Protein AF-0000000077415710 (afdb_homodimer)

Sequence (1128 aa):
MEKLVCLIFVIHFSRVLSWEGPEVTVPFGKIKGTWEYSLEGRRYSAFQGIPYAKPPISNLRFEESVPMGPWDGTWPAIISHQCAQIDVTSIIFTGNITGKEDCLYLNIFVPGEKINRTRKYDVFVDIHGGAFMIGSASLINNPPYIMDTMDEMIFVAINYRVGLFGFLSTEDDSIPGNNGMKDQVLALKWVKENIEYFGGNPDSITISGYSAGGASVHLHTLSPMSRGLFHKAHIGSGSAFSPWVIKEKPLEFAQKLADVTGCPTEPSQLLKQCLKTRPANVLLSVYRRFYGYGQMPFSPFAVVVEKNGTNPFLSKLPYELVKEGHMADIPLIFSIVKDEGLYPSGYYCKEPEKIENVWTDVAHYLLDYNYTLPLEERINVARKIKDMYMGPGAKINEATFFNFTKIFSDRDFIVATEEAAKLHAAATKSPVYFYYFNYQSPNISSSAVFCEKGDIGGIAHASDAINCFGFSLTKYLSKSDKDMKEKCHQMYSAFAKTGLPVFDANVPWKPTSGDELVYLNITGPDNVKMEKTKSLGNVDFWRKLGLAENEKDVFPNANMKHYVMEKLVCLIFVIHFSRVLSWEGPEVTVPFGKIKGTWEYSLEGRRYSAFQGIPYAKPPISNLRFEESVPMGPWDGTWPAIISHQCAQIDVTSIIFTGNITGKEDCLYLNIFVPGEKINRTRKYDVFVDIHGGAFMIGSASLINNPPYIMDTMDEMIFVAINYRVGLFGFLSTEDDSIPGNNGMKDQVLALKWVKENIEYFGGNPDSITISGYSAGGASVHLHTLSPMSRGLFHKAHIGSGSAFSPWVIKEKPLEFAQKLADVTGCPTEPSQLLKQCLKTRPANVLLSVYRRFYGYGQMPFSPFAVVVEKNGTNPFLSKLPYELVKEGHMADIPLIFSIVKDEGLYPSGYYCKEPEKIENVWTDVAHYLLDYNYTLPLEERINVARKIKDMYMGPGAKINEATFFNFTKIFSDRDFIVATEEAAKLHAAATKSPVYFYYFNYQSPNISSSAVFCEKGDIGGIAHASDAINCFGFSLTKYLSKSDKDMKEKCHQMYSAFAKTGLPVFDANVPWKPTSGDELVYLNITGPDNVKMEKTKSLGNVDFWRKLGLAENEKDVFPNANMKHYV

Radius of gyration: 32.46 Å; Cα contacts (8 Å, |Δi|>4): 2608; chains: 2; bounding box: 119×90×67 Å

Secondary structure (DSSP, 8-state):
----------------------EEEETTEEEE-EEEE-TT--EEEEEEEEESB----GGGTTS---B----SSEEE-B----BSEE--SSSS----EESBS---EEEEEESSSS--TTS-EEEEEEE--STTTS--TTTT--HHHHHHH-TTEEEEEE----HHHHH---SSSSS-S-HHHHHHHHHHHHHHHHGGGGTEEEEEEEEEEETHHHHHHHHHHH-GGGTTS-SEEEEES--TTSTTTBPS-HHHHHHHHHHHTT---SSHHHHHHHHHHS-HHHHHHTGGGG-SSTT-SS-SS-B----S-SS-S-SS-HHHHHHTT-S--S-EEEEEETTTTHHHHGGGSS-HHHHHHHHHHHHHHHTT-TTTS-HHHHHHHHHHHHHHHH-TT---SSTTHHHHHHHHHIIIIIHHHHHHHHHHHHH-SS-EEEEEE----SS--SGGGT-TT----S--TTHHHHHHH--TT-----HHHHHHHHHHHHHHHHHHHHS---S-TTS--PPPBTTBEEEEEEEETTEEEEEEES-SS-HHHHHTT----TTS-S--SS-TTS--/----------------------EEEETTEEEE-EEEE-TT--EEEEEEEEESB----GGGTTS---B----SSEEE-B----BSEE---SSS----EESBS---EEEEEESSSS--TTS-EEEEEEE--STTTS--TTTT--HHHHHHH-TTEEEEEE----HHHHH---SSSSS-S-HHHHHHHHHHHHHHHHGGGGTEEEEEEEEEEETHHHHHHHHHHH-GGGTTS-SEEEEES--TTSTTTBPS-HHHHHHHHHHHTT---SSHHHHHHHHHHS-HHHHHHTGGGG-SSTT-SS-SS-B----S-SS-S-SS-HHHHHHTT-S--S-EEEEEETTTTHHHHGGGSS-HHHHHHHHHHHHHHHTT-TTTS-HHHHHHHHHHHHHHHH-TT---SSTTHHHHHHHHHIIIIIHHHHHHHHHHHHH-SS-EEEEEE----SS--SGGGT-TT----S--TTHHHHHHH--TT-----HHHHHHHHHHHHHHHHHHHHS---S-TTS--PPPBTTBEEEEEEEETTEEEEEEES-SS-HHHHHTT----TTS----S--TTS--

InterPro domains:
  IPR002018 Carboxylesterase, type B [PF00135] (22-542)
  IPR019819 Carboxylesterase type B, conserved site [PS00941] (101-111)
  IPR019826 Carboxylesterase type B, active site [PS00122] (198-213)
  IPR029058 Alpha/Beta hydrolase fold [G3DSA:3.40.50.1820] (2-550)
  IPR029058 Alpha/Beta hydrolase fold [SSF53474] (21-520)
  IPR050309 Type-B Carboxylesterase/Lipase [PTHR11559] (15-549)

Organism: Phaedon cochleariae (NCBI:txid80249)

Nearest PDB structures (foldseek):
  7mp4-assembly8_H  TM=9.550E-01  e=2.621E-64  Epiphyas postvittana
  8axc-assembly3_C  TM=8.899E-01  e=1.539E-43  Mus musculus
  5fv4-assembly6_F  TM=8.667E-01  e=5.541E-44  Sus scrofa
  8axc-assembly1_A  TM=8.637E-01  e=2.297E-42  Mus musculus
  6h0v-assembly1_A  TM=8.106E-01  e=3.945E-42  Homo sapiens

pLDDT: mean 89.64, std 15.39, range [27.25, 98.94]

Solvent-accessible surface area (backbone atoms only — not comparable to full-atom values): 57755 Å² total; per-residue (Å²): 136,81,80,76,77,75,77,75,76,74,76,73,71,76,71,79,77,60,79,80,49,41,72,40,68,51,98,44,37,37,38,33,24,32,69,45,55,17,79,84,60,49,55,22,25,36,33,20,38,42,67,46,28,46,60,42,46,60,92,37,40,72,42,72,69,44,72,47,71,68,57,68,52,34,44,60,12,75,48,79,58,33,29,44,28,60,40,59,83,42,95,51,72,71,75,42,73,42,56,32,63,70,20,45,25,30,30,41,39,32,42,45,66,65,78,45,54,83,70,43,22,34,29,38,36,39,35,50,29,44,44,43,29,38,58,23,42,57,58,67,43,30,64,35,59,37,48,57,67,37,63,66,34,29,43,32,24,37,30,43,46,28,18,64,63,7,17,44,18,56,61,29,75,67,26,35,43,32,31,20,57,47,29,45,42,46,43,40,50,43,42,46,75,47,33,37,61,63,9,24,27,59,87,28,26,26,39,30,19,36,32,36,7,1,16,47,42,43,43,42,41,49,17,74,76,36,63,83,52,53,54,32,40,33,26,22,44,22,25,51,61,16,58,75,40,57,45,75,65,44,41,61,52,42,30,48,53,22,40,75,51,28,22,42,58,63,57,56,60,54,21,50,57,34,55,47,70,51,55,69,67,59,62,57,66,53,51,70,73,65,38,87,56,70,87,52,86,56,42,84,22,28,39,49,66,24,78,32,63,95,76,50,62,31,74,55,54,59,52,55,31,52,75,70,59,43,49,65,72,42,29,35,35,39,36,43,39,70,32,27,2,34,57,61,47,20,68,35,64,81,53,35,47,62,45,50,77,41,38,59,79,41,40,41,65,77,68,53,36,52,87,30,38,55,58,88,48,46,46,58,51,35,49,52,53,47,28,71,56,56,34,80,87,56,68,49,29,83,90,36,38,64,39,60,20,45,54,36,16,28,63,56,28,41,32,28,39,53,51,49,48,41,53,46,29,71,69,37,86,35,53,24,33,34,36,38,42,52,49,74,56,94,67,60,61,46,25,35,75,44,14,89,78,32,69,79,59,71,34,11,55,56,37,63,48,41,52,45,25,23,40,91,80,64,82,64,74,47,73,64,48,50,45,32,23,51,30,43,42,41,17,53,50,35,23,52,73,70,58,52,54,42,64,44,93,88,54,80,73,60,50,30,54,75,84,35,47,26,28,39,41,31,54,39,70,89,41,68,47,82,45,72,39,77,60,93,27,68,50,70,61,61,69,67,68,64,61,35,53,74,83,46,78,47,79,55,86,58,74,72,71,56,54,108,137,82,82,77,76,76,76,75,76,74,74,73,70,76,70,82,76,63,78,82,48,44,72,40,69,51,98,45,37,38,37,34,24,33,68,45,55,16,79,83,60,50,54,22,23,34,32,19,38,43,66,48,28,46,61,43,48,59,91,36,39,70,41,72,69,42,73,48,72,67,58,69,52,34,42,60,13,72,47,77,59,32,30,44,29,61,41,60,81,44,93,51,73,73,74,42,74,40,56,31,62,69,20,44,26,31,30,41,38,33,44,43,64,68,78,42,53,83,69,43,23,36,28,39,37,41,35,51,30,44,45,44,28,37,59,24,42,56,59,67,44,30,62,34,59,36,48,56,67,37,64,66,35,29,42,32,24,37,30,45,47,28,20,67,64,6,16,43,17,56,59,27,75,68,26,35,44,31,32,20,56,48,29,45,43,47,44,38,49,44,43,46,74,46,33,38,62,63,9,25,27,57,86,28,26,23,38,28,20,37,33,38,7,1,17,46,43,42,43,42,41,48,16,75,78,36,65,82,52,55,53,33,39,33,26,21,46,22,26,50,61,16,59,74,39,55,45,73,65,43,40,60,52,42,30,46,53,22,40,74,52,28,22,44,58,62,58,56,59,54,22,51,57,35,56,47,69,50,53,69,67,60,62,57,67,54,51,68,75,65,39,86,58,69,89,53,82,60,44,86,23,29,40,49,65,23,79,31,64,96,74,49,63,33,72,54,57,59,53,56,33,53,75,71,58,43,51,65,73,42,29,35,36,38,37,42,40,71,32,28,3,32,56,60,47,19,68,34,63,82,53,35,48,64,46,50,78,39,38,60,78,43,40,40,63,76,69,52,36,51,85,29,36,56,58,87,47,46,46,60,52,35,49,51,53,48,29,71,55,58,33,80,87,57,68,49,28,84,89,36,39,67,39,58,18,45,54,37,15,19,63,56,29,40,31,26,39,54,51,50,47,42,53,46,28,70,70,37,85,36,52,24,33,34,37,40,42,52,50,74,56,93,67,59,61,44,24,35,74,42,14,89,80,32,68,79,61,71,34,11,56,58,37,62,47,41,52,46,26,23,39,89,81,65,81,64,75,46,73,64,47,50,46,32,23,51,31,43,41,42,17,52,52,35,24,50,73,69,58,53,54,43,64,43,92,89,53,82,73,61,51,31,53,75,85,34,46,26,28,40,40,31,54,40,71,89,41,68,48,80,47,73,41,77,63,92,35,56,50,71,62,63,68,68,69,64,60,36,52,77,81,46,78,47,82,57,86,60,74,73,72,57,53,108

Foldseek 3Di:
DDPPPPPPPPPPPPPPDDDDAAWFADPQGIEGEHWDAAPVGQTWHKFAFAAQFDQCAQPNFLHATHGDHHDPDYHYRYHHFWAWAQPCLDVDRPLDIDTYSRHWGKMKIALDRYFDLQLAAFEEEEEEADLQGGDGLPFLFDPSLQSVQLNRYMYMGTDFHGFCRQAQDLLEDLRLGRSRLSSVLSVLVSCLRTVSRRNHHSQQYEYEYFHLRLQSQQLLQQFPSNPPSHFEYEREQDHLQFLSAEAPPSNVVLLVLCVVLVFHSDDSNSSSNVVSPDDPSSSNSCQCVQADPRSDDHGNGHGYQGCYDDGDRHPDRSLVSLVVLRGHQHQYEYEYEDLALLVALQLCLVPQQVCQVCQLPCVCRRLVQLQFDFPVQSSVLSQVLCCVQQNPPGTGDNVCSSSVSLSRRQRRGFLRRQVSQQSSQVRHPHFYAYAYEAEDFPQDAPSQSRHVVGHPDGQYGCSLSCLQRNRPPCDDHDPQSSLSNNLSSQQVSCCSVPVAGPSDPVAGTDGQDDQKHWHWYDHTSPDIHIDIDNGPHPNVVVVPSNGQGSPRPRDDVPPSPGSD/DDPPPPPPPPPPPPPPDDDDAAWFAWPQGIEGEHWDAAPVGQTWHKFAFAAQFDQCAQVNFLHATHGDHHDPDYHYRYHHFWAWAFPCLDLDRPLDIDTYSRHWGKMKIALDRYFDLQLAAFEEEEEEADLQGGDGLPFLFDPSLQSVQLNRYMYMGTDFHGFCRQAQDLLEDLRLGRSRLSSVLSVLVSCLRTVSRRNHHSQQYEYEYFHLRLQSQQLLQQFPSNPPSHFEYEREQDHLQFLSAEAPPSNVVLLVLCVVLVFHSDDSNSSSNVVSPDDPSSSNSCQCVQADPRSDDHGNGHGYQGCYDDGDRHPDRSLVSLVVLRGHQHQYEYEYEDLALLVALQSCLVPQQVCQVCQLPCVCRRLVLLQFDFPVQSSVLSQVLCCVQQNPPGTGDNVCSSSVSLSRRLRRGFLRRQVVQQSSQVRHPHFYAYAYEAEDFPQDAPSQSNHVVGHPDGQYGCNLSCLQRNRPPCDDHDPQSSLSNNLSSQQVSCCSVPVAGPSDPVAGTDGQDDQKHWHWYDHTSPDIHIDIDNGDNPNVVVVPSNGQGSPNVGDDPPPSVGSD

Structure (mmCIF, N/CA/C/O backbone):
data_AF-0000000077415710-model_v1
#
loop_
_entity.id
_entity.type
_entity.pdbx_description
1 polymer 'Carboxylic ester hydrolase'
#
loop_
_atom_site.group_PDB
_atom_site.id
_atom_site.type_symbol
_atom_site.label_atom_id
_atom_site.label_alt_id
_atom_site.label_comp_id
_atom_site.label_asym_id
_atom_site.label_entity_id
_atom_site.label_seq_id
_atom_site.pdbx_PDB_ins_code
_atom_site.Cartn_x
_atom_site.Cartn_y
_atom_site.Cartn_z
_atom_site.occupancy
_atom_site.B_iso_or_equiv
_atom_site.auth_seq_id
_atom_site.auth_comp_id
_atom_site.auth_asym_id
_atom_site.auth_atom_id
_atom_site.pdbx_PDB_model_num
ATOM 1 N N . MET A 1 1 ? 56.125 44.875 -14.234 1 32.09 1 MET A N 1
ATOM 2 C CA . MET A 1 1 ? 55.312 44 -15.102 1 32.09 1 MET A CA 1
ATOM 3 C C . MET A 1 1 ? 54.688 42.875 -14.297 1 32.09 1 MET A C 1
ATOM 5 O O . MET A 1 1 ? 55.375 41.938 -13.914 1 32.09 1 MET A O 1
ATOM 9 N N . GLU A 1 2 ? 53.688 43.125 -13.438 1 27.25 2 GLU A N 1
ATOM 10 C CA . GLU A 1 2 ? 52.969 42.375 -12.406 1 27.25 2 GLU A CA 1
ATOM 11 C C . GLU A 1 2 ? 52.094 41.281 -13.023 1 27.25 2 GLU A C 1
ATOM 13 O O . GLU A 1 2 ? 51.312 41.531 -13.914 1 27.25 2 GLU A O 1
ATOM 18 N N . LYS A 1 3 ? 52.75 40.031 -13.023 1 34.38 3 LYS A N 1
ATOM 19 C CA . LYS A 1 3 ? 52.156 38.781 -13.484 1 34.38 3 LYS A CA 1
ATOM 20 C C . LYS A 1 3 ? 50.781 38.594 -12.867 1 34.38 3 LYS A C 1
ATOM 22 O O . LYS A 1 3 ? 50.625 38.5 -11.641 1 34.38 3 LYS A O 1
ATOM 27 N N . LEU A 1 4 ? 49.75 39.031 -13.555 1 31.84 4 LEU A N 1
ATOM 28 C CA . LEU A 1 4 ? 48.344 38.781 -13.219 1 31.84 4 LEU A CA 1
ATOM 29 C C . LEU A 1 4 ? 48.062 37.281 -13.156 1 31.84 4 LEU A C 1
ATOM 31 O O . LEU A 1 4 ? 48.156 36.594 -14.164 1 31.84 4 LEU A O 1
ATOM 35 N N . VAL A 1 5 ? 48.344 36.625 -12.039 1 35 5 VAL A N 1
ATOM 36 C CA . VAL A 1 5 ? 47.938 35.25 -11.805 1 35 5 VAL A CA 1
ATOM 37 C C . VAL A 1 5 ? 46.406 35.125 -11.891 1 35 5 VAL A C 1
ATOM 39 O O . VAL A 1 5 ? 45.688 35.719 -11.086 1 35 5 VAL A O 1
ATOM 42 N N . CYS A 1 6 ? 45.906 34.938 -13.07 1 32.5 6 CYS A N 1
ATOM 43 C CA . CYS A 1 6 ? 44.5 34.594 -13.258 1 32.5 6 CYS A CA 1
ATOM 44 C C . CYS A 1 6 ? 44.156 33.312 -12.516 1 32.5 6 CYS A C 1
ATOM 46 O O . CYS A 1 6 ? 44.594 32.219 -12.891 1 32.5 6 CYS A O 1
ATOM 48 N N . LEU A 1 7 ? 43.812 33.438 -11.266 1 32.75 7 LEU A N 1
ATOM 49 C CA . LEU A 1 7 ? 43.219 32.344 -10.523 1 32.75 7 LEU A CA 1
ATOM 50 C C . LEU A 1 7 ? 41.969 31.844 -11.219 1 32.75 7 LEU A C 1
ATOM 52 O O . LEU A 1 7 ? 40.969 32.531 -11.266 1 32.75 7 LEU A O 1
ATOM 56 N N . ILE A 1 8 ? 42.125 30.984 -12.18 1 33.94 8 ILE A N 1
ATOM 57 C CA . ILE A 1 8 ? 41 30.25 -12.734 1 33.94 8 ILE A CA 1
ATOM 58 C C . ILE A 1 8 ? 40.312 29.438 -11.633 1 33.94 8 ILE A C 1
ATOM 60 O O . ILE A 1 8 ? 40.906 28.531 -11.062 1 33.94 8 ILE A O 1
ATOM 64 N N . PHE A 1 9 ? 39.344 30.016 -10.984 1 33.25 9 PHE A N 1
ATOM 65 C CA . PHE A 1 9 ? 38.406 29.281 -10.133 1 33.25 9 PHE A CA 1
ATOM 66 C C . PHE A 1 9 ? 37.719 28.188 -10.922 1 33.25 9 PHE A C 1
ATOM 68 O O . PHE A 1 9 ? 36.906 28.469 -11.812 1 33.25 9 PHE A O 1
ATOM 75 N N . VAL A 1 10 ? 38.312 27.047 -10.992 1 34.62 10 VAL A N 1
ATOM 76 C CA . VAL A 1 10 ? 37.594 25.875 -11.438 1 34.62 10 VAL A CA 1
ATOM 77 C C . VAL A 1 10 ? 36.375 25.625 -10.508 1 34.62 10 VAL A C 1
ATOM 79 O O . VAL A 1 10 ? 36.562 25.328 -9.328 1 34.62 10 VAL A O 1
ATOM 82 N N . ILE A 1 11 ? 35.312 26.25 -10.758 1 34.09 11 ILE A N 1
ATOM 83 C CA . ILE A 1 11 ? 34.031 25.859 -10.172 1 34.09 11 ILE A CA 1
ATOM 84 C C . ILE A 1 11 ? 33.812 24.359 -10.336 1 34.09 11 ILE A C 1
ATOM 86 O O . ILE A 1 11 ? 33.656 23.875 -11.461 1 34.09 11 ILE A O 1
ATOM 90 N N . HIS A 1 12 ? 34.406 23.578 -9.461 1 32.19 12 HIS A N 1
ATOM 91 C CA . HIS A 1 12 ? 33.969 22.188 -9.352 1 32.19 12 HIS A CA 1
ATOM 92 C C . HIS A 1 12 ? 32.469 22.078 -9.219 1 32.19 12 HIS A C 1
ATOM 94 O O . HIS A 1 12 ? 31.891 22.469 -8.195 1 32.19 12 HIS A O 1
ATOM 100 N N . PHE A 1 13 ? 31.797 22.172 -10.289 1 34.62 13 PHE A N 1
ATOM 101 C CA . PHE A 1 13 ? 30.453 21.625 -10.289 1 34.62 13 PHE A CA 1
ATOM 102 C C . PHE A 1 13 ? 30.438 20.234 -9.641 1 34.62 13 PHE A C 1
ATOM 104 O O . PHE A 1 13 ? 31.109 19.312 -10.102 1 34.62 13 PHE A O 1
ATOM 111 N N . SER A 1 14 ? 30.375 20.156 -8.375 1 34.62 14 SER A N 1
ATOM 112 C CA . SER A 1 14 ? 30.016 18.891 -7.746 1 34.62 14 SER A CA 1
ATOM 113 C C . SER A 1 14 ? 29 18.125 -8.586 1 34.62 14 SER A C 1
ATOM 115 O O . SER A 1 14 ? 27.859 18.578 -8.742 1 34.62 14 SER A O 1
ATOM 117 N N . ARG A 1 15 ? 29.422 17.469 -9.594 1 39.16 15 ARG A N 1
ATOM 118 C CA . ARG A 1 15 ? 28.641 16.453 -10.281 1 39.16 15 ARG A CA 1
ATOM 119 C C . ARG A 1 15 ? 27.734 15.711 -9.312 1 39.16 15 ARG A C 1
ATOM 121 O O . ARG A 1 15 ? 28.188 15.188 -8.297 1 39.16 15 ARG A O 1
ATOM 128 N N . VAL A 1 16 ? 26.484 16.062 -9.195 1 44.25 16 VAL A N 1
ATOM 129 C CA . VAL A 1 16 ? 25.344 15.336 -8.656 1 44.25 16 VAL A CA 1
ATOM 130 C C . VAL A 1 16 ? 25.531 13.836 -8.844 1 44.25 16 VAL A C 1
ATOM 132 O O . VAL A 1 16 ? 25.609 13.352 -9.977 1 44.25 16 VAL A O 1
ATOM 135 N N . LEU A 1 17 ? 26.156 13 -8.016 1 49.03 17 LEU A N 1
ATOM 136 C CA . LEU A 1 17 ? 26.609 11.617 -8.062 1 49.03 17 LEU A CA 1
ATOM 137 C C . LEU A 1 17 ? 25.453 10.664 -8.312 1 49.03 17 LEU A C 1
ATOM 139 O O . LEU A 1 17 ? 24.547 10.555 -7.48 1 49.03 17 LEU A O 1
ATOM 143 N N . SER A 1 18 ? 25.031 10.469 -9.625 1 64.12 18 SER A N 1
ATOM 144 C CA . SER A 1 18 ? 24.406 9.234 -10.102 1 64.12 18 SER A CA 1
ATOM 145 C C . SER A 1 18 ? 24.953 8.023 -9.352 1 64.12 18 SER A C 1
ATOM 147 O O . SER A 1 18 ? 26.109 8.008 -8.938 1 64.12 18 SER A O 1
ATOM 149 N N . TRP A 1 19 ? 24.109 7.258 -8.719 1 71.25 19 TRP A N 1
ATOM 150 C CA . TRP A 1 19 ? 24.578 6.062 -8.023 1 71.25 19 TRP A CA 1
ATOM 151 C C . TRP A 1 19 ? 25.375 5.168 -8.969 1 71.25 19 TRP A C 1
ATOM 153 O O . TRP A 1 19 ? 25.203 5.227 -10.188 1 71.25 19 TRP A O 1
ATOM 163 N N . GLU A 1 20 ? 26.328 4.555 -8.406 1 87.06 20 GLU A N 1
ATOM 164 C CA . GLU A 1 20 ? 27.125 3.607 -9.188 1 87.06 20 GLU A CA 1
ATOM 165 C C . GLU A 1 20 ? 26.438 2.25 -9.273 1 87.06 20 GLU A C 1
ATOM 167 O O . GLU A 1 20 ? 25.797 1.808 -8.312 1 87.06 20 GLU A O 1
ATOM 172 N N . GLY A 1 21 ? 26.328 1.706 -10.445 1 93.5 21 GLY A N 1
ATOM 173 C CA . GLY A 1 21 ? 25.734 0.398 -10.688 1 93.5 21 GLY A CA 1
ATOM 174 C C . GLY A 1 21 ? 25.875 -0.066 -12.125 1 93.5 21 GLY A C 1
ATOM 175 O O . GLY A 1 21 ? 26.422 0.653 -12.969 1 93.5 21 GLY A O 1
ATOM 176 N N . PRO A 1 22 ? 25.516 -1.327 -12.422 1 96.38 22 PRO A N 1
ATOM 177 C CA . PRO A 1 22 ? 25.547 -1.827 -13.797 1 96.38 22 PRO A CA 1
ATOM 178 C C . PRO A 1 22 ? 24.547 -1.105 -14.703 1 96.38 22 PRO A C 1
ATOM 180 O O . PRO A 1 22 ? 23.453 -0.753 -14.266 1 96.38 22 PRO A O 1
ATOM 183 N N . GLU A 1 23 ? 24.984 -0.868 -15.938 1 95.81 23 GLU A N 1
ATOM 184 C CA . GLU A 1 23 ? 24.141 -0.182 -16.906 1 95.81 23 GLU A CA 1
ATOM 185 C C . GLU A 1 23 ? 24.016 -0.993 -18.203 1 95.81 23 GLU A C 1
ATOM 187 O O . GLU A 1 23 ? 24.984 -1.597 -18.656 1 95.81 23 GLU A O 1
ATOM 192 N N . VAL A 1 24 ? 22.828 -1.067 -18.719 1 96.62 24 VAL A N 1
ATOM 193 C CA . VAL A 1 24 ? 22.516 -1.757 -19.969 1 96.62 24 VAL A CA 1
ATOM 194 C C . VAL A 1 24 ? 21.688 -0.848 -20.859 1 96.62 24 VAL A C 1
ATOM 196 O O . VAL A 1 24 ? 20.844 -0.094 -20.391 1 96.62 24 VAL A O 1
ATOM 199 N N . THR A 1 25 ? 21.953 -0.867 -22.156 1 96.19 25 THR A N 1
ATOM 200 C CA . THR A 1 25 ? 21.141 -0.132 -23.125 1 96.19 25 THR A CA 1
ATOM 201 C C . THR A 1 25 ? 20.3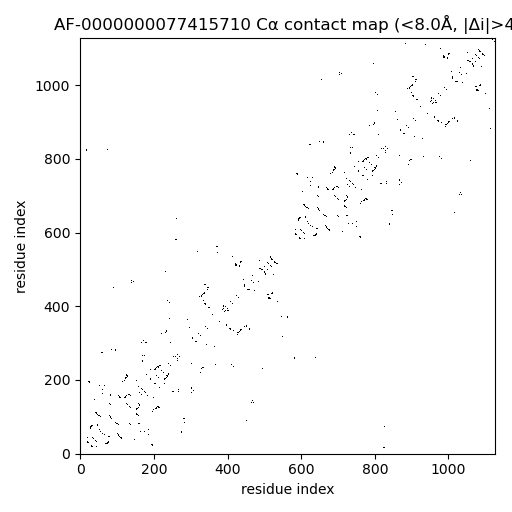12 -1.088 -23.969 1 96.19 25 THR A C 1
ATOM 203 O O . THR A 1 25 ? 20.844 -1.922 -24.688 1 96.19 25 THR A O 1
ATOM 206 N N . VAL A 1 26 ? 19.047 -1 -23.766 1 96 26 VAL A N 1
ATOM 207 C CA . VAL A 1 26 ? 18.094 -1.713 -24.625 1 96 26 VAL A CA 1
ATOM 208 C C . VAL A 1 26 ? 17.5 -0.751 -25.641 1 96 26 VAL A C 1
ATOM 210 O O . VAL A 1 26 ? 17.734 0.459 -25.578 1 96 26 VAL A O 1
ATOM 213 N N . PRO A 1 27 ? 16.703 -1.255 -26.625 1 93.5 27 PRO A N 1
ATOM 214 C CA . PRO A 1 27 ? 16.172 -0.374 -27.672 1 93.5 27 PRO A CA 1
ATOM 215 C C . PRO A 1 27 ? 15.312 0.758 -27.109 1 93.5 27 PRO A C 1
ATOM 217 O O . PRO A 1 27 ? 15.242 1.836 -27.703 1 93.5 27 PRO A O 1
ATOM 220 N N . PHE A 1 28 ? 14.758 0.621 -25.984 1 92.31 28 PHE A N 1
ATOM 221 C CA . PHE A 1 28 ? 13.836 1.595 -25.406 1 92.31 28 PHE A CA 1
ATOM 222 C C . PHE A 1 28 ? 14.586 2.637 -24.594 1 92.31 28 PHE A C 1
ATOM 224 O O . PHE A 1 28 ? 14.039 3.688 -24.25 1 92.31 28 PHE A O 1
ATOM 231 N N . GLY A 1 29 ? 15.766 2.32 -24.188 1 94.94 29 GLY A N 1
ATOM 232 C CA . GLY A 1 29 ? 16.516 3.266 -23.375 1 94.94 29 GLY A CA 1
ATOM 233 C C . GLY A 1 29 ? 17.547 2.598 -22.484 1 94.94 29 GLY A C 1
ATOM 234 O O . GLY A 1 29 ? 17.766 1.387 -22.578 1 94.94 29 GLY A O 1
ATOM 235 N N . LYS A 1 30 ? 18.203 3.502 -21.688 1 97.06 30 LYS A N 1
ATOM 236 C CA . LYS A 1 30 ? 19.219 3.02 -20.75 1 97.06 30 LYS A CA 1
ATOM 237 C C . LYS A 1 30 ? 18.562 2.561 -19.438 1 97.06 30 LYS A C 1
ATOM 239 O O . LYS A 1 30 ? 17.594 3.16 -18.984 1 97.06 30 LYS A O 1
ATOM 244 N N . ILE A 1 31 ? 19.109 1.479 -18.906 1 97.69 31 ILE A N 1
ATOM 245 C CA . ILE A 1 31 ? 18.672 0.927 -17.625 1 97.69 31 ILE A CA 1
ATOM 246 C C . ILE A 1 31 ? 19.859 0.824 -16.672 1 97.69 31 ILE A C 1
ATOM 248 O O . ILE A 1 31 ? 20.922 0.329 -17.047 1 97.69 31 ILE A O 1
ATOM 252 N N . LYS A 1 32 ? 19.734 1.382 -15.516 1 97.31 32 LYS A N 1
ATOM 253 C CA . LYS A 1 32 ? 20.781 1.276 -14.5 1 97.31 32 LYS A CA 1
ATOM 254 C C . LYS A 1 32 ? 20.266 0.545 -13.258 1 97.31 32 LYS A C 1
ATOM 256 O O . LYS A 1 32 ? 19.219 0.892 -12.711 1 97.31 32 LYS A O 1
ATOM 261 N N . GLY A 1 33 ? 21.047 -0.529 -12.914 1 97.12 33 GLY A N 1
ATOM 262 C CA . GLY A 1 33 ? 20.719 -1.321 -11.742 1 97.12 33 GLY A CA 1
ATOM 263 C C . GLY A 1 33 ? 21.656 -1.092 -10.57 1 97.12 33 GLY A C 1
ATOM 264 O O . GLY A 1 33 ? 22.188 0.009 -10.398 1 97.12 33 GLY A O 1
ATOM 265 N N . THR A 1 34 ? 21.719 -2.045 -9.68 1 96.25 34 THR A N 1
ATOM 266 C CA . THR A 1 34 ? 22.594 -2.004 -8.508 1 96.25 34 THR A CA 1
ATOM 267 C C . THR A 1 34 ? 23.469 -3.25 -8.445 1 96.25 34 THR A C 1
ATOM 269 O O . THR A 1 34 ? 23.078 -4.316 -8.922 1 96.25 34 THR A O 1
ATOM 272 N N . TRP A 1 35 ? 24.641 -3.088 -7.914 1 96.75 35 TRP A N 1
ATOM 273 C CA . TRP A 1 35 ? 25.453 -4.25 -7.539 1 96.75 35 TRP A CA 1
ATOM 274 C C . TRP A 1 35 ? 25.062 -4.742 -6.148 1 96.75 35 TRP A C 1
ATOM 276 O O . TRP A 1 35 ? 24.953 -3.951 -5.211 1 96.75 35 TRP A O 1
ATOM 286 N N . GLU A 1 36 ? 24.797 -6.016 -6.082 1 94.69 36 GLU A N 1
ATOM 287 C CA . GLU A 1 36 ? 24.406 -6.637 -4.82 1 94.69 36 GLU A CA 1
ATOM 288 C C . GLU A 1 36 ? 25.281 -7.859 -4.523 1 94.69 36 GLU A C 1
ATOM 290 O O . GLU A 1 36 ? 26.109 -8.258 -5.348 1 94.69 36 GLU A O 1
ATOM 295 N N . TYR A 1 37 ? 25.125 -8.375 -3.359 1 94.31 37 TYR A N 1
ATOM 296 C CA . TYR A 1 37 ? 25.953 -9.508 -2.953 1 94.31 37 TYR A CA 1
ATOM 297 C C . TYR A 1 37 ? 25.094 -10.711 -2.594 1 94.31 37 TYR A C 1
ATOM 299 O O . TYR A 1 37 ? 24.031 -10.562 -1.982 1 94.31 37 TYR A O 1
ATOM 307 N N . SER A 1 38 ? 25.562 -11.867 -2.959 1 91.75 38 SER A N 1
ATOM 308 C CA . SER A 1 38 ? 24.922 -13.109 -2.545 1 91.75 38 SER A CA 1
ATOM 309 C C . SER A 1 38 ? 25.156 -13.391 -1.067 1 91.75 38 SER A C 1
ATOM 311 O O . SER A 1 38 ? 25.906 -12.672 -0.405 1 91.75 38 SER A O 1
ATOM 313 N N . LEU A 1 39 ? 24.5 -14.445 -0.574 1 86.62 39 LEU A N 1
ATOM 314 C CA . LEU A 1 39 ? 24.656 -14.805 0.831 1 86.62 39 LEU A CA 1
ATOM 315 C C . LEU A 1 39 ? 26.125 -15.102 1.156 1 86.62 39 LEU A C 1
ATOM 317 O O . LEU A 1 39 ? 26.578 -14.836 2.268 1 86.62 39 LEU A O 1
ATOM 321 N N . GLU A 1 40 ? 26.812 -15.633 0.181 1 88.44 40 GLU A N 1
ATOM 322 C CA . GLU A 1 40 ? 28.219 -16 0.395 1 88.44 40 GLU A CA 1
ATOM 323 C C . GLU A 1 40 ? 29.156 -14.922 -0.116 1 88.44 40 GLU A C 1
ATOM 325 O O . GLU A 1 40 ? 30.359 -15.156 -0.242 1 88.44 40 GLU A O 1
ATOM 330 N N . GLY A 1 41 ? 28.594 -13.828 -0.591 1 91.19 41 GLY A N 1
ATOM 331 C CA . GLY A 1 41 ? 29.406 -12.641 -0.817 1 91.19 41 GLY A CA 1
ATOM 332 C C . GLY A 1 41 ? 29.766 -12.43 -2.277 1 91.19 41 GLY A C 1
ATOM 333 O O . GLY A 1 41 ? 30.547 -11.539 -2.609 1 91.19 41 GLY A O 1
ATOM 334 N N . ARG A 1 42 ? 29.25 -13.18 -3.141 1 92.19 42 ARG A N 1
ATOM 335 C CA . ARG A 1 42 ? 29.484 -12.945 -4.562 1 92.19 42 ARG A CA 1
ATOM 336 C C . ARG A 1 42 ? 28.703 -11.734 -5.055 1 92.19 42 ARG A C 1
ATOM 338 O O . ARG A 1 42 ? 27.5 -11.609 -4.789 1 92.19 42 ARG A O 1
ATOM 345 N N . ARG A 1 43 ? 29.422 -10.891 -5.773 1 95 43 ARG A N 1
ATOM 346 C CA . ARG A 1 43 ? 28.75 -9.719 -6.316 1 95 43 ARG A CA 1
ATOM 347 C C . ARG A 1 43 ? 28 -10.062 -7.602 1 95 43 ARG A C 1
ATOM 349 O O . ARG A 1 43 ? 28.516 -10.797 -8.445 1 95 43 ARG A O 1
ATOM 356 N N . TYR A 1 44 ? 26.828 -9.672 -7.75 1 95.62 44 TYR A N 1
ATOM 357 C CA . TYR A 1 44 ? 26.016 -9.859 -8.953 1 95.62 44 TYR A CA 1
ATOM 358 C C . TYR A 1 44 ? 25.297 -8.57 -9.336 1 95.62 44 TYR A C 1
ATOM 360 O O . TYR A 1 44 ? 25.312 -7.598 -8.578 1 95.62 44 TYR A O 1
ATOM 368 N N . SER A 1 45 ? 24.797 -8.477 -10.562 1 97.31 45 SER A N 1
ATOM 369 C CA . SER A 1 45 ? 24.078 -7.316 -11.062 1 97.31 45 SER A CA 1
ATOM 370 C C . SER A 1 45 ? 22.578 -7.504 -10.93 1 97.31 45 SER A C 1
ATOM 372 O O . SER A 1 45 ? 22.016 -8.484 -11.43 1 97.31 45 SER A O 1
ATOM 374 N N . ALA A 1 46 ? 21.984 -6.605 -10.242 1 97 46 ALA A N 1
ATOM 375 C CA . ALA A 1 46 ? 20.531 -6.645 -10.047 1 97 46 ALA A CA 1
ATOM 376 C C . ALA A 1 46 ? 19.859 -5.484 -10.773 1 97 46 ALA A C 1
ATOM 378 O O . ALA A 1 46 ? 20.234 -4.324 -10.594 1 97 46 ALA A O 1
ATOM 379 N N . PHE A 1 47 ? 18.922 -5.777 -11.664 1 97.88 47 PHE A N 1
ATOM 380 C CA . PHE A 1 47 ? 18.016 -4.82 -12.289 1 97.88 47 PHE A CA 1
ATOM 381 C C . PHE A 1 47 ? 16.578 -5.07 -11.844 1 97.88 47 PHE A C 1
ATOM 383 O O . PHE A 1 47 ? 15.938 -6.008 -12.312 1 97.88 47 PHE A O 1
ATOM 390 N N . GLN A 1 48 ? 16.078 -4.227 -10.922 1 97.19 48 GLN A N 1
ATOM 391 C CA . GLN A 1 48 ? 14.766 -4.445 -10.344 1 97.19 48 GLN A CA 1
ATOM 392 C C . GLN A 1 48 ? 13.789 -3.344 -10.766 1 97.19 48 GLN A C 1
ATOM 394 O O . GLN A 1 48 ? 14.086 -2.156 -10.609 1 97.19 48 GLN A O 1
ATOM 399 N N . GLY A 1 49 ? 12.656 -3.807 -11.312 1 97.38 49 GLY A N 1
ATOM 400 C CA . GLY A 1 49 ? 11.617 -2.859 -11.68 1 97.38 49 GLY A CA 1
ATOM 401 C C . GLY A 1 49 ? 11.75 -2.342 -13.102 1 97.38 49 GLY A C 1
ATOM 402 O O . GLY A 1 49 ? 11.594 -1.145 -13.344 1 97.38 49 GLY A O 1
ATOM 403 N N . ILE A 1 50 ? 12.047 -3.182 -14.047 1 98.19 50 ILE A N 1
ATOM 404 C CA . ILE A 1 50 ? 12.094 -2.83 -15.461 1 98.19 50 ILE A CA 1
ATOM 405 C C . ILE A 1 50 ? 10.688 -2.902 -16.047 1 98.19 50 ILE A C 1
ATOM 407 O O . ILE A 1 50 ? 10.016 -3.934 -15.953 1 98.19 50 ILE A O 1
ATOM 411 N N . PRO A 1 51 ? 10.203 -1.844 -16.656 1 98 51 PRO A N 1
ATOM 412 C CA . PRO A 1 51 ? 8.859 -1.896 -17.219 1 98 51 PRO A CA 1
ATOM 413 C C . PRO A 1 51 ? 8.789 -2.693 -18.531 1 98 51 PRO A C 1
ATOM 415 O O . PRO A 1 51 ? 9.562 -2.426 -19.453 1 98 51 PRO A O 1
ATOM 418 N N . TYR A 1 52 ? 7.895 -3.613 -18.609 1 98.25 52 TYR A N 1
ATOM 419 C CA . TYR A 1 52 ? 7.676 -4.316 -19.859 1 98.25 52 TYR A CA 1
ATOM 420 C C . TYR A 1 52 ? 6.383 -3.865 -20.531 1 98.25 52 TYR A C 1
ATOM 422 O O . TYR A 1 52 ? 6.129 -4.184 -21.688 1 98.25 52 TYR A O 1
ATOM 430 N N . ALA A 1 53 ? 5.594 -3.09 -19.828 1 98.5 53 ALA A N 1
ATOM 431 C CA . ALA A 1 53 ? 4.316 -2.592 -20.328 1 98.5 53 ALA A CA 1
ATOM 432 C C . ALA A 1 53 ? 4.031 -1.188 -19.797 1 98.5 53 ALA A C 1
ATOM 434 O O . ALA A 1 53 ? 4.625 -0.756 -18.797 1 98.5 53 ALA A O 1
ATOM 435 N N . LYS A 1 54 ? 3.146 -0.476 -20.516 1 97.62 54 LYS A N 1
ATOM 436 C CA . LYS A 1 54 ? 2.578 0.75 -19.969 1 97.62 54 LYS A CA 1
ATOM 437 C C . LYS A 1 54 ? 1.792 0.462 -18.688 1 97.62 54 LYS A C 1
ATOM 439 O O . LYS A 1 54 ? 1.206 -0.612 -18.547 1 97.62 54 LYS A O 1
ATOM 444 N N . PRO A 1 55 ? 1.789 1.477 -17.734 1 97.31 55 PRO A N 1
ATOM 445 C CA . PRO A 1 55 ? 0.981 1.254 -16.531 1 97.31 55 PRO A CA 1
ATOM 446 C C . PRO A 1 55 ? -0.487 0.981 -16.859 1 97.31 55 PRO A C 1
ATOM 448 O O . PRO A 1 55 ? -1.102 1.719 -17.641 1 97.31 55 PRO A O 1
ATOM 451 N N . PRO A 1 56 ? -1.006 -0.088 -16.281 1 98 56 PRO A N 1
ATOM 452 C CA . PRO A 1 56 ? -2.408 -0.422 -16.547 1 98 56 PRO A CA 1
ATOM 453 C C . PRO A 1 56 ? -3.371 0.351 -15.641 1 98 56 PRO A C 1
ATOM 455 O O . PRO A 1 56 ? -4.148 -0.254 -14.898 1 98 56 PRO A O 1
ATOM 458 N N . ILE A 1 57 ? -3.402 1.648 -15.719 1 96.25 57 ILE A N 1
ATOM 459 C CA . ILE A 1 57 ? -4.215 2.535 -14.891 1 96.25 57 ILE A CA 1
ATOM 460 C C . ILE A 1 57 ? -5.164 3.338 -15.773 1 96.25 57 ILE A C 1
ATOM 462 O O . ILE A 1 57 ? -5 3.383 -17 1 96.25 57 ILE A O 1
ATOM 466 N N . SER A 1 58 ? -6.199 3.963 -15.258 1 94.12 58 SER A N 1
ATOM 467 C CA . SER A 1 58 ? -7.168 4.797 -15.961 1 94.12 58 SER A CA 1
ATOM 468 C C . SER A 1 58 ? -7.754 4.066 -17.172 1 94.12 58 SER A C 1
ATOM 470 O O . SER A 1 58 ? -8.281 2.963 -17.031 1 94.12 58 SER A O 1
ATOM 472 N N . ASN A 1 59 ? -7.512 4.559 -18.359 1 95.5 59 ASN A N 1
ATOM 473 C CA . ASN A 1 59 ? -8.125 3.998 -19.547 1 95.5 59 ASN A CA 1
ATOM 474 C C . ASN A 1 59 ? -7.559 2.623 -19.891 1 95.5 59 ASN A C 1
ATOM 476 O O . ASN A 1 59 ? -8.164 1.86 -20.641 1 95.5 59 ASN A O 1
ATOM 480 N N . LEU A 1 60 ? -6.426 2.262 -19.281 1 97.62 60 LEU A N 1
ATOM 481 C CA . LEU A 1 60 ? -5.797 0.981 -19.578 1 97.62 60 LEU A CA 1
ATOM 482 C C . LEU A 1 60 ? -6.148 -0.064 -18.531 1 97.62 60 LEU A C 1
ATOM 484 O O . LEU A 1 60 ? -5.754 -1.228 -18.656 1 97.62 60 LEU A O 1
ATOM 488 N N . ARG A 1 61 ? -6.906 0.395 -17.438 1 97 61 ARG A N 1
ATOM 489 C CA . ARG A 1 61 ? -7.414 -0.582 -16.484 1 97 61 ARG A CA 1
ATOM 490 C C . ARG A 1 61 ? -8.375 -1.557 -17.156 1 97 61 ARG A C 1
ATOM 492 O O . ARG A 1 61 ? -9.25 -1.146 -17.922 1 97 61 ARG A O 1
ATOM 499 N N . PHE A 1 62 ? -8.219 -2.834 -16.953 1 98.12 62 PHE A N 1
ATOM 500 C CA . PHE A 1 62 ? -9.047 -3.928 -17.438 1 98.12 62 PHE A CA 1
ATOM 501 C C . PHE A 1 62 ? -8.867 -4.113 -18.938 1 98.12 62 PHE A C 1
ATOM 503 O O . PHE A 1 62 ? -9.711 -4.723 -19.594 1 98.12 62 PHE A O 1
ATOM 510 N N . GLU A 1 63 ? -7.801 -3.525 -19.484 1 97.62 63 GLU A N 1
ATOM 511 C CA . GLU A 1 63 ? -7.434 -3.738 -20.875 1 97.62 63 GLU A CA 1
ATOM 512 C C . GLU A 1 63 ? -6.223 -4.66 -21 1 97.62 63 GLU A C 1
ATOM 514 O O . GLU A 1 63 ? -5.461 -4.824 -20.047 1 97.62 63 GLU A O 1
ATOM 519 N N . GLU A 1 64 ? -6.113 -5.273 -22.125 1 97.19 64 GLU A N 1
ATOM 520 C CA . GLU A 1 64 ? -4.883 -6 -22.422 1 97.19 64 GLU A CA 1
ATOM 521 C C . GLU A 1 64 ? -3.662 -5.094 -22.281 1 97.19 64 GLU A C 1
ATOM 523 O O . GLU A 1 64 ? -3.709 -3.92 -22.656 1 97.19 64 GLU A O 1
ATOM 528 N N . SER A 1 65 ? -2.625 -5.668 -21.703 1 98.06 65 SER A N 1
ATOM 529 C CA . SER A 1 65 ? -1.414 -4.879 -21.5 1 98.06 65 SER A CA 1
ATOM 530 C C . SER A 1 65 ? -0.851 -4.375 -22.812 1 98.06 65 SER A C 1
ATOM 532 O O . SER A 1 65 ? -0.961 -5.047 -23.844 1 98.06 65 SER A O 1
ATOM 534 N N . VAL A 1 66 ? -0.265 -3.193 -22.781 1 97.94 66 VAL A N 1
ATOM 535 C CA . VAL A 1 66 ? 0.347 -2.521 -23.922 1 97.94 66 VAL A CA 1
ATOM 536 C C . VAL A 1 66 ? 1.855 -2.414 -23.703 1 97.94 66 VAL A C 1
ATOM 538 O O . VAL A 1 66 ? 2.309 -1.977 -22.656 1 97.94 66 VAL A O 1
ATOM 541 N N . PRO A 1 67 ? 2.66 -2.818 -24.672 1 97.75 67 PRO A N 1
ATOM 542 C CA . PRO A 1 67 ? 4.113 -2.736 -24.5 1 97.75 67 PRO A CA 1
ATOM 543 C C . PRO A 1 67 ? 4.586 -1.332 -24.141 1 97.75 67 PRO A C 1
ATOM 545 O O . PRO A 1 67 ? 4.035 -0.343 -24.625 1 97.75 67 PRO A O 1
ATOM 548 N N . MET A 1 68 ? 5.598 -1.304 -23.359 1 95.19 68 MET A N 1
ATOM 549 C CA . MET A 1 68 ? 6.207 -0.036 -22.969 1 95.19 68 MET A CA 1
ATOM 550 C C . MET A 1 68 ? 6.934 0.601 -24.156 1 95.19 68 MET A C 1
ATOM 552 O O . MET A 1 68 ? 7.523 -0.1 -24.984 1 95.19 68 MET A O 1
ATOM 556 N N . GLY A 1 69 ? 6.914 1.91 -24.297 1 93 69 GLY A N 1
ATOM 557 C CA . GLY A 1 69 ? 7.695 2.646 -25.281 1 93 69 GLY A CA 1
ATOM 558 C C . GLY A 1 69 ? 8.984 3.209 -24.719 1 93 69 GLY A C 1
ATOM 559 O O . GLY A 1 69 ? 9.367 2.893 -23.594 1 93 69 GLY A O 1
ATOM 560 N N . PRO A 1 70 ? 9.703 3.947 -25.531 1 95.38 70 PRO A N 1
ATOM 561 C CA . PRO A 1 70 ? 10.953 4.559 -25.078 1 95.38 70 PRO A CA 1
ATOM 562 C C . PRO A 1 70 ? 10.75 5.504 -23.891 1 95.38 70 PRO A C 1
ATOM 564 O O . PRO A 1 70 ? 9.648 6.031 -23.703 1 95.38 70 PRO A O 1
ATOM 567 N N . TRP A 1 71 ? 11.742 5.645 -23.094 1 94.19 71 TRP A N 1
ATOM 568 C CA . TRP A 1 71 ? 11.664 6.566 -21.969 1 94.19 71 TRP A CA 1
ATOM 569 C C . TRP A 1 71 ? 12.828 7.555 -22 1 94.19 71 TRP A C 1
ATOM 571 O O . TRP A 1 71 ? 13.867 7.281 -22.594 1 94.19 71 TRP A O 1
ATOM 581 N N . ASP A 1 72 ? 12.664 8.672 -21.328 1 93.25 72 ASP A N 1
ATOM 582 C CA . ASP A 1 72 ? 13.695 9.703 -21.219 1 93.25 72 ASP A CA 1
ATOM 583 C C . ASP A 1 72 ? 14.68 9.383 -20.094 1 93.25 72 ASP A C 1
ATOM 585 O O . ASP A 1 72 ? 14.273 8.914 -19.031 1 93.25 72 ASP A O 1
ATOM 589 N N . GLY A 1 73 ? 15.945 9.633 -20.328 1 94.38 73 GLY A N 1
ATOM 590 C CA . GLY A 1 73 ? 16.969 9.422 -19.328 1 94.38 73 GLY A CA 1
ATOM 591 C C . GLY A 1 73 ? 17.297 7.961 -19.094 1 94.38 73 GLY A C 1
ATOM 592 O O . GLY A 1 73 ? 17.266 7.16 -20.031 1 94.38 73 GLY A O 1
ATOM 593 N N . THR A 1 74 ? 17.828 7.727 -17.938 1 97.06 74 THR A N 1
ATOM 594 C CA . THR A 1 74 ? 18.203 6.371 -17.562 1 97.06 74 THR A CA 1
ATOM 595 C C . THR A 1 74 ? 17.188 5.793 -16.578 1 97.06 74 THR A C 1
ATOM 597 O O . THR A 1 74 ? 16.938 6.375 -15.516 1 97.06 74 THR A O 1
ATOM 600 N N . TRP A 1 75 ? 16.547 4.699 -16.922 1 97.25 75 TRP A N 1
ATOM 601 C CA . TRP A 1 75 ? 15.57 4.066 -16.047 1 97.25 75 TRP A CA 1
ATOM 602 C C . TRP A 1 75 ? 16.234 3.504 -14.805 1 97.25 75 TRP A C 1
ATOM 604 O O . TRP A 1 75 ? 17.156 2.686 -14.898 1 97.25 75 TRP A O 1
ATOM 614 N N . PRO A 1 76 ? 15.812 3.967 -13.648 1 96.69 76 PRO A N 1
ATOM 615 C CA . PRO A 1 76 ? 16.375 3.412 -12.414 1 96.69 76 PRO A CA 1
ATOM 616 C C . PRO A 1 76 ? 15.75 2.076 -12.023 1 96.69 76 PRO A C 1
ATOM 618 O O . PRO A 1 76 ? 14.656 2.047 -11.453 1 96.69 76 PRO A O 1
ATOM 621 N N . ALA A 1 77 ? 16.406 1.031 -12.312 1 97.06 77 ALA A N 1
ATOM 622 C CA . ALA A 1 77 ? 15.953 -0.312 -11.961 1 97.06 77 ALA A CA 1
ATOM 623 C C . ALA A 1 77 ? 16.469 -0.725 -10.586 1 97.06 77 ALA A C 1
ATOM 625 O O . ALA A 1 77 ? 17.266 -1.661 -10.469 1 97.06 77 ALA A O 1
ATOM 626 N N . ILE A 1 78 ? 15.891 -0.139 -9.547 1 93.94 78 ILE A N 1
ATOM 627 C CA . ILE A 1 78 ? 16.547 -0.211 -8.25 1 93.94 78 ILE A CA 1
ATOM 628 C C . ILE A 1 78 ? 15.609 -0.826 -7.219 1 93.94 78 ILE A C 1
ATOM 630 O O . ILE A 1 78 ? 16.031 -1.168 -6.109 1 93.94 78 ILE A O 1
ATOM 634 N N . ILE A 1 79 ? 14.305 -0.975 -7.586 1 92 79 ILE A N 1
ATOM 635 C CA . ILE A 1 79 ? 13.398 -1.585 -6.621 1 92 79 ILE A CA 1
ATOM 636 C C . ILE A 1 79 ? 12.422 -2.508 -7.344 1 92 79 ILE A C 1
ATOM 638 O O . ILE A 1 79 ? 12.117 -2.301 -8.523 1 92 79 ILE A O 1
ATOM 642 N N . SER A 1 80 ? 11.945 -3.49 -6.562 1 92.31 80 SER A N 1
ATOM 643 C CA . SER A 1 80 ? 10.891 -4.367 -7.062 1 92.31 80 SER A CA 1
ATOM 644 C C . SER A 1 80 ? 9.508 -3.785 -6.789 1 92.31 80 SER A C 1
ATOM 646 O O . SER A 1 80 ? 9.375 -2.842 -6.008 1 92.31 80 SER A O 1
ATOM 648 N N . HIS A 1 81 ? 8.516 -4.301 -7.531 1 93.75 81 HIS A N 1
ATOM 649 C CA . HIS A 1 81 ? 7.152 -3.791 -7.434 1 93.75 81 HIS A CA 1
ATOM 650 C C . HIS A 1 81 ? 6.176 -4.906 -7.074 1 93.75 81 HIS A C 1
ATOM 652 O O . HIS A 1 81 ? 6.535 -6.082 -7.09 1 93.75 81 HIS A O 1
ATOM 658 N N . GLN A 1 82 ? 5.023 -4.516 -6.656 1 93.62 82 GLN A N 1
ATOM 659 C CA . GLN A 1 82 ? 3.9 -5.398 -6.359 1 93.62 82 GLN A CA 1
ATOM 660 C C . GLN A 1 82 ? 2.594 -4.824 -6.898 1 93.62 82 GLN A C 1
ATOM 662 O O . GLN A 1 82 ? 2.344 -3.623 -6.785 1 93.62 82 GLN A O 1
ATOM 667 N N . CYS A 1 83 ? 1.873 -5.68 -7.527 1 96.56 83 CYS A N 1
ATOM 668 C CA . CYS A 1 83 ? 0.584 -5.227 -8.039 1 96.56 83 CYS A CA 1
ATOM 669 C C . CYS A 1 83 ? -0.418 -5.035 -6.906 1 96.56 83 CYS A C 1
ATOM 671 O O . CYS A 1 83 ? -0.328 -5.703 -5.875 1 96.56 83 CYS A O 1
ATOM 673 N N . ALA A 1 84 ? -1.365 -4.148 -7.152 1 95.06 84 ALA A N 1
ATOM 674 C CA . ALA A 1 84 ? -2.414 -3.895 -6.172 1 95.06 84 ALA A CA 1
ATOM 675 C C . ALA A 1 84 ? -3.16 -5.18 -5.816 1 95.06 84 ALA A C 1
ATOM 677 O O . ALA A 1 84 ? -3.648 -5.883 -6.703 1 95.06 84 ALA A O 1
ATOM 678 N N . GLN A 1 85 ? -3.221 -5.418 -4.5 1 92.56 85 GLN A N 1
ATOM 679 C CA . GLN A 1 85 ? -3.816 -6.668 -4.031 1 92.56 85 GLN A CA 1
ATOM 680 C C . GLN A 1 85 ? -4.215 -6.57 -2.562 1 92.56 85 GLN A C 1
ATOM 682 O O . GLN A 1 85 ? -3.873 -5.598 -1.885 1 92.56 85 GLN A O 1
ATOM 687 N N . ILE A 1 86 ? -4.992 -7.508 -2.113 1 86 86 ILE A N 1
ATOM 688 C CA . ILE A 1 86 ? -5.332 -7.598 -0.698 1 86 86 ILE A CA 1
ATOM 689 C C . ILE A 1 86 ? -4.211 -8.312 0.057 1 86 86 ILE A C 1
ATOM 691 O O . ILE A 1 86 ? -3.633 -9.281 -0.446 1 86 86 ILE A O 1
ATOM 695 N N . ASP A 1 87 ? -3.785 -7.762 1.174 1 74.12 87 ASP A N 1
ATOM 696 C CA . ASP A 1 87 ? -2.766 -8.422 1.985 1 74.12 87 ASP A CA 1
ATOM 697 C C . ASP A 1 87 ? -3.342 -9.633 2.719 1 74.12 87 ASP A C 1
ATOM 699 O O . ASP A 1 87 ? -4.215 -9.484 3.576 1 74.12 87 ASP A O 1
ATOM 703 N N . VAL A 1 88 ? -3.043 -10.828 2.275 1 58.47 88 VAL A N 1
ATOM 704 C CA . VAL A 1 88 ? -3.588 -12.031 2.896 1 58.47 88 VAL A CA 1
ATOM 705 C C . VAL A 1 88 ? -2.553 -12.641 3.84 1 58.47 88 VAL A C 1
ATOM 707 O O . VAL A 1 88 ? -2.637 -13.82 4.188 1 58.47 88 VAL A O 1
ATOM 710 N N . THR A 1 89 ? -1.336 -11.844 4.043 1 51.34 89 THR A N 1
ATOM 711 C CA . THR A 1 89 ? -0.302 -12.469 4.859 1 51.34 89 THR A CA 1
ATOM 712 C C . THR A 1 89 ? -0.91 -13.125 6.094 1 51.34 89 THR A C 1
ATOM 714 O O . THR A 1 89 ? -0.335 -14.062 6.652 1 51.34 89 THR A O 1
ATOM 717 N N . SER A 1 90 ? -1.812 -12.32 6.73 1 45.25 90 SER A N 1
ATOM 718 C CA . SER A 1 90 ? -2.318 -13.086 7.863 1 45.25 90 SER A CA 1
ATOM 719 C C . SER A 1 90 ? -3.592 -13.836 7.496 1 45.25 90 SER A C 1
ATOM 721 O O . SER A 1 90 ? -4.332 -13.414 6.605 1 45.25 90 SER A O 1
ATOM 723 N N . ILE A 1 91 ? -3.559 -15.234 7.781 1 43.34 91 ILE A N 1
ATOM 724 C CA . ILE A 1 91 ? -4.77 -16.047 7.797 1 43.34 91 ILE A CA 1
ATOM 725 C C . ILE A 1 91 ? -5.988 -15.156 8 1 43.34 91 ILE A C 1
ATOM 727 O O . ILE A 1 91 ? -7.086 -15.469 7.527 1 43.34 91 ILE A O 1
ATOM 731 N N . ILE A 1 92 ? -5.574 -14.055 8.68 1 42.69 92 ILE A N 1
ATOM 732 C CA . ILE A 1 92 ? -6.652 -13.133 9.008 1 42.69 92 ILE A CA 1
ATOM 733 C C . ILE A 1 92 ? -6.66 -11.977 8.008 1 42.69 92 ILE A C 1
ATOM 735 O O . ILE A 1 92 ? -5.676 -11.242 7.887 1 42.69 92 ILE A O 1
ATOM 739 N N . PHE A 1 93 ? -7.551 -12.117 7.113 1 47.88 93 PHE A N 1
ATOM 740 C CA . PHE A 1 93 ? -7.805 -10.969 6.25 1 47.88 93 PHE A CA 1
ATOM 741 C C . PHE A 1 93 ? -7.699 -9.664 7.039 1 47.88 93 PHE A C 1
ATOM 743 O O . PHE A 1 93 ? -8.523 -9.391 7.91 1 47.88 93 PHE A O 1
ATOM 750 N N . THR A 1 94 ? -6.453 -9.047 7.047 1 52.59 94 THR A N 1
ATOM 751 C CA . THR A 1 94 ? -6.352 -7.762 7.734 1 52.59 94 THR A CA 1
ATOM 752 C C . THR A 1 94 ? -7.098 -6.676 6.965 1 52.59 94 THR A C 1
ATOM 754 O O . THR A 1 94 ? -7.41 -5.621 7.52 1 52.59 94 THR A O 1
ATOM 757 N N . GLY A 1 95 ? -7.543 -7.102 5.672 1 60.47 95 GLY A N 1
ATOM 758 C CA . GLY A 1 95 ? -8.25 -6.117 4.871 1 60.47 95 GLY A CA 1
ATOM 759 C C . GLY A 1 95 ? -7.355 -5.012 4.348 1 60.47 95 GLY A C 1
ATOM 760 O O . GLY A 1 95 ? -7.809 -4.129 3.619 1 60.47 95 GLY A O 1
ATOM 761 N N . ASN A 1 96 ? -5.988 -5.211 4.598 1 76.38 96 ASN A N 1
ATOM 762 C CA . ASN A 1 96 ? -5.078 -4.172 4.125 1 76.38 96 ASN A CA 1
ATOM 763 C C . ASN A 1 96 ? -4.785 -4.32 2.637 1 76.38 96 ASN A C 1
ATOM 765 O O . ASN A 1 96 ? -4.773 -5.434 2.107 1 76.38 96 ASN A O 1
ATOM 769 N N . ILE A 1 97 ? -4.75 -3.309 1.999 1 85.38 97 ILE A N 1
ATOM 770 C CA . ILE A 1 97 ? -4.465 -3.25 0.569 1 85.38 97 ILE A CA 1
ATOM 771 C C . ILE A 1 97 ? -3.016 -2.818 0.351 1 85.38 97 ILE A C 1
ATOM 773 O O . ILE A 1 97 ? -2.555 -1.843 0.948 1 85.38 97 ILE A O 1
ATOM 777 N N . THR A 1 98 ? -2.314 -3.629 -0.406 1 87.75 98 THR A N 1
ATOM 778 C CA . THR A 1 98 ? -0.913 -3.338 -0.688 1 87.75 98 THR A CA 1
ATOM 779 C C . THR A 1 98 ? -0.667 -3.271 -2.193 1 87.75 98 THR A C 1
ATOM 781 O O . THR A 1 98 ? -1.534 -3.646 -2.986 1 87.75 98 THR A O 1
ATOM 784 N N . GLY A 1 99 ? 0.478 -2.748 -2.57 1 92.56 99 GLY A N 1
ATOM 785 C CA . GLY A 1 99 ? 0.867 -2.672 -3.969 1 92.56 99 GLY A CA 1
ATOM 786 C C . GLY A 1 99 ? 0.216 -1.518 -4.707 1 92.56 99 GLY A C 1
ATOM 787 O O . GLY A 1 99 ? -0.438 -0.671 -4.094 1 92.56 99 GLY A O 1
ATOM 788 N N . LYS A 1 100 ? 0.505 -1.512 -6.059 1 95.19 100 LYS A N 1
ATOM 789 C CA . LYS A 1 100 ? 0.01 -0.448 -6.926 1 95.19 100 LYS A CA 1
ATOM 790 C C . LYS A 1 100 ? -0.532 -1.013 -8.234 1 95.19 100 LYS A C 1
ATOM 792 O O . LYS A 1 100 ? -0.161 -2.117 -8.641 1 95.19 100 LYS A O 1
ATOM 797 N N . GLU A 1 101 ? -1.431 -0.231 -8.836 1 96.75 101 GLU A N 1
ATOM 798 C CA . GLU A 1 101 ? -1.892 -0.657 -10.148 1 96.75 101 GLU A CA 1
ATOM 799 C C . GLU A 1 101 ? -0.785 -0.521 -11.195 1 96.75 101 GLU A C 1
ATOM 801 O O . GLU A 1 101 ? -0.693 -1.332 -12.117 1 96.75 101 GLU A O 1
ATOM 806 N N . ASP A 1 102 ? 0.052 0.519 -11.055 1 97 102 ASP A N 1
ATOM 807 C CA . ASP A 1 102 ? 1.257 0.61 -11.875 1 97 102 ASP A CA 1
ATOM 808 C C . ASP A 1 102 ? 2.301 -0.412 -11.43 1 97 102 ASP A C 1
ATOM 810 O O . ASP A 1 102 ? 3.213 -0.085 -10.664 1 97 102 ASP A O 1
ATOM 814 N N . CYS A 1 103 ? 2.203 -1.622 -12 1 97.31 103 CYS A N 1
ATOM 815 C CA . CYS A 1 103 ? 2.963 -2.699 -11.375 1 97.31 103 CYS A CA 1
ATOM 816 C C . CYS A 1 103 ? 3.529 -3.648 -12.422 1 97.31 103 CYS A C 1
ATOM 818 O O . CYS A 1 103 ? 4.043 -4.715 -12.086 1 97.31 103 CYS A O 1
ATOM 820 N N . LEU A 1 104 ? 3.453 -3.371 -13.727 1 98.56 104 LEU A N 1
ATOM 821 C CA . LEU A 1 104 ? 3.883 -4.305 -14.758 1 98.56 104 LEU A CA 1
ATOM 822 C C . LEU A 1 104 ? 5.371 -4.156 -15.047 1 98.56 104 LEU A C 1
ATOM 824 O O . LEU A 1 104 ? 5.762 -3.611 -16.078 1 98.56 104 LEU A O 1
ATOM 828 N N . TYR A 1 105 ? 6.113 -4.719 -14.148 1 98.38 105 TYR A N 1
ATOM 829 C CA . TYR A 1 105 ? 7.57 -4.66 -14.141 1 98.38 105 TYR A CA 1
ATOM 830 C C . TYR A 1 105 ? 8.172 -6.051 -13.945 1 98.38 105 TYR A C 1
ATOM 832 O O . TYR A 1 105 ? 7.488 -6.965 -13.477 1 98.38 105 TYR A O 1
ATOM 840 N N . LEU A 1 106 ? 9.375 -6.211 -14.375 1 98.25 106 LEU A N 1
ATOM 841 C CA . LEU A 1 106 ? 10.109 -7.445 -14.109 1 98.25 106 LEU A CA 1
ATOM 842 C C . LEU A 1 106 ? 11.477 -7.145 -13.516 1 98.25 106 LEU A C 1
ATOM 844 O O . LEU A 1 106 ? 11.93 -5.996 -13.539 1 98.25 106 LEU A O 1
ATOM 848 N N . ASN A 1 107 ? 12.07 -8.109 -12.867 1 98 107 ASN A N 1
ATOM 849 C CA . ASN A 1 107 ? 13.414 -8.07 -12.297 1 98 107 ASN A CA 1
ATOM 850 C C . ASN A 1 107 ? 14.367 -9.008 -13.023 1 98 107 ASN A C 1
ATOM 852 O O . ASN A 1 107 ? 13.977 -10.117 -13.406 1 98 107 ASN A O 1
ATOM 856 N N . ILE A 1 108 ? 15.57 -8.555 -13.211 1 98.19 108 ILE A N 1
ATOM 857 C CA . ILE A 1 108 ? 16.609 -9.383 -13.82 1 98.19 108 ILE A CA 1
ATOM 858 C C . ILE A 1 108 ? 17.828 -9.438 -12.906 1 98.19 108 ILE A C 1
ATOM 860 O O . ILE A 1 108 ? 18.359 -8.398 -12.516 1 98.19 108 ILE A O 1
ATOM 864 N N . PHE A 1 109 ? 18.281 -10.578 -12.57 1 97.12 109 PHE A N 1
ATOM 865 C CA . PHE A 1 109 ? 19.484 -10.812 -11.797 1 97.12 109 PHE A CA 1
ATOM 866 C C . PHE A 1 109 ? 20.531 -11.547 -12.633 1 97.12 109 PHE A C 1
ATOM 868 O O . PHE A 1 109 ? 20.281 -12.672 -13.086 1 97.12 109 PHE A O 1
ATOM 875 N N . VAL A 1 110 ? 21.641 -10.922 -12.828 1 97.44 110 VAL A N 1
ATOM 876 C CA . VAL A 1 110 ? 22.719 -11.43 -13.672 1 97.44 110 VAL A CA 1
ATOM 877 C C . VAL A 1 110 ? 23.906 -11.859 -12.812 1 97.44 110 VAL A C 1
ATOM 879 O O . VAL A 1 110 ? 24.391 -11.086 -11.984 1 97.44 110 VAL A O 1
ATOM 882 N N . PRO A 1 111 ? 24.438 -13.094 -12.883 1 93.12 111 PRO A N 1
ATOM 883 C CA . PRO A 1 111 ? 25.531 -13.586 -12.039 1 93.12 111 PRO A CA 1
ATOM 884 C C . PRO A 1 111 ? 26.781 -12.711 -12.109 1 93.12 111 PRO A C 1
ATOM 886 O O . PRO A 1 111 ? 27.5 -12.562 -11.117 1 93.12 111 PRO A O 1
ATOM 889 N N . GLY A 1 112 ? 27.062 -11.992 -13.102 1 87.56 112 GLY A N 1
ATOM 890 C CA . GLY A 1 112 ? 28.297 -11.234 -13.227 1 87.56 112 GLY A CA 1
ATOM 891 C C . GLY A 1 112 ? 28.125 -9.758 -12.922 1 87.56 112 GLY A C 1
ATOM 892 O O . GLY A 1 112 ? 27.031 -9.211 -13.062 1 87.56 112 GLY A O 1
ATOM 893 N N . GLU A 1 113 ? 29.266 -9.195 -12.383 1 88 113 GLU A N 1
ATOM 894 C CA . GLU A 1 113 ? 29.328 -7.762 -12.141 1 88 113 GLU A CA 1
ATOM 895 C C . GLU A 1 113 ? 29.297 -6.973 -13.445 1 88 113 GLU A C 1
ATOM 897 O O . GLU A 1 113 ? 28.641 -5.934 -13.539 1 88 113 GLU A O 1
ATOM 902 N N . LYS A 1 114 ? 29.969 -7.516 -14.375 1 90.56 114 LYS A N 1
ATOM 903 C CA . LYS A 1 114 ? 30 -6.879 -15.688 1 90.56 114 LYS A CA 1
ATOM 904 C C . LYS A 1 114 ? 29.047 -7.574 -16.656 1 90.56 114 LYS A C 1
ATOM 906 O O . LYS A 1 114 ? 29.078 -8.805 -16.781 1 90.56 114 LYS A O 1
ATOM 911 N N . ILE A 1 115 ? 28.281 -6.801 -17.281 1 94.19 115 ILE A N 1
ATOM 912 C CA . ILE A 1 115 ? 27.344 -7.34 -18.25 1 94.19 115 ILE A CA 1
ATOM 913 C C . ILE A 1 115 ? 28.047 -7.586 -19.578 1 94.19 115 ILE A C 1
ATOM 915 O O . ILE A 1 115 ? 28.672 -6.676 -20.141 1 94.19 115 ILE A O 1
ATOM 919 N N . ASN A 1 116 ? 27.984 -8.805 -20.016 1 91.31 116 ASN A N 1
ATOM 920 C CA . ASN A 1 116 ? 28.594 -9.234 -21.266 1 91.31 116 ASN A CA 1
ATOM 921 C C . ASN A 1 116 ? 27.562 -9.906 -22.172 1 91.31 116 ASN A C 1
ATOM 923 O O . ASN A 1 116 ? 27.156 -11.039 -21.922 1 91.31 116 ASN A O 1
ATOM 927 N N . ARG A 1 117 ? 27.297 -9.359 -23.281 1 89.44 117 ARG A N 1
ATOM 928 C CA . ARG A 1 117 ? 26.266 -9.844 -24.188 1 89.44 117 ARG A CA 1
ATOM 929 C C . ARG A 1 117 ? 26.656 -11.164 -24.828 1 89.44 117 ARG A C 1
ATOM 931 O O . ARG A 1 117 ? 25.812 -11.922 -25.281 1 89.44 117 ARG A O 1
ATOM 938 N N . THR A 1 118 ? 27.891 -11.445 -24.875 1 91.06 118 THR A N 1
ATOM 939 C CA . THR A 1 118 ? 28.375 -12.625 -25.578 1 91.06 118 THR A CA 1
ATOM 940 C C . THR A 1 118 ? 28.344 -13.852 -24.672 1 91.06 118 THR A C 1
ATOM 942 O O . THR A 1 118 ? 28.484 -14.984 -25.141 1 91.06 118 THR A O 1
ATOM 945 N N . ARG A 1 119 ? 28.062 -13.711 -23.406 1 90.88 119 ARG A N 1
ATOM 946 C CA . ARG A 1 119 ? 28.062 -14.812 -22.453 1 90.88 119 ARG A CA 1
ATOM 947 C C . ARG A 1 119 ? 26.953 -15.812 -22.766 1 90.88 119 ARG A C 1
ATOM 949 O O . ARG A 1 119 ? 27.141 -17.016 -22.641 1 90.88 119 ARG A O 1
ATOM 956 N N . LYS A 1 120 ? 25.766 -15.352 -23.109 1 95.38 120 LYS A N 1
ATOM 957 C CA . LYS A 1 120 ? 24.594 -16.141 -23.484 1 95.38 120 LYS A CA 1
ATOM 958 C C . LYS A 1 120 ? 24.188 -17.078 -22.359 1 95.38 120 LYS A C 1
ATOM 960 O O . LYS A 1 120 ? 24.016 -18.281 -22.562 1 95.38 120 LYS A O 1
ATOM 965 N N . TYR A 1 121 ? 23.938 -16.578 -21.188 1 97.25 121 TYR A N 1
ATOM 966 C CA . TYR A 1 121 ? 23.422 -17.344 -20.062 1 97.25 121 TYR A CA 1
ATOM 967 C C . TYR A 1 121 ? 22.078 -17.969 -20.406 1 97.25 121 TYR A C 1
ATOM 969 O O . TYR A 1 121 ? 21.25 -17.359 -21.078 1 97.25 121 TYR A O 1
ATOM 977 N N . ASP A 1 122 ? 21.875 -19.25 -19.969 1 97.81 122 ASP A N 1
ATOM 978 C CA . ASP A 1 122 ? 20.5 -19.719 -19.938 1 97.81 122 ASP A CA 1
ATOM 979 C C . ASP A 1 122 ? 19.609 -18.797 -19.094 1 97.81 122 ASP A C 1
ATOM 981 O O . ASP A 1 122 ? 20.109 -18.109 -18.203 1 97.81 122 ASP A O 1
ATOM 985 N N . VAL A 1 123 ? 18.328 -18.719 -19.453 1 98.5 123 VAL A N 1
ATOM 986 C CA . VAL A 1 123 ? 17.438 -17.781 -18.797 1 98.5 123 VAL A CA 1
ATOM 987 C C . VAL A 1 123 ? 16.344 -18.547 -18.047 1 98.5 123 VAL A C 1
ATOM 989 O O . VAL A 1 123 ? 15.703 -19.438 -18.625 1 98.5 123 VAL A O 1
ATOM 992 N N . PHE A 1 124 ? 16.172 -18.266 -16.797 1 97.88 124 PHE A N 1
ATOM 993 C CA . PHE A 1 124 ? 15.148 -18.844 -15.938 1 97.88 124 PHE A CA 1
ATOM 994 C C . PHE A 1 124 ? 14.133 -17.797 -15.523 1 97.88 124 PHE A C 1
ATOM 996 O O . PHE A 1 124 ? 14.461 -16.859 -14.797 1 97.88 124 PHE A O 1
ATOM 1003 N N . VAL A 1 125 ? 12.906 -17.938 -15.969 1 98.56 125 VAL A N 1
ATOM 1004 C CA . VAL A 1 125 ? 11.859 -16.953 -15.68 1 98.56 125 VAL A CA 1
ATOM 1005 C C . VAL A 1 125 ? 10.898 -17.516 -14.633 1 98.56 125 VAL A C 1
ATOM 1007 O O . VAL A 1 125 ? 10.25 -18.547 -14.867 1 98.56 125 VAL A O 1
ATOM 1010 N N . ASP A 1 126 ? 10.789 -16.797 -13.562 1 97.31 126 ASP A N 1
ATOM 1011 C CA . ASP A 1 126 ? 9.906 -17.172 -12.469 1 97.31 126 ASP A CA 1
ATOM 1012 C C . ASP A 1 126 ? 8.562 -16.453 -12.57 1 97.31 126 ASP A C 1
ATOM 1014 O O . ASP A 1 126 ? 8.516 -15.227 -12.656 1 97.31 126 ASP A O 1
ATOM 1018 N N . ILE A 1 127 ? 7.516 -17.219 -12.594 1 98.31 127 ILE A N 1
ATOM 1019 C CA . ILE A 1 127 ? 6.148 -16.719 -12.508 1 98.31 127 ILE A CA 1
ATOM 1020 C C . ILE A 1 127 ? 5.566 -17.031 -11.125 1 98.31 127 ILE A C 1
ATOM 1022 O O . ILE A 1 127 ? 5.375 -18.203 -10.773 1 98.31 127 ILE A O 1
ATOM 1026 N N . HIS A 1 128 ? 5.266 -15.984 -10.391 1 95.81 128 HIS A N 1
ATOM 1027 C CA . HIS A 1 128 ? 4.945 -16.172 -8.977 1 95.81 128 HIS A CA 1
ATOM 1028 C C . HIS A 1 128 ? 3.562 -16.781 -8.805 1 95.81 128 HIS A C 1
ATOM 1030 O O . HIS A 1 128 ? 2.703 -16.641 -9.68 1 95.81 128 HIS A O 1
ATOM 1036 N N . GLY A 1 129 ? 3.402 -17.438 -7.691 1 94.75 129 GLY A N 1
ATOM 1037 C CA . GLY A 1 129 ? 2.107 -17.953 -7.281 1 94.75 129 GLY A CA 1
ATOM 1038 C C . GLY A 1 129 ? 1.274 -16.953 -6.516 1 94.75 129 GLY A C 1
ATOM 1039 O O . GLY A 1 129 ? 1.453 -15.742 -6.672 1 94.75 129 GLY A O 1
ATOM 1040 N N . GLY A 1 130 ? 0.294 -17.5 -5.82 1 91.56 130 GLY A N 1
ATOM 1041 C CA . GLY A 1 130 ? -0.58 -16.656 -5.031 1 91.56 130 GLY A CA 1
ATOM 1042 C C . GLY A 1 130 ? -2.043 -16.781 -5.41 1 91.56 130 GLY A C 1
ATOM 1043 O O . GLY A 1 130 ? -2.801 -15.812 -5.316 1 91.56 130 GLY A O 1
ATOM 1044 N N . ALA A 1 131 ? -2.383 -17.906 -5.895 1 92.44 131 ALA A N 1
ATOM 1045 C CA . ALA A 1 131 ? -3.766 -18.25 -6.211 1 92.44 131 ALA A CA 1
ATOM 1046 C C . ALA A 1 131 ? -4.387 -17.219 -7.145 1 92.44 131 ALA A C 1
ATOM 1048 O O . ALA A 1 131 ? -5.586 -16.922 -7.059 1 92.44 131 ALA A O 1
ATOM 1049 N N . PHE A 1 132 ? -3.572 -16.531 -7.902 1 94.69 132 PHE A N 1
ATOM 1050 C CA . PHE A 1 132 ? -3.957 -15.516 -8.875 1 94.69 132 PHE A CA 1
ATOM 1051 C C . PHE A 1 132 ? -4.496 -14.273 -8.172 1 94.69 132 PHE A C 1
ATOM 1053 O O . PHE A 1 132 ? -5.152 -13.438 -8.797 1 94.69 132 PHE A O 1
ATOM 1060 N N . MET A 1 133 ? -4.309 -14.133 -6.887 1 92.25 133 MET A N 1
ATOM 1061 C CA . MET A 1 133 ? -4.902 -13 -6.184 1 92.25 133 MET A CA 1
ATOM 1062 C C . MET A 1 133 ? -3.84 -12.219 -5.418 1 92.25 133 MET A C 1
ATOM 1064 O O . MET A 1 133 ? -4.062 -11.062 -5.039 1 92.25 133 MET A O 1
ATOM 1068 N N . ILE A 1 134 ? -2.75 -12.891 -5.129 1 90.69 134 ILE A N 1
ATOM 1069 C CA . ILE A 1 134 ? -1.668 -12.211 -4.426 1 90.69 134 ILE A CA 1
ATOM 1070 C C . ILE A 1 134 ? -0.325 -12.625 -5.027 1 90.69 134 ILE A C 1
ATOM 1072 O O . ILE A 1 134 ? -0.26 -13.539 -5.855 1 90.69 134 ILE A O 1
ATOM 1076 N N . GLY A 1 135 ? 0.69 -11.891 -4.602 1 92.06 135 GLY A N 1
ATOM 1077 C CA . GLY A 1 135 ? 2.041 -12.234 -5.012 1 92.06 135 GLY A CA 1
ATOM 1078 C C . GLY A 1 135 ? 2.768 -11.094 -5.703 1 92.06 135 GLY A C 1
ATOM 1079 O O . GLY A 1 135 ? 2.201 -10.016 -5.891 1 92.06 135 GLY A O 1
ATOM 1080 N N . SER A 1 136 ? 3.998 -11.391 -5.977 1 93.69 136 SER A N 1
ATOM 1081 C CA . SER A 1 136 ? 4.859 -10.438 -6.668 1 93.69 136 SER A CA 1
ATOM 1082 C C . SER A 1 136 ? 6.129 -11.109 -7.184 1 93.69 136 SER A C 1
ATOM 1084 O O . SER A 1 136 ? 6.398 -12.266 -6.855 1 93.69 136 SER A O 1
ATOM 1086 N N . ALA A 1 137 ? 6.84 -10.352 -7.922 1 93.44 137 ALA A N 1
ATOM 1087 C CA . ALA A 1 137 ? 8.109 -10.836 -8.461 1 93.44 137 ALA A CA 1
ATOM 1088 C C . ALA A 1 137 ? 9.117 -11.094 -7.34 1 93.44 137 ALA A C 1
ATOM 1090 O O . ALA A 1 137 ? 10.164 -11.703 -7.57 1 93.44 137 ALA A O 1
ATOM 1091 N N . SER A 1 138 ? 8.734 -10.734 -6.082 1 85.75 138 SER A N 1
ATOM 1092 C CA . SER A 1 138 ? 9.648 -10.922 -4.965 1 85.75 138 SER A CA 1
ATOM 1093 C C . SER A 1 138 ? 9.086 -11.906 -3.945 1 85.75 138 SER A C 1
ATOM 1095 O O . SER A 1 138 ? 9.617 -12.031 -2.842 1 85.75 138 SER A O 1
ATOM 1097 N N . LEU A 1 139 ? 8.023 -12.531 -4.168 1 72.31 139 LEU A N 1
ATOM 1098 C CA . LEU A 1 139 ? 7.324 -13.352 -3.182 1 72.31 139 LEU A CA 1
ATOM 1099 C C . LEU A 1 139 ? 8.211 -14.5 -2.705 1 72.31 139 LEU A C 1
ATOM 1101 O O . LEU A 1 139 ? 8.602 -14.539 -1.537 1 72.31 139 LEU A O 1
ATOM 1105 N N . ILE A 1 140 ? 8.547 -15.477 -3.539 1 69.88 140 ILE A N 1
ATOM 1106 C CA . ILE A 1 140 ? 9.344 -16.641 -3.152 1 69.88 140 ILE A CA 1
ATOM 1107 C C . ILE A 1 140 ? 10.641 -16.672 -3.963 1 69.88 140 ILE A C 1
ATOM 1109 O O . ILE A 1 140 ? 10.891 -17.625 -4.707 1 69.88 140 ILE A O 1
ATOM 1113 N N . ASN A 1 141 ? 11.328 -15.617 -3.789 1 75.25 141 ASN A N 1
ATOM 1114 C CA . ASN A 1 141 ? 12.648 -15.531 -4.406 1 75.25 141 ASN A CA 1
ATOM 1115 C C . ASN A 1 141 ? 13.555 -14.547 -3.67 1 75.25 141 ASN A C 1
ATOM 1117 O O . ASN A 1 141 ? 13.188 -13.391 -3.475 1 75.25 141 ASN A O 1
ATOM 1121 N N . ASN A 1 142 ? 14.508 -15.055 -3.133 1 84.62 142 ASN A N 1
ATOM 1122 C CA . ASN A 1 142 ? 15.57 -14.312 -2.475 1 84.62 142 ASN A CA 1
ATOM 1123 C C . ASN A 1 142 ? 16.828 -14.234 -3.346 1 84.62 142 ASN A C 1
ATOM 1125 O O . ASN A 1 142 ? 17.609 -15.18 -3.391 1 84.62 142 ASN A O 1
ATOM 1129 N N . PRO A 1 143 ? 16.953 -13.094 -3.969 1 89.81 143 PRO A N 1
ATOM 1130 C CA . PRO A 1 143 ? 18.016 -13.008 -4.965 1 89.81 143 PRO A CA 1
ATOM 1131 C C . PRO A 1 143 ? 19.391 -13.336 -4.387 1 89.81 143 PRO A C 1
ATOM 1133 O O . PRO A 1 143 ? 20.156 -14.086 -4.996 1 89.81 143 PRO A O 1
ATOM 1136 N N . PRO A 1 144 ? 19.75 -12.828 -3.195 1 89.88 144 PRO A N 1
ATOM 1137 C CA . PRO A 1 144 ? 21.047 -13.234 -2.635 1 89.88 144 PRO A CA 1
ATOM 1138 C C . PRO A 1 144 ? 21.172 -14.75 -2.469 1 89.88 144 PRO A C 1
ATOM 1140 O O . PRO A 1 144 ? 22.25 -15.312 -2.654 1 89.88 144 PRO A O 1
ATOM 1143 N N . TYR A 1 145 ? 20.047 -15.391 -2.139 1 90.25 145 TYR A N 1
ATOM 1144 C CA . TYR A 1 145 ? 19.969 -16.844 -1.978 1 90.25 145 TYR A CA 1
ATOM 1145 C C . TYR A 1 145 ? 20.172 -17.547 -3.311 1 90.25 145 TYR A C 1
ATOM 1147 O O . TYR A 1 145 ? 20.969 -18.5 -3.404 1 90.25 145 TYR A O 1
ATOM 1155 N N . ILE A 1 146 ? 19.594 -17.125 -4.332 1 92.19 146 ILE A N 1
ATOM 1156 C CA . ILE A 1 146 ? 19.594 -17.719 -5.66 1 92.19 146 ILE A CA 1
ATOM 1157 C C . ILE A 1 146 ? 20.938 -17.516 -6.324 1 92.19 146 ILE A C 1
ATOM 1159 O O . ILE A 1 146 ? 21.516 -18.438 -6.898 1 92.19 146 ILE A O 1
ATOM 1163 N N . MET A 1 147 ? 21.516 -16.312 -6.176 1 91.88 147 MET A N 1
ATOM 1164 C CA . MET A 1 147 ? 22.734 -15.914 -6.891 1 91.88 147 MET A CA 1
ATOM 1165 C C . MET A 1 147 ? 23.969 -16.547 -6.266 1 91.88 147 MET A C 1
ATOM 1167 O O . MET A 1 147 ? 25.062 -16.453 -6.82 1 91.88 147 MET A O 1
ATOM 1171 N N . ASP A 1 148 ? 23.75 -17.172 -5.188 1 88.88 148 ASP A N 1
ATOM 1172 C CA . ASP A 1 148 ? 24.859 -17.875 -4.551 1 88.88 148 ASP A CA 1
ATOM 1173 C C . ASP A 1 148 ? 25.359 -19.016 -5.426 1 88.88 148 ASP A C 1
ATOM 1175 O O . ASP A 1 148 ? 26.578 -19.203 -5.594 1 88.88 148 ASP A O 1
ATOM 1179 N N . THR A 1 149 ? 24.375 -19.75 -5.926 1 88.31 149 THR A N 1
ATOM 1180 C CA . THR A 1 149 ? 24.797 -20.984 -6.586 1 88.31 149 THR A CA 1
ATOM 1181 C C . THR A 1 149 ? 24.281 -21.031 -8.016 1 88.31 149 THR A C 1
ATOM 1183 O O . THR A 1 149 ? 24.688 -21.891 -8.805 1 88.31 149 THR A O 1
ATOM 1186 N N . MET A 1 150 ? 23.422 -20.219 -8.375 1 88.56 150 MET A N 1
ATOM 1187 C CA . MET A 1 150 ? 23 -20.109 -9.766 1 88.56 150 MET A CA 1
ATOM 1188 C C . MET A 1 150 ? 23.906 -19.156 -10.547 1 88.56 150 MET A C 1
ATOM 1190 O O . MET A 1 150 ? 23.469 -18.078 -10.945 1 88.56 150 MET A O 1
ATOM 1194 N N . ASP A 1 151 ? 25.031 -19.578 -10.922 1 85.88 151 ASP A N 1
ATOM 1195 C CA . ASP A 1 151 ? 26.062 -18.688 -11.438 1 85.88 151 ASP A CA 1
ATOM 1196 C C . ASP A 1 151 ? 26.172 -18.797 -12.953 1 85.88 151 ASP A C 1
ATOM 1198 O O . ASP A 1 151 ? 26.984 -18.094 -13.57 1 85.88 151 ASP A O 1
ATOM 1202 N N . GLU A 1 152 ? 25.344 -19.578 -13.57 1 89.06 152 GLU A N 1
ATOM 1203 C CA . GLU A 1 152 ? 25.406 -19.703 -15.023 1 89.06 152 GLU A CA 1
ATOM 1204 C C . GLU A 1 152 ? 24.047 -19.438 -15.656 1 89.06 152 GLU A C 1
ATOM 1206 O O . GLU A 1 152 ? 23.781 -19.859 -16.781 1 89.06 152 GLU A O 1
ATOM 1211 N N . MET A 1 153 ? 23.234 -18.828 -14.914 1 95.19 153 MET A N 1
ATOM 1212 C CA . MET A 1 153 ? 21.891 -18.547 -15.406 1 95.19 153 MET A CA 1
ATOM 1213 C C . MET A 1 153 ? 21.438 -17.156 -14.977 1 95.19 153 MET A C 1
ATOM 1215 O O . MET A 1 153 ? 21.75 -16.703 -13.867 1 95.19 153 MET A O 1
ATOM 1219 N N . ILE A 1 154 ? 20.75 -16.5 -15.883 1 97.25 154 ILE A N 1
ATOM 1220 C CA . ILE A 1 154 ? 20.047 -15.281 -15.523 1 97.25 154 ILE A CA 1
ATOM 1221 C C . ILE A 1 154 ? 18.688 -15.617 -14.938 1 97.25 154 ILE A C 1
ATOM 1223 O O . ILE A 1 154 ? 17.953 -16.453 -15.484 1 97.25 154 ILE A O 1
ATOM 1227 N N . PHE A 1 155 ? 18.391 -15.039 -13.789 1 97.06 155 PHE A N 1
ATOM 1228 C CA . PHE A 1 155 ? 17.094 -15.211 -13.148 1 97.06 155 PHE A CA 1
ATOM 1229 C C . PHE A 1 155 ? 16.203 -14.008 -13.406 1 97.06 155 PHE A C 1
ATOM 1231 O O . PHE A 1 155 ? 16.594 -12.867 -13.148 1 97.06 155 PHE A O 1
ATOM 1238 N N . VAL A 1 156 ? 15.055 -14.234 -13.961 1 98.31 156 VAL A N 1
ATOM 1239 C CA . VAL A 1 156 ? 14.062 -13.195 -14.227 1 98.31 156 VAL A CA 1
ATOM 1240 C C . VAL A 1 156 ? 12.797 -13.469 -13.422 1 98.31 156 VAL A C 1
ATOM 1242 O O . VAL A 1 156 ? 12.312 -14.602 -13.375 1 98.31 156 VAL A O 1
ATOM 1245 N N . ALA A 1 157 ? 12.281 -12.508 -12.695 1 97.88 157 ALA A N 1
ATOM 1246 C CA . ALA A 1 157 ? 11 -12.586 -12 1 97.88 157 ALA A CA 1
ATOM 1247 C C . ALA A 1 157 ? 10.023 -11.547 -12.539 1 97.88 157 ALA A C 1
ATOM 1249 O O . ALA A 1 157 ? 10.375 -10.375 -12.711 1 97.88 157 ALA A O 1
ATOM 1250 N N . ILE A 1 158 ? 8.773 -11.898 -12.797 1 98.31 158 ILE A N 1
ATOM 1251 C CA . ILE A 1 158 ? 7.859 -10.969 -13.453 1 98.31 158 ILE A CA 1
ATOM 1252 C C . ILE A 1 158 ? 6.668 -10.695 -12.539 1 98.31 158 ILE A C 1
ATOM 1254 O O . ILE A 1 158 ? 6.234 -11.57 -11.789 1 98.31 158 ILE A O 1
ATOM 1258 N N . ASN A 1 159 ? 6.164 -9.492 -12.617 1 97.81 159 ASN A N 1
ATOM 1259 C CA . ASN A 1 159 ? 4.867 -9.141 -12.047 1 97.81 159 ASN A CA 1
ATOM 1260 C C . ASN A 1 159 ? 3.754 -9.234 -13.086 1 97.81 159 ASN A C 1
ATOM 1262 O O . ASN A 1 159 ? 4.008 -9.133 -14.289 1 97.81 159 ASN A O 1
ATOM 1266 N N . TYR A 1 160 ? 2.637 -9.477 -12.656 1 98.69 160 TYR A N 1
ATOM 1267 C CA . TYR A 1 160 ? 1.426 -9.43 -13.461 1 98.69 160 TYR A CA 1
ATOM 1268 C C . TYR A 1 160 ? 0.216 -9.055 -12.617 1 98.69 160 TYR A C 1
ATOM 1270 O O . TYR A 1 160 ? 0.236 -9.211 -11.391 1 98.69 160 TYR A O 1
ATOM 1278 N N . ARG A 1 161 ? -0.79 -8.461 -13.234 1 98.19 161 ARG A N 1
ATOM 1279 C CA . ARG A 1 161 ? -1.995 -8.086 -12.5 1 98.19 161 ARG A CA 1
ATOM 1280 C C . ARG A 1 161 ? -2.684 -9.32 -11.922 1 98.19 161 ARG A C 1
ATOM 1282 O O . ARG A 1 161 ? -2.807 -10.344 -12.602 1 98.19 161 ARG A O 1
ATOM 1289 N N . VAL A 1 162 ? -3.182 -9.219 -10.648 1 96.56 162 VAL A N 1
ATOM 1290 C CA . VAL A 1 162 ? -3.793 -10.352 -9.953 1 96.56 162 VAL A CA 1
ATOM 1291 C C . VAL A 1 162 ? -5.223 -10 -9.555 1 96.56 162 VAL A C 1
ATOM 1293 O O . VAL A 1 162 ? -5.668 -8.859 -9.742 1 96.56 162 VAL A O 1
ATOM 1296 N N . GLY A 1 163 ? -5.953 -10.961 -9.102 1 95.25 163 GLY A N 1
ATOM 1297 C CA . GLY A 1 163 ? -7.309 -10.758 -8.617 1 95.25 163 GLY A CA 1
ATOM 1298 C C . GLY A 1 163 ? -8.234 -10.172 -9.656 1 95.25 163 GLY A C 1
ATOM 1299 O O . GLY A 1 163 ? -8.195 -10.562 -10.828 1 95.25 163 GLY A O 1
ATOM 1300 N N . LEU A 1 164 ? -9.031 -9.234 -9.219 1 96.56 164 LEU A N 1
ATOM 1301 C CA . LEU A 1 164 ? -10.055 -8.672 -10.094 1 96.56 164 LEU A CA 1
ATOM 1302 C C . LEU A 1 164 ? -9.414 -7.859 -11.219 1 96.56 164 LEU A C 1
ATOM 1304 O O . LEU A 1 164 ? -10.008 -7.711 -12.289 1 96.56 164 LEU A O 1
ATOM 1308 N N . PHE A 1 165 ? -8.18 -7.391 -10.977 1 97.94 165 PHE A N 1
ATOM 1309 C CA . PHE A 1 165 ? -7.535 -6.582 -12.008 1 97.94 165 PHE A CA 1
ATOM 1310 C C . PHE A 1 165 ? -6.988 -7.461 -13.125 1 97.94 165 PHE A C 1
ATOM 1312 O O . PHE A 1 165 ? -6.918 -7.035 -14.281 1 97.94 165 PHE A O 1
ATOM 1319 N N . GLY A 1 166 ? -6.629 -8.648 -12.812 1 98.31 166 GLY A N 1
ATOM 1320 C CA . GLY A 1 166 ? -6.031 -9.539 -13.789 1 98.31 166 GLY A CA 1
ATOM 1321 C C . GLY A 1 166 ? -7.031 -10.484 -14.43 1 98.31 166 GLY A C 1
ATOM 1322 O O . GLY A 1 166 ? -6.801 -10.992 -15.531 1 98.31 166 GLY A O 1
ATOM 1323 N N . PHE A 1 167 ? -8.219 -10.695 -13.75 1 98.19 167 PHE A N 1
ATOM 1324 C CA . PHE A 1 167 ? -8.961 -11.867 -14.188 1 98.19 167 PHE A CA 1
ATOM 1325 C C . PHE A 1 167 ? -10.453 -11.578 -14.211 1 98.19 167 PHE A C 1
ATOM 1327 O O . PHE A 1 167 ? -11.273 -12.508 -14.273 1 98.19 167 PHE A O 1
ATOM 1334 N N . LEU A 1 168 ? -10.82 -10.344 -14.195 1 98.12 168 LEU A N 1
ATOM 1335 C CA . LEU A 1 168 ? -12.211 -9.977 -14.438 1 98.12 168 LEU A CA 1
ATOM 1336 C C . LEU A 1 168 ? -12.625 -10.312 -15.867 1 98.12 168 LEU A C 1
ATOM 1338 O O . LEU A 1 168 ? -11.852 -10.094 -16.797 1 98.12 168 LEU A O 1
ATOM 1342 N N . SER A 1 169 ? -13.891 -10.828 -16.031 1 97.5 169 SER A N 1
ATOM 1343 C CA . SER A 1 169 ? -14.391 -11.117 -17.375 1 97.5 169 SER A CA 1
ATOM 1344 C C . SER A 1 169 ? -15.891 -10.875 -17.484 1 97.5 169 SER A C 1
ATOM 1346 O O . SER A 1 169 ? -16.656 -11.281 -16.594 1 97.5 169 SER A O 1
ATOM 1348 N N . THR A 1 170 ? -16.281 -10.195 -18.531 1 97.31 170 THR A N 1
ATOM 1349 C CA . THR A 1 170 ? -17.703 -10.023 -18.844 1 97.31 170 THR A CA 1
ATOM 1350 C C . THR A 1 170 ? -18.141 -11.031 -19.891 1 97.31 170 THR A C 1
ATOM 1352 O O . THR A 1 170 ? -19.25 -10.93 -20.438 1 97.31 170 THR A O 1
ATOM 1355 N N . GLU A 1 171 ? -17.266 -11.945 -20.328 1 95.56 171 GLU A N 1
ATOM 1356 C CA . GLU A 1 171 ? -17.516 -13.047 -21.25 1 95.56 171 GLU A CA 1
ATOM 1357 C C . GLU A 1 171 ? -17.922 -12.523 -22.625 1 95.56 171 GLU A C 1
ATOM 1359 O O . GLU A 1 171 ? -18.625 -13.211 -23.375 1 95.56 171 GLU A O 1
ATOM 1364 N N . ASP A 1 172 ? -17.625 -11.297 -22.891 1 95.25 172 ASP A N 1
ATOM 1365 C CA . ASP A 1 172 ? -17.781 -10.68 -24.219 1 95.25 172 ASP A CA 1
ATOM 1366 C C . ASP A 1 172 ? -16.578 -9.805 -24.562 1 95.25 172 ASP A C 1
ATOM 1368 O O . ASP A 1 172 ? -15.5 -9.961 -23.969 1 95.25 172 ASP A O 1
ATOM 1372 N N . ASP A 1 173 ? -16.688 -8.961 -25.5 1 94.44 173 ASP A N 1
ATOM 1373 C CA . ASP A 1 173 ? -15.531 -8.234 -26.031 1 94.44 173 ASP A CA 1
ATOM 1374 C C . ASP A 1 173 ? -15.141 -7.078 -25.109 1 94.44 173 ASP A C 1
ATOM 1376 O O . ASP A 1 173 ? -14.055 -6.512 -25.234 1 94.44 173 ASP A O 1
ATOM 1380 N N . SER A 1 174 ? -16.031 -6.691 -24.219 1 95.69 174 SER A N 1
ATOM 1381 C CA . SER A 1 174 ? -15.711 -5.582 -23.328 1 95.69 174 SER A CA 1
ATOM 1382 C C . SER A 1 174 ? -14.562 -5.934 -22.391 1 95.69 174 SER A C 1
ATOM 1384 O O . SER A 1 174 ? -13.586 -5.188 -22.297 1 95.69 174 SER A O 1
ATOM 1386 N N . ILE A 1 175 ? -14.664 -7.047 -21.688 1 96.69 175 ILE A N 1
ATOM 1387 C CA . ILE A 1 175 ? -13.594 -7.637 -20.891 1 96.69 175 ILE A CA 1
ATOM 1388 C C . ILE A 1 175 ? -13.547 -9.141 -21.141 1 96.69 175 ILE A C 1
ATOM 1390 O O . ILE A 1 175 ? -14.102 -9.93 -20.359 1 96.69 175 ILE A O 1
ATOM 1394 N N . PRO A 1 176 ? -12.859 -9.555 -22.109 1 96.12 176 PRO A N 1
ATOM 1395 C CA . PRO A 1 176 ? -12.852 -10.977 -22.453 1 96.12 176 PRO A CA 1
ATOM 1396 C C . PRO A 1 176 ? -12.297 -11.852 -21.328 1 96.12 176 PRO A C 1
ATOM 1398 O O . PRO A 1 176 ? -12.758 -12.977 -21.141 1 96.12 176 PRO A O 1
ATOM 1401 N N . GLY A 1 177 ? -11.25 -11.297 -20.641 1 96 177 GLY A N 1
ATOM 1402 C CA . GLY A 1 177 ? -10.656 -12.039 -19.531 1 96 177 GLY A CA 1
ATOM 1403 C C . GLY A 1 177 ? -9.156 -12.219 -19.672 1 96 177 GLY A C 1
ATOM 1404 O O . GLY A 1 177 ? -8.57 -11.805 -20.672 1 96 177 GLY A O 1
ATOM 1405 N N . ASN A 1 178 ? -8.555 -12.664 -18.609 1 98.19 178 ASN A N 1
ATOM 1406 C CA . ASN A 1 178 ? -7.199 -13.195 -18.531 1 98.19 178 ASN A CA 1
ATOM 1407 C C . ASN A 1 178 ? -6.156 -12.109 -18.766 1 98.19 178 ASN A C 1
ATOM 1409 O O . ASN A 1 178 ? -5.121 -12.359 -19.391 1 98.19 178 ASN A O 1
ATOM 1413 N N . ASN A 1 179 ? -6.457 -10.898 -18.359 1 98.38 179 ASN A N 1
ATOM 1414 C CA . ASN A 1 179 ? -5.449 -9.844 -18.484 1 98.38 179 ASN A CA 1
ATOM 1415 C C . ASN A 1 179 ? -4.176 -10.203 -17.734 1 98.38 179 ASN A C 1
ATOM 1417 O O . ASN A 1 179 ? -3.074 -9.859 -18.156 1 98.38 179 ASN A O 1
ATOM 1421 N N . GLY A 1 180 ? -4.297 -10.906 -16.562 1 98.69 180 GLY A N 1
ATOM 1422 C CA . GLY A 1 180 ? -3.125 -11.375 -15.836 1 98.69 180 GLY A CA 1
ATOM 1423 C C . GLY A 1 180 ? -2.254 -12.312 -16.656 1 98.69 180 GLY A C 1
ATOM 1424 O O . GLY A 1 180 ? -1.025 -12.203 -16.625 1 98.69 180 GLY A O 1
ATOM 1425 N N . MET A 1 181 ? -2.875 -13.203 -17.391 1 98.88 181 MET A N 1
ATOM 1426 C CA . MET A 1 181 ? -2.121 -14.109 -18.25 1 98.88 181 MET A CA 1
ATOM 1427 C C . MET A 1 181 ? -1.499 -13.359 -19.422 1 98.88 181 MET A C 1
ATOM 1429 O O . MET A 1 181 ? -0.364 -13.633 -19.812 1 98.88 181 MET A O 1
ATOM 1433 N N . LYS A 1 182 ? -2.238 -12.453 -20 1 98.62 182 LYS A N 1
ATOM 1434 C CA . LYS A 1 182 ? -1.748 -11.672 -21.125 1 98.62 182 LYS A CA 1
ATOM 1435 C C . LYS A 1 182 ? -0.603 -10.75 -20.703 1 98.62 182 LYS A C 1
ATOM 1437 O O . LYS A 1 182 ? 0.305 -10.484 -21.484 1 98.62 182 LYS A O 1
ATOM 1442 N N . ASP A 1 183 ? -0.688 -10.281 -19.406 1 98.88 183 ASP A N 1
ATOM 1443 C CA . ASP A 1 183 ? 0.481 -9.602 -18.859 1 98.88 183 ASP A CA 1
ATOM 1444 C C . ASP A 1 183 ? 1.711 -10.508 -18.906 1 98.88 183 ASP A C 1
ATOM 1446 O O . ASP A 1 183 ? 2.791 -10.078 -19.312 1 98.88 183 ASP A O 1
ATOM 1450 N N . GLN A 1 184 ? 1.583 -11.742 -18.5 1 98.94 184 GLN A N 1
ATOM 1451 C CA . GLN A 1 184 ? 2.686 -12.695 -18.5 1 98.94 184 GLN A CA 1
ATOM 1452 C C . GLN A 1 184 ? 3.211 -12.93 -19.922 1 98.94 184 GLN A C 1
ATOM 1454 O O . GLN A 1 184 ? 4.422 -13.008 -20.125 1 98.94 184 GLN A O 1
ATOM 1459 N N . VAL A 1 185 ? 2.303 -13.023 -20.906 1 98.88 185 VAL A N 1
ATOM 1460 C CA . VAL A 1 185 ? 2.701 -13.18 -22.297 1 98.88 185 VAL A CA 1
ATOM 1461 C C . VAL A 1 185 ? 3.584 -12.008 -22.719 1 98.88 185 VAL A C 1
ATOM 1463 O O . VAL A 1 185 ? 4.648 -12.203 -23.312 1 98.88 185 VAL A O 1
ATOM 1466 N N . LEU A 1 186 ? 3.115 -10.844 -22.391 1 98.88 186 LEU A N 1
ATOM 1467 C CA . LEU A 1 186 ? 3.869 -9.664 -22.797 1 98.88 186 LEU A CA 1
ATOM 1468 C C . LEU A 1 186 ? 5.234 -9.625 -22.109 1 98.88 186 LEU A C 1
ATOM 1470 O O . LEU A 1 186 ? 6.227 -9.227 -22.719 1 98.88 186 LEU A O 1
ATOM 1474 N N . ALA A 1 187 ? 5.27 -10.016 -20.875 1 98.88 187 ALA A N 1
ATOM 1475 C CA . ALA A 1 187 ? 6.543 -10.094 -20.156 1 98.88 187 ALA A CA 1
ATOM 1476 C C . ALA A 1 187 ? 7.484 -11.086 -20.828 1 98.88 187 ALA A C 1
ATOM 1478 O O . ALA A 1 187 ? 8.672 -10.812 -21 1 98.88 187 ALA A O 1
ATOM 1479 N N . LEU A 1 188 ? 6.98 -12.25 -21.188 1 98.94 188 LEU A N 1
ATOM 1480 C CA . LEU A 1 188 ? 7.793 -13.266 -21.844 1 98.94 188 LEU A CA 1
ATOM 1481 C C . LEU A 1 188 ? 8.289 -12.773 -23.203 1 98.94 188 LEU A C 1
ATOM 1483 O O . LEU A 1 188 ? 9.422 -13.047 -23.594 1 98.94 188 LEU A O 1
ATOM 1487 N N . LYS A 1 189 ? 7.438 -12.055 -23.922 1 98.81 189 LYS A N 1
ATOM 1488 C CA . LYS A 1 189 ? 7.867 -11.445 -25.172 1 98.81 189 LYS A CA 1
ATOM 1489 C C . LYS A 1 189 ? 9 -10.453 -24.953 1 98.81 189 LYS A C 1
ATOM 1491 O O . LYS A 1 189 ? 9.984 -10.445 -25.688 1 98.81 189 LYS A O 1
ATOM 1496 N N . TRP A 1 190 ? 8.805 -9.672 -23.922 1 98.62 190 TRP A N 1
ATOM 1497 C CA . TRP A 1 190 ? 9.844 -8.711 -23.578 1 98.62 190 TRP A CA 1
ATOM 1498 C C . TRP A 1 190 ? 11.172 -9.422 -23.297 1 98.62 190 TRP A C 1
ATOM 1500 O O . TRP A 1 190 ? 12.227 -8.984 -23.766 1 98.62 190 TRP A O 1
ATOM 1510 N N . VAL A 1 191 ? 11.148 -10.484 -22.531 1 98.81 191 VAL A N 1
ATOM 1511 C CA . VAL A 1 191 ? 12.352 -11.242 -22.203 1 98.81 191 VAL A CA 1
ATOM 1512 C C . VAL A 1 191 ? 12.984 -11.797 -23.469 1 98.81 191 VAL A C 1
ATOM 1514 O O . VAL A 1 191 ? 14.188 -11.633 -23.703 1 98.81 191 VAL A O 1
ATOM 1517 N N . LYS A 1 192 ? 12.219 -12.391 -24.312 1 98.5 192 LYS A N 1
ATOM 1518 C CA . LYS A 1 192 ? 12.711 -12.969 -25.562 1 98.5 192 LYS A CA 1
ATOM 1519 C C . LYS A 1 192 ? 13.406 -11.922 -26.422 1 98.5 192 LYS A C 1
ATOM 1521 O O . LYS A 1 192 ? 14.469 -12.188 -27 1 98.5 192 LYS A O 1
ATOM 1526 N N . GLU A 1 193 ? 12.906 -10.75 -26.391 1 9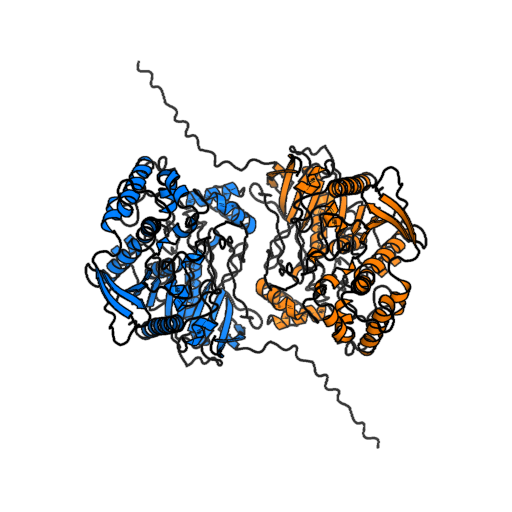8.06 193 GLU A N 1
ATOM 1527 C CA . GLU A 1 193 ? 13.375 -9.695 -27.297 1 98.06 193 GLU A CA 1
ATOM 1528 C C . GLU A 1 193 ? 14.555 -8.945 -26.688 1 98.06 193 GLU A C 1
ATOM 1530 O O . GLU A 1 193 ? 15.352 -8.344 -27.422 1 98.06 193 GLU A O 1
ATOM 1535 N N . ASN A 1 194 ? 14.711 -8.984 -25.375 1 98.25 194 ASN A N 1
ATOM 1536 C CA . ASN A 1 194 ? 15.625 -8.008 -24.781 1 98.25 194 ASN A CA 1
ATOM 1537 C C . ASN A 1 194 ? 16.688 -8.688 -23.906 1 98.25 194 ASN A C 1
ATOM 1539 O O . ASN A 1 194 ? 17.688 -8.07 -23.562 1 98.25 194 ASN A O 1
ATOM 1543 N N . ILE A 1 195 ? 16.562 -9.93 -23.578 1 98.5 195 ILE A N 1
ATOM 1544 C CA . ILE A 1 195 ? 17.406 -10.547 -22.547 1 98.5 195 ILE A CA 1
ATOM 1545 C C . ILE A 1 195 ? 18.844 -10.617 -23.031 1 98.5 195 ILE A C 1
ATOM 1547 O O . ILE A 1 195 ? 19.766 -10.711 -22.219 1 98.5 195 ILE A O 1
ATOM 1551 N N . GLU A 1 196 ? 19.062 -10.578 -24.344 1 98.06 196 GLU A N 1
ATOM 1552 C CA . GLU A 1 196 ? 20.406 -10.633 -24.906 1 98.06 196 GLU A CA 1
ATOM 1553 C C . GLU A 1 196 ? 21.25 -9.438 -24.453 1 98.06 196 GLU A C 1
ATOM 1555 O O . GLU A 1 196 ? 22.453 -9.555 -24.297 1 98.06 196 GLU A O 1
ATOM 1560 N N . TYR A 1 197 ? 20.641 -8.328 -24.234 1 97.94 197 TYR A N 1
ATOM 1561 C CA . TYR A 1 197 ? 21.359 -7.125 -23.812 1 97.94 197 TYR A CA 1
ATOM 1562 C C . TYR A 1 197 ? 21.875 -7.27 -22.391 1 97.94 197 TYR A C 1
ATOM 1564 O O . TYR A 1 197 ? 22.766 -6.52 -21.969 1 97.94 197 TYR A O 1
ATOM 1572 N N . PHE A 1 198 ? 21.391 -8.195 -21.641 1 98.06 198 PHE A N 1
ATOM 1573 C CA . PHE A 1 198 ? 21.828 -8.484 -20.281 1 98.06 198 PHE A CA 1
ATOM 1574 C C . PHE A 1 198 ? 22.781 -9.68 -20.25 1 98.06 198 PHE A C 1
ATOM 1576 O O . PHE A 1 198 ? 23.219 -10.102 -19.188 1 98.06 198 PHE A O 1
ATOM 1583 N N . GLY A 1 199 ? 23.016 -10.25 -21.453 1 97.62 199 GLY A N 1
ATOM 1584 C CA . GLY A 1 199 ? 23.906 -11.391 -21.562 1 97.62 199 GLY A CA 1
ATOM 1585 C C . GLY A 1 199 ? 23.172 -12.719 -21.578 1 97.62 199 GLY A C 1
ATOM 1586 O O . GLY A 1 199 ? 23.797 -13.781 -21.5 1 97.62 199 GLY A O 1
ATOM 1587 N N . GLY A 1 200 ? 21.859 -12.672 -21.672 1 98.19 200 GLY A N 1
ATOM 1588 C CA . GLY A 1 200 ? 21.062 -13.891 -21.703 1 98.19 200 GLY A CA 1
ATOM 1589 C C . GLY A 1 200 ? 20.891 -14.445 -23.109 1 98.19 200 GLY A C 1
ATOM 1590 O O . GLY A 1 200 ? 21.031 -13.719 -24.094 1 98.19 200 GLY A O 1
ATOM 1591 N N . ASN A 1 201 ? 20.578 -15.734 -23.188 1 98.12 201 ASN A N 1
ATOM 1592 C CA . ASN A 1 201 ? 20.297 -16.422 -24.438 1 98.12 201 ASN A CA 1
ATOM 1593 C C . ASN A 1 201 ? 18.797 -16.453 -24.75 1 98.12 201 ASN A C 1
ATOM 1595 O O . ASN A 1 201 ? 18.047 -17.188 -24.078 1 98.12 201 ASN A O 1
ATOM 1599 N N . PRO A 1 202 ? 18.297 -15.742 -25.719 1 98.06 202 PRO A N 1
ATOM 1600 C CA . PRO A 1 202 ? 16.859 -15.727 -26.016 1 98.06 202 PRO A CA 1
ATOM 1601 C C . PRO A 1 202 ? 16.344 -17.062 -26.547 1 98.06 202 PRO A C 1
ATOM 1603 O O . PRO A 1 202 ? 15.133 -17.266 -26.672 1 98.06 202 PRO A O 1
ATOM 1606 N N . ASP A 1 203 ? 17.25 -18 -26.844 1 97.81 203 ASP A N 1
ATOM 1607 C CA . ASP A 1 203 ? 16.859 -19.297 -27.375 1 97.81 203 ASP A CA 1
ATOM 1608 C C . ASP A 1 203 ? 16.984 -20.391 -26.312 1 97.81 203 ASP A C 1
ATOM 1610 O O . ASP A 1 203 ? 16.953 -21.578 -26.625 1 97.81 203 ASP A O 1
ATOM 1614 N N . SER A 1 204 ? 17.172 -19.984 -25.109 1 98.19 204 SER A N 1
ATOM 1615 C CA . SER A 1 204 ? 17.203 -20.891 -23.969 1 98.19 204 SER A CA 1
ATOM 1616 C C . SER A 1 204 ? 16.469 -20.297 -22.766 1 98.19 204 SER A C 1
ATOM 1618 O O . SER A 1 204 ? 17.109 -19.938 -21.781 1 98.19 204 SER A O 1
ATOM 1620 N N . ILE A 1 205 ? 15.211 -20.266 -22.859 1 98.88 205 ILE A N 1
ATOM 1621 C CA . ILE A 1 205 ? 14.359 -19.703 -21.812 1 98.88 205 ILE A CA 1
ATOM 1622 C C . ILE A 1 205 ? 13.547 -20.828 -21.156 1 98.88 205 ILE A C 1
ATOM 1624 O O . ILE A 1 205 ? 12.805 -21.547 -21.844 1 98.88 205 ILE A O 1
ATOM 1628 N N . THR A 1 206 ? 13.711 -21.016 -19.891 1 98.75 206 THR A N 1
ATOM 1629 C CA . THR A 1 206 ? 12.906 -21.922 -19.078 1 98.75 206 THR A CA 1
ATOM 1630 C C . THR A 1 206 ? 11.953 -21.125 -18.188 1 98.75 206 THR A C 1
ATOM 1632 O O . THR A 1 206 ? 12.383 -20.219 -17.469 1 98.75 206 THR A O 1
ATOM 1635 N N . ILE A 1 207 ? 10.656 -21.406 -18.25 1 98.81 207 ILE A N 1
ATOM 1636 C CA . ILE A 1 207 ? 9.719 -20.766 -17.344 1 98.81 207 ILE A CA 1
ATOM 1637 C C . ILE A 1 207 ? 9.367 -21.703 -16.188 1 98.81 207 ILE A C 1
ATOM 1639 O O . ILE A 1 207 ? 9.289 -22.922 -16.391 1 98.81 207 ILE A O 1
ATOM 1643 N N . SER A 1 208 ? 9.227 -21.141 -15.031 1 98.12 208 SER A N 1
ATOM 1644 C CA . SER A 1 208 ? 8.938 -21.906 -13.828 1 98.12 208 SER A CA 1
ATOM 1645 C C . SER A 1 208 ? 7.965 -21.156 -12.914 1 98.12 208 SER A C 1
ATOM 1647 O O . SER A 1 208 ? 7.934 -19.938 -12.906 1 98.12 208 SER A O 1
ATOM 1649 N N . GLY A 1 209 ? 7.203 -21.906 -12.18 1 97.56 209 GLY A N 1
ATOM 1650 C CA . GLY A 1 209 ? 6.316 -21.344 -11.172 1 97.56 209 GLY A CA 1
ATOM 1651 C C . GLY A 1 209 ? 5.754 -22.391 -10.234 1 97.56 209 GLY A C 1
ATOM 1652 O O . GLY A 1 209 ? 5.848 -23.594 -10.5 1 97.56 209 GLY A O 1
ATOM 1653 N N . TYR A 1 210 ? 5.215 -21.938 -9.148 1 96.25 210 TYR A N 1
ATOM 1654 C CA . TYR A 1 210 ? 4.59 -22.797 -8.148 1 96.25 210 TYR A CA 1
ATOM 1655 C C . TYR A 1 210 ? 3.164 -22.344 -7.852 1 96.25 210 TYR A C 1
ATOM 1657 O O . TYR A 1 210 ? 2.85 -21.156 -7.953 1 96.25 210 TYR A O 1
ATOM 1665 N N . SER A 1 211 ? 2.332 -23.312 -7.492 1 95.25 211 SER A N 1
ATOM 1666 C CA . SER A 1 211 ? 0.943 -23 -7.172 1 95.25 211 SER A CA 1
ATOM 1667 C C . SER A 1 211 ? 0.237 -22.344 -8.352 1 95.25 211 SER A C 1
ATOM 1669 O O . SER A 1 211 ? 0.257 -22.875 -9.469 1 95.25 211 SER A O 1
ATOM 1671 N N . ALA A 1 212 ? -0.279 -21.125 -8.172 1 96.62 212 ALA A N 1
ATOM 1672 C CA . ALA A 1 212 ? -0.855 -20.406 -9.305 1 96.62 212 ALA A CA 1
ATOM 1673 C C . ALA A 1 212 ? 0.206 -20.094 -10.359 1 96.62 212 ALA A C 1
ATOM 1675 O O . ALA A 1 212 ? -0.091 -20.047 -11.555 1 96.62 212 ALA A O 1
ATOM 1676 N N . GLY A 1 213 ? 1.432 -19.969 -9.93 1 97.81 213 GLY A N 1
ATOM 1677 C CA . GLY A 1 213 ? 2.523 -19.828 -10.883 1 97.81 213 GLY A CA 1
ATOM 1678 C C . GLY A 1 213 ? 2.756 -21.062 -11.727 1 97.81 213 GLY A C 1
ATOM 1679 O O . GLY A 1 213 ? 3.02 -20.969 -12.922 1 97.81 213 GLY A O 1
ATOM 1680 N N . GLY A 1 214 ? 2.695 -22.219 -11.047 1 98.56 214 GLY A N 1
ATOM 1681 C CA . GLY A 1 214 ? 2.756 -23.453 -11.805 1 98.56 214 GLY A CA 1
ATOM 1682 C C . GLY A 1 214 ? 1.609 -23.625 -12.781 1 98.56 214 GLY A C 1
ATOM 1683 O O . GLY A 1 214 ? 1.815 -24.031 -13.93 1 98.56 214 GLY A O 1
ATOM 1684 N N . ALA A 1 215 ? 0.457 -23.297 -12.344 1 98.56 215 ALA A N 1
ATOM 1685 C CA . ALA A 1 215 ? -0.702 -23.312 -13.234 1 98.56 215 ALA A CA 1
ATOM 1686 C C . ALA A 1 215 ? -0.505 -22.359 -14.414 1 98.56 215 ALA A C 1
ATOM 1688 O O . ALA A 1 215 ? -0.852 -22.703 -15.547 1 98.56 215 ALA A O 1
ATOM 1689 N N . SER A 1 216 ? 0.034 -21.234 -14.133 1 98.81 216 SER A N 1
ATOM 1690 C CA . SER A 1 216 ? 0.328 -20.281 -15.203 1 98.81 216 SER A CA 1
ATOM 1691 C C . SER A 1 216 ? 1.285 -20.875 -16.234 1 98.81 216 SER A C 1
ATOM 1693 O O . SER A 1 216 ? 1.039 -20.797 -17.438 1 98.81 216 SER A O 1
ATOM 1695 N N . VAL A 1 217 ? 2.324 -21.438 -15.766 1 98.88 217 VAL A N 1
ATOM 1696 C CA . VAL A 1 217 ? 3.314 -22.047 -16.656 1 98.88 217 VAL A CA 1
ATOM 1697 C C . VAL A 1 217 ? 2.648 -23.094 -17.531 1 98.88 217 VAL A C 1
ATOM 1699 O O . VAL A 1 217 ? 2.854 -23.125 -18.75 1 98.88 217 VAL A O 1
ATOM 1702 N N . HIS A 1 218 ? 1.843 -23.938 -16.891 1 98.88 218 HIS A N 1
ATOM 1703 C CA . HIS A 1 218 ? 1.131 -24.969 -17.641 1 98.88 218 HIS A CA 1
ATOM 1704 C C . HIS A 1 218 ? 0.213 -24.344 -18.688 1 98.88 218 HIS A C 1
ATOM 1706 O O . HIS A 1 218 ? 0.193 -24.766 -19.844 1 98.88 218 HIS A O 1
ATOM 1712 N N . LEU A 1 219 ? -0.497 -23.328 -18.312 1 98.81 219 LEU A N 1
ATOM 1713 C CA . LEU A 1 219 ? -1.398 -22.625 -19.234 1 98.81 219 LEU A CA 1
ATOM 1714 C C . LEU A 1 219 ? -0.628 -22.031 -20.406 1 98.81 219 LEU A C 1
ATOM 1716 O O . LEU A 1 219 ? -1.114 -22.031 -21.531 1 98.81 219 LEU A O 1
ATOM 1720 N N . HIS A 1 220 ? 0.53 -21.547 -20.156 1 98.88 220 HIS A N 1
ATOM 1721 C CA . HIS A 1 220 ? 1.359 -21.016 -21.219 1 98.88 220 HIS A CA 1
ATOM 1722 C C . HIS A 1 220 ? 1.739 -22.094 -22.234 1 98.88 220 HIS A C 1
ATOM 1724 O O . HIS A 1 220 ? 1.868 -21.812 -23.422 1 98.88 220 HIS A O 1
ATOM 1730 N N . THR A 1 221 ? 1.916 -23.328 -21.812 1 98.56 221 THR A N 1
ATOM 1731 C CA . THR A 1 221 ? 2.227 -24.422 -22.734 1 98.56 221 THR A CA 1
ATOM 1732 C C . THR A 1 221 ? 1.029 -24.719 -23.641 1 98.56 221 THR A C 1
ATOM 1734 O O . THR A 1 221 ? 1.172 -25.375 -24.672 1 98.56 221 THR A O 1
ATOM 1737 N N . LEU A 1 222 ? -0.122 -24.25 -23.25 1 97.94 222 LEU A N 1
ATOM 1738 C CA . LEU A 1 222 ? -1.352 -24.609 -23.953 1 97.94 222 LEU A CA 1
ATOM 1739 C C . LEU A 1 222 ? -1.813 -23.453 -24.844 1 97.94 222 LEU A C 1
ATOM 1741 O O . LEU A 1 222 ? -2.588 -23.656 -25.781 1 97.94 222 LEU A O 1
ATOM 1745 N N . SER A 1 223 ? -1.407 -22.25 -24.547 1 98 223 SER A N 1
ATOM 1746 C CA . SER A 1 223 ? -1.916 -21.062 -25.25 1 98 223 SER A CA 1
ATOM 1747 C C . SER A 1 223 ? -1.137 -20.797 -26.531 1 98 223 SER A C 1
ATOM 1749 O O . SER A 1 223 ? 0.095 -20.734 -26.516 1 98 223 SER A O 1
ATOM 1751 N N . PRO A 1 224 ? -1.827 -20.516 -27.594 1 96 224 PRO A N 1
ATOM 1752 C CA . PRO A 1 224 ? -1.123 -20.125 -28.812 1 96 224 PRO A CA 1
ATOM 1753 C C . PRO A 1 224 ? -0.391 -18.797 -28.672 1 96 224 PRO A C 1
ATOM 1755 O O . PRO A 1 224 ? 0.603 -18.547 -29.359 1 96 224 PRO A O 1
ATOM 1758 N N . MET A 1 225 ? -0.842 -17.938 -27.75 1 96.94 225 MET A N 1
ATOM 1759 C CA . MET A 1 225 ? -0.23 -16.625 -27.562 1 96.94 225 MET A CA 1
ATOM 1760 C C . MET A 1 225 ? 1.197 -16.766 -27.047 1 96.94 225 MET A C 1
ATOM 1762 O O . MET A 1 225 ? 2.008 -15.852 -27.188 1 96.94 225 MET A O 1
ATOM 1766 N N . SER A 1 226 ? 1.496 -17.922 -26.438 1 97.94 226 SER A N 1
ATOM 1767 C CA . SER A 1 226 ? 2.777 -18.094 -25.766 1 97.94 226 SER A CA 1
ATOM 1768 C C . SER A 1 226 ? 3.73 -18.953 -26.578 1 97.94 226 SER A C 1
ATOM 1770 O O . SER A 1 226 ? 4.879 -19.172 -26.188 1 97.94 226 SER A O 1
ATOM 1772 N N . ARG A 1 227 ? 3.256 -19.422 -27.734 1 96.62 227 ARG A N 1
ATOM 1773 C CA . ARG A 1 227 ? 4.055 -20.344 -28.531 1 96.62 227 ARG A CA 1
ATOM 1774 C C . ARG A 1 227 ? 5.363 -19.703 -28.969 1 96.62 227 ARG A C 1
ATOM 1776 O O . ARG A 1 227 ? 5.367 -18.578 -29.484 1 96.62 227 ARG A O 1
ATOM 1783 N N . GLY A 1 228 ? 6.445 -20.391 -28.656 1 97.31 228 GLY A N 1
ATOM 1784 C CA . GLY A 1 228 ? 7.75 -19.953 -29.125 1 97.31 228 GLY A CA 1
ATOM 1785 C C . GLY A 1 228 ? 8.445 -19 -28.188 1 97.31 228 GLY A C 1
ATOM 1786 O O . GLY A 1 228 ? 9.586 -18.609 -28.422 1 97.31 228 GLY A O 1
ATOM 1787 N N . LEU A 1 229 ? 7.812 -18.703 -27.062 1 98.62 229 LEU A N 1
ATOM 1788 C CA . LEU A 1 229 ? 8.383 -17.703 -26.172 1 98.62 229 LEU A CA 1
ATOM 1789 C C . LEU A 1 229 ? 9.312 -18.344 -25.156 1 98.62 229 LEU A C 1
ATOM 1791 O O . LEU A 1 229 ? 10.07 -17.656 -24.469 1 98.62 229 LEU A O 1
ATOM 1795 N N . PHE A 1 230 ? 9.32 -19.641 -25.016 1 98.75 230 PHE A N 1
ATOM 1796 C CA . PHE A 1 230 ? 10.156 -20.391 -24.094 1 98.75 230 PHE A CA 1
ATOM 1797 C C . PHE A 1 230 ? 10.469 -21.766 -24.641 1 98.75 230 PHE A C 1
ATOM 1799 O O . PHE A 1 230 ? 9.891 -22.188 -25.641 1 98.75 230 PHE A O 1
ATOM 1806 N N . HIS A 1 231 ? 11.367 -22.516 -23.922 1 98.62 231 HIS A N 1
ATOM 1807 C CA . HIS A 1 231 ? 11.922 -23.734 -24.5 1 98.62 231 HIS A CA 1
ATOM 1808 C C . HIS A 1 231 ? 11.766 -24.922 -23.547 1 98.62 231 HIS A C 1
ATOM 1810 O O . HIS A 1 231 ? 11.852 -26.078 -23.969 1 98.62 231 HIS A O 1
ATOM 1816 N N . LYS A 1 232 ? 11.641 -24.656 -22.328 1 98.81 232 LYS A N 1
ATOM 1817 C CA . LYS A 1 232 ? 11.406 -25.625 -21.266 1 98.81 232 LYS A CA 1
ATOM 1818 C C . LYS A 1 232 ? 10.5 -25.047 -20.188 1 98.81 232 LYS A C 1
ATOM 1820 O O . LYS A 1 232 ? 10.336 -23.828 -20.094 1 98.81 232 LYS A O 1
ATOM 1825 N N . ALA A 1 233 ? 9.891 -25.953 -19.344 1 98.81 233 ALA A N 1
ATOM 1826 C CA . ALA A 1 233 ? 8.977 -25.422 -18.328 1 98.81 233 ALA A CA 1
ATOM 1827 C C . ALA A 1 233 ? 8.953 -26.312 -17.094 1 98.81 233 ALA A C 1
ATOM 1829 O O . ALA A 1 233 ? 9.047 -27.531 -17.188 1 98.81 233 ALA A O 1
ATOM 1830 N N . HIS A 1 234 ? 8.914 -25.719 -15.984 1 98.69 234 HIS A N 1
ATOM 1831 C CA . HIS A 1 234 ? 8.719 -26.359 -14.695 1 98.69 234 HIS A CA 1
ATOM 1832 C C . HIS A 1 234 ? 7.371 -25.969 -14.086 1 98.69 234 HIS A C 1
ATOM 1834 O O . HIS A 1 234 ? 7.105 -24.797 -13.859 1 98.69 234 HIS A O 1
ATOM 1840 N N . ILE A 1 235 ? 6.539 -26.938 -13.836 1 98.69 235 ILE A N 1
ATOM 1841 C CA . ILE A 1 235 ? 5.188 -26.781 -13.312 1 98.69 235 ILE A CA 1
ATOM 1842 C C . ILE A 1 235 ? 5.109 -27.375 -11.906 1 98.69 235 ILE A C 1
ATOM 1844 O O . ILE A 1 235 ? 4.965 -28.578 -11.742 1 98.69 235 ILE A O 1
ATOM 1848 N N . GLY A 1 236 ? 5.086 -26.422 -10.891 1 98.12 236 GLY A N 1
ATOM 1849 C CA . GLY A 1 236 ? 5.199 -26.922 -9.531 1 98.12 236 GLY A CA 1
ATOM 1850 C C . GLY A 1 236 ? 3.957 -26.656 -8.695 1 98.12 236 GLY A C 1
ATOM 1851 O O . GLY A 1 236 ? 3.441 -25.531 -8.68 1 98.12 236 GLY A O 1
ATOM 1852 N N . SER A 1 237 ? 3.484 -27.609 -8 1 97 237 SER A N 1
ATOM 1853 C CA . SER A 1 237 ? 2.443 -27.516 -6.984 1 97 237 SER A CA 1
ATOM 1854 C C . SER A 1 237 ? 1.211 -26.797 -7.527 1 97 237 SER A C 1
ATOM 1856 O O . SER A 1 237 ? 0.633 -25.938 -6.852 1 97 237 SER A O 1
ATOM 1858 N N . GLY A 1 238 ? 0.899 -26.969 -8.672 1 96.94 238 GLY A N 1
ATOM 1859 C CA . GLY A 1 238 ? -0.257 -26.406 -9.352 1 96.94 238 GLY A CA 1
ATOM 1860 C C . GLY A 1 238 ? -0.201 -26.547 -10.859 1 96.94 238 GLY A C 1
ATOM 1861 O O . GLY A 1 238 ? 0.85 -26.344 -11.469 1 96.94 238 GLY A O 1
ATOM 1862 N N . SER A 1 239 ? -1.284 -27.016 -11.453 1 97.69 239 SER A N 1
ATOM 1863 C CA . SER A 1 239 ? -1.368 -27.188 -12.898 1 97.69 239 SER A CA 1
ATOM 1864 C C . SER A 1 239 ? -2.674 -26.625 -13.445 1 97.69 239 SER A C 1
ATOM 1866 O O . SER A 1 239 ? -3.59 -26.297 -12.68 1 97.69 239 SER A O 1
ATOM 1868 N N . ALA A 1 240 ? -2.732 -26.531 -14.703 1 97.88 240 ALA A N 1
ATOM 1869 C CA . ALA A 1 240 ? -3.908 -25.984 -15.375 1 97.88 240 ALA A CA 1
ATOM 1870 C C . ALA A 1 240 ? -5.145 -26.828 -15.094 1 97.88 240 ALA A C 1
ATOM 1872 O O . ALA A 1 240 ? -6.273 -26.391 -15.32 1 97.88 240 ALA A O 1
ATOM 1873 N N . PHE A 1 241 ? -4.914 -28.094 -14.578 1 96.06 241 PHE A N 1
ATOM 1874 C CA . PHE A 1 241 ? -6.02 -29.016 -14.344 1 96.06 241 PHE A CA 1
ATOM 1875 C C . PHE A 1 241 ? -6.57 -28.844 -12.938 1 96.06 241 PHE A C 1
ATOM 1877 O O . PHE A 1 241 ? -7.633 -29.375 -12.609 1 96.06 241 PHE A O 1
ATOM 1884 N N . SER A 1 242 ? -5.871 -28.094 -12.109 1 95.94 242 SER A N 1
ATOM 1885 C CA . SER A 1 242 ? -6.359 -27.906 -10.75 1 95.94 242 SER A CA 1
ATOM 1886 C C . SER A 1 242 ? -7.738 -27.25 -10.742 1 95.94 242 SER A C 1
ATOM 1888 O O . SER A 1 242 ? -8.008 -26.359 -11.531 1 95.94 242 SER A O 1
ATOM 1890 N N . PRO A 1 243 ? -8.617 -27.672 -9.844 1 92.94 243 PRO A N 1
ATOM 1891 C CA . PRO A 1 243 ? -10.008 -27.219 -9.883 1 92.94 243 PRO A CA 1
ATOM 1892 C C . PRO A 1 243 ? -10.156 -25.719 -9.648 1 92.94 243 PRO A C 1
ATOM 1894 O O . PRO A 1 243 ? -11.156 -25.125 -10.055 1 92.94 243 PRO A O 1
ATOM 1897 N N . TRP A 1 244 ? -9.203 -25.094 -9.031 1 93.38 244 TRP A N 1
ATOM 1898 C CA . TRP A 1 244 ? -9.297 -23.703 -8.641 1 93.38 244 TRP A CA 1
ATOM 1899 C C . TRP A 1 244 ? -8.758 -22.781 -9.734 1 93.38 244 TRP A C 1
ATOM 1901 O O . TRP A 1 244 ? -8.758 -21.562 -9.586 1 93.38 244 TRP A O 1
ATOM 1911 N N . VAL A 1 245 ? -8.32 -23.312 -10.875 1 96.62 245 VAL A N 1
ATOM 1912 C CA . VAL A 1 245 ? -7.605 -22.531 -11.883 1 96.62 245 VAL A CA 1
ATOM 1913 C C . VAL A 1 245 ? -8.602 -21.875 -12.828 1 96.62 245 VAL A C 1
ATOM 1915 O O . VAL A 1 245 ? -8.5 -20.688 -13.117 1 96.62 245 VAL A O 1
ATOM 1918 N N . ILE A 1 246 ? -9.602 -22.641 -13.266 1 95.5 246 ILE A N 1
ATOM 1919 C CA . ILE A 1 246 ? -10.586 -22.078 -14.195 1 95.5 246 ILE A CA 1
ATOM 1920 C C . ILE A 1 246 ? -11.805 -21.594 -13.414 1 95.5 246 ILE A C 1
ATOM 1922 O O . ILE A 1 246 ? -12.414 -22.359 -12.656 1 95.5 246 ILE A O 1
ATOM 1926 N N . LYS A 1 247 ? -12.125 -20.375 -13.68 1 93.69 247 LYS A N 1
ATOM 1927 C CA . LYS A 1 247 ? -13.234 -19.75 -12.953 1 93.69 247 LYS A CA 1
ATOM 1928 C C . LYS A 1 247 ? -14.562 -20.062 -13.625 1 93.69 247 LYS A C 1
ATOM 1930 O O . LYS A 1 247 ? -14.695 -19.953 -14.844 1 93.69 247 LYS A O 1
ATOM 1935 N N . GLU A 1 248 ? -15.492 -20.422 -12.812 1 90.75 248 GLU A N 1
ATOM 1936 C CA . GLU A 1 248 ? -16.875 -20.594 -13.266 1 90.75 248 GLU A CA 1
ATOM 1937 C C . GLU A 1 248 ? -17.672 -19.297 -13.117 1 90.75 248 GLU A C 1
ATOM 1939 O O . GLU A 1 248 ? -17.406 -18.516 -12.203 1 90.75 248 GLU A O 1
ATOM 1944 N N . LYS A 1 249 ? -18.609 -19.031 -14 1 92.69 249 LYS A N 1
ATOM 1945 C CA . LYS A 1 249 ? -19.578 -17.953 -13.969 1 92.69 249 LYS A CA 1
ATOM 1946 C C . LYS A 1 249 ? -18.891 -16.594 -13.852 1 92.69 249 LYS A C 1
ATOM 1948 O O . LYS A 1 249 ? -19.25 -15.781 -13 1 92.69 249 LYS A O 1
ATOM 1953 N N . PRO A 1 250 ? -17.891 -16.344 -14.672 1 95.69 250 PRO A N 1
ATOM 1954 C CA . PRO A 1 250 ? -17.156 -15.078 -14.539 1 95.69 250 PRO A CA 1
ATOM 1955 C C . PRO A 1 250 ? -18.047 -13.852 -14.766 1 95.69 250 PRO A C 1
ATOM 1957 O O . PRO A 1 250 ? -17.828 -12.805 -14.148 1 95.69 250 PRO A O 1
ATOM 1960 N N . LEU A 1 251 ? -19.078 -13.953 -15.578 1 96.75 251 LEU A N 1
ATOM 1961 C CA . LEU A 1 251 ? -19.969 -12.828 -15.844 1 96.75 251 LEU A CA 1
ATOM 1962 C C . LEU A 1 251 ? -20.734 -12.438 -14.578 1 96.75 251 LEU A C 1
ATOM 1964 O O . LEU A 1 251 ? -20.859 -11.25 -14.273 1 96.75 251 LEU A O 1
ATOM 1968 N N . GLU A 1 252 ? -21.25 -13.422 -13.875 1 95.94 252 GLU A N 1
ATOM 1969 C CA . GLU A 1 252 ? -21.984 -13.141 -12.641 1 95.94 252 GLU A CA 1
ATOM 1970 C C . GLU A 1 252 ? -21.109 -12.398 -11.641 1 95.94 252 GLU A C 1
ATOM 1972 O O . GLU A 1 252 ? -21.578 -11.492 -10.945 1 95.94 252 GLU A O 1
ATOM 1977 N N . PHE A 1 253 ? -19.891 -12.773 -11.562 1 96.12 253 PHE A N 1
ATOM 1978 C CA . PHE A 1 253 ? -18.969 -12.133 -10.625 1 96.12 253 PHE A CA 1
ATOM 1979 C C . PHE A 1 253 ? -18.672 -10.703 -11.062 1 96.12 253 PHE A C 1
ATOM 1981 O O . PHE A 1 253 ? -18.547 -9.805 -10.227 1 96.12 253 PHE A O 1
ATOM 1988 N N . ALA A 1 254 ? -18.531 -10.469 -12.344 1 98 254 ALA A N 1
ATOM 1989 C CA . ALA A 1 254 ? -18.312 -9.117 -12.867 1 98 254 ALA A CA 1
ATOM 1990 C C . ALA A 1 254 ? -19.516 -8.219 -12.547 1 98 254 ALA A C 1
ATOM 1992 O O . ALA A 1 254 ? -19.328 -7.074 -12.117 1 98 254 ALA A O 1
ATOM 1993 N N . GLN A 1 255 ? -20.672 -8.766 -12.75 1 97.94 255 GLN A N 1
ATOM 1994 C CA . GLN A 1 255 ? -21.891 -8.016 -12.469 1 97.94 255 GLN A CA 1
ATOM 1995 C C . GLN A 1 255 ? -22.031 -7.727 -10.977 1 97.94 255 GLN A C 1
ATOM 1997 O O . GLN A 1 255 ? -22.438 -6.633 -10.586 1 97.94 255 GLN A O 1
ATOM 2002 N N . LYS A 1 256 ? -21.688 -8.719 -10.18 1 96.31 256 LYS A N 1
ATOM 2003 C CA . LYS A 1 256 ? -21.703 -8.508 -8.734 1 96.31 256 LYS A CA 1
ATOM 2004 C C . LYS A 1 256 ? -20.734 -7.406 -8.32 1 96.31 256 LYS A C 1
ATOM 2006 O O . LYS A 1 256 ? -21.078 -6.559 -7.492 1 96.31 256 LYS A O 1
ATOM 2011 N N . LEU A 1 257 ? -19.531 -7.422 -8.867 1 96.81 257 LEU A N 1
ATOM 2012 C CA . LEU A 1 257 ? -18.562 -6.379 -8.57 1 96.81 257 LEU A CA 1
ATOM 2013 C C . LEU A 1 257 ? -19.109 -5 -8.922 1 96.81 257 LEU A C 1
ATOM 2015 O O . LEU A 1 257 ? -18.969 -4.055 -8.148 1 96.81 257 LEU A O 1
ATOM 2019 N N . ALA A 1 258 ? -19.672 -4.902 -10.109 1 97.75 258 ALA A N 1
ATOM 2020 C CA . ALA A 1 258 ? -20.281 -3.65 -10.539 1 97.75 258 ALA A CA 1
ATOM 2021 C C . ALA A 1 258 ? -21.359 -3.201 -9.555 1 97.75 258 ALA A C 1
ATOM 2023 O O . ALA A 1 258 ? -21.375 -2.049 -9.117 1 97.75 258 ALA A O 1
ATOM 2024 N N . ASP A 1 259 ? -22.125 -4.145 -9.188 1 96.12 259 ASP A N 1
ATOM 2025 C CA . ASP A 1 259 ? -23.25 -3.842 -8.305 1 96.12 259 ASP A CA 1
ATOM 2026 C C . ASP A 1 259 ? -22.766 -3.318 -6.953 1 96.12 259 ASP A C 1
ATOM 2028 O O . ASP A 1 259 ? -23.203 -2.264 -6.496 1 96.12 259 ASP A O 1
ATOM 2032 N N . VAL A 1 260 ? -21.844 -3.988 -6.359 1 94.44 260 VAL A N 1
ATOM 2033 C CA . VAL A 1 260 ? -21.438 -3.672 -4.996 1 94.44 260 VAL A CA 1
ATOM 2034 C C . VAL A 1 260 ? -20.562 -2.42 -4.996 1 94.44 260 VAL A C 1
ATOM 2036 O O . VAL A 1 260 ? -20.234 -1.881 -3.936 1 94.44 260 VAL A O 1
ATOM 2039 N N . THR A 1 261 ? -20.203 -1.941 -6.141 1 96.12 261 THR A N 1
ATOM 2040 C CA . THR A 1 261 ? -19.422 -0.709 -6.227 1 96.12 261 THR A CA 1
ATOM 2041 C C . THR A 1 261 ? -20.25 0.411 -6.848 1 96.12 261 THR A C 1
ATOM 2043 O O . THR A 1 261 ? -19.703 1.429 -7.277 1 96.12 261 THR A O 1
ATOM 2046 N N . GLY A 1 262 ? -21.484 0.182 -7.027 1 95.19 262 GLY A N 1
ATOM 2047 C CA . GLY A 1 262 ? -22.422 1.207 -7.453 1 95.19 262 GLY A CA 1
ATOM 2048 C C . GLY A 1 262 ? -22.422 1.42 -8.953 1 95.19 262 GLY A C 1
ATOM 2049 O O . GLY A 1 262 ? -22.875 2.459 -9.438 1 95.19 262 GLY A O 1
ATOM 2050 N N . CYS A 1 263 ? -21.906 0.527 -9.75 1 97.06 263 CYS A N 1
ATOM 2051 C CA . CYS A 1 263 ? -21.859 0.623 -11.203 1 97.06 263 CYS A CA 1
ATOM 2052 C C . CYS A 1 263 ? -23.047 -0.104 -11.844 1 97.06 263 CYS A C 1
ATOM 2054 O O . CYS A 1 263 ? -23.609 -1.025 -11.25 1 97.06 263 CYS A O 1
ATOM 2056 N N . PRO A 1 264 ? -23.406 0.329 -13.07 1 96.62 264 PRO A N 1
ATOM 2057 C CA . PRO A 1 264 ? -24.375 -0.48 -13.812 1 96.62 264 PRO A CA 1
ATOM 2058 C C . PRO A 1 264 ? -23.859 -1.892 -14.102 1 96.62 264 PRO A C 1
ATOM 2060 O O . PRO A 1 264 ? -22.672 -2.08 -14.375 1 96.62 264 PRO A O 1
ATOM 2063 N N . THR A 1 265 ? -24.766 -2.854 -14.023 1 97.25 265 THR A N 1
ATOM 2064 C CA . THR A 1 265 ? -24.375 -4.242 -14.219 1 97.25 265 THR A CA 1
ATOM 2065 C C . THR A 1 265 ? -24.469 -4.625 -15.695 1 97.25 265 THR A C 1
ATOM 2067 O O . THR A 1 265 ? -23.953 -5.664 -16.109 1 97.25 265 THR A O 1
ATOM 2070 N N . GLU A 1 266 ? -25.156 -3.881 -16.469 1 96.06 266 GLU A N 1
ATOM 2071 C CA . GLU A 1 266 ? -25.328 -4.031 -17.922 1 96.06 266 GLU A CA 1
ATOM 2072 C C . GLU A 1 266 ? -25.578 -2.68 -18.594 1 96.06 266 GLU A C 1
ATOM 2074 O O . GLU A 1 266 ? -26.078 -1.753 -17.953 1 96.06 266 GLU A O 1
ATOM 2079 N N . PRO A 1 267 ? -25.25 -2.543 -19.906 1 97.38 267 PRO A N 1
ATOM 2080 C CA . PRO A 1 267 ? -24.453 -3.494 -20.688 1 97.38 267 PRO A CA 1
ATOM 2081 C C . PRO A 1 267 ? -23 -3.539 -20.234 1 97.38 267 PRO A C 1
ATOM 2083 O O . PRO A 1 267 ? -22.562 -2.674 -19.469 1 97.38 267 PRO A O 1
ATOM 2086 N N . SER A 1 268 ? -22.203 -4.488 -20.703 1 97.12 268 SER A N 1
ATOM 2087 C CA . SER A 1 268 ? -20.828 -4.742 -20.297 1 97.12 268 SER A CA 1
ATOM 2088 C C . SER A 1 268 ? -19.953 -3.512 -20.5 1 97.12 268 SER A C 1
ATOM 2090 O O . SER A 1 268 ? -19.047 -3.238 -19.703 1 97.12 268 SER A O 1
ATOM 2092 N N . GLN A 1 269 ? -20.219 -2.842 -21.531 1 97.31 269 GLN A N 1
ATOM 2093 C CA . GLN A 1 269 ? -19.422 -1.664 -21.844 1 97.31 269 GLN A CA 1
ATOM 2094 C C . GLN A 1 269 ? -19.562 -0.598 -20.766 1 97.31 269 GLN A C 1
ATOM 2096 O O . GLN A 1 269 ? -18.578 0.006 -20.344 1 97.31 269 GLN A O 1
ATOM 2101 N N . LEU A 1 270 ? -20.797 -0.333 -20.312 1 97.38 270 LEU A N 1
ATOM 2102 C CA . LEU A 1 270 ? -21.047 0.644 -19.266 1 97.38 270 LEU A CA 1
ATOM 2103 C C . LEU A 1 270 ? -20.484 0.157 -17.922 1 97.38 270 LEU A C 1
ATOM 2105 O O . LEU A 1 270 ? -19.969 0.951 -17.141 1 97.38 270 LEU A O 1
ATOM 2109 N N . LEU A 1 271 ? -20.656 -1.158 -17.719 1 98 271 LEU A N 1
ATOM 2110 C CA . LEU A 1 2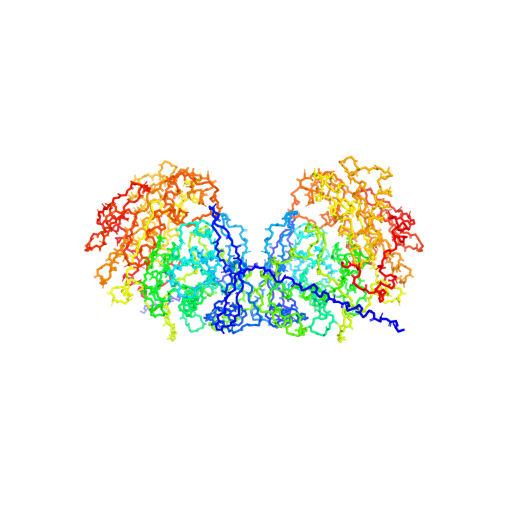71 ? -20.062 -1.792 -16.547 1 98 271 LEU A CA 1
ATOM 2111 C C . LEU A 1 271 ? -18.562 -1.522 -16.484 1 98 271 LEU A C 1
ATOM 2113 O O . LEU A 1 271 ? -18.047 -1.044 -15.469 1 98 271 LEU A O 1
ATOM 2117 N N . LYS A 1 272 ? -17.844 -1.729 -17.516 1 98.25 272 LYS A N 1
ATOM 2118 C CA . LYS A 1 272 ? -16.406 -1.552 -17.609 1 98.25 272 LYS A CA 1
ATOM 2119 C C . LYS A 1 272 ? -16.016 -0.092 -17.391 1 98.25 272 LYS A C 1
ATOM 2121 O O . LYS A 1 272 ? -15.102 0.206 -16.625 1 98.25 272 LYS A O 1
ATOM 2126 N N . GLN A 1 273 ? -16.703 0.774 -18.062 1 97.56 273 GLN A N 1
ATOM 2127 C CA . GLN A 1 273 ? -16.375 2.197 -17.984 1 97.56 273 GLN A CA 1
ATOM 2128 C C . GLN A 1 273 ? -16.547 2.723 -16.562 1 97.56 273 GLN A C 1
ATOM 2130 O O . GLN A 1 273 ? -15.719 3.49 -16.062 1 97.56 273 GLN A O 1
ATOM 2135 N N . CYS A 1 274 ? -17.625 2.303 -15.969 1 97.25 274 CYS A N 1
ATOM 2136 C CA . CYS A 1 274 ? -17.875 2.719 -14.594 1 97.25 274 CYS A CA 1
ATOM 2137 C C . CYS A 1 274 ? -16.812 2.176 -13.648 1 97.25 274 CYS A C 1
ATOM 2139 O O . CYS A 1 274 ? -16.281 2.914 -12.828 1 97.25 274 CYS A O 1
ATOM 2141 N N . LEU A 1 275 ? -16.422 0.913 -13.75 1 98.06 275 LEU A N 1
ATOM 2142 C CA . LEU A 1 275 ? -15.43 0.293 -12.891 1 98.06 275 LEU A CA 1
ATOM 2143 C C . LEU A 1 275 ? -14.07 0.966 -13.062 1 98.06 275 LEU A C 1
ATOM 2145 O O . LEU A 1 275 ? -13.289 1.049 -12.109 1 98.06 275 LEU A O 1
ATOM 2149 N N . LYS A 1 276 ? -13.758 1.466 -14.25 1 97.44 276 LYS A N 1
ATOM 2150 C CA . LYS A 1 276 ? -12.5 2.158 -14.508 1 97.44 276 LYS A CA 1
ATOM 2151 C C . LYS A 1 276 ? -12.398 3.438 -13.688 1 97.44 276 LYS A C 1
ATOM 2153 O O . LYS A 1 276 ? -11.297 3.955 -13.469 1 97.44 276 LYS A O 1
ATOM 2158 N N . THR A 1 277 ? -13.562 3.939 -13.227 1 95.19 277 THR A N 1
ATOM 2159 C CA . THR A 1 277 ? -13.547 5.215 -12.523 1 95.19 277 THR A CA 1
ATOM 2160 C C . THR A 1 277 ? -13.484 5 -11.016 1 95.19 277 THR A C 1
ATOM 2162 O O . THR A 1 277 ? -13.266 5.945 -10.258 1 95.19 277 THR A O 1
ATOM 2165 N N . ARG A 1 278 ? -13.711 3.754 -10.555 1 96.81 278 ARG A N 1
ATOM 2166 C CA . ARG A 1 278 ? -13.664 3.484 -9.125 1 96.81 278 ARG A CA 1
ATOM 2167 C C . ARG A 1 278 ? -12.227 3.352 -8.641 1 96.81 278 ARG A C 1
ATOM 2169 O O . ARG A 1 278 ? -11.391 2.74 -9.312 1 96.81 278 ARG A O 1
ATOM 2176 N N . PRO A 1 279 ? -11.914 3.93 -7.453 1 95.88 279 PRO A N 1
ATOM 2177 C CA . PRO A 1 279 ? -10.562 3.748 -6.926 1 95.88 279 PRO A CA 1
ATOM 2178 C C . PRO A 1 279 ? -10.219 2.279 -6.672 1 95.88 279 PRO A C 1
ATOM 2180 O O . PRO A 1 279 ? -11.078 1.508 -6.238 1 95.88 279 PRO A O 1
ATOM 2183 N N . ALA A 1 280 ? -8.953 1.963 -6.879 1 95.56 280 ALA A N 1
ATOM 2184 C CA . ALA A 1 280 ? -8.492 0.592 -6.68 1 95.56 280 ALA A CA 1
ATOM 2185 C C . ALA A 1 280 ? -8.82 0.099 -5.277 1 95.56 280 ALA A C 1
ATOM 2187 O O . ALA A 1 280 ? -9.211 -1.057 -5.094 1 95.56 280 ALA A O 1
ATOM 2188 N N . ASN A 1 281 ? -8.68 0.988 -4.305 1 93.19 281 ASN A N 1
ATOM 2189 C CA . ASN A 1 281 ? -8.93 0.594 -2.924 1 93.19 281 ASN A CA 1
ATOM 2190 C C . ASN A 1 281 ? -10.383 0.191 -2.713 1 93.19 281 ASN A C 1
ATOM 2192 O O . ASN A 1 281 ? -10.68 -0.693 -1.906 1 93.19 281 ASN A O 1
ATOM 2196 N N . VAL A 1 282 ? -11.266 0.854 -3.35 1 94.5 282 VAL A N 1
ATOM 2197 C CA . VAL A 1 282 ? -12.68 0.509 -3.232 1 94.5 282 VAL A CA 1
ATOM 2198 C C . VAL A 1 282 ? -12.93 -0.857 -3.865 1 94.5 282 VAL A C 1
ATOM 2200 O O . VAL A 1 282 ? -13.594 -1.713 -3.27 1 94.5 282 VAL A O 1
ATOM 2203 N N . LEU A 1 283 ? -12.367 -1.028 -5.012 1 96.06 283 LEU A N 1
ATOM 2204 C CA . LEU A 1 283 ? -12.539 -2.303 -5.699 1 96.06 283 LEU A CA 1
ATOM 2205 C C . LEU A 1 283 ? -12 -3.455 -4.852 1 96.06 283 LEU A C 1
ATOM 2207 O O . LEU A 1 283 ? -12.641 -4.504 -4.75 1 96.06 283 LEU A O 1
ATOM 2211 N N . LEU A 1 284 ? -10.914 -3.266 -4.234 1 93.62 284 LEU A N 1
ATOM 2212 C CA . LEU A 1 284 ? -10.273 -4.316 -3.447 1 93.62 284 LEU A CA 1
ATOM 2213 C C . LEU A 1 284 ? -10.969 -4.48 -2.098 1 93.62 284 LEU A C 1
ATOM 2215 O O . LEU A 1 284 ? -10.961 -5.57 -1.521 1 93.62 284 LEU A O 1
ATOM 2219 N N . SER A 1 285 ? -11.594 -3.459 -1.587 1 89.88 285 SER A N 1
ATOM 2220 C CA . SER A 1 285 ? -12.227 -3.512 -0.273 1 89.88 285 SER A CA 1
ATOM 2221 C C . SER A 1 285 ? -13.453 -4.422 -0.286 1 89.88 285 SER A C 1
ATOM 2223 O O . SER A 1 285 ? -13.867 -4.934 0.757 1 89.88 285 SER A O 1
ATOM 2225 N N . VAL A 1 286 ? -14.047 -4.617 -1.473 1 89.69 286 VAL A N 1
ATOM 2226 C CA . VAL A 1 286 ? -15.273 -5.406 -1.534 1 89.69 286 VAL A CA 1
ATOM 2227 C C . VAL A 1 286 ? -14.938 -6.863 -1.852 1 89.69 286 VAL A C 1
ATOM 2229 O O . VAL A 1 286 ? -15.836 -7.699 -1.972 1 89.69 286 VAL A O 1
ATOM 2232 N N . TYR A 1 287 ? -13.68 -7.172 -1.982 1 85.81 287 TYR A N 1
ATOM 2233 C CA . TYR A 1 287 ? -13.219 -8.5 -2.369 1 85.81 287 TYR A CA 1
ATOM 2234 C C . TYR A 1 287 ? -13.766 -9.562 -1.425 1 85.81 287 TYR A C 1
ATOM 2236 O O . TYR A 1 287 ? -14.109 -10.664 -1.855 1 85.81 287 TYR A O 1
ATOM 2244 N N . ARG A 1 288 ? -13.953 -9.289 -0.163 1 80.94 288 ARG A N 1
ATOM 2245 C CA . ARG A 1 288 ? -14.406 -10.234 0.851 1 80.94 288 ARG A CA 1
ATOM 2246 C C . ARG A 1 288 ? -15.828 -10.703 0.566 1 80.94 288 ARG A C 1
ATOM 2248 O O . ARG A 1 288 ? -16.234 -11.773 1.013 1 80.94 288 ARG A O 1
ATOM 2255 N N . ARG A 1 289 ? -16.5 -9.961 -0.193 1 84.81 289 ARG A N 1
ATOM 2256 C CA . ARG A 1 289 ? -17.906 -10.266 -0.479 1 84.81 289 ARG A CA 1
ATOM 2257 C C . ARG A 1 289 ? -18.031 -11.422 -1.468 1 84.81 289 ARG A C 1
ATOM 2259 O O . ARG A 1 289 ? -19.109 -11.953 -1.683 1 84.81 289 ARG A O 1
ATOM 2266 N N . PHE A 1 290 ? -16.938 -11.836 -1.957 1 87.44 290 PHE A N 1
ATOM 2267 C CA . PHE A 1 290 ? -16.969 -12.859 -2.998 1 87.44 290 PHE A CA 1
ATOM 2268 C C . PHE A 1 290 ? -16.625 -14.227 -2.426 1 87.44 290 PHE A C 1
ATOM 2270 O O . PHE A 1 290 ? -16.719 -15.234 -3.125 1 87.44 290 PHE A O 1
ATOM 2277 N N . TYR A 1 291 ? -16.328 -14.219 -1.174 1 80.19 291 TYR A N 1
ATOM 2278 C CA . TYR A 1 291 ? -16 -15.5 -0.547 1 80.19 291 TYR A CA 1
ATOM 2279 C C . TYR A 1 291 ? -17.219 -16.078 0.165 1 80.19 291 TYR A C 1
ATOM 2281 O O . TYR A 1 291 ? -18.094 -15.352 0.623 1 80.19 291 TYR A O 1
ATOM 2289 N N . GLY A 1 292 ? -17.375 -17.391 0.125 1 70.94 292 GLY A N 1
ATOM 2290 C CA . GLY A 1 292 ? -18.453 -18.062 0.817 1 70.94 292 GLY A CA 1
ATOM 2291 C C . GLY A 1 292 ? -18.125 -18.391 2.26 1 70.94 292 GLY A C 1
ATOM 2292 O O . GLY A 1 292 ? -18.938 -18.141 3.16 1 70.94 292 GLY A O 1
ATOM 2293 N N . TYR A 1 293 ? -17.203 -19.031 2.459 1 68.5 293 TYR A N 1
ATOM 2294 C CA . TYR A 1 293 ? -16.781 -19.391 3.807 1 68.5 293 TYR A CA 1
ATOM 2295 C C . TYR A 1 293 ? -15.375 -18.891 4.086 1 68.5 293 TYR A C 1
ATOM 2297 O O . TYR A 1 293 ? -14.43 -19.266 3.387 1 68.5 293 TYR A O 1
ATOM 2305 N N . GLY A 1 294 ? -15.398 -18.109 5.066 1 61.16 294 GLY A N 1
ATOM 2306 C CA . GLY A 1 294 ? -14.102 -17.531 5.379 1 61.16 294 GLY A CA 1
ATOM 2307 C C . GLY A 1 294 ? -13.477 -16.797 4.211 1 61.16 294 GLY A C 1
ATOM 2308 O O . GLY A 1 294 ? -14.188 -16.156 3.418 1 61.16 294 GLY A O 1
ATOM 2309 N N . GLN A 1 295 ? -12.477 -16.453 4.246 1 58.44 295 GLN A N 1
ATOM 2310 C CA . GLN A 1 295 ? -11.742 -15.828 3.154 1 58.44 295 GLN A CA 1
ATOM 2311 C C . GLN A 1 295 ? -10.961 -16.859 2.354 1 58.44 295 GLN A C 1
ATOM 2313 O O . GLN A 1 295 ? -9.766 -16.672 2.094 1 58.44 295 GLN A O 1
ATOM 2318 N N . MET A 1 296 ? -11.742 -17.984 2.279 1 60.09 296 MET A N 1
ATOM 2319 C CA . MET A 1 296 ? -10.906 -19.156 2.008 1 60.09 296 MET A CA 1
ATOM 2320 C C . MET A 1 296 ? -10.852 -19.453 0.513 1 60.09 296 MET A C 1
ATOM 2322 O O . MET A 1 296 ? -11.734 -19.016 -0.24 1 60.09 296 MET A O 1
ATOM 2326 N N . PRO A 1 297 ? -9.766 -20.312 -0.011 1 61.47 297 PRO A N 1
ATOM 2327 C CA . PRO A 1 297 ? -8.336 -20.391 -0.317 1 61.47 297 PRO A CA 1
ATOM 2328 C C . PRO A 1 297 ? -8.008 -19.938 -1.739 1 61.47 297 PRO A C 1
ATOM 2330 O O . PRO A 1 297 ? -6.855 -19.641 -2.049 1 61.47 297 PRO A O 1
ATOM 2333 N N . PHE A 1 298 ? -9.062 -19.781 -2.494 1 79.81 298 PHE A N 1
ATOM 2334 C CA . PHE A 1 298 ? -8.703 -19.5 -3.877 1 79.81 298 PHE A CA 1
ATOM 2335 C C . PHE A 1 298 ? -9.461 -18.281 -4.387 1 79.81 298 PHE A C 1
ATOM 2337 O O . PHE A 1 298 ? -10.516 -17.922 -3.861 1 79.81 298 PHE A O 1
ATOM 2344 N N . SER A 1 299 ? -8.938 -17.672 -5.32 1 83.75 299 SER A N 1
ATOM 2345 C CA . SER A 1 299 ? -9.359 -16.359 -5.824 1 83.75 299 SER A CA 1
ATOM 2346 C C . SER A 1 299 ? -10.758 -16.422 -6.422 1 83.75 299 SER A C 1
ATOM 2348 O O . SER A 1 299 ? -11.07 -17.344 -7.184 1 83.75 299 SER A O 1
ATOM 2350 N N . PRO A 1 300 ? -11.609 -15.516 -6.094 1 89.94 300 PRO A N 1
ATOM 2351 C CA . PRO A 1 300 ? -12.891 -15.398 -6.785 1 89.94 300 PRO A CA 1
ATOM 2352 C C . PRO A 1 300 ? -12.734 -15 -8.25 1 89.94 300 PRO A C 1
ATOM 2354 O O . PRO A 1 300 ? -13.664 -15.172 -9.047 1 89.94 300 PRO A O 1
ATOM 2357 N N . PHE A 1 301 ? -11.633 -14.477 -8.562 1 94.75 301 PHE A N 1
ATOM 2358 C CA . PHE A 1 301 ? -11.297 -14.117 -9.93 1 94.75 301 PHE A CA 1
ATOM 2359 C C . PHE A 1 301 ? -10.086 -14.891 -10.422 1 94.75 301 PHE A C 1
ATOM 2361 O O . PHE A 1 301 ? -8.992 -14.758 -9.867 1 94.75 301 PHE A O 1
ATOM 2368 N N . ALA A 1 302 ? -10.281 -15.641 -11.422 1 96.25 302 ALA A N 1
ATOM 2369 C CA . ALA A 1 302 ? -9.234 -16.5 -11.938 1 96.25 302 ALA A CA 1
ATOM 2370 C C . ALA A 1 302 ? -9.352 -16.672 -13.453 1 96.25 302 ALA A C 1
ATOM 2372 O O . ALA A 1 302 ? -10.062 -15.906 -14.109 1 96.25 302 ALA A O 1
ATOM 2373 N N . VAL A 1 303 ? -8.562 -17.578 -14.008 1 97.94 303 VAL A N 1
ATOM 2374 C CA . VAL A 1 303 ? -8.477 -17.781 -15.453 1 97.94 303 VAL A CA 1
ATOM 2375 C C . VAL A 1 303 ? -9.828 -18.219 -16 1 97.94 303 VAL A C 1
ATOM 2377 O O . VAL A 1 303 ? -10.555 -18.969 -15.352 1 97.94 303 VAL A O 1
ATOM 2380 N N . VAL A 1 304 ? -10.164 -17.75 -17.203 1 96.88 304 VAL A N 1
ATOM 2381 C CA . VAL A 1 304 ? -11.438 -18.109 -17.828 1 96.88 304 VAL A CA 1
ATOM 2382 C C . VAL A 1 304 ? -11.195 -18.625 -19.25 1 96.88 304 VAL A C 1
ATOM 2384 O O . VAL A 1 304 ? -10.156 -18.344 -19.844 1 96.88 304 VAL A O 1
ATOM 2387 N N . VAL A 1 305 ? -12.086 -19.484 -19.688 1 95.44 305 VAL A N 1
ATOM 2388 C CA . VAL A 1 305 ? -12.156 -19.766 -21.109 1 95.44 305 VAL A CA 1
ATOM 2389 C C . VAL A 1 305 ? -12.82 -18.609 -21.844 1 95.44 305 VAL A C 1
ATOM 2391 O O . VAL A 1 305 ? -13.977 -18.281 -21.578 1 95.44 305 VAL A O 1
ATOM 2394 N N . GLU A 1 306 ? -12.086 -17.969 -22.688 1 95.81 306 GLU A N 1
ATOM 2395 C CA . GLU A 1 306 ? -12.609 -16.812 -23.391 1 95.81 306 GLU A CA 1
ATOM 2396 C C . GLU A 1 306 ? -13.531 -17.219 -24.531 1 95.81 306 GLU A C 1
ATOM 2398 O O . GLU A 1 306 ? -13.125 -17.953 -25.438 1 95.81 306 GLU A O 1
ATOM 2403 N N . LYS A 1 307 ? -14.727 -16.75 -24.5 1 87.19 307 LYS A N 1
ATOM 2404 C CA . LYS A 1 307 ? -15.75 -17.109 -25.469 1 87.19 307 LYS A CA 1
ATOM 2405 C C . LYS A 1 307 ? -15.719 -16.172 -26.672 1 87.19 307 LYS A C 1
ATOM 2407 O O . LYS A 1 307 ? -16.125 -16.562 -27.781 1 87.19 307 LYS A O 1
ATOM 2412 N N . ASN A 1 308 ? -15.297 -14.992 -26.391 1 80.06 308 ASN A N 1
ATOM 2413 C CA . ASN A 1 308 ? -15.25 -13.953 -27.406 1 80.06 308 ASN A CA 1
ATOM 2414 C C . ASN A 1 308 ? -13.867 -13.305 -27.484 1 80.06 308 ASN A C 1
ATOM 2416 O O . ASN A 1 308 ? -13 -13.594 -26.656 1 80.06 308 ASN A O 1
ATOM 2420 N N . GLY A 1 309 ? -13.648 -12.664 -28.516 1 73.56 309 GLY A N 1
ATOM 2421 C CA . GLY A 1 309 ? -12.398 -11.945 -28.688 1 73.56 309 GLY A CA 1
ATOM 2422 C C . GLY A 1 309 ? -11.586 -12.438 -29.875 1 73.56 309 GLY A C 1
ATOM 2423 O O . GLY A 1 309 ? -11.758 -13.57 -30.312 1 73.56 309 GLY A O 1
ATOM 2424 N N . THR A 1 310 ? -10.812 -11.555 -30.375 1 77.69 310 THR A N 1
ATOM 2425 C CA . THR A 1 310 ? -10.055 -11.828 -31.594 1 77.69 310 THR A CA 1
ATOM 2426 C C . THR A 1 310 ? -8.789 -12.617 -31.266 1 77.69 310 THR A C 1
ATOM 2428 O O . THR A 1 310 ? -8.289 -13.359 -32.125 1 77.69 310 THR A O 1
ATOM 2431 N N . ASN A 1 311 ? -8.352 -12.531 -30.047 1 85.81 311 ASN A N 1
ATOM 2432 C CA . ASN A 1 311 ? -7.102 -13.188 -29.672 1 85.81 311 ASN A CA 1
ATOM 2433 C C . ASN A 1 311 ? -7.152 -13.734 -28.25 1 85.81 311 ASN A C 1
ATOM 2435 O O . ASN A 1 311 ? -6.445 -13.242 -27.375 1 85.81 311 ASN A O 1
ATOM 2439 N N . PRO A 1 312 ? -7.918 -14.859 -28.109 1 94.44 312 PRO A N 1
ATOM 2440 C CA . PRO A 1 312 ? -8.062 -15.383 -26.75 1 94.44 312 PRO A CA 1
ATOM 2441 C C . PRO A 1 312 ? -6.789 -16.062 -26.234 1 94.44 312 PRO A C 1
ATOM 2443 O O . PRO A 1 312 ? -6.082 -16.719 -27.016 1 94.44 312 PRO A O 1
ATOM 2446 N N . PHE A 1 313 ? -6.461 -15.859 -25.016 1 97.44 313 PHE A N 1
ATOM 2447 C CA . PHE A 1 313 ? -5.375 -16.594 -24.375 1 97.44 313 PHE A CA 1
ATOM 2448 C C . PHE A 1 313 ? -5.715 -18.078 -24.266 1 97.44 313 PHE A C 1
ATOM 2450 O O . PHE A 1 313 ? -4.871 -18.938 -24.531 1 97.44 313 PHE A O 1
ATOM 2457 N N . LEU A 1 314 ? -6.895 -18.312 -23.844 1 96.06 314 LEU A N 1
ATOM 2458 C CA . LEU A 1 314 ? -7.426 -19.656 -23.688 1 96.06 314 LEU A CA 1
ATOM 2459 C C . LEU A 1 314 ? -8.797 -19.781 -24.344 1 96.06 314 LEU A C 1
ATOM 2461 O O . LEU A 1 314 ? -9.773 -19.188 -23.859 1 96.06 314 LEU A O 1
ATOM 2465 N N . SER A 1 315 ? -8.945 -20.641 -25.359 1 93.06 315 SER A N 1
ATOM 2466 C CA . SER A 1 315 ? -10.188 -20.719 -26.125 1 93.06 315 SER A CA 1
ATOM 2467 C C . SER A 1 315 ? -11.016 -21.938 -25.719 1 93.06 315 SER A C 1
ATOM 2469 O O . SER A 1 315 ? -12.203 -22.031 -26.047 1 93.06 315 SER A O 1
ATOM 2471 N N . LYS A 1 316 ? -10.367 -22.891 -25.078 1 93.06 316 LYS A N 1
ATOM 2472 C CA . LYS A 1 316 ? -11.008 -24.109 -24.578 1 93.06 316 LYS A CA 1
ATOM 2473 C C . LYS A 1 316 ? -10.484 -24.469 -23.188 1 93.06 316 LYS A C 1
ATOM 2475 O O . LYS A 1 316 ? -9.492 -23.906 -22.719 1 93.06 316 LYS A O 1
ATOM 2480 N N . LEU A 1 317 ? -11.172 -25.406 -22.625 1 94.56 317 LEU A N 1
ATOM 2481 C CA . LEU A 1 317 ? -10.688 -25.922 -21.344 1 94.56 317 LEU A CA 1
ATOM 2482 C C . LEU A 1 317 ? -9.328 -26.594 -21.516 1 94.56 317 LEU A C 1
ATOM 2484 O O . LEU A 1 317 ? -9.07 -27.25 -22.531 1 94.56 317 LEU A O 1
ATOM 2488 N N . PRO A 1 318 ? -8.453 -26.531 -20.516 1 96.38 318 PRO A N 1
ATOM 2489 C CA . PRO A 1 318 ? -7.105 -27.094 -20.609 1 96.38 318 PRO A CA 1
ATOM 2490 C C . PRO A 1 318 ? -7.117 -28.594 -20.953 1 96.38 318 PRO A C 1
ATOM 2492 O O . PRO A 1 318 ? -6.332 -29.031 -21.797 1 96.38 318 PRO A O 1
ATOM 2495 N N . TYR A 1 319 ? -7.984 -29.266 -20.312 1 93.06 319 TYR A N 1
ATOM 2496 C CA . TYR A 1 319 ? -8.062 -30.703 -20.562 1 93.06 319 TYR A CA 1
ATOM 2497 C C . TYR A 1 319 ? -8.359 -31 -22.031 1 93.06 319 TYR A C 1
ATOM 2499 O O . TYR A 1 319 ? -7.75 -31.875 -22.625 1 93.06 319 TYR A O 1
ATOM 2507 N N . GLU A 1 320 ? -9.234 -30.219 -22.609 1 92.75 320 GLU A N 1
ATOM 2508 C CA . GLU A 1 320 ? -9.586 -30.375 -24.016 1 92.75 320 GLU A CA 1
ATOM 2509 C C . GLU A 1 320 ? -8.406 -30.047 -24.922 1 92.75 320 GLU A C 1
ATOM 2511 O O . GLU A 1 320 ? -8.172 -30.734 -25.922 1 92.75 320 GLU A O 1
ATOM 2516 N N . LEU A 1 321 ? -7.738 -29.047 -24.562 1 94.5 321 LEU A N 1
ATOM 2517 C CA . LEU A 1 321 ? -6.586 -28.641 -25.359 1 94.5 321 LEU A CA 1
ATOM 2518 C C . LEU A 1 321 ? -5.52 -29.734 -25.375 1 94.5 321 LEU A C 1
ATOM 2520 O O . LEU A 1 321 ? -4.957 -30.047 -26.422 1 94.5 321 LEU A O 1
ATOM 2524 N N . VAL A 1 322 ? -5.262 -30.328 -24.266 1 93.44 322 VAL A N 1
ATOM 2525 C CA . VAL A 1 322 ? -4.242 -31.375 -24.172 1 93.44 322 VAL A CA 1
ATOM 2526 C C . VAL A 1 322 ? -4.703 -32.625 -24.922 1 93.44 322 VAL A C 1
ATOM 2528 O O . VAL A 1 322 ? -3.936 -33.219 -25.688 1 93.44 322 VAL A O 1
ATOM 2531 N N . LYS A 1 323 ? -5.93 -32.969 -24.766 1 89.31 323 LYS A N 1
ATOM 2532 C CA . LYS A 1 323 ? -6.477 -34.156 -25.438 1 89.31 323 LYS A CA 1
ATOM 2533 C C . LYS A 1 323 ? -6.414 -34 -26.953 1 89.31 323 LYS A C 1
ATOM 2535 O O . LYS A 1 323 ? -6.211 -34.969 -27.672 1 89.31 323 LYS A O 1
ATOM 2540 N N . GLU A 1 324 ? -6.594 -32.781 -27.344 1 92.19 324 GLU A N 1
ATOM 2541 C CA . GLU A 1 324 ? -6.602 -32.5 -28.781 1 92.19 324 GLU A CA 1
ATOM 2542 C C . GLU A 1 324 ? -5.191 -32.281 -29.297 1 92.19 324 GLU A C 1
ATOM 2544 O O . GLU A 1 324 ? -5 -32.031 -30.5 1 92.19 324 GLU A O 1
ATOM 2549 N N . GLY A 1 325 ? -4.25 -32.281 -28.438 1 91.94 325 GLY A N 1
ATOM 2550 C CA . GLY A 1 325 ? -2.855 -32.188 -28.844 1 91.94 325 GLY A CA 1
ATOM 2551 C C . GLY A 1 325 ? -2.387 -30.75 -29.031 1 91.94 325 GLY A C 1
ATOM 2552 O O . GLY A 1 325 ? -1.42 -30.5 -29.75 1 91.94 325 GLY A O 1
ATOM 2553 N N . HIS A 1 326 ? -3.139 -29.844 -28.484 1 92.81 326 HIS A N 1
ATOM 2554 C CA . HIS A 1 326 ? -2.783 -28.438 -28.609 1 92.81 326 HIS A CA 1
ATOM 2555 C C . HIS A 1 326 ? -1.896 -27.984 -27.453 1 92.81 326 HIS A C 1
ATOM 2557 O O . HIS A 1 326 ? -2.326 -27.203 -26.609 1 92.81 326 HIS A O 1
ATOM 2563 N N . MET A 1 327 ? -0.717 -28.469 -27.391 1 94.25 327 MET A N 1
ATOM 2564 C CA . MET A 1 327 ? 0.246 -28.062 -26.375 1 94.25 327 MET A CA 1
ATOM 2565 C C . MET A 1 327 ? 1.647 -27.953 -26.953 1 94.25 327 MET A C 1
ATOM 2567 O O . MET A 1 327 ? 1.937 -28.547 -28 1 94.25 327 MET A O 1
ATOM 2571 N N . ALA A 1 328 ? 2.426 -27.172 -26.359 1 96.19 328 ALA A N 1
ATOM 2572 C CA . ALA A 1 328 ? 3.824 -27.078 -26.766 1 96.19 328 ALA A CA 1
ATOM 2573 C C . ALA A 1 328 ? 4.551 -28.406 -26.562 1 96.19 328 ALA A C 1
ATOM 2575 O O . ALA A 1 328 ? 4.32 -29.094 -25.578 1 96.19 328 ALA A O 1
ATOM 2576 N N . ASP A 1 329 ? 5.352 -28.812 -27.516 1 97.38 329 ASP A N 1
ATOM 2577 C CA . ASP A 1 329 ? 6.184 -30 -27.406 1 97.38 329 ASP A CA 1
ATOM 2578 C C . ASP A 1 329 ? 7.586 -29.641 -26.922 1 97.38 329 ASP A C 1
ATOM 2580 O O . ASP A 1 329 ? 8.523 -29.562 -27.719 1 97.38 329 ASP A O 1
ATOM 2584 N N . ILE A 1 330 ? 7.703 -29.484 -25.625 1 98.19 330 ILE A N 1
ATOM 2585 C CA . ILE A 1 330 ? 8.953 -29.094 -24.984 1 98.19 330 ILE A CA 1
ATOM 2586 C C . ILE A 1 330 ? 9.172 -29.953 -23.734 1 98.19 330 ILE A C 1
ATOM 2588 O O . ILE A 1 330 ? 8.219 -30.531 -23.188 1 98.19 330 ILE A O 1
ATOM 2592 N N . PRO A 1 331 ? 10.43 -30.047 -23.25 1 98.56 331 PRO A N 1
ATOM 2593 C CA . PRO A 1 331 ? 10.656 -30.75 -22 1 98.56 331 PRO A CA 1
ATOM 2594 C C . PRO A 1 331 ? 9.953 -30.094 -20.812 1 98.56 331 PRO A C 1
ATOM 2596 O O . PRO A 1 331 ? 9.945 -28.875 -20.703 1 98.56 331 PRO A O 1
ATOM 2599 N N . LEU A 1 332 ? 9.359 -30.969 -19.984 1 98.62 332 LEU A N 1
ATOM 2600 C CA . LEU A 1 332 ? 8.617 -30.484 -18.828 1 98.62 332 LEU A CA 1
ATOM 2601 C C . LEU A 1 332 ? 9.102 -31.156 -17.547 1 98.62 332 LEU A C 1
ATOM 2603 O O . LEU A 1 332 ? 9.5 -32.312 -17.562 1 98.62 332 LEU A O 1
ATOM 2607 N N . ILE A 1 333 ? 9.086 -30.391 -16.469 1 98.75 333 ILE A N 1
ATOM 2608 C CA . ILE A 1 333 ? 9.133 -30.938 -15.117 1 98.75 333 ILE A CA 1
ATOM 2609 C C . ILE A 1 333 ? 7.836 -30.609 -14.383 1 98.75 333 ILE A C 1
ATOM 2611 O O . ILE A 1 333 ? 7.434 -29.438 -14.32 1 98.75 333 ILE A O 1
ATOM 2615 N N . PHE A 1 334 ? 7.152 -31.625 -13.891 1 98.44 334 PHE A N 1
ATOM 2616 C CA . PHE A 1 334 ? 6.082 -31.438 -12.922 1 98.44 334 PHE A CA 1
ATOM 2617 C C . PHE A 1 334 ? 6.566 -31.766 -11.516 1 98.44 334 PHE A C 1
ATOM 2619 O O . PHE A 1 334 ? 7.402 -32.656 -11.328 1 98.44 334 PHE A O 1
ATOM 2626 N N . SER A 1 335 ? 6.031 -31.047 -10.531 1 98.38 335 SER A N 1
ATOM 2627 C CA . SER A 1 335 ? 6.445 -31.375 -9.172 1 98.38 335 SER A CA 1
ATOM 2628 C C . SER A 1 335 ? 5.297 -31.188 -8.188 1 98.38 335 SER A C 1
ATOM 2630 O O . SER A 1 335 ? 4.398 -30.375 -8.414 1 98.38 335 SER A O 1
ATOM 2632 N N . ILE A 1 336 ? 5.297 -31.984 -7.102 1 97.94 336 ILE A N 1
ATOM 2633 C CA . ILE A 1 336 ? 4.406 -31.859 -5.953 1 97.94 336 ILE A CA 1
ATOM 2634 C C . ILE A 1 336 ? 5.203 -32.031 -4.664 1 97.94 336 ILE A C 1
ATOM 2636 O O . ILE A 1 336 ? 6.34 -32.531 -4.688 1 97.94 336 ILE A O 1
ATOM 2640 N N . VAL A 1 337 ? 4.605 -31.578 -3.633 1 97.5 337 VAL A N 1
ATOM 2641 C CA . VAL A 1 337 ? 5.172 -31.781 -2.303 1 97.5 337 VAL A CA 1
ATOM 2642 C C . VAL A 1 337 ? 4.242 -32.656 -1.465 1 97.5 337 VAL A C 1
ATOM 2644 O O . VAL A 1 337 ? 3.037 -32.719 -1.721 1 97.5 337 VAL A O 1
ATOM 2647 N N . LYS A 1 338 ? 4.727 -33.281 -0.56 1 96.44 338 LYS A N 1
ATOM 2648 C CA . LYS A 1 338 ? 4.035 -34.344 0.164 1 96.44 338 LYS A CA 1
ATOM 2649 C C . LYS A 1 338 ? 2.748 -33.844 0.803 1 96.44 338 LYS A C 1
ATOM 2651 O O . LYS A 1 338 ? 1.684 -34.438 0.641 1 96.44 338 LYS A O 1
ATOM 2656 N N . ASP A 1 339 ? 2.812 -32.781 1.567 1 97.19 339 ASP A N 1
ATOM 2657 C CA . ASP A 1 339 ? 1.677 -32.281 2.326 1 97.19 339 ASP A CA 1
ATOM 2658 C C . ASP A 1 339 ? 1.158 -30.969 1.721 1 97.19 339 ASP A C 1
ATOM 2660 O O . ASP A 1 339 ? 0.973 -29.984 2.432 1 97.19 339 ASP A O 1
ATOM 2664 N N . GLU A 1 340 ? 0.909 -31 0.394 1 96.69 340 GLU A N 1
ATOM 2665 C CA . GLU A 1 340 ? 0.377 -29.859 -0.344 1 96.69 340 GLU A CA 1
ATOM 2666 C C . GLU A 1 340 ? -0.821 -29.25 0.375 1 96.69 340 GLU A C 1
ATOM 2668 O O . GLU A 1 340 ? -0.978 -28.031 0.402 1 96.69 340 GLU A O 1
ATOM 2673 N N . GLY A 1 341 ? -1.534 -30.125 1.001 1 95.88 341 GLY A N 1
ATOM 2674 C CA . GLY A 1 341 ? -2.834 -29.75 1.543 1 95.88 341 GLY A CA 1
ATOM 2675 C C . GLY A 1 341 ? -2.74 -28.938 2.812 1 95.88 341 GLY A C 1
ATOM 2676 O O . GLY A 1 341 ? -3.754 -28.438 3.316 1 95.88 341 GLY A O 1
ATOM 2677 N N . LEU A 1 342 ? -1.54 -28.75 3.281 1 93.69 342 LEU A N 1
ATOM 2678 C CA . LEU A 1 342 ? -1.407 -27.812 4.395 1 93.69 342 LEU A CA 1
ATOM 2679 C C . LEU A 1 342 ? -1.831 -26.406 3.979 1 93.69 342 LEU A C 1
ATOM 2681 O O . LEU A 1 342 ? -2.152 -25.578 4.832 1 93.69 342 LEU A O 1
ATOM 2685 N N . TYR A 1 343 ? -1.774 -26.281 2.729 1 88.81 343 TYR A N 1
ATOM 2686 C CA . TYR A 1 343 ? -2.592 -25.219 2.146 1 88.81 343 TYR A CA 1
ATOM 2687 C C . TYR A 1 343 ? -3.861 -25.797 1.526 1 88.81 343 TYR A C 1
ATOM 2689 O O . TYR A 1 343 ? -3.811 -26.453 0.489 1 88.81 343 TYR A O 1
ATOM 2697 N N . PRO A 1 344 ? -4.953 -25.703 2.203 1 88.12 344 PRO A N 1
ATOM 2698 C CA . PRO A 1 344 ? -5.273 -24.672 3.184 1 88.12 344 PRO A CA 1
ATOM 2699 C C . PRO A 1 344 ? -5.531 -25.234 4.578 1 88.12 344 PRO A C 1
ATOM 2701 O O . PRO A 1 344 ? -5.949 -24.5 5.48 1 88.12 344 PRO A O 1
ATOM 2704 N N . SER A 1 345 ? -5.383 -26.5 4.758 1 91.06 345 SER A N 1
ATOM 2705 C CA . SER A 1 345 ? -5.793 -27.094 6.027 1 91.06 345 SER A CA 1
ATOM 2706 C C . SER A 1 345 ? -5.066 -26.453 7.199 1 91.06 345 SER A C 1
ATOM 2708 O O . SER A 1 345 ? -5.598 -26.406 8.312 1 91.06 345 SER A O 1
ATOM 2710 N N . GLY A 1 346 ? -3.865 -25.953 6.898 1 89.69 346 GLY A N 1
ATOM 2711 C CA . GLY A 1 346 ? -3.084 -25.312 7.941 1 89.69 346 GLY A CA 1
ATOM 2712 C C . GLY A 1 346 ? -3.822 -24.172 8.625 1 89.69 346 GLY A C 1
ATOM 2713 O O . GLY A 1 346 ? -3.586 -23.891 9.805 1 89.69 346 GLY A O 1
ATOM 2714 N N . TYR A 1 347 ? -4.695 -23.547 7.992 1 85.69 347 TYR A N 1
ATOM 2715 C CA . TYR A 1 347 ? -5.441 -22.422 8.555 1 85.69 347 TYR A CA 1
ATOM 2716 C C . TYR A 1 347 ? -6.34 -22.891 9.703 1 85.69 347 TYR A C 1
ATOM 2718 O O . TYR A 1 347 ? -6.809 -22.078 10.5 1 85.69 347 TYR A O 1
ATOM 2726 N N . TYR A 1 348 ? -6.523 -24.156 9.758 1 88.31 348 TYR A N 1
ATOM 2727 C CA . TYR A 1 348 ? -7.422 -24.703 10.766 1 88.31 348 TYR A CA 1
ATOM 2728 C C . TYR A 1 348 ? -6.652 -25.531 11.789 1 88.31 348 TYR A C 1
ATOM 2730 O O . TYR A 1 348 ? -7.246 -26.312 12.539 1 88.31 348 TYR A O 1
ATOM 2738 N N . CYS A 1 349 ? -5.402 -25.375 11.828 1 90.12 349 CYS A N 1
ATOM 2739 C CA . CYS A 1 349 ? -4.555 -26.234 12.656 1 90.12 349 CYS A CA 1
ATOM 2740 C C . CYS A 1 349 ? -4.844 -26.016 14.133 1 90.12 349 CYS A C 1
ATOM 2742 O O . CYS A 1 349 ? -4.668 -26.922 14.945 1 90.12 349 CYS A O 1
ATOM 2744 N N . LYS A 1 350 ? -5.234 -24.812 14.523 1 90.12 350 LYS A N 1
ATOM 2745 C CA . LYS A 1 350 ? -5.461 -24.469 15.922 1 90.12 350 LYS A CA 1
ATOM 2746 C C . LYS A 1 350 ? -6.719 -25.156 16.453 1 90.12 350 LYS A C 1
ATOM 2748 O O . LYS A 1 350 ? -6.746 -25.609 17.609 1 90.12 350 LYS A O 1
ATOM 2753 N N . GLU A 1 351 ? -7.773 -25.156 15.625 1 90.75 351 GLU A N 1
ATOM 2754 C CA . GLU A 1 351 ? -9.055 -25.719 16.047 1 90.75 351 GLU A CA 1
ATOM 2755 C C . GLU A 1 351 ? -9.703 -26.516 14.922 1 90.75 351 GLU A C 1
ATOM 2757 O O . GLU A 1 351 ? -10.797 -26.188 14.469 1 90.75 351 GLU A O 1
ATOM 2762 N N . PRO A 1 352 ? -9.07 -27.641 14.633 1 92.94 352 PRO A N 1
ATOM 2763 C CA . PRO A 1 352 ? -9.617 -28.438 13.523 1 92.94 352 PRO A CA 1
ATOM 2764 C C . PRO A 1 352 ? -11.023 -28.953 13.797 1 92.94 352 PRO A C 1
ATOM 2766 O O . PRO A 1 352 ? -11.789 -29.203 12.859 1 92.94 352 PRO A O 1
ATOM 2769 N N . GLU A 1 353 ? -11.43 -29.016 15.062 1 93.81 353 GLU A N 1
ATOM 2770 C CA . GLU A 1 353 ? -12.75 -29.5 15.445 1 93.81 353 GLU A CA 1
ATOM 2771 C C . GLU A 1 353 ? -13.852 -28.562 14.945 1 93.81 353 GLU A C 1
ATOM 2773 O O . GLU A 1 353 ? -14.984 -28.984 14.727 1 93.81 353 GLU A O 1
ATOM 2778 N N . LYS A 1 354 ? -13.5 -27.375 14.75 1 91.06 354 LYS A N 1
ATOM 2779 C CA . LYS A 1 354 ? -14.477 -26.406 14.242 1 91.06 354 LYS A CA 1
ATOM 2780 C C . LYS A 1 354 ? -14.922 -26.781 12.828 1 91.06 354 LYS A C 1
ATOM 2782 O O . LYS A 1 354 ? -16.078 -26.547 12.453 1 91.06 354 LYS A O 1
ATOM 2787 N N . ILE A 1 355 ? -14.016 -27.328 12.109 1 92 355 ILE A N 1
ATOM 2788 C CA . ILE A 1 355 ? -14.352 -27.75 10.75 1 92 355 ILE A CA 1
ATOM 2789 C C . ILE A 1 355 ? -15.188 -29.016 10.797 1 92 355 ILE A C 1
ATOM 2791 O O . ILE A 1 355 ? -16.078 -29.219 9.969 1 92 355 ILE A O 1
ATOM 2795 N N . GLU A 1 356 ? -14.828 -29.844 11.75 1 93.62 356 GLU A N 1
ATOM 2796 C CA . GLU A 1 356 ? -15.594 -31.078 11.914 1 93.62 356 GLU A CA 1
ATOM 2797 C C . GLU A 1 356 ? -17.094 -30.797 12.023 1 93.62 356 GLU A C 1
ATOM 2799 O O . GLU A 1 356 ? -17.906 -31.453 11.375 1 93.62 356 GLU A O 1
ATOM 2804 N N . ASN A 1 357 ? -17.391 -29.75 12.75 1 91.69 357 ASN A N 1
ATOM 2805 C CA . ASN A 1 357 ? -18.781 -29.438 13.07 1 91.69 357 ASN A CA 1
ATOM 2806 C C . ASN A 1 357 ? -19.516 -28.859 11.867 1 91.69 357 ASN A C 1
ATOM 2808 O O . ASN A 1 357 ? -20.75 -28.906 11.805 1 91.69 357 ASN A O 1
ATOM 2812 N N . VAL A 1 358 ? -18.734 -28.375 10.883 1 92.94 358 VAL A N 1
ATOM 2813 C CA . VAL A 1 358 ? -19.406 -27.703 9.773 1 92.94 358 VAL A CA 1
ATOM 2814 C C . VAL A 1 358 ? -18.938 -28.297 8.445 1 92.94 358 VAL A C 1
ATOM 2816 O O . VAL A 1 358 ? -19.109 -27.688 7.391 1 92.94 358 VAL A O 1
ATOM 2819 N N . TRP A 1 359 ? -18.328 -29.391 8.422 1 94.38 359 TRP A N 1
ATOM 2820 C CA . TRP A 1 359 ? -17.672 -29.969 7.25 1 94.38 359 TRP A CA 1
ATOM 2821 C C . TRP A 1 359 ? -18.641 -30.062 6.082 1 94.38 359 TRP A C 1
ATOM 2823 O O . TRP A 1 359 ? -18.359 -29.578 4.984 1 94.38 359 TRP A O 1
ATOM 2833 N N . THR A 1 360 ? -19.812 -30.625 6.273 1 94.5 360 THR A N 1
ATOM 2834 C CA . THR A 1 360 ? -20.766 -30.859 5.188 1 94.5 360 THR A CA 1
ATOM 2835 C C . THR A 1 360 ? -21.281 -29.531 4.621 1 94.5 360 THR A C 1
ATOM 2837 O O . THR A 1 360 ? -21.719 -29.484 3.469 1 94.5 360 THR A O 1
ATOM 2840 N N . ASP A 1 361 ? -21.125 -28.469 5.449 1 91.44 361 ASP A N 1
ATOM 2841 C CA . ASP A 1 361 ? -21.609 -27.156 5.023 1 91.44 361 ASP A CA 1
ATOM 2842 C C . ASP A 1 361 ? -20.531 -26.391 4.262 1 91.44 361 ASP A C 1
ATOM 2844 O O . ASP A 1 361 ? -20.844 -25.484 3.484 1 91.44 361 ASP A O 1
ATOM 2848 N N . VAL A 1 362 ? -19.266 -26.781 4.461 1 90.94 362 VAL A N 1
ATOM 2849 C CA . VAL A 1 362 ? -18.234 -25.875 3.961 1 90.94 362 VAL A CA 1
ATOM 2850 C C . VAL A 1 362 ? -17.344 -26.609 2.969 1 90.94 362 VAL A C 1
ATOM 2852 O O . VAL A 1 362 ? -16.547 -25.984 2.258 1 90.94 362 VAL A O 1
ATOM 2855 N N . ALA A 1 363 ? -17.438 -27.938 2.824 1 93.19 363 ALA A N 1
ATOM 2856 C CA . ALA A 1 363 ? -16.516 -28.734 2.01 1 93.19 363 ALA A CA 1
ATOM 2857 C C . ALA A 1 363 ? -16.547 -28.281 0.553 1 93.19 363 ALA A C 1
ATOM 2859 O O . ALA A 1 363 ? -15.508 -28.266 -0.117 1 93.19 363 ALA A O 1
ATOM 2860 N N . HIS A 1 364 ? -17.719 -27.922 0.039 1 90.75 364 HIS A N 1
ATOM 2861 C CA . HIS A 1 364 ? -17.828 -27.547 -1.364 1 90.75 364 HIS A CA 1
ATOM 2862 C C . HIS A 1 364 ? -17.094 -26.234 -1.639 1 90.75 364 HIS A C 1
ATOM 2864 O O . HIS A 1 364 ? -16.625 -26 -2.754 1 90.75 364 HIS A O 1
ATOM 2870 N N . TYR A 1 365 ? -16.969 -25.375 -0.613 1 88.06 365 TYR A N 1
ATOM 2871 C CA . TYR A 1 365 ? -16.156 -24.156 -0.75 1 88.06 365 TYR A CA 1
ATOM 2872 C C . TYR A 1 365 ? -14.672 -24.484 -0.667 1 88.06 365 TYR A C 1
ATOM 2874 O O . TYR A 1 365 ? -13.883 -24.031 -1.494 1 88.06 365 TYR A O 1
ATOM 2882 N N . LEU A 1 366 ? -14.328 -25.328 0.275 1 88.94 366 LEU A N 1
ATOM 2883 C CA . LEU A 1 366 ? -12.93 -25.625 0.577 1 88.94 366 LEU A CA 1
ATOM 2884 C C . LEU A 1 366 ? -12.289 -26.438 -0.54 1 88.94 366 LEU A C 1
ATOM 2886 O O . LEU A 1 366 ? -11.094 -26.312 -0.805 1 88.94 366 LEU A O 1
ATOM 2890 N N . LEU A 1 367 ? -13.109 -27.25 -1.151 1 92.94 367 LEU A N 1
ATOM 2891 C CA . LEU A 1 367 ? -12.594 -28.172 -2.162 1 92.94 367 LEU A CA 1
ATOM 2892 C C . LEU A 1 367 ? -13.008 -27.719 -3.561 1 92.94 367 LEU A C 1
ATOM 2894 O O . LEU A 1 367 ? -12.844 -28.469 -4.527 1 92.94 367 LEU A O 1
ATOM 2898 N N . ASP A 1 368 ? -13.617 -26.578 -3.662 1 90.19 368 ASP A N 1
ATOM 2899 C CA . ASP A 1 368 ? -13.891 -25.844 -4.891 1 90.19 368 ASP A CA 1
ATOM 2900 C C . ASP A 1 368 ? -14.789 -26.641 -5.828 1 90.19 368 ASP A C 1
ATOM 2902 O O . ASP A 1 368 ? -14.492 -26.797 -7.016 1 90.19 368 ASP A O 1
ATOM 2906 N N . TYR A 1 369 ? -15.852 -27.203 -5.324 1 90.56 369 TYR A N 1
ATOM 2907 C CA . TYR A 1 369 ? -16.812 -27.859 -6.211 1 90.56 369 TYR A CA 1
ATOM 2908 C C . TYR A 1 369 ? -18.188 -27.25 -6.07 1 90.56 369 TYR A C 1
ATOM 2910 O O . TYR A 1 369 ? -19.203 -27.906 -6.316 1 90.56 369 TYR A O 1
ATOM 2918 N N . ASN A 1 370 ? -18.234 -25.984 -5.605 1 86.81 370 ASN A N 1
ATOM 2919 C CA . ASN A 1 370 ? -19.5 -25.281 -5.379 1 86.81 370 ASN A CA 1
ATOM 2920 C C . ASN A 1 370 ? -20.25 -25.047 -6.68 1 86.81 370 ASN A C 1
ATOM 2922 O O . ASN A 1 370 ? -21.484 -24.953 -6.68 1 86.81 370 ASN A O 1
ATOM 2926 N N . TYR A 1 371 ? -19.578 -25.062 -7.77 1 88.25 371 TYR A N 1
ATOM 2927 C CA . TYR A 1 371 ? -20.25 -24.766 -9.031 1 88.25 371 TYR A CA 1
ATOM 2928 C C . TYR A 1 371 ? -20.188 -25.969 -9.969 1 88.25 371 TYR A C 1
ATOM 2930 O O . TYR A 1 371 ? -20.656 -25.906 -11.109 1 88.25 371 TYR A O 1
ATOM 2938 N N . THR A 1 372 ? -19.641 -27.078 -9.5 1 90.94 372 THR A N 1
ATOM 2939 C CA . THR A 1 372 ? -19.406 -28.203 -10.398 1 90.94 372 THR A CA 1
ATOM 2940 C C . THR A 1 372 ? -20.156 -29.438 -9.914 1 90.94 372 THR A C 1
ATOM 2942 O O . THR A 1 372 ? -20 -30.531 -10.469 1 90.94 372 THR A O 1
ATOM 2945 N N . LEU A 1 373 ? -20.844 -29.266 -8.891 1 92.12 373 LEU A N 1
ATOM 2946 C CA . LEU A 1 373 ? -21.688 -30.312 -8.336 1 92.12 373 LEU A CA 1
ATOM 2947 C C . LEU A 1 373 ? -23.047 -29.75 -7.949 1 92.12 373 LEU A C 1
ATOM 2949 O O . LEU A 1 373 ? -23.141 -28.688 -7.332 1 92.12 373 LEU A O 1
ATOM 2953 N N . PRO A 1 374 ? -24.141 -30.531 -8.25 1 91.38 374 PRO A N 1
ATOM 2954 C CA . PRO A 1 374 ? -25.453 -30.062 -7.828 1 91.38 374 PRO A CA 1
ATOM 2955 C C . PRO A 1 374 ? -25.578 -29.938 -6.312 1 91.38 374 PRO A C 1
ATOM 2957 O O . PRO A 1 374 ? -25 -30.734 -5.566 1 91.38 374 PRO A O 1
ATOM 2960 N N . LEU A 1 375 ? -26.422 -29 -5.918 1 91.44 375 LEU A N 1
ATOM 2961 C CA . LEU A 1 375 ? -26.609 -28.672 -4.508 1 91.44 375 LEU A CA 1
ATOM 2962 C C . LEU A 1 375 ? -27.016 -29.906 -3.713 1 91.44 375 LEU A C 1
ATOM 2964 O O . LEU A 1 375 ? -26.516 -30.141 -2.611 1 91.44 375 LEU A O 1
ATOM 2968 N N . GLU A 1 376 ? -27.828 -30.688 -4.254 1 93.38 376 GLU A N 1
ATOM 2969 C CA . GLU A 1 376 ? -28.422 -31.828 -3.545 1 93.38 376 GLU A CA 1
ATOM 2970 C C . GLU A 1 376 ? -27.391 -32.938 -3.301 1 93.38 376 GLU A C 1
ATOM 2972 O O . GLU A 1 376 ? -27.594 -33.781 -2.43 1 93.38 376 GLU A O 1
ATOM 2977 N N . GLU A 1 377 ? -26.312 -32.844 -4.02 1 95.12 377 GLU A N 1
ATOM 2978 C CA . GLU A 1 377 ? -25.312 -33.906 -3.922 1 95.12 377 GLU A CA 1
ATOM 2979 C C . GLU A 1 377 ? -24.156 -33.531 -3.01 1 95.12 377 GLU A C 1
ATOM 2981 O O . GLU A 1 377 ? -23.359 -34.375 -2.607 1 95.12 377 GLU A O 1
ATOM 2986 N N . ARG A 1 378 ? -24.047 -32.312 -2.617 1 94.88 378 ARG A N 1
ATOM 2987 C CA . ARG A 1 378 ? -22.859 -31.75 -1.979 1 94.88 378 ARG A CA 1
ATOM 2988 C C . ARG A 1 378 ? -22.625 -32.375 -0.608 1 94.88 378 ARG A C 1
ATOM 2990 O O . ARG A 1 378 ? -21.5 -32.719 -0.262 1 94.88 378 ARG A O 1
ATOM 2997 N N . ILE A 1 379 ? -23.688 -32.562 0.135 1 95.94 379 ILE A N 1
ATOM 2998 C CA . ILE A 1 379 ? -23.562 -33.125 1.477 1 95.94 379 ILE A CA 1
ATOM 2999 C C . ILE A 1 379 ? -23.062 -34.562 1.391 1 95.94 379 ILE A C 1
ATOM 3001 O O . ILE A 1 379 ? -22.141 -34.938 2.104 1 95.94 379 ILE A O 1
ATOM 3005 N N . ASN A 1 380 ? -23.672 -35.281 0.508 1 96.44 380 ASN A N 1
ATOM 3006 C CA . ASN A 1 380 ? -23.297 -36.688 0.341 1 96.44 380 ASN A CA 1
ATOM 3007 C C . ASN A 1 380 ? -21.844 -36.812 -0.108 1 96.44 380 ASN A C 1
ATOM 3009 O O . ASN A 1 380 ? -21.109 -37.656 0.401 1 96.44 380 ASN A O 1
ATOM 3013 N N . VAL A 1 381 ? -21.469 -36.031 -1.018 1 97.06 381 VAL A N 1
ATOM 3014 C CA . VAL A 1 381 ? -20.109 -36.094 -1.534 1 97.06 381 VAL A CA 1
ATOM 3015 C C . VAL A 1 381 ? -19.125 -35.688 -0.438 1 97.06 381 VAL A C 1
ATOM 3017 O O . VAL A 1 381 ? -18.062 -36.281 -0.296 1 97.06 381 VAL A O 1
ATOM 3020 N N . ALA A 1 382 ? -19.5 -34.719 0.359 1 97.19 382 ALA A N 1
ATOM 3021 C CA . ALA A 1 382 ? -18.656 -34.281 1.483 1 97.19 382 ALA A CA 1
ATOM 3022 C C . ALA A 1 382 ? -18.422 -35.438 2.449 1 97.19 382 ALA A C 1
ATOM 3024 O O . ALA A 1 382 ? -17.297 -35.656 2.92 1 97.19 382 ALA A O 1
ATOM 3025 N N . ARG A 1 383 ? -19.438 -36.188 2.713 1 97.06 383 ARG A N 1
ATOM 3026 C CA . ARG A 1 383 ? -19.344 -37.312 3.615 1 97.06 383 ARG A CA 1
ATOM 3027 C C . ARG A 1 383 ? -18.469 -38.406 3.016 1 97.06 383 ARG A C 1
ATOM 3029 O O . ARG A 1 383 ? -17.641 -39 3.711 1 97.06 383 ARG A O 1
ATOM 3036 N N . LYS A 1 384 ? -18.641 -38.656 1.752 1 97.38 384 LYS A N 1
ATOM 3037 C CA . LYS A 1 384 ? -17.844 -39.688 1.067 1 97.38 384 LYS A CA 1
ATOM 3038 C C . LYS A 1 384 ? -16.359 -39.344 1.111 1 97.38 384 LYS A C 1
ATOM 3040 O O . LYS A 1 384 ? -15.531 -40.25 1.335 1 97.38 384 LYS A O 1
ATOM 3045 N N . ILE A 1 385 ? -16.062 -38.094 0.886 1 98.12 385 ILE A N 1
ATOM 3046 C CA . ILE A 1 385 ? -14.672 -37.656 0.89 1 98.12 385 ILE A CA 1
ATOM 3047 C C . ILE A 1 385 ? -14.07 -37.875 2.279 1 98.12 385 ILE A C 1
ATOM 3049 O O . ILE A 1 385 ? -12.992 -38.438 2.414 1 98.12 385 ILE A O 1
ATOM 3053 N N . LYS A 1 386 ? -14.789 -37.375 3.244 1 97.94 386 LYS A N 1
ATOM 3054 C CA . LYS A 1 386 ? -14.297 -37.531 4.609 1 97.94 386 LYS A CA 1
ATOM 3055 C C . LYS A 1 386 ? -14.109 -39 4.969 1 97.94 386 LYS A C 1
ATOM 3057 O O . LYS A 1 386 ? -13.078 -39.375 5.539 1 97.94 386 LYS A O 1
ATOM 3062 N N . ASP A 1 387 ? -15.031 -39.812 4.637 1 97.25 387 ASP A N 1
ATOM 3063 C CA . ASP A 1 387 ? -14.961 -41.25 4.945 1 97.25 387 ASP A CA 1
ATOM 3064 C C . ASP A 1 387 ? -13.766 -41.906 4.262 1 97.25 387 ASP A C 1
ATOM 3066 O O . ASP A 1 387 ? -13.086 -42.719 4.863 1 97.25 387 ASP A O 1
ATOM 3070 N N . MET A 1 388 ? -13.578 -41.531 3.096 1 97.19 388 MET A N 1
ATOM 3071 C CA . MET A 1 388 ? -12.492 -42.094 2.312 1 97.19 388 MET A CA 1
ATOM 3072 C C . MET A 1 388 ? -11.141 -41.812 2.938 1 97.19 388 MET A C 1
ATOM 3074 O O . MET A 1 388 ? -10.266 -42.656 2.998 1 97.19 388 MET A O 1
ATOM 3078 N N . TYR A 1 389 ? -10.938 -40.656 3.447 1 97.69 389 TYR A N 1
ATOM 3079 C CA . TYR A 1 389 ? -9.609 -40.219 3.863 1 97.69 389 TYR A CA 1
ATOM 3080 C C . TYR A 1 389 ? -9.414 -40.406 5.363 1 97.69 389 TYR A C 1
ATOM 3082 O O . TYR A 1 389 ? -8.297 -40.625 5.828 1 97.69 389 TYR A O 1
ATOM 3090 N N . MET A 1 390 ? -10.484 -40.344 6.043 1 96.12 390 MET A N 1
ATOM 3091 C CA . MET A 1 390 ? -10.367 -40.406 7.5 1 96.12 390 MET A CA 1
ATOM 3092 C C . MET A 1 390 ? -10.859 -41.719 8.047 1 96.12 390 MET A C 1
ATOM 3094 O O . MET A 1 390 ? -10.477 -42.125 9.148 1 96.12 390 MET A O 1
ATOM 3098 N N . GLY A 1 391 ? -11.609 -42.375 7.324 1 95.44 391 GLY A N 1
ATOM 3099 C CA . GLY A 1 391 ? -12.305 -43.562 7.801 1 95.44 391 GLY A CA 1
ATOM 3100 C C . GLY A 1 391 ? -13.727 -43.281 8.242 1 95.44 391 GLY A C 1
ATOM 3101 O O . GLY A 1 391 ? -14.031 -42.188 8.719 1 95.44 391 GLY A O 1
ATOM 3102 N N . PRO A 1 392 ? -14.555 -44.281 8.062 1 94.19 392 PRO A N 1
ATOM 3103 C CA . PRO A 1 392 ? -15.953 -44.094 8.445 1 94.19 392 PRO A CA 1
ATOM 3104 C C . PRO A 1 392 ? -16.109 -43.688 9.914 1 94.19 392 PRO A C 1
ATOM 3106 O O . PRO A 1 392 ? -15.586 -44.375 10.797 1 94.19 392 PRO A O 1
ATOM 3109 N N . GLY A 1 393 ? -16.719 -42.656 10.141 1 91.56 393 GLY A N 1
ATOM 3110 C CA . GLY A 1 393 ? -17.047 -42.219 11.484 1 91.56 393 GLY A CA 1
ATOM 3111 C C . GLY A 1 393 ? -15.914 -41.438 12.141 1 91.56 393 GLY A C 1
ATOM 3112 O O . GLY A 1 393 ? -16.078 -40.906 13.242 1 91.56 393 GLY A O 1
ATOM 3113 N N . ALA A 1 394 ? -14.836 -41.312 11.5 1 94.69 394 ALA A N 1
ATOM 3114 C CA . ALA A 1 394 ? -13.703 -40.594 12.078 1 94.69 394 ALA A CA 1
ATOM 3115 C C . ALA A 1 394 ? -13.969 -39.094 12.141 1 94.69 394 ALA A C 1
ATOM 3117 O O . ALA A 1 394 ? -14.695 -38.562 11.305 1 94.69 394 ALA A O 1
ATOM 3118 N N . LYS A 1 395 ? -13.367 -38.469 13.141 1 96 395 LYS A N 1
ATOM 3119 C CA . LYS A 1 395 ? -13.57 -37.031 13.328 1 96 395 LYS A CA 1
ATOM 3120 C C . LYS A 1 395 ? -12.312 -36.25 12.961 1 96 395 LYS A C 1
ATOM 3122 O O . LYS A 1 395 ? -11.195 -36.75 13.109 1 96 395 LYS A O 1
ATOM 3127 N N . ILE A 1 396 ? -12.516 -35.094 12.453 1 96.62 396 ILE A N 1
ATOM 3128 C CA . ILE A 1 396 ? -11.414 -34.156 12.227 1 96.62 396 ILE A CA 1
ATOM 3129 C C . ILE A 1 396 ? -10.953 -33.562 13.555 1 96.62 396 ILE A C 1
ATOM 3131 O O . ILE A 1 396 ? -11.719 -32.875 14.227 1 96.62 396 ILE A O 1
ATOM 3135 N N . ASN A 1 397 ? -9.781 -33.781 13.93 1 95.62 397 ASN A N 1
ATOM 3136 C CA . ASN A 1 397 ? -9.156 -33.25 15.133 1 95.62 397 ASN A CA 1
ATOM 3137 C C . ASN A 1 397 ? -7.633 -33.219 15.008 1 95.62 397 ASN A C 1
ATOM 3139 O O . ASN A 1 397 ? -7.094 -33.375 13.914 1 95.62 397 ASN A O 1
ATOM 3143 N N . GLU A 1 398 ? -6.973 -32.969 16.062 1 94.25 398 GLU A N 1
ATOM 3144 C CA . GLU A 1 398 ? -5.52 -32.844 16.031 1 94.25 398 GLU A CA 1
ATOM 3145 C C . GLU A 1 398 ? -4.855 -34.156 15.617 1 94.25 398 GLU A C 1
ATOM 3147 O O . GLU A 1 398 ? -3.895 -34.156 14.844 1 94.25 398 GLU A O 1
ATOM 3152 N N . ALA A 1 399 ? -5.383 -35.25 16.078 1 94.69 399 ALA A N 1
ATOM 3153 C CA . ALA A 1 399 ? -4.789 -36.562 15.828 1 94.69 399 ALA A CA 1
ATOM 3154 C C . ALA A 1 399 ? -4.953 -36.969 14.375 1 94.69 399 ALA A C 1
ATOM 3156 O O . ALA A 1 399 ? -4.113 -37.688 13.828 1 94.69 399 ALA A O 1
ATOM 3157 N N . THR A 1 400 ? -6 -36.531 13.742 1 96.69 400 THR A N 1
ATOM 3158 C CA . THR A 1 400 ? -6.301 -36.938 12.367 1 96.69 400 THR A CA 1
ATOM 3159 C C . THR A 1 400 ? -6.035 -35.781 11.398 1 96.69 400 THR A C 1
ATOM 3161 O O . THR A 1 400 ? -6.504 -35.812 10.258 1 96.69 400 THR A O 1
ATOM 3164 N N . PHE A 1 401 ? -5.355 -34.812 11.859 1 96.62 401 PHE A N 1
ATOM 3165 C CA . PHE A 1 401 ? -5.203 -33.562 11.109 1 96.62 401 PHE A CA 1
ATOM 3166 C C . PHE A 1 401 ? -4.531 -33.812 9.766 1 96.62 401 PHE A C 1
ATOM 3168 O O . PHE A 1 401 ? -4.914 -33.25 8.75 1 96.62 401 PHE A O 1
ATOM 3175 N N . PHE A 1 402 ? -3.605 -34.688 9.703 1 96.62 402 PHE A N 1
ATOM 3176 C CA . PHE A 1 402 ? -2.877 -34.906 8.461 1 96.62 402 PHE A CA 1
ATOM 3177 C C . PHE A 1 402 ? -3.695 -35.75 7.5 1 96.62 402 PHE A C 1
ATOM 3179 O O . PHE A 1 402 ? -3.492 -35.688 6.285 1 96.62 402 PHE A O 1
ATOM 3186 N N . ASN A 1 403 ? -4.629 -36.594 8.008 1 97.06 403 ASN A N 1
ATOM 3187 C CA . ASN A 1 403 ? -5.605 -37.219 7.125 1 97.06 403 ASN A CA 1
ATOM 3188 C C . ASN A 1 403 ? -6.504 -36.188 6.461 1 97.06 403 ASN A C 1
ATOM 3190 O O . ASN A 1 403 ? -6.785 -36.281 5.262 1 97.06 403 ASN A O 1
ATOM 3194 N N . PHE A 1 404 ? -6.906 -35.25 7.293 1 96.88 404 PHE A N 1
ATOM 3195 C CA . PHE A 1 404 ? -7.676 -34.094 6.809 1 96.88 404 PHE A CA 1
ATOM 3196 C C . PHE A 1 404 ? -6.883 -33.312 5.766 1 96.88 404 PHE A C 1
ATOM 3198 O O . PHE A 1 404 ? -7.418 -32.938 4.719 1 96.88 404 PHE A O 1
ATOM 3205 N N . THR A 1 405 ? -5.57 -33.125 6.012 1 97.06 405 THR A N 1
ATOM 3206 C CA . THR A 1 405 ? -4.672 -32.438 5.109 1 97.06 405 THR A CA 1
ATOM 3207 C C . THR A 1 405 ? -4.57 -33.156 3.77 1 97.06 405 THR A C 1
ATOM 3209 O O . THR A 1 405 ? -4.52 -32.531 2.715 1 97.06 405 THR A O 1
ATOM 3212 N N . LYS A 1 406 ? -4.621 -34.406 3.773 1 97.75 406 LYS A N 1
ATOM 3213 C CA . LYS A 1 406 ? -4.457 -35.188 2.566 1 97.75 406 LYS A CA 1
ATOM 3214 C C . LYS A 1 406 ? -5.629 -35 1.606 1 97.75 406 LYS A C 1
ATOM 3216 O O . LYS A 1 406 ? -5.461 -35.094 0.39 1 97.75 406 LYS A O 1
ATOM 3221 N N . ILE A 1 407 ? -6.816 -34.719 2.148 1 97.5 407 ILE A N 1
ATOM 3222 C CA . ILE A 1 407 ? -7.961 -34.406 1.301 1 97.5 407 ILE A CA 1
ATOM 3223 C C . ILE A 1 407 ? -7.605 -33.281 0.34 1 97.5 407 ILE A C 1
ATOM 3225 O O . ILE A 1 407 ? -7.773 -33.406 -0.875 1 97.5 407 ILE A O 1
ATOM 3229 N N . PHE A 1 408 ? -7.051 -32.312 0.89 1 96.19 408 PHE A N 1
ATOM 3230 C CA . PHE A 1 408 ? -6.719 -31.109 0.11 1 96.19 408 PHE A CA 1
ATOM 3231 C C . PHE A 1 408 ? -5.508 -31.375 -0.777 1 96.19 408 PHE A C 1
ATOM 3233 O O . PHE A 1 408 ? -5.43 -30.859 -1.895 1 96.19 408 PHE A O 1
ATOM 3240 N N . SER A 1 409 ? -4.555 -32.125 -0.294 1 97.56 409 SER A N 1
ATOM 3241 C CA . SER A 1 409 ? -3.385 -32.469 -1.104 1 97.56 409 SER A CA 1
ATOM 3242 C C . SER A 1 409 ? -3.791 -33.094 -2.428 1 97.56 409 SER A C 1
ATOM 3244 O O . SER A 1 409 ? -3.342 -32.656 -3.492 1 97.56 409 SER A O 1
ATOM 3246 N N . ASP A 1 410 ? -4.648 -34.062 -2.297 1 97.56 410 ASP A N 1
ATOM 3247 C CA . ASP A 1 410 ? -5.07 -34.812 -3.488 1 97.56 410 ASP A CA 1
ATOM 3248 C C . ASP A 1 410 ? -5.98 -33.938 -4.363 1 97.56 410 ASP A C 1
ATOM 3250 O O . ASP A 1 410 ? -5.75 -33.812 -5.566 1 97.56 410 ASP A O 1
ATOM 3254 N N . ARG A 1 411 ? -6.926 -33.344 -3.773 1 96.06 411 ARG A N 1
ATOM 3255 C CA . ARG A 1 411 ? -7.977 -32.625 -4.504 1 96.06 411 ARG A CA 1
ATOM 3256 C C . ARG A 1 411 ? -7.422 -31.406 -5.223 1 96.06 411 ARG A C 1
ATOM 3258 O O . ARG A 1 411 ? -7.699 -31.203 -6.406 1 96.06 411 ARG A O 1
ATOM 3265 N N . ASP A 1 412 ? -6.648 -30.672 -4.504 1 94.62 412 ASP A N 1
ATOM 3266 C CA . ASP A 1 412 ? -6.316 -29.328 -5.004 1 94.62 412 ASP A CA 1
ATOM 3267 C C . ASP A 1 412 ? -5.027 -29.359 -5.82 1 94.62 412 ASP A C 1
ATOM 3269 O O . ASP A 1 412 ? -4.77 -28.453 -6.613 1 94.62 412 ASP A O 1
ATOM 3273 N N . PHE A 1 413 ? -4.184 -30.5 -5.711 1 97.06 413 PHE A N 1
ATOM 3274 C CA . PHE A 1 413 ? -2.857 -30.375 -6.309 1 97.06 413 PHE A CA 1
ATOM 3275 C C . PHE A 1 413 ? -2.43 -31.688 -6.953 1 97.06 413 PHE A C 1
ATOM 3277 O O . PHE A 1 413 ? -2.172 -31.734 -8.156 1 97.06 413 PHE A O 1
ATOM 3284 N N . ILE A 1 414 ? -2.467 -32.75 -6.238 1 97.56 414 ILE A N 1
ATOM 3285 C CA . ILE A 1 414 ? -1.743 -33.969 -6.645 1 97.56 414 ILE A CA 1
ATOM 3286 C C . ILE A 1 414 ? -2.455 -34.625 -7.824 1 97.56 414 ILE A C 1
ATOM 3288 O O . ILE A 1 414 ? -1.826 -34.938 -8.836 1 97.56 414 ILE A O 1
ATOM 3292 N N . VAL A 1 415 ? -3.752 -34.781 -7.727 1 95.81 415 VAL A N 1
ATOM 3293 C CA . VAL A 1 415 ? -4.504 -35.5 -8.766 1 95.81 415 VAL A CA 1
ATOM 3294 C C . VAL A 1 415 ? -4.355 -34.75 -10.094 1 95.81 415 VAL A C 1
ATOM 3296 O O . VAL A 1 415 ? -4.031 -35.375 -11.117 1 95.81 415 VAL A O 1
ATOM 3299 N N . ALA A 1 416 ? -4.551 -33.469 -10.055 1 95.69 416 ALA A N 1
ATOM 3300 C CA . ALA A 1 416 ? -4.488 -32.656 -11.258 1 95.69 416 ALA A CA 1
ATOM 3301 C C . ALA A 1 416 ? -3.092 -32.688 -11.875 1 95.69 416 ALA A C 1
ATOM 3303 O O . ALA A 1 416 ? -2.943 -32.812 -13.086 1 95.69 416 ALA A O 1
ATOM 3304 N N . THR A 1 417 ? -2.088 -32.594 -11.078 1 96.56 417 THR A N 1
ATOM 3305 C CA . THR A 1 417 ? -0.712 -32.531 -11.562 1 96.56 417 THR A CA 1
ATOM 3306 C C . THR A 1 417 ? -0.276 -33.875 -12.148 1 96.56 417 THR A C 1
ATOM 3308 O O . THR A 1 417 ? 0.371 -33.906 -13.195 1 96.56 417 THR A O 1
ATOM 3311 N N . GLU A 1 418 ? -0.623 -34.906 -11.469 1 95.5 418 GLU A N 1
ATOM 3312 C CA . GLU A 1 418 ? -0.274 -36.25 -11.977 1 95.5 418 GLU A CA 1
ATOM 3313 C C . GLU A 1 418 ? -0.959 -36.531 -13.312 1 95.5 418 GLU A C 1
ATOM 3315 O O . GLU A 1 418 ? -0.335 -37.031 -14.242 1 95.5 418 GLU A O 1
ATOM 3320 N N . GLU A 1 419 ? -2.217 -36.156 -13.383 1 93.25 419 GLU A N 1
ATOM 3321 C CA . GLU A 1 419 ? -2.951 -36.344 -14.625 1 93.25 419 GLU A CA 1
ATOM 3322 C C . GLU A 1 419 ? -2.348 -35.531 -15.766 1 93.25 419 GLU A C 1
ATOM 3324 O O . GLU A 1 419 ? -2.203 -36.031 -16.891 1 93.25 419 GLU A O 1
ATOM 3329 N N . ALA A 1 420 ? -2.014 -34.344 -15.469 1 95.44 420 ALA A N 1
ATOM 3330 C CA . ALA A 1 420 ? -1.402 -33.469 -16.469 1 95.44 420 ALA A CA 1
ATOM 3331 C C . ALA A 1 420 ? -0.089 -34.062 -16.984 1 95.44 420 ALA A C 1
ATOM 3333 O O . ALA A 1 420 ? 0.152 -34.125 -18.188 1 95.44 420 ALA A O 1
ATOM 3334 N N . ALA A 1 421 ? 0.727 -34.5 -16.094 1 96.56 421 ALA A N 1
ATOM 3335 C CA . ALA A 1 421 ? 2.021 -35.094 -16.453 1 96.56 421 ALA A CA 1
ATOM 3336 C C . ALA A 1 421 ? 1.851 -36.312 -17.359 1 96.56 421 ALA A C 1
ATOM 3338 O O . ALA A 1 421 ? 2.514 -36.406 -18.391 1 96.56 421 ALA A O 1
ATOM 3339 N N . LYS A 1 422 ? 0.94 -37.156 -17 1 94.81 422 LYS A N 1
ATOM 3340 C CA . LYS A 1 422 ? 0.719 -38.375 -17.766 1 94.81 422 LYS A CA 1
ATOM 3341 C C . LYS A 1 422 ? 0.168 -38.094 -19.156 1 94.81 422 LYS A C 1
ATOM 3343 O O . LYS A 1 422 ? 0.607 -38.656 -20.156 1 94.81 422 LYS A O 1
ATOM 3348 N N . LEU A 1 423 ? -0.771 -37.188 -19.172 1 93.38 423 LEU A N 1
ATOM 3349 C CA . LEU A 1 423 ? -1.374 -36.844 -20.469 1 93.38 423 LEU A CA 1
ATOM 3350 C C . LEU A 1 423 ? -0.355 -36.156 -21.375 1 93.38 423 LEU A C 1
ATOM 3352 O O . LEU A 1 423 ? -0.314 -36.438 -22.578 1 93.38 423 LEU A O 1
ATOM 3356 N N . HIS A 1 424 ? 0.478 -35.312 -20.828 1 95.25 424 HIS A N 1
ATOM 3357 C CA . HIS A 1 424 ? 1.531 -34.688 -21.625 1 95.25 424 HIS A CA 1
ATOM 3358 C C . HIS A 1 424 ? 2.516 -35.75 -22.141 1 95.25 424 HIS A C 1
ATOM 3360 O O . HIS A 1 424 ? 2.906 -35.719 -23.312 1 95.25 424 HIS A O 1
ATOM 3366 N N . ALA A 1 425 ? 2.93 -36.594 -21.25 1 95.31 425 ALA A N 1
ATOM 3367 C CA . ALA A 1 425 ? 3.893 -37.625 -21.609 1 95.31 425 ALA A CA 1
ATOM 3368 C C . ALA A 1 425 ? 3.361 -38.5 -22.75 1 95.31 425 ALA A C 1
ATOM 3370 O O . ALA A 1 425 ? 4.129 -38.938 -23.609 1 95.31 425 ALA A O 1
ATOM 3371 N N . ALA A 1 426 ? 2.105 -38.688 -22.781 1 92.94 426 ALA A N 1
ATOM 3372 C CA . ALA A 1 426 ? 1.479 -39.531 -23.797 1 92.94 426 ALA A CA 1
ATOM 3373 C C . ALA A 1 426 ? 1.317 -38.75 -25.109 1 92.94 426 ALA A C 1
ATOM 3375 O O . ALA A 1 426 ? 1.309 -39.344 -26.188 1 92.94 426 ALA A O 1
ATOM 3376 N N . ALA A 1 427 ? 1.255 -37.5 -25.016 1 91.25 427 ALA A N 1
ATOM 3377 C CA . ALA A 1 427 ? 0.828 -36.719 -26.172 1 91.25 427 ALA A CA 1
ATOM 3378 C C . ALA A 1 427 ? 2.021 -36.062 -26.875 1 91.25 427 ALA A C 1
ATOM 3380 O O . ALA A 1 427 ? 1.937 -35.719 -28.047 1 91.25 427 ALA A O 1
ATOM 3381 N N . THR A 1 428 ? 3.105 -35.938 -26.219 1 92.81 428 THR A N 1
ATOM 3382 C CA . THR A 1 428 ? 4.227 -35.188 -26.781 1 92.81 428 THR A CA 1
ATOM 3383 C C . THR A 1 428 ? 5.438 -36.094 -26.969 1 92.81 428 THR A C 1
ATOM 3385 O O . THR A 1 428 ? 5.469 -37.219 -26.453 1 92.81 428 THR A O 1
ATOM 3388 N N . LYS A 1 429 ? 6.402 -35.594 -27.797 1 95.19 429 LYS A N 1
ATOM 3389 C CA . LYS A 1 429 ? 7.656 -36.312 -28.016 1 95.19 429 LYS A CA 1
ATOM 3390 C C . LYS A 1 429 ? 8.688 -35.938 -26.953 1 95.19 429 LYS A C 1
ATOM 3392 O O . LYS A 1 429 ? 9.531 -36.75 -26.594 1 95.19 429 LYS A O 1
ATOM 3397 N N . SER A 1 430 ? 8.617 -34.781 -26.5 1 96.81 430 SER A N 1
ATOM 3398 C CA . SER A 1 430 ? 9.555 -34.312 -25.5 1 96.81 430 SER A CA 1
ATOM 3399 C C . SER A 1 430 ? 9.328 -35 -24.156 1 96.81 430 SER A C 1
ATOM 3401 O O . SER A 1 430 ? 8.203 -35.406 -23.844 1 96.81 430 SER A O 1
ATOM 3403 N N . PRO A 1 431 ? 10.375 -35.156 -23.359 1 97.56 431 PRO A N 1
ATOM 3404 C CA . PRO A 1 431 ? 10.25 -35.875 -22.078 1 97.56 431 PRO A CA 1
ATOM 3405 C C . PRO A 1 431 ? 9.484 -35.062 -21.031 1 97.56 431 PRO A C 1
ATOM 3407 O O . PRO A 1 431 ? 9.586 -33.844 -21 1 97.56 431 PRO A O 1
ATOM 3410 N N . VAL A 1 432 ? 8.766 -35.812 -20.203 1 98.06 432 VAL A N 1
ATOM 3411 C CA . VAL A 1 432 ? 8.078 -35.25 -19.047 1 98.06 432 VAL A CA 1
ATOM 3412 C C . VAL A 1 432 ? 8.656 -35.844 -17.766 1 98.06 432 VAL A C 1
ATOM 3414 O O . VAL A 1 432 ? 8.531 -37.062 -17.531 1 98.06 432 VAL A O 1
ATOM 3417 N N . TYR A 1 433 ? 9.297 -35 -17.016 1 98.5 433 TYR A N 1
ATOM 3418 C CA . TYR A 1 433 ? 9.867 -35.438 -15.734 1 98.5 433 TYR A CA 1
ATOM 3419 C C . TYR A 1 433 ? 8.945 -35.062 -14.586 1 98.5 433 TYR A C 1
ATOM 3421 O O . TYR A 1 433 ? 8.141 -34.125 -14.695 1 98.5 433 TYR A O 1
ATOM 3429 N N . PHE A 1 434 ? 9.055 -35.844 -13.492 1 98.38 434 PHE A N 1
ATOM 3430 C CA . PHE A 1 434 ? 8.234 -35.625 -12.32 1 98.38 434 PHE A CA 1
ATOM 3431 C C . PHE A 1 434 ? 9.039 -35.812 -11.039 1 98.38 434 PHE A C 1
ATOM 3433 O O . PHE A 1 434 ? 9.82 -36.781 -10.938 1 98.38 434 PHE A O 1
ATOM 3440 N N . TYR A 1 435 ? 8.922 -34.875 -10.102 1 98.06 435 TYR A N 1
ATOM 3441 C CA . TYR A 1 435 ? 9.508 -35.188 -8.805 1 98.06 435 TYR A CA 1
ATOM 3442 C C . TYR A 1 435 ? 8.508 -34.938 -7.68 1 98.06 435 TYR A C 1
ATOM 3444 O O . TYR A 1 435 ? 7.582 -34.156 -7.824 1 98.06 435 TYR A O 1
ATOM 3452 N N . TYR A 1 436 ? 8.641 -35.719 -6.652 1 98 436 TYR A N 1
ATOM 3453 C CA . TYR A 1 436 ? 7.926 -35.656 -5.383 1 98 436 TYR A CA 1
ATOM 3454 C C . TYR A 1 436 ? 8.844 -35.219 -4.258 1 98 436 TYR A C 1
ATOM 3456 O O . TYR A 1 436 ? 9.742 -35.938 -3.842 1 98 436 TYR A O 1
ATOM 3464 N N . PHE A 1 437 ? 8.656 -33.938 -3.836 1 98.06 437 PHE A N 1
ATOM 3465 C CA . PHE A 1 437 ? 9.5 -33.375 -2.807 1 98.06 437 PHE A CA 1
ATOM 3466 C C . PHE A 1 437 ? 9.047 -33.781 -1.417 1 98.06 437 PHE A C 1
ATOM 3468 O O . PHE A 1 437 ? 7.953 -33.406 -0.978 1 98.06 437 PHE A O 1
ATOM 3475 N N . ASN A 1 438 ? 9.836 -34.531 -0.719 1 97.06 438 ASN A N 1
ATOM 3476 C CA . ASN A 1 438 ? 9.539 -35.156 0.572 1 97.06 438 ASN A CA 1
ATOM 3477 C C . ASN A 1 438 ? 10.641 -34.875 1.589 1 97.06 438 ASN A C 1
ATOM 3479 O O . ASN A 1 438 ? 11.016 -35.75 2.359 1 97.06 438 ASN A O 1
ATOM 3483 N N . TYR A 1 439 ? 11.188 -33.688 1.474 1 95.75 439 TYR A N 1
ATOM 3484 C CA . TYR A 1 439 ? 12.266 -33.281 2.371 1 95.75 439 TYR A CA 1
ATOM 3485 C C . TYR A 1 439 ? 11.75 -32.375 3.477 1 95.75 439 TYR A C 1
ATOM 3487 O O . TYR A 1 439 ? 11.219 -31.297 3.199 1 95.75 439 TYR A O 1
ATOM 3495 N N . GLN A 1 440 ? 11.922 -32.844 4.707 1 92.19 440 GLN A N 1
ATOM 3496 C CA . GLN A 1 440 ? 11.625 -32 5.875 1 92.19 440 GLN A CA 1
ATOM 3497 C C . GLN A 1 440 ? 12.875 -31.266 6.348 1 92.19 440 GLN A C 1
ATOM 3499 O O . GLN A 1 440 ? 13.75 -31.859 6.984 1 92.19 440 GLN A O 1
ATOM 3504 N N . SER A 1 441 ? 12.906 -29.984 6.098 1 89.69 441 SER A N 1
ATOM 3505 C CA . SER A 1 441 ? 14.031 -29.172 6.543 1 89.69 441 SER A CA 1
ATOM 3506 C C . SER A 1 441 ? 14.086 -29.078 8.062 1 89.69 441 SER A C 1
ATOM 3508 O O . SER A 1 441 ? 13.047 -28.922 8.719 1 89.69 441 SER A O 1
ATOM 3510 N N . PRO A 1 442 ? 15.242 -29.156 8.625 1 85.31 442 PRO A N 1
ATOM 3511 C CA . PRO A 1 442 ? 15.367 -28.984 10.078 1 85.31 442 PRO A CA 1
ATOM 3512 C C . PRO A 1 442 ? 15.102 -27.547 10.531 1 85.31 442 PRO A C 1
ATOM 3514 O O . PRO A 1 442 ? 14.703 -27.328 11.68 1 85.31 442 PRO A O 1
ATOM 3517 N N . ASN A 1 443 ? 15.312 -26.578 9.633 1 84.38 443 ASN A N 1
ATOM 3518 C CA . ASN A 1 443 ? 15.297 -25.188 10.078 1 84.38 443 ASN A CA 1
ATOM 3519 C C . ASN A 1 443 ? 14.234 -24.375 9.344 1 84.38 443 ASN A C 1
ATOM 3521 O O . ASN A 1 443 ? 13.891 -23.266 9.766 1 84.38 443 ASN A O 1
ATOM 3525 N N . ILE A 1 444 ? 13.789 -24.859 8.258 1 81.62 444 ILE A N 1
ATOM 3526 C CA . ILE A 1 444 ? 12.773 -24.141 7.484 1 81.62 444 ILE A CA 1
ATOM 3527 C C . ILE A 1 444 ? 11.414 -24.812 7.68 1 81.62 444 ILE A C 1
ATOM 3529 O O . ILE A 1 444 ? 11.195 -25.938 7.215 1 81.62 444 ILE A O 1
ATOM 3533 N N . SER A 1 445 ? 10.594 -24.172 8.43 1 81.5 445 SER A N 1
ATOM 3534 C CA . SER A 1 445 ? 9.258 -24.703 8.625 1 81.5 445 SER A CA 1
ATOM 3535 C C . SER A 1 445 ? 8.273 -24.125 7.613 1 81.5 445 SER A C 1
ATOM 3537 O O . SER A 1 445 ? 7.895 -22.953 7.711 1 81.5 445 SER A O 1
ATOM 3539 N N . SER A 1 446 ? 7.809 -24.938 6.75 1 83.19 446 SER A N 1
ATOM 3540 C CA . SER A 1 446 ? 6.863 -24.453 5.742 1 83.19 446 SER A CA 1
ATOM 3541 C C . SER A 1 446 ? 5.441 -24.422 6.289 1 83.19 446 SER A C 1
ATOM 3543 O O . SER A 1 446 ? 4.613 -23.641 5.836 1 83.19 446 SER A O 1
ATOM 3545 N N . SER A 1 447 ? 5.18 -25.312 7.285 1 85.19 447 SER A N 1
ATOM 3546 C CA . SER A 1 447 ? 3.834 -25.328 7.852 1 85.19 447 SER A CA 1
ATOM 3547 C C . SER A 1 447 ? 3.551 -24.047 8.641 1 85.19 447 SER A C 1
ATOM 3549 O O . SER A 1 447 ? 2.402 -23.609 8.734 1 85.19 447 SER A O 1
ATOM 3551 N N . ALA A 1 448 ? 4.59 -23.453 9.164 1 84.69 448 ALA A N 1
ATOM 3552 C CA . ALA A 1 448 ? 4.445 -22.25 9.977 1 84.69 448 ALA A CA 1
ATOM 3553 C C . ALA A 1 448 ? 3.939 -21.078 9.141 1 84.69 448 ALA A C 1
ATOM 3555 O O . ALA A 1 448 ? 3.434 -20.094 9.68 1 84.69 448 ALA A O 1
ATOM 3556 N N . VAL A 1 449 ? 4.055 -21.234 7.855 1 79.62 449 VAL A N 1
ATOM 3557 C CA . VAL A 1 449 ? 3.566 -20.203 6.945 1 79.62 449 VAL A CA 1
ATOM 3558 C C . VAL A 1 449 ? 2.039 -20.172 6.969 1 79.62 449 VAL A C 1
ATOM 3560 O O . VAL A 1 449 ? 1.43 -19.109 6.793 1 79.62 449 VAL A O 1
ATOM 3563 N N . PHE A 1 450 ? 1.419 -21.281 7.242 1 84.12 450 PHE A N 1
ATOM 3564 C CA . PHE A 1 450 ? -0.024 -21.406 7.07 1 84.12 450 PHE A CA 1
ATOM 3565 C C . PHE A 1 450 ? -0.713 -21.609 8.414 1 84.12 450 PHE A C 1
ATOM 3567 O O . PHE A 1 450 ? -1.926 -21.422 8.531 1 84.12 450 PHE A O 1
ATOM 3574 N N . CYS A 1 451 ? 0.06 -22.062 9.398 1 87.44 451 CYS A N 1
ATOM 3575 C CA . CYS A 1 451 ? -0.548 -22.438 10.672 1 87.44 451 CYS A CA 1
ATOM 3576 C C . CYS A 1 451 ? -0.218 -21.406 11.75 1 87.44 451 CYS A C 1
ATOM 3578 O O . CYS A 1 451 ? 0.954 -21.141 12.023 1 87.44 451 CYS A O 1
ATOM 3580 N N . GLU A 1 452 ? -1.185 -20.984 12.406 1 82.81 452 GLU A N 1
ATOM 3581 C CA . GLU A 1 452 ? -1.02 -19.984 13.461 1 82.81 452 GLU A CA 1
ATOM 3582 C C . GLU A 1 452 ? -0.288 -20.578 14.664 1 82.81 452 GLU A C 1
ATOM 3584 O O . GLU A 1 452 ? 0.273 -19.844 15.484 1 82.81 452 GLU A O 1
ATOM 3589 N N . LYS A 1 453 ? -0.261 -21.906 14.805 1 86.75 453 LYS A N 1
ATOM 3590 C CA . LYS A 1 453 ? 0.437 -22.578 15.891 1 86.75 453 LYS A CA 1
ATOM 3591 C C . LYS A 1 453 ? 1.941 -22.609 15.641 1 86.75 453 LYS A C 1
ATOM 3593 O O . LYS A 1 453 ? 2.711 -23.031 16.516 1 86.75 453 LYS A O 1
ATOM 3598 N N . GLY A 1 454 ? 2.248 -22.141 14.484 1 86.94 454 GLY A N 1
ATOM 3599 C CA . GLY A 1 454 ? 3.643 -22.281 14.102 1 86.94 454 GLY A CA 1
ATOM 3600 C C . GLY A 1 454 ? 3.934 -23.594 13.383 1 86.94 454 GLY A C 1
ATOM 3601 O O . GLY A 1 454 ? 3.17 -24 12.508 1 86.94 454 GLY A O 1
ATOM 3602 N N . ASP A 1 455 ? 5.066 -24.219 13.703 1 87.62 455 ASP A N 1
ATOM 3603 C CA . ASP A 1 455 ? 5.484 -25.453 13.039 1 87.62 455 ASP A CA 1
ATOM 3604 C C . ASP A 1 455 ? 4.738 -26.656 13.602 1 87.62 455 ASP A C 1
ATOM 3606 O O . ASP A 1 455 ? 4.883 -26.984 14.781 1 87.62 455 ASP A O 1
ATOM 3610 N N . ILE A 1 456 ? 4.035 -27.328 12.789 1 91.19 456 ILE A N 1
ATOM 3611 C CA . ILE A 1 456 ? 3.309 -28.516 13.227 1 91.19 456 ILE A CA 1
ATOM 3612 C C . ILE A 1 456 ? 3.824 -29.75 12.477 1 91.19 456 ILE A C 1
ATOM 3614 O O . ILE A 1 456 ? 3.158 -30.781 12.438 1 91.19 456 ILE A O 1
ATOM 3618 N N . GLY A 1 457 ? 4.934 -29.531 11.789 1 90.94 457 GLY A N 1
ATOM 3619 C CA . GLY A 1 457 ? 5.473 -30.594 10.953 1 90.94 457 GLY A CA 1
ATOM 3620 C C . GLY A 1 457 ? 4.84 -30.641 9.578 1 90.94 457 GLY A C 1
ATOM 3621 O O . GLY A 1 457 ? 4.031 -29.781 9.227 1 90.94 457 GLY A O 1
ATOM 3622 N N . GLY A 1 458 ? 5.34 -31.609 8.789 1 93.62 458 GLY A N 1
ATOM 3623 C CA . GLY A 1 458 ? 4.824 -31.766 7.434 1 93.62 458 GLY A CA 1
ATOM 3624 C C . GLY A 1 458 ? 5.582 -30.938 6.414 1 93.62 458 GLY A C 1
ATOM 3625 O O . GLY A 1 458 ? 6.301 -30 6.773 1 93.62 458 GLY A O 1
ATOM 3626 N N . ILE A 1 459 ? 5.496 -31.312 5.25 1 95.56 459 ILE A N 1
ATOM 3627 C CA . ILE A 1 459 ? 6.105 -30.641 4.109 1 95.56 459 ILE A CA 1
ATOM 3628 C C . ILE A 1 459 ? 5.031 -29.906 3.316 1 95.56 459 ILE A C 1
ATOM 3630 O O . ILE A 1 459 ? 4.391 -30.484 2.438 1 95.56 459 ILE A O 1
ATOM 3634 N N . ALA A 1 460 ? 4.91 -28.656 3.553 1 93.69 460 ALA A N 1
ATOM 3635 C CA . ALA A 1 460 ? 3.736 -27.875 3.143 1 93.69 460 ALA A CA 1
ATOM 3636 C C . ALA A 1 460 ? 3.859 -27.422 1.692 1 93.69 460 ALA A C 1
ATOM 3638 O O . ALA A 1 460 ? 4.895 -27.625 1.056 1 93.69 460 ALA A O 1
ATOM 3639 N N . HIS A 1 461 ? 2.785 -26.844 1.265 1 92 461 HIS A N 1
ATOM 3640 C CA . HIS A 1 461 ? 2.635 -26.312 -0.085 1 92 461 HIS A CA 1
ATOM 3641 C C . HIS A 1 461 ? 3.801 -25.391 -0.45 1 92 461 HIS A C 1
ATOM 3643 O O . HIS A 1 461 ? 4.152 -24.5 0.315 1 92 461 HIS A O 1
ATOM 3649 N N . ALA A 1 462 ? 4.48 -25.688 -1.587 1 86.94 462 ALA A N 1
ATOM 3650 C CA . ALA A 1 462 ? 5.566 -24.906 -2.186 1 86.94 462 ALA A CA 1
ATOM 3651 C C . ALA A 1 462 ? 6.828 -24.984 -1.334 1 86.94 462 ALA A C 1
ATOM 3653 O O . ALA A 1 462 ? 7.688 -24.109 -1.406 1 86.94 462 ALA A O 1
ATOM 3654 N N . SER A 1 463 ? 6.961 -26.016 -0.446 1 92.25 463 SER A N 1
ATOM 3655 C CA . SER A 1 463 ? 8.172 -26.219 0.347 1 92.25 463 SER A CA 1
ATOM 3656 C C . SER A 1 463 ? 9.398 -26.344 -0.543 1 92.25 463 SER A C 1
ATOM 3658 O O . SER A 1 463 ? 10.492 -25.906 -0.162 1 92.25 463 SER A O 1
ATOM 3660 N N . ASP A 1 464 ? 9.266 -27 -1.645 1 94.12 464 ASP A N 1
ATOM 3661 C CA . ASP A 1 464 ? 10.383 -27.109 -2.578 1 94.12 464 ASP A CA 1
ATOM 3662 C C . ASP A 1 464 ? 10.812 -25.719 -3.074 1 94.12 464 ASP A C 1
ATOM 3664 O O . ASP A 1 464 ? 12.008 -25.422 -3.115 1 94.12 464 ASP A O 1
ATOM 3668 N N . ALA A 1 465 ? 9.875 -24.891 -3.375 1 92.94 465 ALA A N 1
ATOM 3669 C CA . ALA A 1 465 ? 10.211 -23.531 -3.795 1 92.94 465 ALA A CA 1
ATOM 3670 C C . ALA A 1 465 ? 10.984 -22.781 -2.705 1 92.94 465 ALA A C 1
ATOM 3672 O O . ALA A 1 465 ? 11.969 -22.094 -2.988 1 92.94 465 ALA A O 1
ATOM 3673 N N . ILE A 1 466 ? 10.531 -22.922 -1.481 1 90.69 466 ILE A N 1
ATOM 3674 C CA . ILE A 1 466 ? 11.148 -22.234 -0.349 1 90.69 466 ILE A CA 1
ATOM 3675 C C . ILE A 1 466 ? 12.586 -22.719 -0.183 1 90.69 466 ILE A C 1
ATOM 3677 O O . ILE A 1 466 ? 13.492 -21.922 0.054 1 90.69 466 ILE A O 1
ATOM 3681 N N . ASN A 1 467 ? 12.773 -23.938 -0.352 1 91.5 467 ASN A N 1
ATOM 3682 C CA . ASN A 1 467 ? 14.102 -24.516 -0.194 1 91.5 467 ASN A CA 1
ATOM 3683 C C . ASN A 1 467 ? 15 -24.172 -1.378 1 91.5 467 ASN A C 1
ATOM 3685 O O . ASN A 1 467 ? 16.203 -23.984 -1.214 1 91.5 467 ASN A O 1
ATOM 3689 N N . CYS A 1 468 ? 14.445 -24.125 -2.555 1 92.5 468 CYS A N 1
ATOM 3690 C CA . CYS A 1 468 ? 15.234 -23.938 -3.766 1 92.5 468 CYS A CA 1
ATOM 3691 C C . CYS A 1 468 ? 15.516 -22.469 -4.012 1 92.5 468 CYS A C 1
ATOM 3693 O O . CYS A 1 468 ? 16.594 -22.109 -4.477 1 92.5 468 CYS A O 1
ATOM 3695 N N . PHE A 1 469 ? 14.555 -21.609 -3.662 1 92 469 PHE A N 1
ATOM 3696 C CA . PHE A 1 469 ? 14.695 -20.219 -4.098 1 92 469 PHE A CA 1
ATOM 3697 C C . PHE A 1 469 ? 14.719 -19.266 -2.9 1 92 469 PHE A C 1
ATOM 3699 O O . PHE A 1 469 ? 14.984 -18.078 -3.051 1 92 469 PHE A O 1
ATOM 3706 N N . GLY A 1 470 ? 14.477 -19.688 -1.796 1 85.75 470 GLY A N 1
ATOM 3707 C CA . GLY A 1 470 ? 14.578 -18.891 -0.585 1 85.75 470 GLY A CA 1
ATOM 3708 C C . GLY A 1 470 ? 13.328 -18.078 -0.3 1 85.75 470 GLY A C 1
ATOM 3709 O O . GLY A 1 470 ? 12.586 -17.719 -1.22 1 85.75 470 GLY A O 1
ATOM 3710 N N . PHE A 1 471 ? 13.148 -17.891 1.07 1 75.88 471 PHE A N 1
ATOM 3711 C CA . PHE A 1 471 ? 12.047 -17.078 1.576 1 75.88 471 PHE A CA 1
ATOM 3712 C C . PHE A 1 471 ? 12.547 -16.094 2.619 1 75.88 471 PHE A C 1
ATOM 3714 O O . PHE A 1 471 ? 13.562 -16.328 3.277 1 75.88 471 PHE A O 1
ATOM 3721 N N . SER A 1 472 ? 11.984 -14.93 2.621 1 60.59 472 SER A N 1
ATOM 3722 C CA . SER A 1 472 ? 12.453 -13.836 3.473 1 60.59 472 SER A CA 1
ATOM 3723 C C . SER A 1 472 ? 12.633 -14.297 4.914 1 60.59 472 SER A C 1
ATOM 3725 O O . SER A 1 472 ? 13.492 -13.781 5.633 1 60.59 472 SER A O 1
ATOM 3727 N N . LEU A 1 473 ? 12 -15.242 5.262 1 58.78 473 LEU A N 1
ATOM 3728 C CA . LEU A 1 473 ? 12.055 -15.672 6.656 1 58.78 473 LEU A CA 1
ATOM 3729 C C . LEU A 1 473 ? 13.211 -16.641 6.879 1 58.78 473 LEU A C 1
ATOM 3731 O O . LEU A 1 473 ? 13.461 -17.062 8.008 1 58.78 473 LEU A O 1
ATOM 3735 N N . THR A 1 474 ? 13.875 -16.875 5.785 1 62.88 474 THR A N 1
ATOM 3736 C CA . THR A 1 474 ? 14.945 -17.844 5.93 1 62.88 474 THR A CA 1
ATOM 3737 C C . THR A 1 474 ? 16.172 -17.203 6.57 1 62.88 474 THR A C 1
ATOM 3739 O O . THR A 1 474 ? 16.844 -16.359 5.957 1 62.88 474 THR A O 1
ATOM 3742 N N . LYS A 1 475 ? 16.359 -17.312 7.871 1 61.75 475 LYS A N 1
ATOM 3743 C CA . LYS A 1 475 ? 17.453 -16.656 8.578 1 61.75 475 LYS A CA 1
ATOM 3744 C C . LYS A 1 475 ? 18.688 -17.547 8.617 1 61.75 475 LYS A C 1
ATOM 3746 O O . LYS A 1 475 ? 19.812 -17.062 8.414 1 61.75 475 LYS A O 1
ATOM 3751 N N . TYR A 1 476 ? 18.469 -18.812 8.898 1 72.56 476 TYR A N 1
ATOM 3752 C CA . TYR A 1 476 ? 19.594 -19.719 9.086 1 72.56 476 TYR A CA 1
ATOM 3753 C C . TYR A 1 476 ? 19.391 -21 8.305 1 72.56 476 TYR A C 1
ATOM 3755 O O . TYR A 1 476 ? 18.328 -21.609 8.367 1 72.56 476 TYR A O 1
ATOM 3763 N N . LEU A 1 477 ? 20.453 -21.359 7.484 1 85.19 477 LEU A N 1
ATOM 3764 C CA . LEU A 1 477 ? 20.422 -22.609 6.73 1 85.19 477 LEU A CA 1
ATOM 3765 C C . LEU A 1 477 ? 21.281 -23.672 7.398 1 85.19 477 LEU A C 1
ATOM 3767 O O . LEU A 1 477 ? 22.438 -23.422 7.754 1 85.19 477 LEU A O 1
ATOM 3771 N N . SER A 1 478 ? 20.672 -24.766 7.66 1 89.5 478 SER A N 1
ATOM 3772 C CA . SER A 1 478 ? 21.469 -25.906 8.047 1 89.5 478 SER A CA 1
ATOM 3773 C C . SER A 1 478 ? 22.328 -26.406 6.887 1 89.5 478 SER A C 1
ATOM 3775 O O . SER A 1 478 ? 22.172 -25.953 5.754 1 89.5 478 SER A O 1
ATOM 3777 N N . LYS A 1 479 ? 23.234 -27.297 7.238 1 92.69 479 LYS A N 1
ATOM 3778 C CA . LYS A 1 479 ? 24.047 -27.891 6.184 1 92.69 479 LYS A CA 1
ATOM 3779 C C . LYS A 1 479 ? 23.172 -28.625 5.168 1 92.69 479 LYS A C 1
ATOM 3781 O O . LYS A 1 479 ? 23.375 -28.516 3.959 1 92.69 479 LYS A O 1
ATOM 3786 N N . SER A 1 480 ? 22.188 -29.344 5.633 1 94.12 480 SER A N 1
ATOM 3787 C CA . SER A 1 480 ? 21.281 -30.078 4.754 1 94.12 480 SER A CA 1
ATOM 3788 C C . SER A 1 480 ? 20.484 -29.141 3.871 1 94.12 480 SER A C 1
ATOM 3790 O O . SER A 1 480 ? 20.219 -29.438 2.703 1 94.12 480 SER A O 1
ATOM 3792 N N . ASP A 1 481 ? 20.141 -28.047 4.453 1 92.69 481 ASP A N 1
ATOM 3793 C CA . ASP A 1 481 ? 19.406 -27.047 3.688 1 92.69 481 ASP A CA 1
ATOM 3794 C C . ASP A 1 481 ? 20.266 -26.453 2.574 1 92.69 481 ASP A C 1
ATOM 3796 O O . ASP A 1 481 ? 19.781 -26.234 1.461 1 92.69 481 ASP A O 1
ATOM 3800 N N . LYS A 1 482 ? 21.484 -26.172 2.916 1 92.75 482 LYS A N 1
ATOM 3801 C CA . LYS A 1 482 ? 22.406 -25.656 1.918 1 92.75 482 LYS A CA 1
ATOM 3802 C C . LYS A 1 482 ? 22.641 -26.672 0.794 1 92.75 482 LYS A C 1
ATOM 3804 O O . LYS A 1 482 ? 22.656 -26.297 -0.382 1 92.75 482 LYS A O 1
ATOM 3809 N N . ASP A 1 483 ? 22.766 -27.922 1.205 1 95.31 483 ASP A N 1
ATOM 3810 C CA . ASP A 1 483 ? 22.953 -28.984 0.215 1 95.31 483 ASP A CA 1
ATOM 3811 C C . ASP A 1 483 ? 21.734 -29.109 -0.688 1 95.31 483 ASP A C 1
ATOM 3813 O O . ASP A 1 483 ? 21.859 -29.297 -1.898 1 95.31 483 ASP A O 1
ATOM 3817 N N . MET A 1 484 ? 20.594 -29.047 -0.106 1 95.25 484 MET A N 1
ATOM 3818 C CA . MET A 1 484 ? 19.359 -29.125 -0.878 1 95.25 484 MET A CA 1
ATOM 3819 C C . MET A 1 484 ? 19.266 -27.969 -1.874 1 95.25 484 MET A C 1
ATOM 3821 O O . MET A 1 484 ? 18.906 -28.172 -3.037 1 95.25 484 MET A O 1
ATOM 3825 N N . LYS A 1 485 ? 19.562 -26.766 -1.418 1 93.56 485 LYS A N 1
ATOM 3826 C CA . LYS A 1 485 ? 19.609 -25.594 -2.289 1 93.56 485 LYS A CA 1
ATOM 3827 C C . LYS A 1 485 ? 20.516 -25.828 -3.49 1 93.56 485 LYS A C 1
ATOM 3829 O O . LYS A 1 485 ? 20.125 -25.578 -4.633 1 93.56 485 LYS A O 1
ATOM 3834 N N . GLU A 1 486 ? 21.672 -26.344 -3.248 1 94.69 486 GLU A N 1
ATOM 3835 C CA . GLU A 1 486 ? 22.656 -26.578 -4.305 1 94.69 486 GLU A CA 1
ATOM 3836 C C . GLU A 1 486 ? 22.156 -27.641 -5.293 1 94.69 486 GLU A C 1
ATOM 3838 O O . GLU A 1 486 ? 22.328 -27.484 -6.504 1 94.69 486 GLU A O 1
ATOM 3843 N N . LYS A 1 487 ? 21.547 -28.656 -4.762 1 96.19 487 LYS A N 1
ATOM 3844 C CA . LYS A 1 487 ? 21.016 -29.719 -5.617 1 96.19 487 LYS A CA 1
ATOM 3845 C C . LYS A 1 487 ? 19.875 -29.188 -6.484 1 96.19 487 LYS A C 1
ATOM 3847 O O . LYS A 1 487 ? 19.781 -29.531 -7.664 1 96.19 487 LYS A O 1
ATOM 3852 N N . CYS A 1 488 ? 19.031 -28.422 -5.895 1 95.56 488 CYS A N 1
ATOM 3853 C CA . CYS A 1 488 ? 17.953 -27.812 -6.648 1 95.56 488 CYS A CA 1
ATOM 3854 C C . CYS A 1 488 ? 18.484 -26.953 -7.785 1 95.56 488 CYS A C 1
ATOM 3856 O O . CYS A 1 488 ? 18.031 -27.062 -8.922 1 95.56 488 CYS A O 1
ATOM 3858 N N . HIS A 1 489 ? 19.453 -26.109 -7.457 1 95.31 489 HIS A N 1
ATOM 3859 C CA . HIS A 1 489 ? 20.031 -25.203 -8.453 1 95.31 489 HIS A CA 1
ATOM 3860 C C . HIS A 1 489 ? 20.719 -25.984 -9.57 1 95.31 489 HIS A C 1
ATOM 3862 O O . HIS A 1 489 ? 20.625 -25.609 -10.742 1 95.31 489 HIS A O 1
ATOM 3868 N N . GLN A 1 490 ? 21.328 -27.031 -9.188 1 95.19 490 GLN A N 1
ATOM 3869 C CA . GLN A 1 490 ? 21.938 -27.906 -10.18 1 95.19 490 GLN A CA 1
ATOM 3870 C C . GLN A 1 490 ? 20.875 -28.516 -11.094 1 95.19 490 GLN A C 1
ATOM 3872 O O . GLN A 1 490 ? 21.078 -28.594 -12.312 1 95.19 490 GLN A O 1
ATOM 3877 N N . MET A 1 491 ? 19.891 -28.984 -10.547 1 96.94 491 MET A N 1
ATOM 3878 C CA . MET A 1 491 ? 18.781 -29.594 -11.289 1 96.94 491 MET A CA 1
ATOM 3879 C C . MET A 1 491 ? 18.219 -28.609 -12.32 1 96.94 491 MET A C 1
ATOM 3881 O O . MET A 1 491 ? 18.109 -28.953 -13.5 1 96.94 491 MET A O 1
ATOM 3885 N N . TYR A 1 492 ? 17.938 -27.438 -11.906 1 96.75 492 TYR A N 1
ATOM 3886 C CA . TYR A 1 492 ? 17.344 -26.438 -12.789 1 96.75 492 TYR A CA 1
ATOM 3887 C C . TYR A 1 492 ? 18.344 -25.984 -13.844 1 96.75 492 TYR A C 1
ATOM 3889 O O . TYR A 1 492 ? 17.969 -25.734 -14.992 1 96.75 492 TYR A O 1
ATOM 3897 N N . SER A 1 493 ? 19.594 -25.828 -13.43 1 95.94 493 SER A N 1
ATOM 3898 C CA . SER A 1 493 ? 20.625 -25.422 -14.383 1 95.94 493 SER A CA 1
ATOM 3899 C C . SER A 1 493 ? 20.812 -26.469 -15.477 1 95.94 493 SER A C 1
ATOM 3901 O O . SER A 1 493 ? 20.891 -26.125 -16.656 1 95.94 493 SER A O 1
ATOM 3903 N N . ALA A 1 494 ? 20.891 -27.734 -15.109 1 97 494 ALA A N 1
ATOM 3904 C CA . ALA A 1 494 ? 21.016 -28.812 -16.078 1 97 494 ALA A CA 1
ATOM 3905 C C . ALA A 1 494 ? 19.812 -28.875 -17 1 97 494 ALA A C 1
ATOM 3907 O O . ALA A 1 494 ? 19.953 -29.031 -18.219 1 97 494 ALA A O 1
ATOM 3908 N N . PHE A 1 495 ? 18.703 -28.75 -16.453 1 98.12 495 PHE A N 1
ATOM 3909 C CA . PHE A 1 495 ? 17.469 -28.781 -17.234 1 98.12 495 PHE A CA 1
ATOM 3910 C C . PHE A 1 495 ? 17.406 -27.641 -18.234 1 98.12 495 PHE A C 1
ATOM 3912 O O . PHE A 1 495 ? 17.062 -27.828 -19.391 1 98.12 495 PHE A O 1
ATOM 3919 N N . ALA A 1 496 ? 17.734 -26.438 -17.734 1 97.62 496 ALA A N 1
ATOM 3920 C CA . ALA A 1 496 ? 17.734 -25.266 -18.594 1 97.62 496 ALA A CA 1
ATOM 3921 C C . ALA A 1 496 ? 18.719 -25.422 -19.766 1 97.62 496 ALA A C 1
ATOM 3923 O O . ALA A 1 496 ? 18.406 -25.031 -20.891 1 97.62 496 ALA A O 1
ATOM 3924 N N . LYS A 1 497 ? 19.812 -26.016 -19.484 1 96.38 497 LYS A N 1
ATOM 3925 C CA . LYS A 1 497 ? 20.875 -26.141 -20.469 1 96.38 497 LYS A CA 1
ATOM 3926 C C . LYS A 1 497 ? 20.562 -27.25 -21.469 1 96.38 497 LYS A C 1
ATOM 3928 O O . LYS A 1 497 ? 20.797 -27.078 -22.672 1 96.38 497 LYS A O 1
ATOM 3933 N N . THR A 1 498 ? 19.953 -28.422 -20.969 1 96.69 498 THR A N 1
ATOM 3934 C CA . THR A 1 498 ? 19.969 -29.578 -21.828 1 96.69 498 THR A CA 1
ATOM 3935 C C . THR A 1 498 ? 18.547 -30.141 -22 1 96.69 498 THR A C 1
ATOM 3937 O O . THR A 1 498 ? 18.297 -30.969 -22.875 1 96.69 498 THR A O 1
ATOM 3940 N N . GLY A 1 499 ? 17.688 -29.75 -21.125 1 97.31 499 GLY A N 1
ATOM 3941 C CA . GLY A 1 499 ? 16.375 -30.375 -21.094 1 97.31 499 GLY A CA 1
ATOM 3942 C C . GLY A 1 499 ? 16.312 -31.625 -20.234 1 97.31 499 GLY A C 1
ATOM 3943 O O . GLY A 1 499 ? 15.25 -32.188 -20.031 1 97.31 499 GLY A O 1
ATOM 3944 N N . LEU A 1 500 ? 17.453 -32.031 -19.688 1 97.62 500 LEU A N 1
ATOM 3945 C CA . LEU A 1 500 ? 17.547 -33.156 -18.781 1 97.62 500 LEU A CA 1
ATOM 3946 C C . LEU A 1 500 ? 17.922 -32.688 -17.375 1 97.62 500 LEU A C 1
ATOM 3948 O O . LEU A 1 500 ? 19.062 -32.281 -17.141 1 97.62 500 LEU A O 1
ATOM 3952 N N . PRO A 1 501 ? 16.984 -32.844 -16.422 1 97.81 501 PRO A N 1
ATOM 3953 C CA . PRO A 1 501 ? 17.328 -32.438 -15.055 1 97.81 501 PRO A CA 1
ATOM 3954 C C . PRO A 1 501 ? 18.281 -33.438 -14.391 1 97.81 501 PRO A C 1
ATOM 3956 O O . PRO A 1 501 ? 18.156 -34.656 -14.602 1 97.81 501 PRO A O 1
ATOM 3959 N N . VAL A 1 502 ? 19.219 -32.906 -13.648 1 97.06 502 VAL A N 1
ATOM 3960 C CA . VAL A 1 502 ? 20.141 -33.719 -12.859 1 97.06 502 VAL A CA 1
ATOM 3961 C C . VAL A 1 502 ? 20.125 -33.25 -11.406 1 97.06 502 VAL A C 1
ATOM 3963 O O . VAL A 1 502 ? 20.641 -32.188 -11.062 1 97.06 502 VAL A O 1
ATOM 3966 N N . PHE A 1 503 ? 19.516 -34.062 -10.586 1 96.75 503 PHE A N 1
ATOM 3967 C CA . PHE A 1 503 ? 19.484 -33.781 -9.156 1 96.75 503 PHE A CA 1
ATOM 3968 C C . PHE A 1 503 ? 20.656 -34.469 -8.445 1 96.75 503 PHE A C 1
ATOM 3970 O O . PHE A 1 503 ? 21.297 -33.844 -7.586 1 96.75 503 PHE A O 1
ATOM 3977 N N . ASP A 1 504 ? 20.875 -35.594 -8.75 1 94.69 504 ASP A N 1
ATOM 3978 C CA . ASP A 1 504 ? 21.984 -36.438 -8.312 1 94.69 504 ASP A CA 1
ATOM 3979 C C . ASP A 1 504 ? 22.594 -37.188 -9.492 1 94.69 504 ASP A C 1
ATOM 3981 O O . ASP A 1 504 ? 21.906 -37.906 -10.203 1 94.69 504 ASP A O 1
ATOM 3985 N N . ALA A 1 505 ? 23.875 -37.062 -9.664 1 92.94 505 ALA A N 1
ATOM 3986 C CA . ALA A 1 505 ? 24.578 -37.656 -10.812 1 92.94 505 ALA A CA 1
ATOM 3987 C C . ALA A 1 505 ? 24.469 -39.188 -10.797 1 92.94 505 ALA A C 1
ATOM 3989 O O . ALA A 1 505 ? 24.531 -39.812 -11.844 1 92.94 505 ALA A O 1
ATOM 3990 N N . ASN A 1 506 ? 24.234 -39.719 -9.672 1 93.75 506 ASN A N 1
ATOM 3991 C CA . ASN A 1 506 ? 24.219 -41.156 -9.531 1 93.75 506 ASN A CA 1
ATOM 3992 C C . ASN A 1 506 ? 22.812 -41.719 -9.734 1 93.75 506 ASN A C 1
ATOM 3994 O O . ASN A 1 506 ? 22.625 -42.938 -9.766 1 93.75 506 ASN A O 1
ATOM 3998 N N . VAL A 1 507 ? 21.828 -40.906 -9.898 1 96.25 507 VAL A N 1
ATOM 3999 C CA . VAL A 1 507 ? 20.453 -41.375 -10.102 1 96.25 507 VAL A CA 1
ATOM 4000 C C . VAL A 1 507 ? 19.906 -40.75 -11.391 1 96.25 507 VAL A C 1
ATOM 4002 O O . VAL A 1 507 ? 19.297 -39.688 -11.375 1 96.25 507 VAL A O 1
ATOM 4005 N N . PRO A 1 508 ? 20.047 -41.469 -12.453 1 95.12 508 PRO A N 1
ATOM 4006 C CA . PRO A 1 508 ? 19.516 -40.938 -13.711 1 95.12 508 PRO A CA 1
ATOM 4007 C C . PRO A 1 508 ? 18 -40.688 -13.664 1 95.12 508 PRO A C 1
ATOM 4009 O O . PRO A 1 508 ? 17.25 -41.594 -13.25 1 95.12 508 PRO A O 1
ATOM 4012 N N . TRP A 1 509 ? 17.547 -39.594 -14.078 1 96.88 509 TRP A N 1
ATOM 4013 C CA . TRP A 1 509 ? 16.141 -39.219 -14.016 1 96.88 509 TRP A CA 1
ATOM 4014 C C . TRP A 1 509 ? 15.383 -39.719 -15.227 1 96.88 509 TRP A C 1
ATOM 4016 O O . TRP A 1 509 ? 15.578 -39.25 -16.344 1 96.88 509 TRP A O 1
ATOM 4026 N N . LYS A 1 510 ? 14.547 -40.688 -15.055 1 96 510 LYS A N 1
ATOM 4027 C CA . LYS A 1 510 ? 13.742 -41.25 -16.125 1 96 510 LYS A CA 1
ATOM 4028 C C . LYS A 1 510 ? 12.43 -40.5 -16.297 1 96 510 LYS A C 1
ATOM 4030 O O . LYS A 1 510 ? 11.781 -40.156 -15.312 1 96 510 LYS A O 1
ATOM 4035 N N . PRO A 1 511 ? 12.031 -40.219 -17.5 1 96.88 511 PRO A N 1
ATOM 4036 C CA . PRO A 1 511 ? 10.773 -39.5 -17.734 1 96.88 511 PRO A CA 1
ATOM 4037 C C . PRO A 1 511 ? 9.547 -40.375 -17.5 1 96.88 511 PRO A C 1
ATOM 4039 O O . PRO A 1 511 ? 9.648 -41.625 -17.516 1 96.88 511 PRO A O 1
ATOM 4042 N N . THR A 1 512 ? 8.453 -39.719 -17.25 1 95.62 512 THR A N 1
ATOM 4043 C CA . THR A 1 512 ? 7.16 -40.406 -17.172 1 95.62 512 THR A CA 1
ATOM 4044 C C . THR A 1 512 ? 6.82 -41.062 -18.5 1 95.62 512 THR A C 1
ATOM 4046 O O . THR A 1 512 ? 7.074 -40.5 -19.562 1 95.62 512 THR A O 1
ATOM 4049 N N . SER A 1 513 ? 6.402 -42.312 -18.422 1 85.38 513 SER A N 1
ATOM 4050 C CA . SER A 1 513 ? 6.062 -43.031 -19.641 1 85.38 513 SER A CA 1
ATOM 4051 C C . SER A 1 513 ? 4.891 -43.969 -19.406 1 85.38 513 SER A C 1
ATOM 4053 O O . SER A 1 513 ? 4.758 -44.562 -18.328 1 85.38 513 SER A O 1
ATOM 4055 N N . GLY A 1 514 ? 4.082 -44.062 -20.375 1 77.5 514 GLY A N 1
ATOM 4056 C CA . GLY A 1 514 ? 2.979 -45 -20.328 1 77.5 514 GLY A CA 1
ATOM 4057 C C . GLY A 1 514 ? 1.883 -44.594 -19.359 1 77.5 514 GLY A C 1
ATOM 4058 O O . GLY A 1 514 ? 1.543 -43.406 -19.266 1 77.5 514 GLY A O 1
ATOM 4059 N N . ASP A 1 515 ? 1.309 -45.625 -18.703 1 82.12 515 ASP A N 1
ATOM 4060 C CA . ASP A 1 515 ? 0.161 -45.406 -17.828 1 82.12 515 ASP A CA 1
ATOM 4061 C C . ASP A 1 515 ? 0.607 -45.188 -16.375 1 82.12 515 ASP A C 1
ATOM 4063 O O . ASP A 1 515 ? -0.21 -44.875 -15.516 1 82.12 515 ASP A O 1
ATOM 4067 N N . GLU A 1 516 ? 1.907 -45.25 -16.156 1 90.94 516 GLU A N 1
ATOM 4068 C CA . GLU A 1 516 ? 2.412 -45.031 -14.805 1 90.94 516 GLU A CA 1
ATOM 4069 C C . GLU A 1 516 ? 3.188 -43.719 -14.695 1 90.94 516 GLU A C 1
ATOM 4071 O O . GLU A 1 516 ? 3.842 -43.312 -15.656 1 90.94 516 GLU A O 1
ATOM 4076 N N . LEU A 1 517 ? 3.018 -43.219 -13.539 1 95.06 517 LEU A N 1
ATOM 4077 C CA . LEU A 1 517 ? 3.828 -42.031 -13.219 1 95.06 517 LEU A CA 1
ATOM 4078 C C . LEU A 1 517 ? 5.215 -42.438 -12.734 1 95.06 517 LEU A C 1
ATOM 4080 O O . LEU A 1 517 ? 5.344 -43.219 -11.789 1 95.06 517 LEU A O 1
ATOM 4084 N N . VAL A 1 518 ? 6.219 -42.094 -13.43 1 97 518 VAL A N 1
ATOM 4085 C CA . VAL A 1 518 ? 7.602 -42.281 -13.008 1 97 518 VAL A CA 1
ATOM 4086 C C . VAL A 1 518 ? 8.125 -40.969 -12.398 1 97 518 VAL A C 1
ATOM 4088 O O . VAL A 1 518 ? 8.031 -39.906 -13.023 1 97 518 VAL A O 1
ATOM 4091 N N . TYR A 1 519 ? 8.609 -41.062 -11.141 1 97.12 519 TYR A N 1
ATOM 4092 C CA . TYR A 1 519 ? 8.969 -39.812 -10.484 1 97.12 519 TYR A CA 1
ATOM 4093 C C . TYR A 1 519 ? 10.188 -40 -9.594 1 97.12 519 TYR A C 1
ATOM 4095 O O . TYR A 1 519 ? 10.492 -41.094 -9.164 1 97.12 519 TYR A O 1
ATOM 4103 N N . LEU A 1 520 ? 10.922 -38.906 -9.445 1 98.06 520 LEU A N 1
ATOM 4104 C CA . LEU A 1 520 ? 12.016 -38.844 -8.484 1 98.06 520 LEU A CA 1
ATOM 4105 C C . LEU A 1 520 ? 11.492 -38.5 -7.094 1 98.06 520 LEU A C 1
ATOM 4107 O O . LEU A 1 520 ? 10.914 -37.406 -6.895 1 98.06 520 LEU A O 1
ATOM 4111 N N . ASN A 1 521 ? 11.617 -39.375 -6.09 1 98.19 521 ASN A N 1
ATOM 4112 C CA . ASN A 1 521 ? 11.281 -39.125 -4.695 1 98.19 521 ASN A CA 1
ATOM 4113 C C . ASN A 1 521 ? 12.461 -38.5 -3.936 1 98.19 521 ASN A C 1
ATOM 4115 O O . ASN A 1 521 ? 13.484 -39.156 -3.738 1 98.19 521 ASN A O 1
ATOM 4119 N N . ILE A 1 522 ? 12.328 -37.25 -3.537 1 98.25 522 ILE A N 1
ATOM 4120 C CA . ILE A 1 522 ? 13.406 -36.5 -2.889 1 98.25 522 ILE A CA 1
ATOM 4121 C C . ILE A 1 522 ? 13.148 -36.438 -1.386 1 98.25 522 ILE A C 1
ATOM 4123 O O . ILE A 1 522 ? 12.352 -35.625 -0.927 1 98.25 522 ILE A O 1
ATOM 4127 N N . THR A 1 523 ? 13.82 -37.188 -0.569 1 97.19 523 THR A N 1
ATOM 4128 C CA . THR A 1 523 ? 13.625 -37.219 0.876 1 97.19 523 THR A CA 1
ATOM 4129 C C . THR A 1 523 ? 14.766 -36.531 1.594 1 97.19 523 THR A C 1
ATOM 4131 O O . THR A 1 523 ? 14.711 -36.312 2.805 1 97.19 523 THR A O 1
ATOM 4134 N N . GLY A 1 524 ? 15.766 -36.156 0.832 1 96.5 524 GLY A N 1
ATOM 4135 C CA . GLY A 1 524 ? 16.938 -35.406 1.285 1 96.5 524 GLY A CA 1
ATOM 4136 C C . GLY A 1 524 ? 17.906 -35.094 0.167 1 96.5 524 GLY A C 1
ATOM 4137 O O . GLY A 1 524 ? 17.797 -35.625 -0.937 1 96.5 524 GLY A O 1
ATOM 4138 N N . PRO A 1 525 ? 18.828 -34.219 0.455 1 95.81 525 PRO A N 1
ATOM 4139 C CA . PRO A 1 525 ? 19.781 -33.844 -0.602 1 95.81 525 PRO A CA 1
ATOM 4140 C C . PRO A 1 525 ? 20.609 -35.031 -1.09 1 95.81 525 PRO A C 1
ATOM 4142 O O . PRO A 1 525 ? 21.016 -35.062 -2.254 1 95.81 525 PRO A O 1
ATOM 4145 N N . ASP A 1 526 ? 20.859 -35.969 -0.184 1 94.56 526 ASP A N 1
ATOM 4146 C CA . ASP A 1 526 ? 21.641 -37.125 -0.554 1 94.56 526 ASP A CA 1
ATOM 4147 C C . ASP A 1 526 ? 20.781 -38.406 -0.556 1 94.56 526 ASP A C 1
ATOM 4149 O O . ASP A 1 526 ? 21.312 -39.5 -0.558 1 94.56 526 ASP A O 1
ATOM 4153 N N . ASN A 1 527 ? 19.547 -38.219 -0.465 1 96.38 527 ASN A N 1
ATOM 4154 C CA . ASN A 1 527 ? 18.625 -39.344 -0.416 1 96.38 527 ASN A CA 1
ATOM 4155 C C . ASN A 1 527 ? 17.484 -39.188 -1.423 1 96.38 527 ASN A C 1
ATOM 4157 O O . ASN A 1 527 ? 16.406 -38.719 -1.076 1 96.38 527 ASN A O 1
ATOM 4161 N N . VAL A 1 528 ? 17.719 -39.688 -2.66 1 97.38 528 VAL A N 1
ATOM 4162 C CA . VAL A 1 528 ? 16.734 -39.625 -3.727 1 97.38 528 VAL A CA 1
ATOM 4163 C C . VAL A 1 528 ? 16.625 -40.969 -4.434 1 97.38 528 VAL A C 1
ATOM 4165 O O . VAL A 1 528 ? 17.609 -41.719 -4.523 1 97.38 528 VAL A O 1
ATOM 4168 N N . LYS A 1 529 ? 15.445 -41.312 -4.926 1 97.44 529 LYS A N 1
ATOM 4169 C CA . LYS A 1 529 ? 15.227 -42.562 -5.645 1 97.44 529 LYS A CA 1
ATOM 4170 C C . LYS A 1 529 ? 14.141 -42.406 -6.707 1 97.44 529 LYS A C 1
ATOM 4172 O O . LYS A 1 529 ? 13.188 -41.656 -6.52 1 97.44 529 LYS A O 1
ATOM 4177 N N . MET A 1 530 ? 14.305 -43.094 -7.828 1 97.31 530 MET A N 1
ATOM 4178 C CA . MET A 1 530 ? 13.242 -43.188 -8.82 1 97.31 530 MET A CA 1
ATOM 4179 C C . MET A 1 530 ? 12.148 -44.156 -8.367 1 97.31 530 MET A C 1
ATOM 4181 O O . MET A 1 530 ? 12.438 -45.25 -7.902 1 97.31 530 MET A O 1
ATOM 4185 N N . GLU A 1 531 ? 10.938 -43.75 -8.508 1 96.75 531 GLU A N 1
ATOM 4186 C CA . GLU A 1 531 ? 9.781 -44.562 -8.172 1 96.75 531 GLU A CA 1
ATOM 4187 C C . GLU A 1 531 ? 8.719 -44.5 -9.266 1 96.75 531 GLU A C 1
ATOM 4189 O O . GLU A 1 531 ? 8.789 -43.656 -10.156 1 96.75 531 GLU A O 1
ATOM 4194 N N . LYS A 1 532 ? 7.836 -45.5 -9.266 1 95.12 532 LYS A N 1
ATOM 4195 C CA . LYS A 1 532 ? 6.711 -45.5 -10.195 1 95.12 532 LYS A CA 1
ATOM 4196 C C . LYS A 1 532 ? 5.414 -45.875 -9.477 1 95.12 532 LYS A C 1
ATOM 4198 O O . LYS A 1 532 ? 5.434 -46.625 -8.492 1 95.12 532 LYS A O 1
ATOM 4203 N N . THR A 1 533 ? 4.387 -45.312 -9.867 1 93.94 533 THR A N 1
ATOM 4204 C CA . THR A 1 533 ? 3.072 -45.625 -9.305 1 93.94 533 THR A CA 1
ATOM 4205 C C . THR A 1 533 ? 1.976 -45.344 -10.328 1 93.94 533 THR A C 1
ATOM 4207 O O . THR A 1 533 ? 2.16 -44.562 -11.25 1 93.94 533 THR A O 1
ATOM 4210 N N . LYS A 1 534 ? 0.943 -46.094 -10.188 1 89.44 534 LYS A N 1
ATOM 4211 C CA . LYS A 1 534 ? -0.223 -45.812 -11.016 1 89.44 534 LYS A CA 1
ATOM 4212 C C . LYS A 1 534 ? -0.951 -44.562 -10.555 1 89.44 534 LYS A C 1
ATOM 4214 O O . LYS A 1 534 ? -1.565 -43.875 -11.352 1 89.44 534 LYS A O 1
ATOM 4219 N N . SER A 1 535 ? -0.907 -44.344 -9.242 1 89.81 535 SER A N 1
ATOM 4220 C CA . SER A 1 535 ? -1.588 -43.188 -8.719 1 89.81 535 SER A CA 1
ATOM 4221 C C . SER A 1 535 ? -0.918 -42.688 -7.441 1 89.81 535 SER A C 1
ATOM 4223 O O . SER A 1 535 ? -0.793 -43.438 -6.469 1 89.81 535 SER A O 1
ATOM 4225 N N . LEU A 1 536 ? -0.458 -41.469 -7.484 1 91.06 536 LEU A N 1
ATOM 4226 C CA . LEU A 1 536 ? 0.061 -40.812 -6.293 1 91.06 536 LEU A CA 1
ATOM 4227 C C . LEU A 1 536 ? -1.075 -40.25 -5.438 1 91.06 536 LEU A C 1
ATOM 4229 O O . LEU A 1 536 ? -0.997 -40.281 -4.207 1 91.06 536 LEU A O 1
ATOM 4233 N N . GLY A 1 537 ? -1.924 -39.875 -6.203 1 89.38 537 GLY A N 1
ATOM 4234 C CA . GLY A 1 537 ? -3.141 -39.406 -5.562 1 89.38 537 GLY A CA 1
ATOM 4235 C C . GLY A 1 537 ? -4.324 -40.312 -5.766 1 89.38 537 GLY A C 1
ATOM 4236 O O . GLY A 1 537 ? -4.203 -41.344 -6.43 1 89.38 537 GLY A O 1
ATOM 4237 N N . ASN A 1 538 ? -5.336 -40.469 -5.117 1 92.44 538 ASN A N 1
ATOM 4238 C CA . ASN A 1 538 ? -6.566 -41.219 -5.246 1 92.44 538 ASN A CA 1
ATOM 4239 C C . ASN A 1 538 ? -7.387 -40.781 -6.453 1 92.44 538 ASN A C 1
ATOM 4241 O O . ASN A 1 538 ? -8.57 -40.469 -6.32 1 92.44 538 ASN A O 1
ATOM 4245 N N . VAL A 1 539 ? -6.773 -40.844 -7.652 1 91.38 539 VAL A N 1
ATOM 4246 C CA . VAL A 1 539 ? -7.344 -40.312 -8.891 1 91.38 539 VAL A CA 1
ATOM 4247 C C . VAL A 1 539 ? -8.68 -41 -9.172 1 91.38 539 VAL A C 1
ATOM 4249 O O . VAL A 1 539 ? -9.672 -40.344 -9.492 1 91.38 539 VAL A O 1
ATOM 4252 N N . ASP A 1 540 ? -8.734 -42.281 -8.992 1 91 540 ASP A N 1
ATOM 4253 C CA . ASP A 1 540 ? -9.938 -43.031 -9.305 1 91 540 ASP A CA 1
ATOM 4254 C C . ASP A 1 540 ? -11.102 -42.625 -8.406 1 91 540 ASP A C 1
ATOM 4256 O O . ASP A 1 540 ? -12.242 -42.531 -8.859 1 91 540 ASP A O 1
ATOM 4260 N N . PHE A 1 541 ? -10.844 -42.406 -7.211 1 94.81 541 PHE A N 1
ATOM 4261 C CA . PHE A 1 541 ? -11.875 -41.969 -6.277 1 94.81 541 PHE A CA 1
ATOM 4262 C C . PHE A 1 541 ? -12.484 -40.656 -6.715 1 94.81 541 PHE A C 1
ATOM 4264 O O . PHE A 1 541 ? -13.703 -40.531 -6.805 1 94.81 541 PHE A O 1
ATOM 4271 N N . TRP A 1 542 ? -11.656 -39.688 -6.953 1 94.5 542 TRP A N 1
ATOM 4272 C CA . TRP A 1 542 ? -12.117 -38.344 -7.281 1 94.5 542 TRP A CA 1
ATOM 4273 C C . TRP A 1 542 ? -12.867 -38.312 -8.609 1 94.5 542 TRP A C 1
ATOM 4275 O O . TRP A 1 542 ? -13.836 -37.562 -8.773 1 94.5 542 TRP A O 1
ATOM 4285 N N . ARG A 1 543 ? -12.531 -39.188 -9.562 1 88.38 543 ARG A N 1
ATOM 4286 C CA . ARG A 1 543 ? -13.195 -39.281 -10.859 1 88.38 543 ARG A CA 1
ATOM 4287 C C . ARG A 1 543 ? -14.617 -39.844 -10.703 1 88.38 543 ARG A C 1
ATOM 4289 O O . ARG A 1 543 ? -15.477 -39.594 -11.555 1 88.38 543 ARG A O 1
ATOM 4296 N N . LYS A 1 544 ? -14.859 -40.438 -9.664 1 91.69 544 LYS A N 1
ATOM 4297 C CA . LYS A 1 544 ? -16.141 -41.125 -9.492 1 91.69 544 LYS A CA 1
ATOM 4298 C C . LYS A 1 544 ? -17.125 -40.25 -8.719 1 91.69 544 LYS A C 1
ATOM 4300 O O . LYS A 1 544 ? -18.281 -40.625 -8.531 1 91.69 544 LYS A O 1
ATOM 4305 N N . LEU A 1 545 ? -16.734 -39.125 -8.328 1 93.56 545 LEU A N 1
ATOM 4306 C CA . LEU A 1 545 ? -17.562 -38.312 -7.461 1 93.56 545 LEU A CA 1
ATOM 4307 C C . LEU A 1 545 ? -18.578 -37.5 -8.281 1 93.56 545 LEU A C 1
ATOM 4309 O O . LEU A 1 545 ? -19.453 -36.844 -7.723 1 93.56 545 LEU A O 1
ATOM 4313 N N . GLY A 1 546 ? -18.469 -37.5 -9.594 1 88.81 546 GLY A N 1
ATOM 4314 C CA . GLY A 1 546 ? -19.438 -36.812 -10.445 1 88.81 546 GLY A CA 1
ATOM 4315 C C . GLY A 1 546 ? -19.188 -35.344 -10.586 1 88.81 546 GLY A C 1
ATOM 4316 O O . GLY A 1 546 ? -20.094 -34.562 -10.875 1 88.81 546 GLY A O 1
ATOM 4317 N N . LEU A 1 547 ? -18 -34.875 -10.32 1 90.44 547 LEU A N 1
ATOM 4318 C CA . LEU A 1 547 ? -17.656 -33.469 -10.453 1 90.44 547 LEU A CA 1
ATOM 4319 C C . LEU A 1 547 ? -17.562 -33.062 -11.922 1 90.44 547 LEU A C 1
ATOM 4321 O O . LEU A 1 547 ? -16.875 -33.719 -12.711 1 90.44 547 LEU A O 1
ATOM 4325 N N . ALA A 1 548 ? -18.297 -32 -12.344 1 84.75 548 ALA A N 1
ATOM 4326 C CA . ALA A 1 548 ? -18.297 -31.516 -13.719 1 84.75 548 ALA A CA 1
ATOM 4327 C C . ALA A 1 548 ? -17.094 -30.625 -13.984 1 84.75 548 ALA A C 1
ATOM 4329 O O . ALA A 1 548 ? -17.234 -29.406 -14.094 1 84.75 548 ALA A O 1
ATOM 4330 N N . GLU A 1 549 ? -15.977 -31.234 -14.047 1 85.75 549 GLU A N 1
ATOM 4331 C CA . GLU A 1 549 ? -14.719 -30.516 -14.234 1 85.75 549 GLU A CA 1
ATOM 4332 C C . GLU A 1 549 ? -13.922 -31.094 -15.391 1 85.75 549 GLU A C 1
ATOM 4334 O O . GLU A 1 549 ? -14.023 -32.281 -15.695 1 85.75 549 GLU A O 1
ATOM 4339 N N . ASN A 1 550 ? -13.117 -30.344 -16.141 1 73.5 550 ASN A N 1
ATOM 4340 C CA . ASN A 1 550 ? -12.195 -30.734 -17.203 1 73.5 550 ASN A CA 1
ATOM 4341 C C . ASN A 1 550 ? -12.93 -31.359 -18.391 1 73.5 550 ASN A C 1
ATOM 4343 O O . ASN A 1 550 ? -13.586 -30.656 -19.156 1 73.5 550 ASN A O 1
ATOM 4347 N N . GLU A 1 551 ? -13.102 -32.875 -18.516 1 62.94 551 GLU A N 1
ATOM 4348 C CA . GLU A 1 551 ? -13.656 -33.625 -19.656 1 62.94 551 GLU A CA 1
ATOM 4349 C C . GLU A 1 551 ? -15.164 -33.438 -19.75 1 62.94 551 GLU A C 1
ATOM 4351 O O . GLU A 1 551 ? -15.734 -33.469 -20.844 1 62.94 551 GLU A O 1
ATOM 4356 N N . LYS A 1 552 ? -15.852 -33.625 -18.609 1 53.03 552 LYS A N 1
ATOM 4357 C CA . LYS A 1 552 ? -17.297 -33.812 -18.609 1 53.03 552 LYS A CA 1
ATOM 4358 C C . LYS A 1 552 ? -18 -32.469 -18.906 1 53.03 552 LYS A C 1
ATOM 4360 O O . LYS A 1 552 ? -17.562 -31.422 -18.469 1 53.03 552 LYS A O 1
ATOM 4365 N N . ASP A 1 553 ? -18.391 -32.375 -20.172 1 46 553 ASP A N 1
ATOM 4366 C CA . ASP A 1 553 ? -19.203 -31.219 -20.578 1 46 553 ASP A CA 1
ATOM 4367 C C . ASP A 1 553 ? -19.906 -30.594 -19.391 1 46 553 ASP A C 1
ATOM 4369 O O . ASP A 1 553 ? -20.703 -31.25 -18.719 1 46 553 ASP A O 1
ATOM 4373 N N . VAL A 1 554 ? -19.062 -29.75 -18.75 1 40.84 554 VAL A N 1
ATOM 4374 C CA . VAL A 1 554 ? -19.469 -29.062 -17.516 1 40.84 554 VAL A CA 1
ATOM 4375 C C . VAL A 1 554 ? -20.969 -28.766 -17.547 1 40.84 554 VAL A C 1
ATOM 4377 O O . VAL A 1 554 ? -21.672 -29.078 -16.594 1 40.84 554 VAL A O 1
ATOM 4380 N N . PHE A 1 555 ? -21.25 -27.469 -18.078 1 36.59 555 PHE A N 1
ATOM 4381 C CA . PHE A 1 555 ? -22.547 -26.844 -17.812 1 36.59 555 PHE A CA 1
ATOM 4382 C C . PHE A 1 555 ? -23.641 -27.5 -18.656 1 36.59 555 PHE A C 1
ATOM 4384 O O . PHE A 1 555 ? -23.734 -27.25 -19.859 1 36.59 555 PHE A O 1
ATOM 4391 N N . PRO A 1 556 ? -23.875 -28.766 -18.484 1 33.44 556 PRO A N 1
ATOM 4392 C CA . PRO A 1 556 ? -25.141 -29.016 -19.172 1 33.44 556 PRO A CA 1
ATOM 4393 C C . PRO A 1 556 ? -26.109 -27.859 -19.062 1 33.44 556 PRO A C 1
ATOM 4395 O O . PRO A 1 556 ? -26.016 -27.062 -18.125 1 33.44 556 PRO A O 1
ATOM 4398 N N . ASN A 1 557 ? -26.828 -27.5 -20.172 1 32.25 557 ASN A N 1
ATOM 4399 C CA . ASN A 1 557 ? -27.922 -26.531 -20.141 1 32.25 557 ASN A CA 1
ATOM 4400 C C . ASN A 1 557 ? -28.719 -26.641 -18.859 1 32.25 557 ASN A C 1
ATOM 4402 O O . ASN A 1 557 ? -29.953 -26.609 -18.891 1 32.25 557 ASN A O 1
ATOM 4406 N N . ALA A 1 558 ? -28.344 -27.562 -18.062 1 32.06 558 ALA A N 1
ATOM 4407 C CA . ALA A 1 558 ? -29.312 -27.609 -16.969 1 32.06 558 ALA A CA 1
ATOM 4408 C C . ALA A 1 558 ? -29.531 -26.219 -16.375 1 32.06 558 ALA A C 1
ATOM 4410 O O . ALA A 1 558 ? -28.641 -25.375 -16.422 1 32.06 558 ALA A O 1
ATOM 4411 N N . ASN A 1 559 ? -30.812 -25.828 -16.078 1 32.03 559 ASN A N 1
ATOM 4412 C CA . ASN A 1 559 ? -31.328 -24.625 -15.438 1 32.03 559 ASN A CA 1
ATOM 4413 C C . ASN A 1 559 ? -30.406 -24.156 -14.312 1 32.03 559 ASN A C 1
ATOM 4415 O O . ASN A 1 559 ? -30.25 -24.844 -13.305 1 32.03 559 ASN A O 1
ATOM 4419 N N . MET A 1 560 ? -29.328 -23.562 -14.625 1 30.83 560 MET A N 1
ATOM 4420 C CA . MET A 1 560 ? -28.375 -22.781 -13.836 1 30.83 560 MET A CA 1
ATOM 4421 C C . MET A 1 560 ? -29.031 -22.266 -12.555 1 30.83 560 MET A C 1
ATOM 4423 O O . MET A 1 560 ? -28.375 -21.609 -11.75 1 30.83 560 MET A O 1
ATOM 4427 N N . LYS A 1 561 ? -30.391 -22.438 -12.469 1 35.25 561 LYS A N 1
ATOM 4428 C CA . LYS A 1 561 ? -31.047 -21.906 -11.273 1 35.25 561 LYS A CA 1
ATOM 4429 C C . LYS A 1 561 ? -30.688 -22.734 -10.039 1 35.25 561 LYS A C 1
ATOM 4431 O O . LYS A 1 561 ? -31 -22.344 -8.914 1 35.25 561 LYS A O 1
ATOM 4436 N N . HIS A 1 562 ? -30.219 -24.016 -10.219 1 30.83 562 HIS A N 1
ATOM 4437 C CA . HIS A 1 562 ? -30.172 -24.891 -9.047 1 30.83 562 HIS A CA 1
ATOM 4438 C C . HIS A 1 562 ? -28.797 -24.859 -8.398 1 30.83 562 HIS A C 1
ATOM 4440 O O . HIS A 1 562 ? -28.547 -25.594 -7.43 1 30.83 562 HIS A O 1
ATOM 4446 N N . TYR A 1 563 ? -27.812 -24.531 -9.016 1 32.69 563 TYR A N 1
ATOM 4447 C CA . TYR A 1 563 ? -26.531 -24.578 -8.305 1 32.69 563 TYR A CA 1
ATOM 4448 C C . TYR A 1 563 ? -26.391 -23.391 -7.359 1 32.69 563 TYR A C 1
ATOM 4450 O O . TYR A 1 563 ? -25.359 -23.25 -6.691 1 32.69 563 TYR A O 1
ATOM 4458 N N . VAL A 1 564 ? -27.125 -22.25 -7.523 1 30.64 564 VAL A N 1
ATOM 4459 C CA . VAL A 1 564 ? -26.938 -21.109 -6.617 1 30.64 564 VAL A CA 1
ATOM 4460 C C . VAL A 1 564 ? -27.75 -21.328 -5.34 1 30.64 564 VAL A C 1
ATOM 4462 O O . VAL A 1 564 ? -28.922 -21.703 -5.398 1 30.64 564 VAL A O 1
ATOM 4465 N N . MET B 1 1 ? -64.5 -27.828 -18.219 1 32.19 1 MET B N 1
ATOM 4466 C CA . MET B 1 1 ? -64 -26.469 -18.234 1 32.19 1 MET B CA 1
ATOM 4467 C C . MET B 1 1 ? -62.875 -26.281 -17.219 1 32.19 1 MET B C 1
ATOM 4469 O O . MET B 1 1 ? -63.125 -26.156 -16.031 1 32.19 1 MET B O 1
ATOM 4473 N N . GLU B 1 2 ? -61.719 -26.938 -17.406 1 28.52 2 GLU B N 1
ATOM 4474 C CA . GLU B 1 2 ? -60.5 -27.109 -16.594 1 28.52 2 GLU B CA 1
ATOM 4475 C C . GLU B 1 2 ? -59.75 -25.797 -16.438 1 28.52 2 GLU B C 1
ATOM 4477 O O . GLU B 1 2 ? -59.438 -25.125 -17.422 1 28.52 2 GLU B O 1
ATOM 4482 N N . LYS B 1 3 ? -60 -25.156 -15.227 1 34.22 3 LYS B N 1
ATOM 4483 C CA . LYS B 1 3 ? -59.375 -23.922 -14.773 1 34.22 3 LYS B CA 1
ATOM 4484 C C . LYS B 1 3 ? -57.844 -24.031 -14.891 1 34.22 3 LYS B C 1
ATOM 4486 O O . LYS B 1 3 ? -57.219 -24.891 -14.266 1 34.22 3 LYS B O 1
ATOM 4491 N N . LEU B 1 4 ? -57.312 -23.609 -16 1 32.03 4 LEU B N 1
ATOM 4492 C CA . LEU B 1 4 ? -55.875 -23.438 -16.234 1 32.03 4 LEU B CA 1
ATOM 4493 C C . LEU B 1 4 ? -55.281 -22.484 -15.219 1 32.03 4 LEU B C 1
ATOM 4495 O O . LEU B 1 4 ? -55.594 -21.297 -15.195 1 32.03 4 LEU B O 1
ATOM 4499 N N . VAL B 1 5 ? -54.969 -22.953 -14.023 1 35.09 5 VAL B N 1
ATOM 4500 C CA . VAL B 1 5 ? -54.219 -22.156 -13.07 1 35.09 5 VAL B CA 1
ATOM 4501 C C . VAL B 1 5 ? -52.875 -21.797 -13.664 1 35.09 5 VAL B C 1
ATOM 4503 O O . VAL B 1 5 ? -52.062 -22.672 -13.961 1 35.09 5 VAL B O 1
ATOM 4506 N N . CYS B 1 6 ? -52.781 -20.688 -14.367 1 33.09 6 CYS B N 1
ATOM 4507 C CA . CYS B 1 6 ? -51.531 -20.078 -14.789 1 33.09 6 CYS B CA 1
ATOM 4508 C C . CYS B 1 6 ? -50.625 -19.781 -13.594 1 33.09 6 CYS B C 1
ATOM 4510 O O . CYS B 1 6 ? -50.938 -18.906 -12.789 1 33.09 6 CYS B O 1
ATOM 4512 N N . LEU B 1 7 ? -49.938 -20.766 -13.172 1 32.91 7 LEU B N 1
ATOM 4513 C CA . LEU B 1 7 ? -48.875 -20.5 -12.203 1 32.91 7 LEU B CA 1
ATOM 4514 C C . LEU B 1 7 ? -47.875 -19.484 -12.742 1 32.91 7 LEU B C 1
ATOM 4516 O O . LEU B 1 7 ? -47.156 -19.766 -13.703 1 32.91 7 LEU B O 1
ATOM 4520 N N . ILE B 1 8 ? -48.188 -18.203 -12.578 1 34.31 8 ILE B N 1
ATOM 4521 C CA . ILE B 1 8 ? -47.219 -17.141 -12.805 1 34.31 8 ILE B CA 1
ATOM 4522 C C . ILE B 1 8 ? -46 -17.359 -11.914 1 34.31 8 ILE B C 1
ATOM 4524 O O . ILE B 1 8 ? -46.094 -17.312 -10.688 1 34.31 8 ILE B O 1
ATOM 4528 N N . PHE B 1 9 ? -45.031 -18.078 -12.406 1 32.62 9 PHE B N 1
ATOM 4529 C CA . PHE B 1 9 ? -43.719 -18.109 -11.797 1 32.62 9 PHE B CA 1
ATOM 4530 C C . PHE B 1 9 ? -43.125 -16.703 -11.719 1 32.62 9 PHE B C 1
ATOM 4532 O O . PHE B 1 9 ? -42.781 -16.125 -12.742 1 32.62 9 PHE B O 1
ATOM 4539 N N . VAL B 1 10 ? -43.438 -15.992 -10.688 1 35.25 10 VAL B N 1
ATOM 4540 C CA . VAL B 1 10 ? -42.656 -14.789 -10.375 1 35.25 10 VAL B CA 1
ATOM 4541 C C . VAL B 1 10 ? -41.188 -15.148 -10.172 1 35.25 10 VAL B C 1
ATOM 4543 O O . VAL B 1 10 ? -40.844 -15.852 -9.219 1 35.25 10 VAL B O 1
ATOM 4546 N N . ILE B 1 11 ? -40.469 -15.219 -11.188 1 34.81 11 ILE B N 1
ATOM 4547 C CA . ILE B 1 11 ? -39 -15.219 -11.109 1 34.81 11 ILE B CA 1
ATOM 4548 C C . ILE B 1 11 ? -38.531 -14.086 -10.203 1 34.81 11 ILE B C 1
ATOM 4550 O O . ILE B 1 11 ? -38.719 -12.906 -10.531 1 34.81 11 ILE B O 1
ATOM 4554 N N . HIS B 1 12 ? -38.594 -14.289 -8.914 1 32.25 12 HIS B N 1
ATOM 4555 C CA . HIS B 1 12 ? -37.875 -13.383 -8.023 1 32.25 12 HIS B CA 1
ATOM 4556 C C . HIS B 1 12 ? -36.438 -13.188 -8.484 1 32.25 12 HIS B C 1
ATOM 4558 O O . HIS B 1 12 ? -35.625 -14.109 -8.406 1 32.25 12 HIS B O 1
ATOM 4564 N N . PHE B 1 13 ? -36.25 -12.383 -9.438 1 35.97 13 PHE B N 1
ATOM 4565 C CA . PHE B 1 13 ? -34.938 -11.812 -9.562 1 35.97 13 PHE B CA 1
ATOM 4566 C C . PHE B 1 13 ? -34.375 -11.406 -8.203 1 35.97 13 PHE B C 1
ATOM 4568 O O . PHE B 1 13 ? -34.906 -10.508 -7.555 1 35.97 13 PHE B O 1
ATOM 4575 N N . SER B 1 14 ? -33.875 -12.312 -7.477 1 35.41 14 SER B N 1
ATOM 4576 C CA . SER B 1 14 ? -33.062 -11.898 -6.344 1 35.41 14 SER B CA 1
ATOM 4577 C C . SER B 1 14 ? -32.25 -10.648 -6.68 1 35.41 14 SER B C 1
ATOM 4579 O O . SER B 1 14 ? -31.359 -10.68 -7.527 1 35.41 14 SER B O 1
ATOM 4581 N N . ARG B 1 15 ? -32.875 -9.523 -6.727 1 39.03 15 ARG B N 1
ATOM 4582 C CA . ARG B 1 15 ? -32.188 -8.234 -6.742 1 39.03 15 ARG B CA 1
ATOM 4583 C C . ARG B 1 15 ? -30.906 -8.289 -5.938 1 39.03 15 ARG B C 1
ATOM 4585 O O . ARG B 1 15 ? -30.906 -8.664 -4.766 1 39.03 15 ARG B O 1
ATOM 4592 N N . VAL B 1 16 ? -29.75 -8.508 -6.504 1 45.22 16 VAL B N 1
ATOM 4593 C CA . VAL B 1 16 ? -28.375 -8.281 -6.051 1 45.22 16 VAL B CA 1
ATOM 4594 C C . VAL B 1 16 ? -28.344 -7.098 -5.086 1 45.22 16 VAL B C 1
ATOM 4596 O O . VAL B 1 16 ? -28.656 -5.969 -5.469 1 45.22 16 VAL B O 1
ATOM 4599 N N . LEU B 1 17 ? -28.625 -7.148 -3.77 1 49.47 17 LEU B N 1
ATOM 4600 C CA . LEU B 1 17 ? -28.844 -6.203 -2.682 1 49.47 17 LEU B CA 1
ATOM 4601 C C . LEU B 1 17 ? -27.656 -5.262 -2.541 1 49.47 17 LEU B C 1
ATOM 4603 O O . LEU B 1 17 ? -26.531 -5.703 -2.277 1 49.47 17 LEU B O 1
ATOM 4607 N N . SER B 1 18 ? -27.672 -4.066 -3.281 1 64.69 18 SER B N 1
ATOM 4608 C CA . SER B 1 18 ? -27.031 -2.812 -2.877 1 64.69 18 SER B CA 1
ATOM 4609 C C . SER B 1 18 ? -27.016 -2.672 -1.358 1 64.69 18 SER B C 1
ATOM 4611 O O . SER B 1 18 ? -27.906 -3.176 -0.669 1 64.69 18 SER B O 1
ATOM 4613 N N . TRP B 1 19 ? -25.891 -2.518 -0.767 1 71.81 19 TRP B N 1
ATOM 4614 C CA . TRP B 1 19 ? -25.828 -2.326 0.679 1 71.81 19 TRP B CA 1
ATOM 4615 C C . TRP B 1 19 ? -26.75 -1.197 1.12 1 71.81 19 TRP B C 1
ATOM 4617 O O . TRP B 1 19 ? -27.078 -0.311 0.328 1 71.81 19 TRP B O 1
ATOM 4627 N N . GLU B 1 20 ? -27.281 -1.383 2.26 1 87.31 20 GLU B N 1
ATOM 4628 C CA . GLU B 1 20 ? -28.125 -0.334 2.828 1 87.31 20 GLU B CA 1
ATOM 4629 C C . GLU B 1 20 ? -27.281 0.749 3.496 1 87.31 20 GLU B C 1
ATOM 4631 O O . GLU B 1 20 ? -26.25 0.453 4.102 1 87.31 20 GLU B O 1
ATOM 4636 N N . GLY B 1 21 ? -27.547 1.981 3.201 1 93.5 21 GLY B N 1
ATOM 4637 C CA . GLY B 1 21 ? -26.875 3.123 3.789 1 93.5 21 GLY B CA 1
ATOM 4638 C C . GLY B 1 21 ? -27.469 4.453 3.379 1 93.5 21 GLY B C 1
ATOM 4639 O O . GLY B 1 21 ? -28.422 4.496 2.594 1 93.5 21 GLY B O 1
ATOM 4640 N N . PRO B 1 22 ? -27.047 5.574 3.998 1 96.38 22 PRO B N 1
ATOM 4641 C CA . PRO B 1 22 ? -27.516 6.906 3.604 1 96.38 22 PRO B CA 1
ATOM 4642 C C . PRO B 1 22 ? -27.094 7.273 2.18 1 96.38 22 PRO B C 1
ATOM 4644 O O . PRO B 1 22 ? -26 6.922 1.738 1 96.38 22 PRO B O 1
ATOM 4647 N N . GLU B 1 23 ? -28 7.941 1.486 1 95.75 23 GLU B N 1
ATOM 4648 C CA . GLU B 1 23 ? -27.75 8.359 0.11 1 95.75 23 GLU B CA 1
ATOM 4649 C C . GLU B 1 23 ? -28 9.859 -0.064 1 95.75 23 GLU B C 1
ATOM 4651 O O . GLU B 1 23 ? -28.938 10.414 0.504 1 95.75 23 GLU B O 1
ATOM 4656 N N . VAL B 1 24 ? -27.109 10.508 -0.772 1 96.62 24 VAL B N 1
ATOM 4657 C CA . VAL B 1 24 ? -27.203 11.93 -1.088 1 96.62 24 VAL B CA 1
ATOM 4658 C C . VAL B 1 24 ? -26.984 12.148 -2.582 1 96.62 24 VAL B C 1
ATOM 4660 O O . VAL B 1 24 ? -26.172 11.453 -3.199 1 96.62 24 VAL B O 1
ATOM 4663 N N . THR B 1 25 ? -27.703 13.047 -3.191 1 96.12 25 THR B N 1
ATOM 4664 C CA . THR B 1 25 ? -27.5 13.422 -4.586 1 96.12 25 THR B CA 1
ATOM 4665 C C . THR B 1 25 ? -26.891 14.812 -4.688 1 96.12 25 THR B C 1
ATOM 4667 O O . THR B 1 25 ? -27.516 15.797 -4.277 1 96.12 25 THR B O 1
ATOM 4670 N N . VAL B 1 26 ? -25.703 14.852 -5.125 1 95.88 26 VAL B N 1
ATOM 4671 C CA . VAL B 1 26 ? -25.047 16.109 -5.449 1 95.88 26 VAL B CA 1
ATOM 4672 C C . VAL B 1 26 ? -25.078 16.344 -6.961 1 95.88 26 VAL B C 1
ATOM 4674 O O . VAL B 1 26 ? -25.484 15.453 -7.715 1 95.88 26 VAL B O 1
ATOM 4677 N N . PRO B 1 27 ? -24.656 17.531 -7.457 1 93.31 27 PRO B N 1
ATOM 4678 C CA . PRO B 1 27 ? -24.734 17.812 -8.891 1 93.31 27 PRO B CA 1
ATOM 4679 C C . PRO B 1 27 ? -23.953 16.812 -9.734 1 93.31 27 PRO B C 1
ATOM 4681 O O . PRO B 1 27 ? -24.312 16.562 -10.883 1 93.31 27 PRO B O 1
ATOM 4684 N N . PHE B 1 28 ? -23 16.172 -9.219 1 92.19 28 PHE B N 1
ATOM 4685 C CA . PHE B 1 28 ? -22.125 15.281 -9.969 1 92.19 28 PHE B CA 1
ATOM 4686 C C . PHE B 1 28 ? -22.672 13.867 -9.984 1 92.19 28 PHE B C 1
ATOM 4688 O O . PHE B 1 28 ? -22.234 13.031 -10.781 1 92.19 28 PHE B O 1
ATOM 4695 N N . GLY B 1 29 ? -23.516 13.57 -9.062 1 94.81 29 GLY B N 1
ATOM 4696 C CA . GLY B 1 29 ? -24.047 12.227 -9.008 1 94.81 29 GLY B CA 1
ATOM 4697 C C . GLY B 1 29 ? -24.516 11.82 -7.617 1 94.81 29 GLY B C 1
ATOM 4698 O O . GLY B 1 29 ? -24.516 12.641 -6.699 1 94.81 29 GLY B O 1
ATOM 4699 N N . LYS B 1 30 ? -24.969 10.531 -7.57 1 97 30 LYS B N 1
ATOM 4700 C CA . LYS B 1 30 ? -25.406 9.977 -6.297 1 97 30 LYS B CA 1
ATOM 4701 C C . LYS B 1 30 ? -24.234 9.438 -5.488 1 97 30 LYS B C 1
ATOM 4703 O O . LYS B 1 30 ? -23.281 8.883 -6.051 1 97 30 LYS B O 1
ATOM 4708 N N . ILE B 1 31 ? -24.312 9.648 -4.188 1 97.69 31 ILE B N 1
ATOM 4709 C CA . ILE B 1 31 ? -23.312 9.156 -3.246 1 97.69 31 ILE B CA 1
ATOM 4710 C C . ILE B 1 31 ? -23.984 8.305 -2.174 1 97.69 31 ILE B C 1
ATOM 4712 O O . ILE B 1 31 ? -25 8.711 -1.604 1 97.69 31 ILE B O 1
ATOM 4716 N N . LYS B 1 32 ? -23.531 7.125 -1.987 1 97.19 32 LYS B N 1
ATOM 4717 C CA . LYS B 1 32 ? -24.062 6.258 -0.937 1 97.19 32 LYS B CA 1
ATOM 4718 C C . LYS B 1 32 ? -22.984 5.926 0.096 1 97.19 32 LYS B C 1
ATOM 4720 O O . LYS B 1 32 ? -21.891 5.492 -0.259 1 97.19 32 LYS B O 1
ATOM 4725 N N . GLY B 1 33 ? -23.344 6.23 1.384 1 97.12 33 GLY B N 1
ATOM 4726 C CA . GLY B 1 33 ? -22.453 5.957 2.488 1 97.12 33 GLY B CA 1
ATOM 4727 C C . GLY B 1 33 ? -22.875 4.777 3.338 1 97.12 33 GLY B C 1
ATOM 4728 O O . GLY B 1 33 ? -23.484 3.828 2.832 1 97.12 33 GLY B O 1
ATOM 4729 N N . THR B 1 34 ? -22.406 4.738 4.566 1 96.19 34 THR B N 1
ATOM 4730 C CA . THR B 1 34 ? -22.75 3.699 5.527 1 96.19 34 THR B CA 1
ATOM 4731 C C . THR B 1 34 ? -23.297 4.312 6.82 1 96.19 34 THR B C 1
ATOM 4733 O O . THR B 1 34 ? -22.922 5.434 7.18 1 96.19 34 THR B O 1
ATOM 4736 N N . TRP B 1 35 ? -24.172 3.598 7.465 1 96.81 35 TRP B N 1
ATOM 4737 C CA . TRP B 1 35 ? -24.531 3.939 8.836 1 96.81 35 TRP B CA 1
ATOM 4738 C C . TRP B 1 35 ? -23.547 3.316 9.828 1 96.81 35 TRP B C 1
ATOM 4740 O O . TRP B 1 35 ? -23.219 2.133 9.719 1 96.81 35 TRP B O 1
ATOM 4750 N N . GLU B 1 36 ? -23.047 4.141 10.688 1 94.81 36 GLU B N 1
ATOM 4751 C CA . GLU B 1 36 ? -22.094 3.695 11.703 1 94.81 36 GLU B CA 1
ATOM 4752 C C . GLU B 1 36 ? -22.547 4.129 13.102 1 94.81 36 GLU B C 1
ATOM 4754 O O . GLU B 1 36 ? -23.531 4.852 13.25 1 94.81 36 GLU B O 1
ATOM 4759 N N . TYR B 1 37 ? -21.859 3.654 14.07 1 94.44 37 TYR B N 1
ATOM 4760 C CA . TYR B 1 37 ? -22.234 3.953 15.453 1 94.44 37 TYR B CA 1
ATOM 4761 C C . TYR B 1 37 ? -21.094 4.641 16.188 1 94.44 37 TYR B C 1
ATOM 4763 O O . TYR B 1 37 ? -19.922 4.289 16.016 1 94.44 37 TYR B O 1
ATOM 4771 N N . SER B 1 38 ? -21.453 5.574 17.016 1 91.75 38 SER B N 1
ATOM 4772 C CA . SER B 1 38 ? -20.484 6.207 17.906 1 91.75 38 SER B CA 1
ATOM 4773 C C . SER B 1 38 ? -20.078 5.27 19.031 1 91.75 38 SER B C 1
ATOM 4775 O O . SER B 1 38 ? -20.625 4.176 19.172 1 91.75 38 SER B O 1
ATOM 4777 N N . LEU B 1 39 ? -19.109 5.727 19.828 1 86.62 39 LEU B N 1
ATOM 4778 C CA . LEU B 1 39 ? -18.641 4.91 20.953 1 86.62 39 LEU B CA 1
ATOM 4779 C C . LEU B 1 39 ? -19.781 4.605 21.922 1 86.62 39 LEU B C 1
ATOM 4781 O O . LEU B 1 39 ? -19.812 3.533 22.531 1 86.62 39 LEU B O 1
ATOM 4785 N N . GLU B 1 40 ? -20.688 5.527 22.016 1 88.56 40 GLU B N 1
ATOM 4786 C CA . GLU B 1 40 ? -21.797 5.363 22.953 1 88.56 40 GLU B CA 1
ATOM 4787 C C . GLU B 1 40 ? -23.047 4.855 22.25 1 88.56 40 GLU B C 1
ATOM 4789 O O . GLU B 1 40 ? -24.141 4.871 22.812 1 88.56 40 GLU B O 1
ATOM 4794 N N . GLY B 1 41 ? -22.922 4.59 20.953 1 91.31 41 GLY B N 1
ATOM 4795 C CA . GLY B 1 41 ? -23.969 3.83 20.281 1 91.31 41 GLY B CA 1
ATOM 4796 C C . GLY B 1 41 ? -24.891 4.695 19.438 1 91.31 41 GLY B C 1
ATOM 4797 O O . GLY B 1 41 ? -25.891 4.207 18.906 1 91.31 41 GLY B O 1
ATOM 4798 N N . ARG B 1 42 ? -24.625 5.918 19.297 1 92.25 42 ARG B N 1
ATOM 4799 C CA . ARG B 1 42 ? -25.438 6.758 18.422 1 92.25 42 ARG B CA 1
ATOM 4800 C C . ARG B 1 42 ? -25.141 6.461 16.953 1 92.25 42 ARG B C 1
ATOM 4802 O O . ARG B 1 42 ? -23.969 6.398 16.547 1 92.25 42 ARG B O 1
ATOM 4809 N N . ARG B 1 43 ? -26.219 6.285 16.219 1 95.06 43 ARG B N 1
ATOM 4810 C CA . ARG B 1 43 ? -26.031 6.035 14.797 1 95.06 43 ARG B CA 1
ATOM 4811 C C . ARG B 1 43 ? -25.797 7.34 14.039 1 95.06 43 ARG B C 1
ATOM 4813 O O . ARG B 1 43 ? -26.469 8.344 14.297 1 95.06 43 ARG B O 1
ATOM 4820 N N . TYR B 1 44 ? -24.859 7.418 13.219 1 95.62 44 TYR B N 1
ATOM 4821 C CA . TYR B 1 44 ? -24.578 8.57 12.367 1 95.62 44 TYR B CA 1
ATOM 4822 C C . TYR B 1 44 ? -24.312 8.133 10.93 1 95.62 44 TYR B C 1
ATOM 4824 O O . TYR B 1 44 ? -24.219 6.938 10.648 1 95.62 44 TYR B O 1
ATOM 4832 N N . SER B 1 45 ? -24.359 9.047 9.984 1 97.31 45 SER B N 1
ATOM 4833 C CA . SER B 1 45 ? -24.109 8.789 8.57 1 97.31 45 SER B CA 1
ATOM 4834 C C . SER B 1 45 ? -22.672 9.086 8.188 1 97.31 45 SER B C 1
ATOM 4836 O O . SER B 1 45 ? -22.188 10.203 8.414 1 97.31 45 SER B O 1
ATOM 4838 N N . ALA B 1 46 ? -22.031 8.102 7.688 1 97.06 46 ALA B N 1
ATOM 4839 C CA . ALA B 1 46 ? -20.641 8.242 7.258 1 97.06 46 ALA B CA 1
ATOM 4840 C C . ALA B 1 46 ? -20.516 8.141 5.738 1 97.06 46 ALA B C 1
ATOM 4842 O O . ALA B 1 46 ? -21.016 7.184 5.137 1 97.06 46 ALA B O 1
ATOM 4843 N N . PHE B 1 47 ? -19.984 9.156 5.094 1 97.88 47 PHE B N 1
ATOM 4844 C CA . PHE B 1 47 ? -19.594 9.148 3.691 1 97.88 47 PHE B CA 1
ATOM 4845 C C . PHE B 1 47 ? -18.078 9.25 3.559 1 97.88 47 PHE B C 1
ATOM 4847 O O . PHE B 1 47 ? -17.5 10.328 3.73 1 97.88 47 PHE B O 1
ATOM 4854 N N . GLN B 1 48 ? -17.406 8.117 3.26 1 97.19 48 GLN B N 1
ATOM 4855 C CA . GLN B 1 48 ? -15.953 8.078 3.227 1 97.19 48 GLN B CA 1
ATOM 4856 C C . GLN B 1 48 ? -15.445 7.844 1.809 1 97.19 48 GLN B C 1
ATOM 4858 O O . GLN B 1 48 ? -15.875 6.902 1.136 1 97.19 48 GLN B O 1
ATOM 4863 N N . GLY B 1 49 ? -14.547 8.758 1.4 1 97.38 49 GLY B N 1
ATOM 4864 C CA . GLY B 1 49 ? -13.922 8.586 0.098 1 97.38 49 GLY B CA 1
ATOM 4865 C C . GLY B 1 49 ? -14.688 9.258 -1.023 1 97.38 49 GLY B C 1
ATOM 4866 O O . GLY B 1 49 ? -14.859 8.68 -2.098 1 97.38 49 GLY B O 1
ATOM 4867 N N . ILE B 1 50 ? -15.172 10.453 -0.821 1 98.19 50 ILE B N 1
ATOM 4868 C CA . ILE B 1 50 ? -15.828 11.242 -1.854 1 98.19 50 ILE B CA 1
ATOM 4869 C C . ILE B 1 50 ? -14.781 11.984 -2.682 1 98.19 50 ILE B C 1
ATOM 4871 O O . ILE B 1 50 ? -13.953 12.711 -2.137 1 98.19 50 ILE B O 1
ATOM 4875 N N . PRO B 1 51 ? -14.781 11.82 -3.992 1 98 51 PRO B N 1
ATOM 4876 C CA . PRO B 1 51 ? -13.773 12.516 -4.797 1 98 51 PRO B CA 1
ATOM 4877 C C . PRO B 1 51 ? -14.078 14 -4.965 1 98 51 PRO B C 1
ATOM 4879 O O . PRO B 1 51 ? -15.188 14.367 -5.379 1 98 51 PRO B O 1
ATOM 4882 N N . TYR B 1 52 ? -13.141 14.828 -4.684 1 98.25 52 TYR B N 1
ATOM 4883 C CA . TYR B 1 52 ? -13.305 16.25 -4.957 1 98.25 52 TYR B CA 1
ATOM 4884 C C . TYR B 1 52 ? -12.477 16.672 -6.168 1 98.25 52 TYR B C 1
ATOM 4886 O O . TYR B 1 52 ? -12.648 17.781 -6.684 1 98.25 52 TYR B O 1
ATOM 4894 N N . ALA B 1 53 ? -11.625 15.789 -6.652 1 98.56 53 ALA B N 1
ATOM 4895 C CA . ALA B 1 53 ? -10.758 16.062 -7.793 1 98.56 53 ALA B CA 1
ATOM 4896 C C . ALA B 1 53 ? -10.555 14.805 -8.633 1 98.56 53 ALA B C 1
ATOM 4898 O O . ALA B 1 53 ? -10.773 13.688 -8.164 1 98.56 53 ALA B O 1
ATOM 4899 N N . LYS B 1 54 ? -10.172 15.039 -9.906 1 97.69 54 LYS B N 1
ATOM 4900 C CA . LYS B 1 54 ? -9.672 13.93 -10.711 1 97.69 54 LYS B CA 1
ATOM 4901 C C . LYS B 1 54 ? -8.406 13.328 -10.102 1 97.69 54 LYS B C 1
ATOM 4903 O O . LYS B 1 54 ? -7.621 14.039 -9.461 1 97.69 54 LYS B O 1
ATOM 4908 N N . PRO B 1 55 ? -8.227 11.961 -10.312 1 97.31 55 PRO B N 1
ATOM 4909 C CA . PRO B 1 55 ? -6.984 11.383 -9.797 1 97.31 55 PRO B CA 1
ATOM 4910 C C . PRO B 1 55 ? -5.734 12.062 -10.352 1 97.31 55 PRO B C 1
ATOM 4912 O O . PRO B 1 55 ? -5.621 12.258 -11.562 1 97.31 55 PRO B O 1
ATOM 4915 N N . PRO B 1 56 ? -4.848 12.445 -9.461 1 98 56 PRO B N 1
ATOM 4916 C CA . PRO B 1 56 ? -3.621 13.109 -9.906 1 98 56 PRO B CA 1
ATOM 4917 C C . PRO B 1 56 ? -2.541 12.117 -10.344 1 98 56 PRO B C 1
ATOM 4919 O O . PRO B 1 56 ? -1.441 12.117 -9.781 1 98 56 PRO B O 1
ATOM 4922 N N . ILE B 1 57 ? -2.777 11.336 -11.352 1 96.25 57 ILE B N 1
ATOM 4923 C CA . ILE B 1 57 ? -1.886 10.297 -11.852 1 96.25 57 ILE B CA 1
ATOM 4924 C C . ILE B 1 57 ? -1.52 10.586 -13.305 1 96.25 57 ILE B C 1
ATOM 4926 O O . ILE B 1 57 ? -2.152 11.422 -13.953 1 96.25 57 ILE B O 1
ATOM 4930 N N . SER B 1 58 ? -0.5 9.984 -13.875 1 94.19 58 SER B N 1
ATOM 4931 C CA . SER B 1 58 ? -0.054 10.125 -15.258 1 94.19 58 SER B CA 1
ATOM 4932 C C . SER B 1 58 ? 0.139 11.594 -15.625 1 94.19 58 SER B C 1
ATOM 4934 O O . SER B 1 58 ? 0.872 12.32 -14.945 1 94.19 58 SER B O 1
ATOM 4936 N N . ASN B 1 59 ? -0.626 12.102 -16.547 1 95.56 59 ASN B N 1
ATOM 4937 C CA . ASN B 1 59 ? -0.432 13.453 -17.047 1 95.56 59 ASN B CA 1
ATOM 4938 C C . ASN B 1 59 ? -0.829 14.5 -16 1 95.56 59 ASN B C 1
ATOM 4940 O O . ASN B 1 59 ? -0.438 15.664 -16.094 1 95.56 59 ASN B O 1
ATOM 4944 N N . LEU B 1 60 ? -1.551 14.078 -14.953 1 97.62 60 LEU B N 1
ATOM 4945 C CA . LEU B 1 60 ? -2.006 15.031 -13.945 1 97.62 60 LEU B CA 1
ATOM 4946 C C . LEU B 1 60 ? -1.088 15.016 -12.727 1 97.62 60 LEU B C 1
ATOM 4948 O O . LEU B 1 60 ? -1.274 15.797 -11.797 1 97.62 60 LEU B O 1
ATOM 4952 N N . ARG B 1 61 ? -0.064 14.047 -12.742 1 97 61 ARG B N 1
ATOM 4953 C CA . ARG B 1 61 ? 0.945 14.086 -11.695 1 97 61 ARG B CA 1
ATOM 4954 C C . ARG B 1 61 ? 1.727 15.398 -11.727 1 97 61 ARG B C 1
ATOM 4956 O O . ARG B 1 61 ? 2.137 15.852 -12.797 1 97 61 ARG B O 1
ATOM 4963 N N . PHE B 1 62 ? 1.897 16.047 -10.625 1 98.12 62 PHE B N 1
ATOM 4964 C CA . PHE B 1 62 ? 2.654 17.281 -10.414 1 98.12 62 PHE B CA 1
ATOM 4965 C C . PHE B 1 62 ? 1.937 18.469 -11.039 1 98.12 62 PHE B C 1
ATOM 4967 O O . PHE B 1 62 ? 2.547 19.516 -11.289 1 98.12 62 PHE B O 1
ATOM 4974 N N . GLU B 1 63 ? 0.661 18.281 -11.367 1 97.62 63 GLU B N 1
ATOM 4975 C CA . GLU B 1 63 ? -0.176 19.391 -11.852 1 97.62 63 GLU B CA 1
ATOM 4976 C C . GLU B 1 63 ? -1.145 19.859 -10.773 1 97.62 63 GLU B C 1
ATOM 4978 O O . GLU B 1 63 ? -1.428 19.125 -9.82 1 97.62 63 GLU B O 1
ATOM 4983 N N . GLU B 1 64 ? -1.577 21.062 -10.914 1 97.19 64 GLU B N 1
ATOM 4984 C CA . GLU B 1 64 ? -2.668 21.531 -10.062 1 97.19 64 GLU B CA 1
ATOM 4985 C C . GLU B 1 64 ? -3.883 20.609 -10.18 1 97.19 64 GLU B C 1
ATOM 4987 O O . GLU B 1 64 ? -4.203 20.125 -11.266 1 97.19 64 GLU B O 1
ATOM 4992 N N . SER B 1 65 ? -4.488 20.375 -9.023 1 98.12 65 SER B N 1
ATOM 4993 C CA . SER B 1 65 ? -5.645 19.484 -9.008 1 98.12 65 SER B CA 1
ATOM 4994 C C . SER B 1 65 ? -6.766 20.016 -9.898 1 98.12 65 SER B C 1
ATOM 4996 O O . SER B 1 65 ? -6.941 21.234 -10.016 1 98.12 65 SER B O 1
ATOM 4998 N N . VAL B 1 66 ? -7.488 19.109 -10.508 1 98 66 VAL B N 1
ATOM 4999 C CA . VAL B 1 66 ? -8.609 19.391 -11.398 1 98 66 VAL B CA 1
ATOM 5000 C C . VAL B 1 66 ? -9.906 18.875 -10.766 1 98 66 VAL B C 1
ATOM 5002 O O . VAL B 1 66 ? -9.984 17.734 -10.32 1 98 66 VAL B O 1
ATOM 5005 N N . PRO B 1 67 ? -10.938 19.703 -10.703 1 97.81 67 PRO B N 1
ATOM 5006 C CA . PRO B 1 67 ? -12.203 19.266 -10.102 1 97.81 67 PRO B CA 1
ATOM 5007 C C . PRO B 1 67 ? -12.742 17.984 -10.742 1 97.81 67 PRO B C 1
ATOM 5009 O O . PRO B 1 67 ? -12.617 17.797 -11.953 1 97.81 67 PRO B O 1
ATOM 5012 N N . MET B 1 68 ? -13.344 17.219 -9.945 1 95.19 68 MET B N 1
ATOM 5013 C CA . MET B 1 68 ? -13.977 15.984 -10.414 1 95.19 68 MET B CA 1
ATOM 5014 C C . MET B 1 68 ? -15.211 16.297 -11.258 1 95.19 68 MET B C 1
ATOM 5016 O O . MET B 1 68 ? -15.922 17.266 -10.984 1 95.19 68 MET B O 1
ATOM 5020 N N . GLY B 1 69 ? -15.5 15.539 -12.297 1 93.06 69 GLY B N 1
ATOM 5021 C CA . GLY B 1 69 ? -16.719 15.633 -13.078 1 93.06 69 GLY B CA 1
ATOM 5022 C C . GLY B 1 69 ? -17.766 14.617 -12.672 1 93.06 69 GLY B C 1
ATOM 5023 O O . GLY B 1 69 ? -17.625 13.938 -11.648 1 93.06 69 GLY B O 1
ATOM 5024 N N . PRO B 1 70 ? -18.875 14.594 -13.391 1 95.31 70 PRO B N 1
ATOM 5025 C CA . PRO B 1 70 ? -19.938 13.625 -13.086 1 95.31 70 PRO B CA 1
ATOM 5026 C C . PRO B 1 70 ? -19.453 12.18 -13.195 1 95.31 70 PRO B C 1
ATOM 5028 O O . PRO B 1 70 ? -18.5 11.898 -13.914 1 95.31 70 PRO B O 1
ATOM 5031 N N . TRP B 1 71 ? -20.062 11.32 -12.461 1 94.19 71 TRP B N 1
ATOM 5032 C CA . TRP B 1 71 ? -19.719 9.906 -12.531 1 94.19 71 TRP B CA 1
ATOM 5033 C C . TRP B 1 71 ? -20.969 9.062 -12.82 1 94.19 71 TRP B C 1
ATOM 5035 O O . TRP B 1 71 ? -22.094 9.492 -12.547 1 94.19 71 TRP B O 1
ATOM 5045 N N . ASP B 1 72 ? -20.766 7.875 -13.336 1 93.19 72 ASP B N 1
ATOM 5046 C CA . ASP B 1 72 ? -21.828 6.934 -13.625 1 93.19 72 ASP B CA 1
ATOM 5047 C C . ASP B 1 72 ? -22.219 6.137 -12.383 1 93.19 72 ASP B C 1
ATOM 5049 O O . ASP B 1 72 ? -21.359 5.742 -11.602 1 93.19 72 ASP B O 1
ATOM 5053 N N . GLY B 1 73 ? -23.5 5.922 -12.195 1 94.25 73 GLY B N 1
ATOM 5054 C CA . GLY B 1 73 ? -24 5.133 -11.078 1 94.25 73 GLY B CA 1
ATOM 5055 C C . GLY B 1 73 ? -23.938 5.871 -9.758 1 94.25 73 GLY B C 1
ATOM 5056 O O . GLY B 1 73 ? -24.109 7.09 -9.711 1 94.25 73 GLY B O 1
ATOM 5057 N N . THR B 1 74 ? -23.922 5.074 -8.727 1 97 74 THR B N 1
ATOM 5058 C CA . THR B 1 74 ? -23.859 5.617 -7.371 1 97 74 THR B CA 1
ATOM 5059 C C . THR B 1 74 ? -22.453 5.465 -6.801 1 97 74 THR B C 1
ATOM 5061 O O . THR B 1 74 ? -21.906 4.355 -6.734 1 97 74 THR B O 1
ATOM 5064 N N . TRP B 1 75 ? -21.812 6.562 -6.445 1 97.25 75 TRP B N 1
ATOM 5065 C CA . TRP B 1 75 ? -20.469 6.516 -5.879 1 97.25 75 TRP B CA 1
ATOM 5066 C C . TRP B 1 75 ? -20.484 5.848 -4.504 1 97.25 75 TRP B C 1
ATOM 5068 O O . TRP B 1 75 ? -21.203 6.285 -3.602 1 97.25 75 TRP B O 1
ATOM 5078 N N . PRO B 1 76 ? -19.734 4.777 -4.363 1 96.62 76 PRO B N 1
ATOM 5079 C CA . PRO B 1 76 ? -19.656 4.137 -3.049 1 96.62 76 PRO B CA 1
ATOM 5080 C C . PRO B 1 76 ? -18.688 4.848 -2.1 1 96.62 76 PRO B C 1
ATOM 5082 O O . PRO B 1 76 ? -17.484 4.648 -2.182 1 96.62 76 PRO B O 1
ATOM 5085 N N . ALA B 1 77 ? -19.203 5.621 -1.234 1 97.06 77 ALA B N 1
ATOM 5086 C CA . ALA B 1 77 ? -18.406 6.328 -0.234 1 97.06 77 ALA B CA 1
ATOM 5087 C C . ALA B 1 77 ? -18.266 5.5 1.039 1 97.06 77 ALA B C 1
ATOM 5089 O O . ALA B 1 77 ? -18.766 5.883 2.1 1 97.06 77 ALA B O 1
ATOM 5090 N N . ILE B 1 78 ? -17.438 4.465 0.969 1 93.94 78 ILE B N 1
ATOM 5091 C CA . ILE B 1 78 ? -17.516 3.443 2.008 1 93.94 78 ILE B CA 1
ATOM 5092 C C . ILE B 1 78 ? -16.156 3.27 2.664 1 93.94 78 ILE B C 1
ATOM 5094 O O . ILE B 1 78 ? -16.031 2.619 3.705 1 93.94 78 ILE B O 1
ATOM 5098 N N . ILE B 1 79 ? -15.094 3.855 2.055 1 92 79 ILE B N 1
ATOM 5099 C CA . ILE B 1 79 ? -13.789 3.721 2.688 1 92 79 ILE B CA 1
ATOM 5100 C C . ILE B 1 79 ? -13.023 5.035 2.572 1 92 79 ILE B C 1
ATOM 5102 O O . ILE B 1 79 ? -13.242 5.812 1.641 1 92 79 ILE B O 1
ATOM 5106 N N . SER B 1 80 ? -12.102 5.207 3.539 1 92.38 80 SER B N 1
ATOM 5107 C CA . SER B 1 80 ? -11.188 6.344 3.488 1 92.38 80 SER B CA 1
ATOM 5108 C C . SER B 1 80 ? -9.945 6.012 2.676 1 92.38 80 SER B C 1
ATOM 5110 O O . SER B 1 80 ? -9.68 4.844 2.375 1 92.38 80 SER B O 1
ATOM 5112 N N . HIS B 1 81 ? -9.25 7.07 2.238 1 93.75 81 HIS B N 1
ATOM 5113 C CA . HIS B 1 81 ? -8.07 6.91 1.391 1 93.75 81 HIS B CA 1
ATOM 5114 C C . HIS B 1 81 ? -6.848 7.562 2.021 1 93.75 81 HIS B C 1
ATOM 5116 O O . HIS B 1 81 ? -6.965 8.289 3.012 1 93.75 81 HIS B O 1
ATOM 5122 N N . GLN B 1 82 ? -5.715 7.215 1.526 1 93.62 82 GLN B N 1
ATOM 5123 C CA . GLN B 1 82 ? -4.426 7.785 1.9 1 93.62 82 GLN B CA 1
ATOM 5124 C C . GLN B 1 82 ? -3.561 8.047 0.669 1 93.62 82 GLN B C 1
ATOM 5126 O O . GLN B 1 82 ? -3.51 7.219 -0.245 1 93.62 82 GLN B O 1
ATOM 5131 N N . CYS B 1 83 ? -2.996 9.195 0.654 1 96.62 83 CYS B N 1
ATOM 5132 C CA . CYS B 1 83 ? -2.117 9.508 -0.467 1 96.62 83 CYS B CA 1
ATOM 5133 C C . CYS B 1 83 ? -0.808 8.734 -0.364 1 96.62 83 CYS B C 1
ATOM 5135 O O . CYS B 1 83 ? -0.364 8.398 0.736 1 96.62 83 CYS B O 1
ATOM 5137 N N . ALA B 1 84 ? -0.205 8.5 -1.517 1 95.06 84 ALA B N 1
ATOM 5138 C CA . ALA B 1 84 ? 1.078 7.809 -1.563 1 95.06 84 ALA B CA 1
ATOM 5139 C C . ALA B 1 84 ? 2.125 8.531 -0.72 1 95.06 84 ALA B C 1
ATOM 5141 O O . ALA B 1 84 ? 2.354 9.727 -0.895 1 95.06 84 ALA B O 1
ATOM 5142 N N . GLN B 1 85 ? 2.738 7.73 0.18 1 92.62 85 GLN B N 1
ATOM 5143 C CA . GLN B 1 85 ? 3.688 8.32 1.119 1 92.62 85 GLN B CA 1
ATOM 5144 C C . GLN B 1 85 ? 4.602 7.254 1.718 1 92.62 85 GLN B C 1
ATOM 5146 O O . GLN B 1 85 ? 4.375 6.055 1.527 1 92.62 85 GLN B O 1
ATOM 5151 N N . ILE B 1 86 ? 5.652 7.688 2.346 1 85.94 86 ILE B N 1
ATOM 5152 C CA . ILE B 1 86 ? 6.527 6.77 3.07 1 85.94 86 ILE B CA 1
ATOM 5153 C C . ILE B 1 86 ? 5.941 6.48 4.449 1 85.94 86 ILE B C 1
ATOM 5155 O O . ILE B 1 86 ? 5.395 7.379 5.098 1 85.94 86 ILE B O 1
ATOM 5159 N N . ASP B 1 87 ? 5.898 5.227 4.848 1 74.38 87 ASP B N 1
ATOM 5160 C CA . ASP B 1 87 ? 5.414 4.879 6.18 1 74.38 87 ASP B CA 1
ATOM 5161 C C . ASP B 1 87 ? 6.438 5.254 7.25 1 74.38 87 ASP B C 1
ATOM 5163 O O . ASP B 1 87 ? 7.539 4.699 7.285 1 74.38 87 ASP B O 1
ATOM 5167 N N . VAL B 1 88 ? 6.199 6.293 7.984 1 58.72 88 VAL B N 1
ATOM 5168 C CA . VAL B 1 88 ? 7.145 6.734 9 1 58.72 88 VAL B CA 1
ATOM 5169 C C . VAL B 1 88 ? 6.68 6.266 10.383 1 58.72 88 VAL B C 1
ATOM 5171 O O . VAL B 1 88 ? 7.102 6.809 11.406 1 58.72 88 VAL B O 1
ATOM 5174 N N . THR B 1 89 ? 5.512 5.371 10.375 1 51.44 89 THR B N 1
ATOM 5175 C CA . THR B 1 89 ? 4.988 5 11.68 1 51.44 89 THR B CA 1
ATOM 5176 C C . THR B 1 89 ? 6.121 4.633 12.633 1 51.44 89 THR B C 1
ATOM 5178 O O . THR B 1 89 ? 5.973 4.73 13.852 1 51.44 89 THR B O 1
ATOM 5181 N N . SER B 1 90 ? 7.047 3.795 12.055 1 45.22 90 SER B N 1
ATOM 5182 C CA . SER B 1 90 ? 8.07 3.561 13.078 1 45.22 90 SER B CA 1
ATOM 5183 C C . SER B 1 90 ? 9.203 4.574 12.961 1 45.22 90 SER B C 1
ATOM 5185 O O . SER B 1 90 ? 9.461 5.105 11.883 1 45.22 90 SER B O 1
ATOM 5187 N N . ILE B 1 91 ? 9.516 5.246 14.172 1 43.66 91 ILE B N 1
ATOM 5188 C CA . ILE B 1 91 ? 10.758 5.988 14.344 1 43.66 91 ILE B CA 1
ATOM 5189 C C . ILE B 1 91 ? 11.797 5.504 13.336 1 43.66 91 ILE B C 1
ATOM 5191 O O . ILE B 1 91 ? 12.656 6.273 12.898 1 43.66 91 ILE B O 1
ATOM 5195 N N . ILE B 1 92 ? 11.492 4.219 13.031 1 42.88 92 ILE B N 1
ATOM 5196 C CA . ILE B 1 92 ? 12.438 3.59 12.125 1 42.88 92 ILE B CA 1
ATOM 5197 C C . ILE B 1 92 ? 11.859 3.559 10.711 1 42.88 92 ILE B C 1
ATOM 5199 O O . ILE B 1 92 ? 10.797 2.984 10.484 1 42.88 92 ILE B O 1
ATOM 5203 N N . PHE B 1 93 ? 12.359 4.453 9.953 1 48.5 93 PHE B N 1
ATOM 5204 C CA . PHE B 1 93 ? 12.055 4.375 8.523 1 48.5 93 PHE B CA 1
ATOM 5205 C C . PHE B 1 93 ? 12.039 2.926 8.055 1 48.5 93 PHE B C 1
ATOM 5207 O O . PHE B 1 93 ? 13.078 2.256 8.055 1 48.5 93 PHE B O 1
ATOM 5214 N N . THR B 1 94 ? 10.789 2.285 8.031 1 52.91 94 THR B N 1
ATOM 5215 C CA . THR B 1 94 ? 10.742 0.917 7.527 1 52.91 94 THR B CA 1
ATOM 5216 C C . THR B 1 94 ? 10.93 0.891 6.012 1 52.91 94 THR B C 1
ATOM 5218 O O . THR B 1 94 ? 11.25 -0.154 5.441 1 52.91 94 THR B O 1
ATOM 5221 N N . GLY B 1 95 ? 10.906 2.199 5.414 1 60.75 95 GLY B N 1
ATOM 5222 C CA . GLY B 1 95 ? 11.055 2.26 3.969 1 60.75 95 GLY B CA 1
ATOM 5223 C C . GLY B 1 95 ? 9.836 1.753 3.219 1 60.75 95 GLY B C 1
ATOM 5224 O O . GLY B 1 95 ? 9.805 1.795 1.987 1 60.75 95 GLY B O 1
ATOM 5225 N N . ASN B 1 96 ? 8.75 1.457 4.031 1 76.62 96 ASN B N 1
ATOM 5226 C CA . ASN B 1 96 ? 7.555 0.956 3.363 1 76.62 96 ASN B CA 1
ATOM 5227 C C . ASN B 1 96 ? 6.738 2.09 2.752 1 76.62 96 ASN B C 1
ATOM 5229 O O . ASN B 1 96 ? 6.734 3.207 3.271 1 76.62 96 ASN B O 1
ATOM 5233 N N . ILE B 1 97 ? 6.25 1.879 1.673 1 85.62 97 ILE B N 1
ATOM 5234 C CA . ILE B 1 97 ? 5.422 2.838 0.947 1 85.62 97 ILE B CA 1
ATOM 5235 C C . ILE B 1 97 ? 3.951 2.451 1.076 1 85.62 97 ILE B C 1
ATOM 5237 O O . ILE B 1 97 ? 3.586 1.291 0.872 1 85.62 97 ILE B O 1
ATOM 5241 N N . THR B 1 98 ? 3.178 3.406 1.518 1 87.75 98 THR B N 1
ATOM 5242 C CA . THR B 1 98 ? 1.751 3.166 1.695 1 87.75 98 THR B CA 1
ATOM 5243 C C . THR B 1 98 ? 0.93 4.176 0.897 1 87.75 98 THR B C 1
ATOM 5245 O O . THR B 1 98 ? 1.471 5.156 0.384 1 87.75 98 THR B O 1
ATOM 5248 N N . GLY B 1 99 ? -0.348 3.891 0.751 1 92.62 99 GLY B N 1
ATOM 5249 C CA . GLY B 1 99 ? -1.258 4.793 0.063 1 92.62 99 GLY B CA 1
ATOM 5250 C C . GLY B 1 99 ? -1.169 4.691 -1.448 1 92.62 99 GLY B C 1
ATOM 5251 O O . GLY B 1 99 ? -0.486 3.812 -1.978 1 92.62 99 GLY B O 1
ATOM 5252 N N . LYS B 1 100 ? -1.96 5.621 -2.1 1 95.19 100 LYS B N 1
ATOM 5253 C CA . LYS B 1 100 ? -2.047 5.645 -3.557 1 95.19 100 LYS B CA 1
ATOM 5254 C C . LYS B 1 100 ? -1.968 7.074 -4.09 1 95.19 100 LYS B C 1
ATOM 5256 O O . LYS B 1 100 ? -2.254 8.031 -3.363 1 95.19 100 LYS B O 1
ATOM 5261 N N . GLU B 1 101 ? -1.538 7.16 -5.344 1 96.75 101 GLU B N 1
ATOM 5262 C CA . GLU B 1 101 ? -1.558 8.484 -5.953 1 96.75 101 GLU B CA 1
ATOM 5263 C C . GLU B 1 101 ? -2.986 8.961 -6.199 1 96.75 101 GLU B C 1
ATOM 5265 O O . GLU B 1 101 ? -3.279 10.156 -6.082 1 96.75 101 GLU B O 1
ATOM 5270 N N . ASP B 1 102 ? -3.875 8.023 -6.559 1 97 102 ASP B N 1
ATOM 5271 C CA . ASP B 1 102 ? -5.297 8.352 -6.613 1 97 102 ASP B CA 1
ATOM 5272 C C . ASP B 1 102 ? -5.879 8.5 -5.211 1 97 102 ASP B C 1
ATOM 5274 O O . ASP B 1 102 ? -6.469 7.562 -4.668 1 97 102 ASP B O 1
ATOM 5278 N N . CYS B 1 103 ? -5.785 9.727 -4.68 1 97.31 103 CYS B N 1
ATOM 5279 C CA . CYS B 1 103 ? -6.031 9.836 -3.246 1 97.31 103 CYS B CA 1
ATOM 5280 C C . CYS B 1 103 ? -6.773 11.125 -2.918 1 97.31 103 CYS B C 1
ATOM 5282 O O . CYS B 1 103 ? -6.906 11.492 -1.747 1 97.31 103 CYS B O 1
ATOM 5284 N N . LEU B 1 104 ? -7.277 11.914 -3.875 1 98.56 104 LEU B N 1
ATOM 5285 C CA . LEU B 1 104 ? -7.895 13.203 -3.6 1 98.56 104 LEU B CA 1
ATOM 5286 C C . LEU B 1 104 ? -9.375 13.039 -3.283 1 98.56 104 LEU B C 1
ATOM 5288 O O . LEU B 1 104 ? -10.234 13.359 -4.113 1 98.56 104 LEU B O 1
ATOM 5292 N N . TYR B 1 105 ? -9.594 12.617 -2.078 1 98.38 105 TYR B N 1
ATOM 5293 C CA . TYR B 1 105 ? -10.914 12.305 -1.546 1 98.38 105 TYR B CA 1
ATOM 5294 C C . TYR B 1 105 ? -11.125 12.969 -0.188 1 98.38 105 TYR B C 1
ATOM 5296 O O . TYR B 1 105 ? -10.156 13.352 0.478 1 98.38 105 TYR B O 1
ATOM 5304 N N . LEU B 1 106 ? -12.352 13.172 0.158 1 98.25 106 LEU B N 1
ATOM 5305 C CA . LEU B 1 106 ? -12.68 13.648 1.495 1 98.25 106 LEU B CA 1
ATOM 5306 C C . LEU B 1 106 ? -13.742 12.773 2.145 1 98.25 106 LEU B C 1
ATOM 5308 O O . LEU B 1 106 ? -14.367 11.953 1.471 1 98.25 106 LEU B O 1
ATOM 5312 N N . ASN B 1 107 ? -13.836 12.82 3.439 1 98 107 ASN B N 1
ATOM 5313 C CA . ASN B 1 107 ? -14.828 12.133 4.258 1 98 107 ASN B CA 1
ATOM 5314 C C . ASN B 1 107 ? -15.797 13.109 4.91 1 98 107 ASN B C 1
ATOM 5316 O O . ASN B 1 107 ? -15.398 14.188 5.348 1 98 107 ASN B O 1
ATOM 5320 N N . ILE B 1 108 ? -17.047 12.727 4.953 1 98.19 108 ILE B N 1
ATOM 5321 C CA . ILE B 1 108 ? -18.078 13.523 5.625 1 98.19 108 ILE B CA 1
ATOM 5322 C C . ILE B 1 108 ? -18.812 12.672 6.652 1 98.19 108 ILE B C 1
ATOM 5324 O O . ILE B 1 108 ? -19.328 11.602 6.32 1 98.19 108 ILE B O 1
ATOM 5328 N N . PHE B 1 109 ? -18.875 13.094 7.84 1 97.19 109 PHE B N 1
ATOM 5329 C CA . PHE B 1 109 ? -19.625 12.461 8.922 1 97.19 109 PHE B CA 1
ATOM 5330 C C . PHE B 1 109 ? -20.75 13.367 9.398 1 97.19 109 PHE B C 1
ATOM 5332 O O . PHE B 1 109 ? -20.5 14.477 9.875 1 97.19 109 PHE B O 1
ATOM 5339 N N . VAL B 1 110 ? -21.938 12.898 9.258 1 97.44 110 VAL B N 1
ATOM 5340 C CA . VAL B 1 110 ? -23.156 13.656 9.578 1 97.44 110 VAL B CA 1
ATOM 5341 C C . VAL B 1 110 ? -23.797 13.086 10.836 1 97.44 110 VAL B C 1
ATOM 5343 O O . VAL B 1 110 ? -24.062 11.883 10.922 1 97.44 110 VAL B O 1
ATOM 5346 N N . PRO B 1 111 ? -24.094 13.859 11.891 1 93.19 111 PRO B N 1
ATOM 5347 C CA . PRO B 1 111 ? -24.656 13.367 13.156 1 93.19 111 PRO B CA 1
ATOM 5348 C C . PRO B 1 111 ? -25.953 12.602 12.969 1 93.19 111 PRO B C 1
ATOM 5350 O O . PRO B 1 111 ? -26.234 11.648 13.703 1 93.19 111 PRO B O 1
ATOM 5353 N N . GLY B 1 112 ? -26.734 12.805 12.023 1 87.81 112 GLY B N 1
ATOM 5354 C CA . GLY B 1 112 ? -28.031 12.164 11.891 1 87.81 112 GLY B CA 1
ATOM 5355 C C . GLY B 1 112 ? -28.031 11.008 10.914 1 87.81 112 GLY B C 1
ATOM 5356 O O . GLY B 1 112 ? -27.219 10.961 9.992 1 87.81 112 GLY B O 1
ATOM 5357 N N . GLU B 1 113 ? -28.938 10.039 11.242 1 88.31 113 GLU B N 1
ATOM 5358 C CA . GLU B 1 113 ? -29.156 8.906 10.344 1 88.31 113 GLU B CA 1
ATOM 5359 C C . GLU B 1 113 ? -29.797 9.352 9.031 1 88.31 113 GLU B C 1
ATOM 5361 O O . GLU B 1 113 ? -29.422 8.867 7.961 1 88.31 113 GLU B O 1
ATOM 5366 N N . LYS B 1 114 ? -30.656 10.266 9.18 1 90.75 114 LYS B N 1
ATOM 5367 C CA . LYS B 1 114 ? -31.328 10.805 7.992 1 90.75 114 LYS B CA 1
ATOM 5368 C C . LYS B 1 114 ? -30.719 12.148 7.586 1 90.75 114 LYS B C 1
ATOM 5370 O O . LYS B 1 114 ? -30.547 13.031 8.422 1 90.75 114 LYS B O 1
ATOM 5375 N N . ILE B 1 115 ? -30.422 12.219 6.363 1 94.25 115 ILE B N 1
ATOM 5376 C CA . ILE B 1 115 ? -29.859 13.461 5.848 1 94.25 115 ILE B CA 1
ATOM 5377 C C . ILE B 1 115 ? -30.969 14.461 5.559 1 94.25 115 ILE B C 1
ATOM 5379 O O . ILE B 1 115 ? -31.922 14.156 4.836 1 94.25 115 ILE B O 1
ATOM 5383 N N . ASN B 1 116 ? -30.859 15.594 6.176 1 91.25 116 ASN B N 1
ATOM 5384 C CA . ASN B 1 116 ? -31.812 16.688 6.02 1 91.25 116 ASN B CA 1
ATOM 5385 C C . ASN B 1 116 ? -31.125 17.984 5.598 1 91.25 116 ASN B C 1
ATOM 5387 O O . ASN B 1 116 ? -30.438 18.609 6.402 1 91.25 116 ASN B 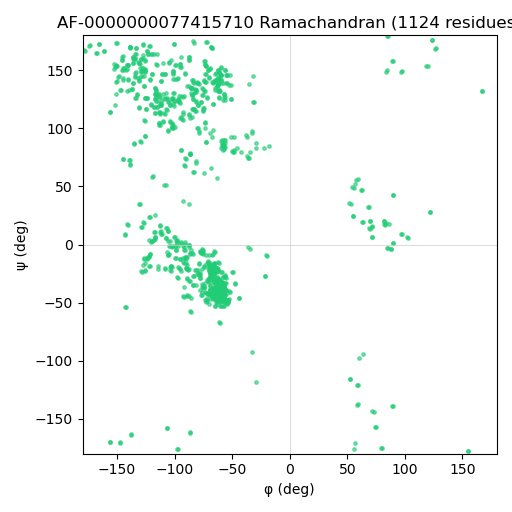O 1
ATOM 5391 N N . ARG B 1 117 ? -31.422 18.469 4.469 1 89.38 117 ARG B N 1
ATOM 5392 C CA . ARG B 1 117 ? -30.75 19.641 3.9 1 89.38 117 ARG B CA 1
ATOM 5393 C C . ARG B 1 117 ? -31.125 20.906 4.664 1 89.38 117 ARG B C 1
ATOM 5395 O O . ARG B 1 117 ? -30.391 21.906 4.625 1 89.38 117 ARG B O 1
ATOM 5402 N N . THR B 1 118 ? -32.219 20.891 5.336 1 91 118 THR B N 1
ATOM 5403 C CA . THR B 1 118 ? -32.688 22.109 5.988 1 91 118 THR B CA 1
ATOM 5404 C C . THR B 1 118 ? -32.062 22.25 7.379 1 91 118 THR B C 1
ATOM 5406 O O . THR B 1 118 ? -32.188 23.297 8.008 1 91 118 THR B O 1
ATOM 5409 N N . ARG B 1 119 ? -31.359 21.281 7.887 1 90.69 119 ARG B N 1
ATOM 5410 C CA . ARG B 1 119 ? -30.781 21.297 9.227 1 90.69 119 ARG B CA 1
ATOM 5411 C C . ARG B 1 119 ? -29.719 22.391 9.352 1 90.69 119 ARG B C 1
ATOM 5413 O O . ARG B 1 119 ? -29.625 23.062 10.383 1 90.69 119 ARG B O 1
ATOM 5420 N N . LYS B 1 120 ? -28.875 22.578 8.352 1 95.31 120 LYS B N 1
ATOM 5421 C CA . LYS B 1 120 ? -27.812 23.578 8.266 1 95.31 120 LYS B CA 1
ATOM 5422 C C . LYS B 1 120 ? -26.828 23.438 9.422 1 95.31 120 LYS B C 1
ATOM 5424 O O . LYS B 1 120 ? -26.547 24.422 10.117 1 95.31 120 LYS B O 1
ATOM 5429 N N . TYR B 1 121 ? -26.25 22.297 9.602 1 97.25 121 TYR B N 1
ATOM 5430 C CA . TYR B 1 121 ? -25.188 22.062 10.594 1 97.25 121 TYR B CA 1
ATOM 5431 C C . TYR B 1 121 ? -24 22.984 10.344 1 97.25 121 TYR B C 1
ATOM 5433 O O . TYR B 1 121 ? -23.641 23.234 9.188 1 97.25 121 TYR B O 1
ATOM 5441 N N . ASP B 1 122 ? -23.406 23.531 11.438 1 97.81 122 ASP B N 1
ATOM 5442 C CA . ASP B 1 122 ? -22.062 24.078 11.266 1 97.81 122 ASP B CA 1
ATOM 5443 C C . ASP B 1 122 ? -21.109 23.016 10.711 1 97.81 122 ASP B C 1
ATOM 5445 O O . ASP B 1 122 ? -21.328 21.828 10.906 1 97.81 122 ASP B O 1
ATOM 5449 N N . VAL B 1 123 ? -20.109 23.469 9.961 1 98.5 123 VAL B N 1
ATOM 5450 C CA . VAL B 1 123 ? -19.219 22.531 9.297 1 98.5 123 VAL B CA 1
ATOM 5451 C C . VAL B 1 123 ? -17.797 22.703 9.852 1 98.5 123 VAL B C 1
ATOM 5453 O O . VAL B 1 123 ? -17.281 23.812 9.938 1 98.5 123 VAL B O 1
ATOM 5456 N N . PHE B 1 124 ? -17.203 21.625 10.266 1 97.94 124 PHE B N 1
ATOM 5457 C CA . PHE B 1 124 ? -15.836 21.562 10.773 1 97.94 124 PHE B CA 1
ATOM 5458 C C . PHE B 1 124 ? -14.953 20.75 9.836 1 97.94 124 PHE B C 1
ATOM 5460 O O . PHE B 1 124 ? -15.141 19.547 9.688 1 97.94 124 PHE B O 1
ATOM 5467 N N . VAL B 1 125 ? -14 21.391 9.211 1 98.56 125 VAL B N 1
ATOM 5468 C CA . VAL B 1 125 ? -13.117 20.734 8.25 1 98.56 125 VAL B CA 1
ATOM 5469 C C . VAL B 1 125 ? -11.742 20.516 8.875 1 98.56 125 VAL B C 1
ATOM 5471 O O . VAL B 1 125 ? -11.055 21.484 9.242 1 98.56 125 VAL B O 1
ATOM 5474 N N . ASP B 1 126 ? -11.359 19.281 8.898 1 97.31 126 ASP B N 1
ATOM 5475 C CA . ASP B 1 126 ? -10.062 18.891 9.445 1 97.31 126 ASP B CA 1
ATOM 5476 C C . ASP B 1 126 ? -9.023 18.734 8.336 1 97.31 126 ASP B C 1
ATOM 5478 O O . ASP B 1 126 ? -9.242 18 7.375 1 97.31 126 ASP B O 1
ATOM 5482 N N . ILE B 1 127 ? -7.949 19.438 8.484 1 98.31 127 ILE B N 1
ATOM 5483 C CA . ILE B 1 127 ? -6.773 19.297 7.625 1 98.31 127 ILE B CA 1
ATOM 5484 C C . ILE B 1 127 ? -5.656 18.609 8.398 1 98.31 127 ILE B C 1
ATOM 5486 O O . ILE B 1 127 ? -5.133 19.141 9.367 1 98.31 127 ILE B O 1
ATOM 5490 N N . HIS B 1 128 ? -5.289 17.438 7.922 1 95.75 128 HIS B N 1
ATOM 5491 C CA . HIS B 1 128 ? -4.414 16.578 8.719 1 95.75 128 HIS B CA 1
ATOM 5492 C C . HIS B 1 128 ? -2.984 17.109 8.727 1 95.75 128 HIS B C 1
ATOM 5494 O O . HIS B 1 128 ? -2.574 17.828 7.805 1 95.75 128 HIS B O 1
ATOM 5500 N N . GLY B 1 129 ? -2.281 16.75 9.773 1 94.75 129 GLY B N 1
ATOM 5501 C CA . GLY B 1 129 ? -0.857 17.031 9.875 1 94.75 129 GLY B CA 1
ATOM 5502 C C . GLY B 1 129 ? 0.008 15.961 9.242 1 94.75 129 GLY B C 1
ATOM 5503 O O . GLY B 1 129 ? -0.44 15.25 8.336 1 94.75 129 GLY B O 1
ATOM 5504 N N . GLY B 1 130 ? 1.266 15.992 9.641 1 91.5 130 GLY B N 1
ATOM 5505 C CA . GLY B 1 130 ? 2.207 15.016 9.125 1 91.5 130 GLY B CA 1
ATOM 5506 C C . GLY B 1 130 ? 3.402 15.641 8.43 1 91.5 130 GLY B C 1
ATOM 5507 O O . GLY B 1 130 ? 3.947 15.078 7.484 1 91.5 130 GLY B O 1
ATOM 5508 N N . ALA B 1 131 ? 3.729 16.812 8.859 1 92.38 131 ALA B N 1
ATOM 5509 C CA . ALA B 1 131 ? 4.918 17.516 8.391 1 92.38 131 ALA B CA 1
ATOM 5510 C C . ALA B 1 131 ? 4.926 17.641 6.867 1 92.38 131 ALA B C 1
ATOM 5512 O O . ALA B 1 131 ? 5.988 17.594 6.242 1 92.38 131 ALA B O 1
ATOM 5513 N N . PHE B 1 132 ? 3.766 17.594 6.27 1 94.69 132 PHE B N 1
ATOM 5514 C CA . PHE B 1 132 ? 3.547 17.703 4.832 1 94.69 132 PHE B CA 1
ATOM 5515 C C . PHE B 1 132 ? 4.082 16.469 4.102 1 94.69 132 PHE B C 1
ATOM 5517 O O . PHE B 1 132 ? 4.281 16.5 2.887 1 94.69 132 PHE B O 1
ATOM 5524 N N . MET B 1 133 ? 4.387 15.406 4.789 1 92.12 133 MET B N 1
ATOM 5525 C CA . MET B 1 133 ? 4.984 14.258 4.113 1 92.12 133 MET B CA 1
ATOM 5526 C C . MET B 1 133 ? 4.188 12.992 4.391 1 92.12 133 MET B C 1
ATOM 5528 O O . MET B 1 133 ? 4.324 12 3.676 1 92.12 133 MET B O 1
ATOM 5532 N N . ILE B 1 134 ? 3.439 13.016 5.469 1 90.62 134 ILE B N 1
ATOM 5533 C CA . ILE B 1 134 ? 2.613 11.859 5.789 1 90.62 134 ILE B CA 1
ATOM 5534 C C . ILE B 1 134 ? 1.243 12.32 6.277 1 90.62 134 ILE B C 1
ATOM 5536 O O . ILE B 1 134 ? 1.03 13.516 6.512 1 90.62 134 ILE B O 1
ATOM 5540 N N . GLY B 1 135 ? 0.356 11.336 6.383 1 92.06 135 GLY B N 1
ATOM 5541 C CA . GLY B 1 135 ? -0.959 11.617 6.934 1 92.06 135 GLY B CA 1
ATOM 5542 C C . GLY B 1 135 ? -2.092 11.242 5.996 1 92.06 135 GLY B C 1
ATOM 5543 O O . GLY B 1 135 ? -1.854 10.781 4.879 1 92.06 135 GLY B O 1
ATOM 5544 N N . SER B 1 136 ? -3.264 11.414 6.535 1 93.62 136 SER B N 1
ATOM 5545 C CA . SER B 1 136 ? -4.484 11.133 5.789 1 93.62 136 SER B CA 1
ATOM 5546 C C . SER B 1 136 ? -5.707 11.727 6.488 1 93.62 136 SER B C 1
ATOM 5548 O O . SER B 1 136 ? -5.613 12.195 7.625 1 93.62 136 SER B O 1
ATOM 5550 N N . ALA B 1 137 ? -6.77 11.641 5.801 1 93.5 137 ALA B N 1
ATOM 5551 C CA . ALA B 1 137 ? -8.039 12.117 6.348 1 93.5 137 ALA B CA 1
ATOM 5552 C C . ALA B 1 137 ? -8.461 11.297 7.559 1 93.5 137 ALA B C 1
ATOM 5554 O O . ALA B 1 137 ? -9.375 11.672 8.289 1 93.5 137 ALA B O 1
ATOM 5555 N N . SER B 1 138 ? -7.691 10.195 7.852 1 85.75 138 SER B N 1
ATOM 5556 C CA . SER B 1 138 ? -8.047 9.344 8.977 1 85.75 138 SER B CA 1
ATOM 5557 C C . SER B 1 138 ? -6.961 9.344 10.047 1 85.75 138 SER B C 1
ATOM 5559 O O . SER B 1 138 ? -6.992 8.539 10.977 1 85.75 138 SER B O 1
ATOM 5561 N N . LEU B 1 139 ? -5.977 10.109 9.961 1 72.69 139 LEU B N 1
ATOM 5562 C CA . LEU B 1 139 ? -4.812 10.047 10.844 1 72.69 139 LEU B CA 1
ATOM 5563 C C . LEU B 1 139 ? -5.215 10.297 12.289 1 72.69 139 LEU B C 1
ATOM 5565 O O . LEU B 1 139 ? -5.105 9.406 13.133 1 72.69 139 LEU B O 1
ATOM 5569 N N . ILE B 1 140 ? -5.68 11.484 12.68 1 70.19 140 ILE B N 1
ATOM 5570 C CA . ILE B 1 140 ? -6.031 11.82 14.055 1 70.19 140 ILE B CA 1
ATOM 5571 C C . ILE B 1 140 ? -7.508 12.195 14.133 1 70.19 140 ILE B C 1
ATOM 5573 O O . ILE B 1 140 ? -7.852 13.312 14.523 1 70.19 140 ILE B O 1
ATOM 5577 N N . ASN B 1 141 ? -8.258 11.258 13.727 1 75.69 141 ASN B N 1
ATOM 5578 C CA . ASN B 1 141 ? -9.703 11.422 13.844 1 75.69 141 ASN B CA 1
ATOM 5579 C C . ASN B 1 141 ? -10.414 10.07 13.883 1 75.69 141 ASN B C 1
ATOM 5581 O O . ASN B 1 141 ? -10.242 9.242 12.984 1 75.69 141 ASN B O 1
ATOM 5585 N N . ASN B 1 142 ? -10.969 9.82 14.922 1 84.5 142 ASN B N 1
ATOM 5586 C CA . ASN B 1 142 ? -11.812 8.656 15.156 1 84.5 142 ASN B CA 1
ATOM 5587 C C . ASN B 1 142 ? -13.297 9.016 15.109 1 84.5 142 ASN B C 1
ATOM 5589 O O . ASN B 1 142 ? -13.844 9.531 16.078 1 84.5 142 ASN B O 1
ATOM 5593 N N . PRO B 1 143 ? -13.867 8.695 13.977 1 89.88 143 PRO B N 1
ATOM 5594 C CA . PRO B 1 143 ? -15.234 9.18 13.781 1 89.88 143 PRO B CA 1
ATOM 5595 C C . PRO B 1 143 ? -16.188 8.711 14.875 1 89.88 143 PRO B C 1
ATOM 5597 O O . PRO B 1 143 ? -16.984 9.508 15.383 1 89.88 143 PRO B O 1
ATOM 5600 N N . PRO B 1 144 ? -16.141 7.445 15.312 1 89.81 144 PRO B N 1
ATOM 5601 C CA . PRO B 1 144 ? -17.016 7.062 16.438 1 89.81 144 PRO B CA 1
ATOM 5602 C C . PRO B 1 144 ? -16.781 7.914 17.672 1 89.81 144 PRO B C 1
ATOM 5604 O O . PRO B 1 144 ? -17.719 8.219 18.406 1 89.81 144 PRO B O 1
ATOM 5607 N N . TYR B 1 145 ? -15.523 8.297 17.891 1 90.19 145 TYR B N 1
ATOM 5608 C CA . TYR B 1 145 ? -15.125 9.148 19 1 90.19 145 TYR B CA 1
ATOM 5609 C C . TYR B 1 145 ? -15.695 10.555 18.859 1 90.19 145 TYR B C 1
ATOM 5611 O O . TYR B 1 145 ? -16.266 11.102 19.797 1 90.19 145 TYR B O 1
ATOM 5619 N N . ILE B 1 146 ? -15.641 11.125 17.734 1 92.25 146 ILE B N 1
ATOM 5620 C CA . ILE B 1 146 ? -16.047 12.492 17.438 1 92.25 146 ILE B CA 1
ATOM 5621 C C . ILE B 1 146 ? -17.562 12.594 17.438 1 92.25 146 ILE B C 1
ATOM 5623 O O . ILE B 1 146 ? -18.125 13.523 18.016 1 92.25 146 ILE B O 1
ATOM 5627 N N . MET B 1 147 ? -18.25 11.594 16.875 1 92 147 MET B N 1
ATOM 5628 C CA . MET B 1 147 ? -19.688 11.641 16.656 1 92 147 MET B CA 1
ATOM 5629 C C . MET B 1 147 ? -20.438 11.375 17.953 1 92 147 MET B C 1
ATOM 5631 O O . MET B 1 147 ? -21.672 11.523 18 1 92 147 MET B O 1
ATOM 5635 N N . ASP B 1 148 ? -19.719 11.039 18.938 1 88.88 148 ASP B N 1
ATOM 5636 C CA . ASP B 1 148 ? -20.359 10.836 20.234 1 88.88 148 ASP B CA 1
ATOM 5637 C C . ASP B 1 148 ? -20.938 12.141 20.781 1 88.88 148 ASP B C 1
ATOM 5639 O O . ASP B 1 148 ? -22.062 12.164 21.281 1 88.88 148 ASP B O 1
ATOM 5643 N N . THR B 1 149 ? -20.109 13.156 20.656 1 88.31 149 THR B N 1
ATOM 5644 C CA . THR B 1 149 ? -20.516 14.375 21.344 1 88.31 149 THR B CA 1
ATOM 5645 C C . THR B 1 149 ? -20.578 15.547 20.375 1 88.31 149 THR B C 1
ATOM 5647 O O . THR B 1 149 ? -21.109 16.609 20.719 1 88.31 149 THR B O 1
ATOM 5650 N N . MET B 1 150 ? -20.094 15.422 19.25 1 88.69 150 MET B N 1
ATOM 5651 C CA . MET B 1 150 ? -20.266 16.438 18.219 1 88.69 150 MET B CA 1
ATOM 5652 C C . MET B 1 150 ? -21.562 16.219 17.453 1 88.69 150 MET B C 1
ATOM 5654 O O . MET B 1 150 ? -21.547 15.883 16.266 1 88.69 150 MET B O 1
ATOM 5658 N N . ASP B 1 151 ? -22.656 16.578 17.969 1 85.75 151 ASP B N 1
ATOM 5659 C CA . ASP B 1 151 ? -23.953 16.172 17.438 1 85.75 151 ASP B CA 1
ATOM 5660 C C . ASP B 1 151 ? -24.625 17.328 16.719 1 85.75 151 ASP B C 1
ATOM 5662 O O . ASP B 1 151 ? -25.719 17.172 16.172 1 85.75 151 ASP B O 1
ATOM 5666 N N . GLU B 1 152 ? -23.969 18.453 16.625 1 89.06 152 GLU B N 1
ATOM 5667 C CA . GLU B 1 152 ? -24.578 19.578 15.93 1 89.06 152 GLU B CA 1
ATOM 5668 C C . GLU B 1 152 ? -23.641 20.125 14.852 1 89.06 152 GLU B C 1
ATOM 5670 O O . GLU B 1 152 ? -23.781 21.266 14.414 1 89.06 152 GLU B O 1
ATOM 5675 N N . MET B 1 153 ? -22.734 19.312 14.492 1 95.19 153 MET B N 1
ATOM 5676 C CA . MET B 1 153 ? -21.766 19.734 13.484 1 95.19 153 MET B CA 1
ATOM 5677 C C . MET B 1 153 ? -21.453 18.594 12.531 1 95.19 153 MET B C 1
ATOM 5679 O O . MET B 1 153 ? -21.375 17.438 12.945 1 95.19 153 MET B O 1
ATOM 5683 N N . ILE B 1 154 ? -21.297 18.969 11.289 1 97.31 154 ILE B N 1
ATOM 5684 C CA . ILE B 1 154 ? -20.75 18.016 10.32 1 97.31 154 ILE B CA 1
ATOM 5685 C C . ILE B 1 154 ? -19.234 18.062 10.359 1 97.31 154 ILE B C 1
ATOM 5687 O O . ILE B 1 154 ? -18.641 19.156 10.375 1 97.31 154 ILE B O 1
ATOM 5691 N N . PHE B 1 155 ? -18.625 16.891 10.469 1 97.06 155 PHE B N 1
ATOM 5692 C CA . PHE B 1 155 ? -17.172 16.781 10.445 1 97.06 155 PHE B CA 1
ATOM 5693 C C . PHE B 1 155 ? -16.688 16.344 9.062 1 97.06 155 PHE B C 1
ATOM 5695 O O . PHE B 1 155 ? -17.156 15.328 8.531 1 97.06 155 PHE B O 1
ATOM 5702 N N . VAL B 1 156 ? -15.828 17.109 8.469 1 98.38 156 VAL B N 1
ATOM 5703 C CA . VAL B 1 156 ? -15.234 16.797 7.176 1 98.38 156 VAL B CA 1
ATOM 5704 C C . VAL B 1 156 ? -13.727 16.625 7.336 1 98.38 156 VAL B C 1
ATOM 5706 O O . VAL B 1 156 ? -13.062 17.422 7.992 1 98.38 156 VAL B O 1
ATOM 5709 N N . ALA B 1 157 ? -13.156 15.555 6.844 1 97.88 157 ALA B N 1
ATOM 5710 C CA . ALA B 1 157 ? -11.719 15.328 6.789 1 97.88 157 ALA B CA 1
ATOM 5711 C C . ALA B 1 157 ? -11.234 15.219 5.344 1 97.88 157 ALA B C 1
ATOM 5713 O O . ALA B 1 157 ? -11.828 14.5 4.535 1 97.88 157 ALA B O 1
ATOM 5714 N N . ILE B 1 158 ? -10.148 15.867 4.965 1 98.31 158 ILE B N 1
ATOM 5715 C CA . ILE B 1 158 ? -9.75 15.906 3.564 1 98.31 158 ILE B CA 1
ATOM 5716 C C . ILE B 1 158 ? -8.367 15.273 3.406 1 98.31 158 ILE B C 1
ATOM 5718 O O . ILE B 1 158 ? -7.523 15.383 4.297 1 98.31 158 ILE B O 1
ATOM 5722 N N . ASN B 1 159 ? -8.156 14.633 2.289 1 97.81 159 ASN B N 1
ATOM 5723 C CA . ASN B 1 159 ? -6.832 14.227 1.838 1 97.81 159 ASN B CA 1
ATOM 5724 C C . ASN B 1 159 ? -6.219 15.25 0.895 1 97.81 159 ASN B C 1
ATOM 5726 O O . ASN B 1 159 ? -6.938 16.016 0.243 1 97.81 159 ASN B O 1
ATOM 5730 N N . TYR B 1 160 ? -4.996 15.297 0.877 1 98.69 160 TYR B N 1
ATOM 5731 C CA . TYR B 1 160 ? -4.23 16.078 -0.082 1 98.69 160 TYR B CA 1
ATOM 5732 C C . TYR B 1 160 ? -2.873 15.438 -0.354 1 98.69 160 TYR B C 1
ATOM 5734 O O . TYR B 1 160 ? -2.383 14.648 0.452 1 98.69 160 TYR B O 1
ATOM 5742 N N . ARG B 1 161 ? -2.318 15.688 -1.531 1 98.19 161 ARG B N 1
ATOM 5743 C CA . ARG B 1 161 ? -1.011 15.125 -1.862 1 98.19 161 ARG B CA 1
ATOM 5744 C C . ARG B 1 161 ? 0.061 15.648 -0.909 1 98.19 161 ARG B C 1
ATOM 5746 O O . ARG B 1 161 ? 0.094 16.828 -0.589 1 98.19 161 ARG B O 1
ATOM 5753 N N . VAL B 1 162 ? 0.997 14.734 -0.468 1 96.62 162 VAL B N 1
ATOM 5754 C CA . VAL B 1 162 ? 2.027 15.078 0.506 1 96.62 162 VAL B CA 1
ATOM 5755 C C . VAL B 1 162 ? 3.408 14.82 -0.087 1 96.62 162 VAL B C 1
ATOM 5757 O O . VAL B 1 162 ? 3.525 14.297 -1.198 1 96.62 162 VAL B O 1
ATOM 5760 N N . GLY B 1 163 ? 4.414 15.242 0.587 1 95.31 163 GLY B N 1
ATOM 5761 C CA . GLY B 1 163 ? 5.789 15.008 0.178 1 95.31 163 GLY B CA 1
ATOM 5762 C C . GLY B 1 163 ? 6.105 15.555 -1.201 1 95.31 163 GLY B C 1
ATOM 5763 O O . GLY B 1 163 ? 5.684 16.656 -1.548 1 95.31 163 GLY B O 1
ATOM 5764 N N . LEU B 1 164 ? 6.828 14.773 -1.949 1 96.62 164 LEU B N 1
ATOM 5765 C CA . LEU B 1 164 ? 7.301 15.227 -3.252 1 96.62 164 LEU B CA 1
ATOM 5766 C C . LEU B 1 164 ? 6.141 15.398 -4.223 1 96.62 164 LEU B C 1
ATOM 5768 O O . LEU B 1 164 ? 6.219 16.203 -5.16 1 96.62 164 LEU B O 1
ATOM 5772 N N . PHE B 1 165 ? 5.031 14.688 -3.945 1 97.94 165 PHE B N 1
ATOM 5773 C CA . PHE B 1 165 ? 3.898 14.789 -4.859 1 97.94 165 PHE B CA 1
ATOM 5774 C C . PHE B 1 165 ? 3.129 16.078 -4.629 1 97.94 165 PHE B C 1
ATOM 5776 O O . PHE B 1 165 ? 2.535 16.625 -5.559 1 97.94 165 PHE B O 1
ATOM 5783 N N . GLY B 1 166 ? 3.146 16.578 -3.439 1 98.31 166 GLY B N 1
ATOM 5784 C CA . GLY B 1 166 ? 2.385 17.766 -3.104 1 98.31 166 GLY B CA 1
ATOM 5785 C C . GLY B 1 166 ? 3.213 19.031 -3.156 1 98.31 166 GLY B C 1
ATOM 5786 O O . GLY B 1 166 ? 2.668 20.141 -3.309 1 98.31 166 GLY B O 1
ATOM 5787 N N . PHE B 1 167 ? 4.59 18.891 -3.092 1 98.25 167 PHE B N 1
ATOM 5788 C CA . PHE B 1 167 ? 5.305 20.125 -2.773 1 98.25 167 PHE B CA 1
ATOM 5789 C C . PHE B 1 167 ? 6.59 20.219 -3.582 1 98.25 167 PHE B C 1
ATOM 5791 O O . PHE B 1 167 ? 7.473 21.016 -3.258 1 98.25 167 PHE B O 1
ATOM 5798 N N . LEU B 1 168 ? 6.699 19.469 -4.613 1 98.12 168 LEU B N 1
ATOM 5799 C CA . LEU B 1 168 ? 7.789 19.656 -5.566 1 98.12 168 LEU B CA 1
ATOM 5800 C C . LEU B 1 168 ? 7.668 21 -6.277 1 98.12 168 LEU B C 1
ATOM 5802 O O . LEU B 1 168 ? 6.566 21.406 -6.652 1 98.12 168 LEU B O 1
ATOM 5806 N N . SER B 1 169 ? 8.836 21.672 -6.492 1 97.5 169 SER B N 1
ATOM 5807 C CA . SER B 1 169 ? 8.812 22.953 -7.219 1 97.5 169 SER B CA 1
ATOM 5808 C C . SER B 1 169 ? 10.086 23.141 -8.039 1 97.5 169 SER B C 1
ATOM 5810 O O . SER B 1 169 ? 11.188 22.891 -7.551 1 97.5 169 SER B O 1
ATOM 5812 N N . THR B 1 170 ? 9.906 23.531 -9.289 1 97.25 170 THR B N 1
ATOM 5813 C CA . THR B 1 170 ? 11.031 23.906 -10.148 1 97.25 170 THR B CA 1
ATOM 5814 C C . THR B 1 170 ? 11.211 25.422 -10.172 1 97.25 170 THR B C 1
ATOM 5816 O O . THR B 1 170 ? 11.969 25.953 -10.984 1 97.25 170 THR B O 1
ATOM 5819 N N . GLU B 1 171 ? 10.414 26.172 -9.391 1 95.56 171 GLU B N 1
ATOM 5820 C CA . GLU B 1 171 ? 10.477 27.625 -9.211 1 95.56 171 GLU B CA 1
ATOM 5821 C C . GLU B 1 171 ? 10.203 28.359 -10.516 1 95.56 171 GLU B C 1
ATOM 5823 O O . GLU B 1 171 ? 10.688 29.469 -10.719 1 95.56 171 GLU B O 1
ATOM 5828 N N . ASP B 1 172 ? 9.602 27.688 -11.445 1 95.25 172 ASP B N 1
ATOM 5829 C CA . ASP B 1 172 ? 9.117 28.281 -12.695 1 95.25 172 ASP B CA 1
ATOM 5830 C C . ASP B 1 172 ? 7.734 27.734 -13.055 1 95.25 172 ASP B C 1
ATOM 5832 O O . ASP B 1 172 ? 7.023 27.219 -12.188 1 95.25 172 ASP B O 1
ATOM 5836 N N . ASP B 1 173 ? 7.312 27.891 -14.242 1 94.38 173 ASP B N 1
ATOM 5837 C CA . ASP B 1 173 ? 5.934 27.578 -14.609 1 94.38 173 ASP B CA 1
ATOM 5838 C C . ASP B 1 173 ? 5.734 26.078 -14.789 1 94.38 173 ASP B C 1
ATOM 5840 O O . ASP B 1 173 ? 4.598 25.609 -14.844 1 94.38 173 ASP B O 1
ATOM 5844 N N . SER B 1 174 ? 6.801 25.344 -14.922 1 95.69 174 SER B N 1
ATOM 5845 C CA . SER B 1 174 ? 6.664 23.906 -15.109 1 95.69 174 SER B CA 1
ATOM 5846 C C . SER B 1 174 ? 6.059 23.234 -13.883 1 95.69 174 SER B C 1
ATOM 5848 O O . SER B 1 174 ? 5.086 22.484 -13.984 1 95.69 174 SER B O 1
ATOM 5850 N N . ILE B 1 175 ? 6.629 23.469 -12.719 1 96.69 175 ILE B N 1
ATOM 5851 C CA . ILE B 1 175 ? 6.082 23.078 -11.422 1 96.69 175 ILE B CA 1
ATOM 5852 C C . ILE B 1 175 ? 6.211 24.25 -10.438 1 96.69 175 ILE B C 1
ATOM 5854 O O . ILE B 1 175 ? 7.16 24.297 -9.648 1 96.69 175 ILE B O 1
ATOM 5858 N N . PRO B 1 176 ? 5.301 25.094 -10.414 1 96.19 176 PRO B N 1
ATOM 5859 C CA . PRO B 1 176 ? 5.418 26.281 -9.562 1 96.19 176 PRO B CA 1
ATOM 5860 C C . PRO B 1 176 ? 5.516 25.938 -8.078 1 96.19 176 PRO B C 1
ATOM 5862 O O . PRO B 1 176 ? 6.223 26.609 -7.328 1 96.19 176 PRO B O 1
ATOM 5865 N N . GLY B 1 177 ? 4.734 24.891 -7.691 1 96 177 GLY B N 1
ATOM 5866 C CA . GLY B 1 177 ? 4.77 24.453 -6.301 1 96 177 GLY B CA 1
ATOM 5867 C C . GLY B 1 177 ? 3.395 24.391 -5.66 1 96 177 GLY B C 1
ATOM 5868 O O . GLY B 1 177 ? 2.395 24.75 -6.293 1 96 177 GLY B O 1
ATOM 5869 N N . ASN B 1 178 ? 3.357 23.797 -4.5 1 98.19 178 ASN B N 1
ATOM 5870 C CA . ASN B 1 178 ? 2.26 23.844 -3.539 1 98.19 178 ASN B CA 1
ATOM 5871 C C . ASN B 1 178 ? 1.026 23.109 -4.059 1 98.19 178 ASN B C 1
ATOM 5873 O O . ASN B 1 178 ? -0.104 23.531 -3.822 1 98.19 178 ASN B O 1
ATOM 5877 N N . ASN B 1 179 ? 1.231 22.062 -4.844 1 98.38 179 ASN B N 1
ATOM 5878 C CA . ASN B 1 179 ? 0.085 21.281 -5.281 1 98.38 179 ASN B CA 1
ATOM 5879 C C . ASN B 1 179 ? -0.704 20.734 -4.098 1 98.38 179 ASN B C 1
ATOM 5881 O O . ASN B 1 179 ? -1.929 20.609 -4.16 1 98.38 179 ASN B O 1
ATOM 5885 N N . GLY B 1 180 ? -0.015 20.359 -2.984 1 98.69 180 GLY B N 1
ATOM 5886 C CA . GLY B 1 180 ? -0.705 19.922 -1.782 1 98.69 180 GLY B CA 1
ATOM 5887 C C . GLY B 1 180 ? -1.636 20.969 -1.21 1 98.69 180 GLY B C 1
ATOM 5888 O O . GLY B 1 180 ? -2.754 20.656 -0.796 1 98.69 180 GLY B O 1
ATOM 5889 N N . MET B 1 181 ? -1.194 22.203 -1.203 1 98.88 181 MET B N 1
ATOM 5890 C CA . MET B 1 181 ? -2.045 23.281 -0.723 1 98.88 181 MET B CA 1
ATOM 5891 C C . MET B 1 181 ? -3.201 23.531 -1.684 1 98.88 181 MET B C 1
ATOM 5893 O O . MET B 1 181 ? -4.324 23.797 -1.253 1 98.88 181 MET B O 1
ATOM 5897 N N . LYS B 1 182 ? -2.92 23.516 -2.959 1 98.62 182 LYS B N 1
ATOM 5898 C CA . LYS B 1 182 ? -3.949 23.734 -3.971 1 98.62 182 LYS B CA 1
ATOM 5899 C C . LYS B 1 182 ? -4.984 22.609 -3.955 1 98.62 182 LYS B C 1
ATOM 5901 O O . LYS B 1 182 ? -6.16 22.844 -4.238 1 98.62 182 LYS B O 1
ATOM 5906 N N . ASP B 1 183 ? -4.492 21.375 -3.617 1 98.88 183 ASP B N 1
ATOM 5907 C CA . ASP B 1 183 ? -5.457 20.312 -3.346 1 98.88 183 ASP B CA 1
ATOM 5908 C C . ASP B 1 183 ? -6.418 20.703 -2.23 1 98.88 183 ASP B C 1
ATOM 5910 O O . ASP B 1 183 ? -7.629 20.516 -2.352 1 98.88 183 ASP B O 1
ATOM 5914 N N . GLN B 1 184 ? -5.918 21.25 -1.156 1 98.94 184 GLN B N 1
ATOM 5915 C CA . GLN B 1 184 ? -6.738 21.672 -0.027 1 98.94 184 GLN B CA 1
ATOM 5916 C C . GLN B 1 184 ? -7.723 22.766 -0.442 1 98.94 184 GLN B C 1
ATOM 5918 O O . GLN B 1 184 ? -8.883 22.75 -0.024 1 98.94 184 GLN B O 1
ATOM 5923 N N . VAL B 1 185 ? -7.27 23.703 -1.283 1 98.88 185 VAL B N 1
ATOM 5924 C CA . VAL B 1 185 ? -8.148 24.766 -1.789 1 98.88 185 VAL B CA 1
ATOM 5925 C C . VAL B 1 185 ? -9.32 24.141 -2.537 1 98.88 185 VAL B C 1
ATOM 5927 O O . VAL B 1 185 ? -10.477 24.516 -2.309 1 98.88 185 VAL B O 1
ATOM 5930 N N . LEU B 1 186 ? -8.984 23.219 -3.383 1 98.88 186 LEU B N 1
ATOM 5931 C CA . LEU B 1 186 ? -10.039 22.609 -4.18 1 98.88 186 LEU B CA 1
ATOM 5932 C C . LEU B 1 186 ? -11.008 21.828 -3.291 1 98.88 186 LEU B C 1
ATOM 5934 O O . LEU B 1 186 ? -12.219 21.828 -3.539 1 98.88 186 LEU B O 1
ATOM 5938 N N . ALA B 1 187 ? -10.484 21.172 -2.299 1 98.88 187 ALA B N 1
ATOM 5939 C CA . ALA B 1 187 ? -11.344 20.469 -1.346 1 98.88 187 ALA B CA 1
ATOM 5940 C C . ALA B 1 187 ? -12.273 21.438 -0.622 1 98.88 187 ALA B C 1
ATOM 5942 O O . ALA B 1 187 ? -13.461 21.156 -0.454 1 98.88 187 ALA B O 1
ATOM 5943 N N . LEU B 1 188 ? -11.742 22.562 -0.171 1 98.94 188 LEU B N 1
ATOM 5944 C CA . LEU B 1 188 ? -12.547 23.562 0.519 1 98.94 188 LEU B CA 1
ATOM 5945 C C . LEU B 1 188 ? -13.609 24.141 -0.407 1 98.94 188 LEU B C 1
ATOM 5947 O O . LEU B 1 188 ? -14.742 24.391 0.021 1 98.94 188 LEU B O 1
ATOM 5951 N N . LYS B 1 189 ? -13.258 24.344 -1.66 1 98.81 189 LYS B N 1
ATOM 5952 C CA . LYS B 1 189 ? -14.242 24.797 -2.641 1 98.81 189 LYS B CA 1
ATOM 5953 C C . LYS B 1 189 ? -15.359 23.766 -2.797 1 98.81 189 LYS B C 1
ATOM 5955 O O . LYS B 1 189 ? -16.547 24.109 -2.834 1 98.81 189 LYS B O 1
ATOM 5960 N N . TRP B 1 190 ? -14.922 22.531 -2.865 1 98.62 190 TRP B N 1
ATOM 5961 C CA . TRP B 1 190 ? -15.906 21.453 -2.971 1 98.62 190 TRP B CA 1
ATOM 5962 C C . TRP B 1 190 ? -16.859 21.484 -1.779 1 98.62 190 TRP B C 1
ATOM 5964 O O . TRP B 1 190 ? -18.078 21.344 -1.946 1 98.62 190 TRP B O 1
ATOM 5974 N N . VAL B 1 191 ? -16.359 21.625 -0.581 1 98.81 191 VAL B N 1
ATOM 5975 C CA . VAL B 1 191 ? -17.172 21.656 0.629 1 98.81 191 VAL B CA 1
ATOM 5976 C C . VAL B 1 191 ? -18.141 22.828 0.565 1 98.81 191 VAL B C 1
ATOM 5978 O O . VAL B 1 191 ? -19.344 22.672 0.793 1 98.81 191 VAL B O 1
ATOM 5981 N N . LYS B 1 192 ? -17.656 23.984 0.23 1 98.5 192 LYS B N 1
ATOM 5982 C CA . LYS B 1 192 ? -18.484 25.188 0.147 1 98.5 192 LYS B CA 1
ATOM 5983 C C . LYS B 1 192 ? -19.641 24.984 -0.829 1 98.5 192 LYS B C 1
ATOM 5985 O O . LYS B 1 192 ? -20.766 25.391 -0.546 1 98.5 192 LYS B O 1
ATOM 5990 N N . GLU B 1 193 ? -19.391 24.297 -1.869 1 98.06 193 GLU B N 1
ATOM 5991 C CA . GLU B 1 193 ? -20.359 24.172 -2.959 1 98.06 193 GLU B CA 1
ATOM 5992 C C . GLU B 1 193 ? -21.328 23.016 -2.715 1 98.06 193 GLU B C 1
ATOM 5994 O O . GLU B 1 193 ? -22.438 23.016 -3.246 1 98.06 193 GLU B O 1
ATOM 5999 N N . ASN B 1 194 ? -20.938 22.062 -1.874 1 98.25 194 ASN B N 1
ATOM 6000 C CA . ASN B 1 194 ? -21.719 20.812 -1.901 1 98.25 194 ASN B CA 1
ATOM 6001 C C . ASN B 1 194 ? -22.203 20.438 -0.509 1 98.25 194 ASN B C 1
ATOM 6003 O O . ASN B 1 194 ? -23.094 19.594 -0.37 1 98.25 194 ASN B O 1
ATOM 6007 N N . ILE B 1 195 ? -21.75 21.031 0.542 1 98.44 195 ILE B N 1
ATOM 6008 C CA . ILE B 1 195 ? -21.984 20.516 1.889 1 98.44 195 ILE B CA 1
ATOM 6009 C C . ILE B 1 195 ? -23.469 20.656 2.24 1 98.44 195 ILE B C 1
ATOM 6011 O O . ILE B 1 195 ? -23.969 19.953 3.121 1 98.44 195 ILE B O 1
ATOM 6015 N N . GLU B 1 196 ? -24.188 21.547 1.562 1 98 196 GLU B N 1
ATOM 6016 C CA . GLU B 1 196 ? -25.609 21.75 1.816 1 98 196 GLU B CA 1
ATOM 6017 C C . GLU B 1 196 ? -26.406 20.484 1.521 1 98 196 GLU B C 1
ATOM 6019 O O . GLU B 1 196 ? -27.422 20.219 2.166 1 98 196 GLU B O 1
ATOM 6024 N N . TYR B 1 197 ? -25.969 19.703 0.596 1 97.94 197 TYR B N 1
ATOM 6025 C CA . TYR B 1 197 ? -26.672 18.484 0.228 1 97.94 197 TYR B CA 1
ATOM 6026 C C . TYR B 1 197 ? -26.562 17.438 1.332 1 97.94 197 TYR B C 1
ATOM 6028 O O . TYR B 1 197 ? -27.328 16.469 1.364 1 97.94 197 TYR B O 1
ATOM 6036 N N . PHE B 1 198 ? -25.656 17.578 2.246 1 98.12 198 PHE B N 1
ATOM 6037 C CA . PHE B 1 198 ? -25.484 16.688 3.387 1 98.12 198 PHE B CA 1
ATOM 6038 C C . PHE B 1 198 ? -26.109 17.281 4.641 1 98.12 198 PHE B C 1
ATOM 6040 O O . PHE B 1 198 ? -26 16.703 5.727 1 98.12 198 PHE B O 1
ATOM 6047 N N . GLY B 1 199 ? -26.672 18.5 4.48 1 97.62 199 GLY B N 1
ATOM 6048 C CA . GLY B 1 199 ? -27.312 19.172 5.605 1 97.62 199 GLY B CA 1
ATOM 6049 C C . GLY B 1 199 ? -26.406 20.188 6.281 1 97.62 199 GLY B C 1
ATOM 6050 O O . GLY B 1 199 ? -26.75 20.719 7.344 1 97.62 199 GLY B O 1
ATOM 6051 N N . GLY B 1 200 ? -25.281 20.469 5.684 1 98.12 200 GLY B N 1
ATOM 6052 C CA . GLY B 1 200 ? -24.344 21.438 6.238 1 98.12 200 GLY B CA 1
ATOM 6053 C C . GLY B 1 200 ? -24.641 22.859 5.797 1 98.12 200 GLY B C 1
ATOM 6054 O O . GLY B 1 200 ? -25.281 23.078 4.77 1 98.12 200 GLY B O 1
ATOM 6055 N N . ASN B 1 201 ? -24.141 23.828 6.566 1 98.12 201 ASN B N 1
ATOM 6056 C CA . ASN B 1 201 ? -24.25 25.25 6.258 1 98.12 201 ASN B CA 1
ATOM 6057 C C . ASN B 1 201 ? -23.016 25.766 5.531 1 98.12 201 ASN B C 1
ATOM 6059 O O . ASN B 1 201 ? -21.953 25.891 6.129 1 98.12 201 ASN B O 1
ATOM 6063 N N . PRO B 1 202 ? -23.078 26.094 4.262 1 98 202 PRO B N 1
ATOM 6064 C CA . PRO B 1 202 ? -21.906 26.562 3.52 1 98 202 PRO B CA 1
ATOM 6065 C C . PRO B 1 202 ? -21.406 27.922 4.004 1 98 202 PRO B C 1
ATOM 6067 O O . PRO B 1 202 ? -20.312 28.359 3.609 1 98 202 PRO B O 1
ATOM 6070 N N . ASP B 1 203 ? -22.156 28.594 4.887 1 97.75 203 ASP B N 1
ATOM 6071 C CA . ASP B 1 203 ? -21.766 29.906 5.387 1 97.75 203 ASP B CA 1
ATOM 6072 C C . ASP B 1 203 ? -21.266 29.812 6.828 1 97.75 203 ASP B C 1
ATOM 6074 O O . ASP B 1 203 ? -21.156 30.828 7.512 1 97.75 203 ASP B O 1
ATOM 6078 N N . SER B 1 204 ? -21.047 28.656 7.277 1 98.19 204 SER B N 1
ATOM 6079 C CA . SER B 1 204 ? -20.453 28.406 8.594 1 98.19 204 SER B CA 1
ATOM 6080 C C . SER B 1 204 ? -19.438 27.266 8.547 1 98.19 204 SER B C 1
ATOM 6082 O O . SER B 1 204 ? -19.688 26.188 9.086 1 98.19 204 SER B O 1
ATOM 6084 N N . ILE B 1 205 ? -18.344 27.547 7.969 1 98.88 205 ILE B N 1
ATOM 6085 C CA . ILE B 1 205 ? -17.266 26.578 7.816 1 98.88 205 ILE B CA 1
ATOM 6086 C C . ILE B 1 205 ? -16.078 26.984 8.68 1 98.88 205 ILE B C 1
ATOM 6088 O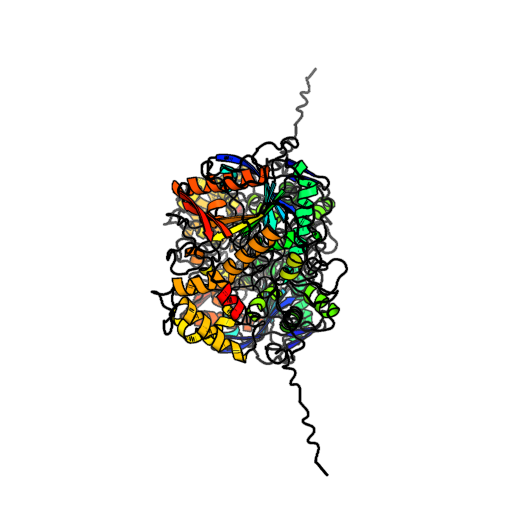 O . ILE B 1 205 ? -15.547 28.094 8.531 1 98.88 205 ILE B O 1
ATOM 6092 N N . THR B 1 206 ? -15.695 26.141 9.594 1 98.75 206 THR B N 1
ATOM 6093 C CA . THR B 1 206 ? -14.477 26.281 10.391 1 98.75 206 THR B CA 1
ATOM 6094 C C . THR B 1 206 ? -13.422 25.281 9.938 1 98.75 206 THR B C 1
ATOM 6096 O O . THR B 1 206 ? -13.688 24.078 9.852 1 98.75 206 THR B O 1
ATOM 6099 N N . ILE B 1 207 ? -12.227 25.75 9.609 1 98.81 207 ILE B N 1
ATOM 6100 C CA . ILE B 1 207 ? -11.141 24.828 9.273 1 98.81 207 ILE B CA 1
ATOM 6101 C C . ILE B 1 207 ? -10.203 24.688 10.469 1 98.81 207 ILE B C 1
ATOM 6103 O O . ILE B 1 207 ? -9.992 25.641 11.219 1 98.81 207 ILE B O 1
ATOM 6107 N N . SER B 1 208 ? -9.727 23.484 10.648 1 98.19 208 SER B N 1
ATOM 6108 C CA . SER B 1 208 ? -8.852 23.156 11.766 1 98.19 208 SER B CA 1
ATOM 6109 C C . SER B 1 208 ? -7.754 22.188 11.352 1 98.19 208 SER B C 1
ATOM 6111 O O . SER B 1 208 ? -7.945 21.391 10.438 1 98.19 208 SER B O 1
ATOM 6113 N N . GLY B 1 209 ? -6.648 22.266 12.008 1 97.56 209 GLY B N 1
ATOM 6114 C CA . GLY B 1 209 ? -5.555 21.328 11.82 1 97.56 209 GLY B CA 1
ATOM 6115 C C . GLY B 1 209 ? -4.488 21.438 12.891 1 97.56 209 GLY B C 1
ATOM 6116 O O . GLY B 1 209 ? -4.453 22.406 13.648 1 97.56 209 GLY B O 1
ATOM 6117 N N . TYR B 1 210 ? -3.666 20.438 12.945 1 96.25 210 TYR B N 1
ATOM 6118 C CA . TYR B 1 210 ? -2.555 20.391 13.883 1 96.25 210 TYR B CA 1
ATOM 6119 C C . TYR B 1 210 ? -1.237 20.141 13.156 1 96.25 210 TYR B C 1
ATOM 6121 O O . TYR B 1 210 ? -1.212 19.484 12.117 1 96.25 210 TYR B O 1
ATOM 6129 N N . SER B 1 211 ? -0.165 20.656 13.742 1 95.25 211 SER B N 1
ATOM 6130 C CA . SER B 1 211 ? 1.154 20.469 13.148 1 95.25 211 SER B CA 1
ATOM 6131 C C . SER B 1 211 ? 1.206 21.031 11.727 1 95.25 211 SER B C 1
ATOM 6133 O O . SER B 1 211 ? 0.85 22.188 11.5 1 95.25 211 SER B O 1
ATOM 6135 N N . ALA B 1 212 ? 1.52 20.203 10.734 1 96.62 212 ALA B N 1
ATOM 6136 C CA . ALA B 1 212 ? 1.464 20.656 9.352 1 96.62 212 ALA B CA 1
ATOM 6137 C C . ALA B 1 212 ? 0.039 21.031 8.961 1 96.62 212 ALA B C 1
ATOM 6139 O O . ALA B 1 212 ? -0.169 21.938 8.141 1 96.62 212 ALA B O 1
ATOM 6140 N N . GLY B 1 213 ? -0.928 20.422 9.586 1 97.81 213 GLY B N 1
ATOM 6141 C CA . GLY B 1 213 ? -2.311 20.828 9.375 1 97.81 213 GLY B CA 1
ATOM 6142 C C . GLY B 1 213 ? -2.617 22.219 9.906 1 97.81 213 GLY B C 1
ATOM 6143 O O . GLY B 1 213 ? -3.342 22.984 9.266 1 97.81 213 GLY B O 1
ATOM 6144 N N . GLY B 1 214 ? -2.092 22.484 11.102 1 98.56 214 GLY B N 1
ATOM 6145 C CA . GLY B 1 214 ? -2.209 23.844 11.617 1 98.56 214 GLY B CA 1
ATOM 6146 C C . GLY B 1 214 ? -1.526 24.875 10.734 1 98.56 214 GLY B C 1
ATOM 6147 O O . GLY B 1 214 ? -2.082 25.953 10.477 1 98.56 214 GLY B O 1
ATOM 6148 N N . ALA B 1 215 ? -0.378 24.547 10.297 1 98.56 215 ALA B N 1
ATOM 6149 C CA . ALA B 1 215 ? 0.324 25.422 9.359 1 98.56 215 ALA B CA 1
ATOM 6150 C C . ALA B 1 215 ? -0.488 25.625 8.086 1 98.56 215 ALA B C 1
ATOM 6152 O O . ALA B 1 215 ? -0.554 26.734 7.551 1 98.56 215 ALA B O 1
ATOM 6153 N N . SER B 1 216 ? -1.074 24.578 7.617 1 98.81 216 SER B N 1
ATOM 6154 C CA . SER B 1 216 ? -1.931 24.672 6.441 1 98.81 216 SER B CA 1
ATOM 6155 C C . SER B 1 216 ? -3.086 25.641 6.676 1 98.81 216 SER B C 1
ATOM 6157 O O . SER B 1 216 ? -3.35 26.516 5.848 1 98.81 216 SER B O 1
ATOM 6159 N N . VAL B 1 217 ? -3.74 25.484 7.758 1 98.88 217 VAL B N 1
ATOM 6160 C CA . VAL B 1 217 ? -4.871 26.359 8.086 1 98.88 217 VAL B CA 1
ATOM 6161 C C . VAL B 1 217 ? -4.418 27.812 8.109 1 98.88 217 VAL B C 1
ATOM 6163 O O . VAL B 1 217 ? -5.074 28.688 7.535 1 98.88 217 VAL B O 1
ATOM 6166 N N . HIS B 1 218 ? -3.281 28.047 8.766 1 98.88 218 HIS B N 1
ATOM 6167 C CA . HIS B 1 218 ? -2.746 29.391 8.812 1 98.88 218 HIS B CA 1
ATOM 6168 C C . HIS B 1 218 ? -2.439 29.922 7.414 1 98.88 218 HIS B C 1
ATOM 6170 O O . HIS B 1 218 ? -2.783 31.047 7.078 1 98.88 218 HIS B O 1
ATOM 6176 N N . LEU B 1 219 ? -1.844 29.109 6.605 1 98.81 219 LEU B N 1
ATOM 6177 C CA . LEU B 1 219 ? -1.514 29.484 5.234 1 98.81 219 LEU B CA 1
ATOM 6178 C C . LEU B 1 219 ? -2.775 29.812 4.441 1 98.81 219 LEU B C 1
ATOM 6180 O O . LEU B 1 219 ? -2.779 30.719 3.621 1 98.81 219 LEU B O 1
ATOM 6184 N N . HIS B 1 220 ? -3.814 29.094 4.684 1 98.88 220 HIS B N 1
ATOM 6185 C CA . HIS B 1 220 ? -5.082 29.375 4.012 1 98.88 220 HIS B CA 1
ATOM 6186 C C . HIS B 1 220 ? -5.617 30.75 4.387 1 98.88 220 HIS B C 1
ATOM 6188 O O . HIS B 1 220 ? -6.246 31.422 3.568 1 98.88 220 HIS B O 1
ATOM 6194 N N . THR B 1 221 ? -5.383 31.234 5.602 1 98.56 221 THR B N 1
ATOM 6195 C CA . THR B 1 221 ? -5.828 32.562 5.996 1 98.56 221 THR B CA 1
ATOM 6196 C C . THR B 1 221 ? -5.039 33.656 5.25 1 98.56 221 THR B C 1
ATOM 6198 O O . THR B 1 221 ? -5.453 34.812 5.207 1 98.56 221 THR B O 1
ATOM 6201 N N . LEU B 1 222 ? -3.934 33.25 4.672 1 97.94 222 LEU B N 1
ATOM 6202 C CA . LEU B 1 222 ? -3.035 34.219 4.051 1 97.94 222 LEU B CA 1
ATOM 6203 C C . LEU B 1 222 ? -3.172 34.188 2.533 1 97.94 222 LEU B C 1
ATOM 6205 O O . LEU B 1 222 ? -2.791 35.156 1.856 1 97.94 222 LEU B O 1
ATOM 6209 N N . SER B 1 223 ? -3.654 33.125 1.978 1 98 223 SER B N 1
ATOM 6210 C CA . SER B 1 223 ? -3.684 32.938 0.53 1 98 223 SER B CA 1
ATOM 6211 C C . SER B 1 223 ? -4.938 33.562 -0.079 1 98 223 SER B C 1
ATOM 6213 O O . SER B 1 223 ? -6.051 33.312 0.368 1 98 223 SER B O 1
ATOM 6215 N N . PRO B 1 224 ? -4.781 34.281 -1.153 1 95.94 224 PRO B N 1
ATOM 6216 C CA . PRO B 1 224 ? -5.965 34.781 -1.85 1 95.94 224 PRO B CA 1
ATOM 6217 C C . PRO B 1 224 ? -6.812 33.688 -2.459 1 95.94 224 PRO B C 1
ATOM 6219 O O . PRO B 1 224 ? -8.023 33.844 -2.627 1 95.94 224 PRO B O 1
ATOM 6222 N N . MET B 1 225 ? -6.211 32.531 -2.746 1 96.88 225 MET B N 1
ATOM 6223 C CA . MET B 1 225 ? -6.926 31.422 -3.355 1 96.88 225 MET B CA 1
ATOM 6224 C C . MET B 1 225 ? -7.984 30.875 -2.406 1 96.88 225 MET B C 1
ATOM 6226 O O . MET B 1 225 ? -8.938 30.219 -2.842 1 96.88 225 MET B O 1
ATOM 6230 N N . SER B 1 226 ? -7.809 31.141 -1.108 1 97.94 226 SER B N 1
ATOM 6231 C CA . SER B 1 226 ? -8.664 30.516 -0.109 1 97.94 226 SER B CA 1
ATOM 6232 C C . SER B 1 226 ? -9.688 31.5 0.439 1 97.94 226 SER B C 1
ATOM 6234 O O . SER B 1 226 ? -10.531 31.141 1.264 1 97.94 226 SER B O 1
ATOM 6236 N N . ARG B 1 227 ? -9.633 32.75 -0.045 1 96.62 227 ARG B N 1
ATOM 6237 C CA . ARG B 1 227 ? -10.5 33.781 0.493 1 96.62 227 ARG B CA 1
ATOM 6238 C C . ARG B 1 227 ? -11.969 33.438 0.286 1 96.62 227 ARG B C 1
ATOM 6240 O O . ARG B 1 227 ? -12.375 33.062 -0.818 1 96.62 227 ARG B O 1
ATOM 6247 N N . GLY B 1 228 ? -12.695 33.469 1.384 1 97.31 228 GLY B N 1
ATOM 6248 C CA . GLY B 1 228 ? -14.133 33.281 1.306 1 97.31 228 GLY B CA 1
ATOM 6249 C C . GLY B 1 228 ? -14.562 31.828 1.412 1 97.31 228 GLY B C 1
ATOM 6250 O O . GLY B 1 228 ? -15.758 31.531 1.438 1 97.31 228 GLY B O 1
ATOM 6251 N N . LEU B 1 229 ? -13.609 30.938 1.582 1 98.62 229 LEU B N 1
ATOM 6252 C CA . LEU B 1 229 ? -13.953 29.531 1.57 1 98.62 229 LEU B CA 1
ATOM 6253 C C . LEU B 1 229 ? -14.273 29.031 2.977 1 98.62 229 LEU B C 1
ATOM 6255 O O . LEU B 1 229 ? -14.812 27.938 3.148 1 98.62 229 LEU B O 1
ATOM 6259 N N . PHE B 1 230 ? -14 29.781 3.994 1 98.75 230 PHE B N 1
ATOM 6260 C CA . PHE B 1 230 ? -14.242 29.438 5.391 1 98.75 230 PHE B CA 1
ATOM 6261 C C . PHE B 1 230 ? -14.492 30.703 6.219 1 98.75 230 PHE B C 1
ATOM 6263 O O . PHE B 1 230 ? -14.281 31.812 5.742 1 98.75 230 PHE B O 1
ATOM 6270 N N . HIS B 1 231 ? -14.875 30.5 7.523 1 98.62 231 HIS B N 1
ATOM 6271 C CA . HIS B 1 231 ? -15.375 31.625 8.305 1 98.62 231 HIS B CA 1
ATOM 6272 C C . HIS B 1 231 ? -14.648 31.734 9.641 1 98.62 231 HIS B C 1
ATOM 6274 O O . HIS B 1 231 ? -14.68 32.781 10.289 1 98.62 231 HIS B O 1
ATOM 6280 N N . LYS B 1 232 ? -14.102 30.688 10.078 1 98.81 232 LYS B N 1
ATOM 6281 C CA . LYS B 1 232 ? -13.297 30.594 11.289 1 98.81 232 LYS B CA 1
ATOM 6282 C C . LYS B 1 232 ? -12.172 29.578 11.125 1 98.81 232 LYS B C 1
ATOM 6284 O O . LYS B 1 232 ? -12.211 28.75 10.219 1 98.81 232 LYS B O 1
ATOM 6289 N N . ALA B 1 233 ? -11.125 29.672 12.016 1 98.81 233 ALA B N 1
ATOM 6290 C CA . ALA B 1 233 ? -10.008 28.75 11.836 1 98.81 233 ALA B CA 1
ATOM 6291 C C . ALA B 1 233 ? -9.344 28.438 13.172 1 98.81 233 ALA B C 1
ATOM 6293 O O . ALA B 1 233 ? -9.234 29.297 14.047 1 98.81 233 ALA B O 1
ATOM 6294 N N . HIS B 1 234 ? -8.977 27.25 13.336 1 98.69 234 HIS B N 1
ATOM 6295 C CA . HIS B 1 234 ? -8.172 26.766 14.453 1 98.69 234 HIS B CA 1
ATOM 6296 C C . HIS B 1 234 ? -6.797 26.312 13.984 1 98.69 234 HIS B C 1
ATOM 6298 O O . HIS B 1 234 ? -6.684 25.422 13.141 1 98.69 234 HIS B O 1
ATOM 6304 N N . ILE B 1 235 ? -5.773 26.906 14.508 1 98.69 235 ILE B N 1
ATOM 6305 C CA . ILE B 1 235 ? -4.379 26.672 14.156 1 98.69 235 ILE B CA 1
ATOM 6306 C C . ILE B 1 235 ? -3.652 26.031 15.344 1 98.69 235 ILE B C 1
ATOM 6308 O O . ILE B 1 235 ? -3.225 26.75 16.266 1 98.69 235 ILE B O 1
ATOM 6312 N N . GLY B 1 236 ? -3.396 24.688 15.203 1 98.06 236 GLY B N 1
ATOM 6313 C CA . GLY B 1 236 ? -2.877 23.984 16.375 1 98.06 236 GLY B CA 1
ATOM 6314 C C . GLY B 1 236 ? -1.48 23.438 16.156 1 98.06 236 GLY B C 1
ATOM 6315 O O . GLY B 1 236 ? -1.211 22.781 15.148 1 98.06 236 GLY B O 1
ATOM 6316 N N . SER B 1 237 ? -0.608 23.656 17.062 1 97.06 237 SER B N 1
ATOM 6317 C CA . SER B 1 237 ? 0.71 23.031 17.156 1 97.06 237 SER B CA 1
ATOM 6318 C C . SER B 1 237 ? 1.479 23.188 15.844 1 97.06 237 SER B C 1
ATOM 6320 O O . SER B 1 237 ? 2.105 22.234 15.375 1 97.06 237 SER B O 1
ATOM 6322 N N . GLY B 1 238 ? 1.346 24.188 15.203 1 96.94 238 GLY B N 1
ATOM 6323 C CA . GLY B 1 238 ? 2.018 24.531 13.961 1 96.94 238 GLY B CA 1
ATOM 6324 C C . GLY B 1 238 ? 1.405 25.719 13.25 1 96.94 238 GLY B C 1
ATOM 6325 O O . GLY B 1 238 ? 0.181 25.844 13.164 1 96.94 238 GLY B O 1
ATOM 6326 N N . SER B 1 239 ? 2.23 26.656 12.828 1 97.75 239 SER B N 1
ATOM 6327 C CA . SER B 1 239 ? 1.77 27.844 12.109 1 97.75 239 SER B CA 1
ATOM 6328 C C . SER B 1 239 ? 2.629 28.109 10.883 1 97.75 239 SER B C 1
ATOM 6330 O O . SER B 1 239 ? 3.693 27.516 10.719 1 97.75 239 SER B O 1
ATOM 6332 N N . ALA B 1 240 ? 2.17 28.984 10.086 1 97.88 240 ALA B N 1
ATOM 6333 C CA . ALA B 1 240 ? 2.867 29.328 8.852 1 97.88 240 ALA B CA 1
ATOM 6334 C C . ALA B 1 240 ? 4.25 29.906 9.141 1 97.88 240 ALA B C 1
ATOM 6336 O O . ALA B 1 240 ? 5.098 29.984 8.25 1 97.88 240 ALA B O 1
ATOM 6337 N N . PHE B 1 241 ? 4.48 30.312 10.445 1 96.12 241 PHE B N 1
ATOM 6338 C CA . PHE B 1 241 ? 5.738 30.953 10.82 1 96.12 241 PHE B CA 1
ATOM 6339 C C . PHE B 1 241 ? 6.758 29.906 11.273 1 96.12 241 PHE B C 1
ATOM 6341 O O . PHE B 1 241 ? 7.941 30.219 11.43 1 96.12 241 PHE B O 1
ATOM 6348 N N . SER B 1 242 ? 6.309 28.688 11.461 1 95.94 242 SER B N 1
ATOM 6349 C CA . SER B 1 242 ? 7.246 27.656 11.891 1 95.94 242 SER B CA 1
ATOM 6350 C C . SER B 1 242 ? 8.375 27.469 10.883 1 95.94 242 SER B C 1
ATOM 6352 O O . SER B 1 242 ? 8.141 27.516 9.672 1 95.94 242 SER B O 1
ATOM 6354 N N . PRO B 1 243 ? 9.586 27.25 11.336 1 93 243 PRO B N 1
ATOM 6355 C CA . PRO B 1 243 ? 10.75 27.25 10.445 1 93 243 PRO B CA 1
ATOM 6356 C C . PRO B 1 243 ? 10.703 26.125 9.422 1 93 243 PRO B C 1
ATOM 6358 O O . PRO B 1 243 ? 11.336 26.219 8.359 1 93 243 PRO B O 1
ATOM 6361 N N . TRP B 1 244 ? 9.961 25.094 9.688 1 93.44 244 TRP B N 1
ATOM 6362 C CA . TRP B 1 244 ? 9.945 23.891 8.844 1 93.44 244 TRP B CA 1
ATOM 6363 C C . TRP B 1 244 ? 8.867 24 7.773 1 93.44 244 TRP B C 1
ATOM 6365 O O . TRP B 1 244 ? 8.703 23.078 6.957 1 93.44 244 TRP B O 1
ATOM 6375 N N . VAL B 1 245 ? 8.117 25.078 7.707 1 96.69 245 VAL B N 1
ATOM 6376 C CA . VAL B 1 245 ? 6.938 25.172 6.848 1 96.69 245 VAL B CA 1
ATOM 6377 C C . VAL B 1 245 ? 7.352 25.609 5.445 1 96.69 245 VAL B C 1
ATOM 6379 O O . VAL B 1 245 ? 6.926 25.016 4.453 1 96.69 245 VAL B O 1
ATOM 6382 N N . ILE B 1 246 ? 8.219 26.641 5.367 1 95.56 246 ILE B N 1
ATOM 6383 C CA . ILE B 1 246 ? 8.641 27.125 4.062 1 95.56 246 ILE B CA 1
ATOM 6384 C C . ILE B 1 246 ? 9.961 26.453 3.66 1 95.56 246 ILE B C 1
ATOM 6386 O O . ILE B 1 246 ? 10.945 26.516 4.402 1 95.56 246 ILE B O 1
ATOM 6390 N N . LYS B 1 247 ? 9.914 25.906 2.496 1 93.69 247 LYS B N 1
ATOM 6391 C CA . LYS B 1 247 ? 11.086 25.172 2.02 1 93.69 247 LYS B CA 1
ATOM 6392 C C . LYS B 1 247 ? 12.078 26.109 1.346 1 93.69 247 LYS B C 1
ATOM 6394 O O . LYS B 1 247 ? 11.695 26.953 0.527 1 93.69 247 LYS B O 1
ATOM 6399 N N . GLU B 1 248 ? 13.305 25.938 1.69 1 90.69 248 GLU B N 1
ATOM 6400 C CA . GLU B 1 248 ? 14.398 26.625 1.02 1 90.69 248 GLU B CA 1
ATOM 6401 C C . GLU B 1 248 ? 14.938 25.812 -0.15 1 90.69 248 GLU B C 1
ATOM 6403 O O . GLU B 1 248 ? 14.906 24.578 -0.12 1 90.69 248 GLU B O 1
ATOM 6408 N N . LYS B 1 249 ? 15.406 26.453 -1.194 1 92.69 249 LYS B N 1
ATOM 6409 C CA . LYS B 1 249 ? 16.094 25.891 -2.352 1 92.69 249 LYS B CA 1
ATOM 6410 C C . LYS B 1 249 ? 15.258 24.781 -3 1 92.69 249 LYS B C 1
ATOM 6412 O O . LYS B 1 249 ? 15.766 23.688 -3.26 1 92.69 249 LYS B O 1
ATOM 6417 N N . PRO B 1 250 ? 13.992 25.047 -3.266 1 95.69 250 PRO B N 1
ATOM 6418 C CA . PRO B 1 250 ? 13.148 23.984 -3.828 1 95.69 250 PRO B CA 1
ATOM 6419 C C . PRO B 1 250 ? 13.633 23.5 -5.195 1 95.69 250 PRO B C 1
ATOM 6421 O O . PRO B 1 250 ? 13.484 22.328 -5.527 1 95.69 250 PRO B O 1
ATOM 6424 N N . LEU B 1 251 ? 14.281 24.359 -5.973 1 96.75 251 LEU B N 1
ATOM 6425 C CA . LEU B 1 251 ? 14.773 23.969 -7.289 1 96.75 251 LEU B CA 1
ATOM 6426 C C . LEU B 1 251 ? 15.875 22.922 -7.172 1 96.75 251 LEU B C 1
ATOM 6428 O O . LEU B 1 251 ? 15.898 21.953 -7.918 1 96.75 251 LEU B O 1
ATOM 6432 N N . GLU B 1 252 ? 16.781 23.156 -6.258 1 95.94 252 GLU B N 1
ATOM 6433 C CA . GLU B 1 252 ? 17.875 22.203 -6.055 1 95.94 252 GLU B CA 1
ATOM 6434 C C . GLU B 1 252 ? 17.344 20.828 -5.695 1 95.94 252 GLU B C 1
ATOM 6436 O O . GLU B 1 252 ? 17.875 19.812 -6.152 1 95.94 252 GLU B O 1
ATOM 6441 N N . PHE B 1 253 ? 16.344 20.781 -4.906 1 96.12 253 PHE B N 1
ATOM 6442 C CA . PHE B 1 253 ? 15.766 19.516 -4.492 1 96.12 253 PHE B CA 1
ATOM 6443 C C . PHE B 1 253 ? 15.062 18.844 -5.664 1 96.12 253 PHE B C 1
ATOM 6445 O O . PHE B 1 253 ? 15.117 17.609 -5.805 1 96.12 253 PHE B O 1
ATOM 6452 N N . ALA B 1 254 ? 14.391 19.594 -6.496 1 98.06 254 ALA B N 1
ATOM 6453 C CA . ALA B 1 254 ? 13.75 19.062 -7.691 1 98.06 254 ALA B CA 1
ATOM 6454 C C . ALA B 1 254 ? 14.789 18.453 -8.641 1 98.06 254 ALA B C 1
ATOM 6456 O O . ALA B 1 254 ? 14.586 17.359 -9.164 1 98.06 254 ALA B O 1
ATOM 6457 N N . GLN B 1 255 ? 15.859 19.172 -8.805 1 98 255 GLN B N 1
ATOM 6458 C CA . GLN B 1 255 ? 16.938 18.688 -9.672 1 98 255 GLN B CA 1
ATOM 6459 C C . GLN B 1 255 ? 17.594 17.438 -9.102 1 98 255 GLN B C 1
ATOM 6461 O O . GLN B 1 255 ? 17.906 16.5 -9.844 1 98 255 GLN B O 1
ATOM 6466 N N . LYS B 1 256 ? 17.766 17.438 -7.793 1 96.31 256 LYS B N 1
ATOM 6467 C CA . LYS B 1 256 ? 18.312 16.25 -7.148 1 96.31 256 LYS B CA 1
ATOM 6468 C C . LYS B 1 256 ? 17.406 15.055 -7.344 1 96.31 256 LYS B C 1
ATOM 6470 O O . LYS B 1 256 ? 17.875 13.945 -7.629 1 96.31 256 LYS B O 1
ATOM 6475 N N . LEU B 1 257 ? 16.094 15.242 -7.16 1 96.88 257 LEU B N 1
ATOM 6476 C CA . LEU B 1 257 ? 15.148 14.156 -7.379 1 96.88 257 LEU B CA 1
ATOM 6477 C C . LEU B 1 257 ? 15.258 13.609 -8.797 1 96.88 257 LEU B C 1
ATOM 6479 O O . LEU B 1 257 ? 15.266 12.398 -9.008 1 96.88 257 LEU B O 1
ATOM 6483 N N . ALA B 1 258 ? 15.281 14.516 -9.758 1 97.75 258 ALA B N 1
ATOM 6484 C CA . ALA B 1 258 ? 15.438 14.117 -11.156 1 97.75 258 ALA B CA 1
ATOM 6485 C C . ALA B 1 258 ? 16.719 13.305 -11.359 1 97.75 258 ALA B C 1
ATOM 6487 O O . ALA B 1 258 ? 16.672 12.227 -11.953 1 97.75 258 ALA B O 1
ATOM 6488 N N . ASP B 1 259 ? 17.719 13.797 -10.758 1 96.19 259 ASP B N 1
ATOM 6489 C CA . ASP B 1 259 ? 19.016 13.156 -10.93 1 96.19 259 ASP B CA 1
ATOM 6490 C C . ASP B 1 259 ? 19 11.734 -10.367 1 96.19 259 ASP B C 1
ATOM 6492 O O . ASP B 1 259 ? 19.391 10.789 -11.055 1 96.19 259 ASP B O 1
ATOM 6496 N N . VAL B 1 260 ? 18.547 11.578 -9.188 1 94.56 260 VAL B N 1
ATOM 6497 C CA . VAL B 1 260 ? 18.656 10.297 -8.5 1 94.56 260 VAL B CA 1
ATOM 6498 C C . VAL B 1 260 ? 17.641 9.312 -9.07 1 94.56 260 VAL B C 1
ATOM 6500 O O . VAL B 1 260 ? 17.656 8.125 -8.758 1 94.56 260 VAL B O 1
ATOM 6503 N N . THR B 1 261 ? 16.766 9.773 -9.914 1 96.19 261 THR B N 1
ATOM 6504 C CA . THR B 1 261 ? 15.805 8.883 -10.562 1 96.19 261 THR B CA 1
ATOM 6505 C C . THR B 1 261 ? 16.109 8.75 -12.055 1 96.19 261 THR B C 1
ATOM 6507 O O . THR B 1 261 ? 15.258 8.297 -12.828 1 96.19 261 THR B O 1
ATOM 6510 N N . GLY B 1 262 ? 17.188 9.25 -12.461 1 95.44 262 GLY B N 1
ATOM 6511 C CA . GLY B 1 262 ? 17.688 9.062 -13.82 1 95.44 262 GLY B CA 1
ATOM 6512 C C . GLY B 1 262 ? 17.062 10.016 -14.82 1 95.44 262 GLY B C 1
ATOM 6513 O O . GLY B 1 262 ? 17.078 9.766 -16.031 1 95.44 262 GLY B O 1
ATOM 6514 N N . CYS B 1 263 ? 16.453 11.102 -14.406 1 97.25 263 CYS B N 1
ATOM 6515 C CA . CYS B 1 263 ? 15.82 12.094 -15.266 1 97.25 263 CYS B CA 1
ATOM 6516 C C . CYS B 1 263 ? 16.766 13.25 -15.555 1 97.25 263 CYS B C 1
ATOM 6518 O O . CYS B 1 263 ? 17.672 13.523 -14.766 1 97.25 263 CYS B O 1
ATOM 6520 N N . PRO B 1 264 ? 16.531 13.938 -16.703 1 96.69 264 PRO B N 1
ATOM 6521 C CA . PRO B 1 264 ? 17.266 15.188 -16.906 1 96.69 264 PRO B CA 1
ATOM 6522 C C . PRO B 1 264 ? 16.953 16.234 -15.836 1 96.69 264 PRO B C 1
ATOM 6524 O O . PRO B 1 264 ? 15.812 16.344 -15.383 1 96.69 264 PRO B O 1
ATOM 6527 N N . THR B 1 265 ? 17.969 16.984 -15.445 1 97.25 265 THR B N 1
ATOM 6528 C CA . THR B 1 265 ? 17.781 17.969 -14.383 1 97.25 265 THR B CA 1
ATOM 6529 C C . THR B 1 265 ? 17.375 19.312 -14.969 1 97.25 265 THR B C 1
ATOM 6531 O O . THR B 1 265 ? 16.922 20.203 -14.234 1 97.25 265 THR B O 1
ATOM 6534 N N . GLU B 1 266 ? 17.547 19.516 -16.219 1 96.19 266 GLU B N 1
ATOM 6535 C CA . GLU B 1 266 ? 17.156 20.688 -16.984 1 96.19 266 GLU B CA 1
ATOM 6536 C C . GLU B 1 266 ? 16.891 20.344 -18.438 1 96.19 266 GLU B C 1
ATOM 6538 O O . GLU B 1 266 ? 17.422 19.359 -18.969 1 96.19 266 GLU B O 1
ATOM 6543 N N . PRO B 1 267 ? 16.047 21.156 -19.172 1 97.38 267 PRO B N 1
ATOM 6544 C CA . PRO B 1 267 ? 15.195 22.203 -18.594 1 97.38 267 PRO B CA 1
ATOM 6545 C C . PRO B 1 267 ? 14.062 21.625 -17.734 1 97.38 267 PRO B C 1
ATOM 6547 O O . PRO B 1 267 ? 13.797 20.422 -17.766 1 97.38 267 PRO B O 1
ATOM 6550 N N . SER B 1 268 ? 13.344 22.453 -16.984 1 97.12 268 SER B N 1
ATOM 6551 C CA . SER B 1 268 ? 12.305 22.062 -16.031 1 97.12 268 SER B CA 1
ATOM 6552 C C . SER B 1 268 ? 11.211 21.25 -16.703 1 97.12 268 SER B C 1
ATOM 6554 O O . SER B 1 268 ? 10.656 20.312 -16.109 1 97.12 268 SER B O 1
ATOM 6556 N N . GLN B 1 269 ? 10.93 21.609 -17.875 1 97.31 269 GLN B N 1
ATOM 6557 C CA . GLN B 1 269 ? 9.867 20.922 -18.594 1 97.31 269 GLN B CA 1
ATOM 6558 C C . GLN B 1 269 ? 10.227 19.453 -18.828 1 97.31 269 GLN B C 1
ATOM 6560 O O . GLN B 1 269 ? 9.383 18.562 -18.656 1 97.31 269 GLN B O 1
ATOM 6565 N N . LEU B 1 270 ? 11.453 19.188 -19.266 1 97.38 270 LEU B N 1
ATOM 6566 C CA . LEU B 1 270 ? 11.906 17.812 -19.484 1 97.38 270 LEU B CA 1
ATOM 6567 C C . LEU B 1 270 ? 12.023 17.062 -18.156 1 97.38 270 LEU B C 1
ATOM 6569 O O . LEU B 1 270 ? 11.727 15.867 -18.094 1 97.38 270 LEU B O 1
ATOM 6573 N N . LEU B 1 271 ? 12.508 17.797 -17.141 1 98.06 271 LEU B N 1
ATOM 6574 C CA . LEU B 1 271 ? 12.547 17.25 -15.789 1 98.06 271 LEU B CA 1
ATOM 6575 C C . LEU B 1 271 ? 11.172 16.75 -15.367 1 98.06 271 LEU B C 1
ATOM 6577 O O . LEU B 1 271 ? 11.023 15.6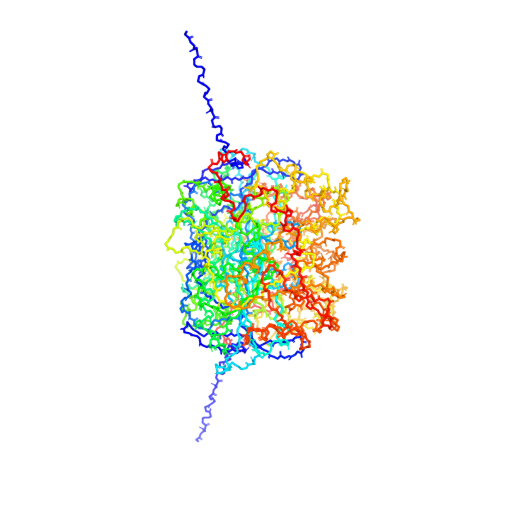02 -14.945 1 98.06 271 LEU B O 1
ATOM 6581 N N . LYS B 1 272 ? 10.164 17.516 -15.516 1 98.31 272 LYS B N 1
ATOM 6582 C CA . LYS B 1 272 ? 8.789 17.203 -15.133 1 98.31 272 LYS B CA 1
ATOM 6583 C C . LYS B 1 272 ? 8.258 16.016 -15.922 1 98.31 272 LYS B C 1
ATOM 6585 O O . LYS B 1 272 ? 7.676 15.086 -15.352 1 98.31 272 LYS B O 1
ATOM 6590 N N . GLN B 1 273 ? 8.445 16.062 -17.203 1 97.62 273 GLN B N 1
ATOM 6591 C CA . GLN B 1 273 ? 7.93 15.008 -18.078 1 97.62 273 GLN B CA 1
ATOM 6592 C C . GLN B 1 273 ? 8.547 13.656 -17.734 1 97.62 273 GLN B C 1
ATOM 6594 O O . GLN B 1 273 ? 7.844 12.641 -17.688 1 97.62 273 GLN B O 1
ATOM 6599 N N . CYS B 1 274 ? 9.82 13.688 -17.516 1 97.31 274 CYS B N 1
ATOM 6600 C CA . CYS B 1 274 ? 10.516 12.461 -17.156 1 97.31 274 CYS B CA 1
ATOM 6601 C C . CYS B 1 274 ? 10.023 11.93 -15.812 1 97.31 274 CYS B C 1
ATOM 6603 O O . CYS B 1 274 ? 9.727 10.742 -15.68 1 97.31 274 CYS B O 1
ATOM 6605 N N . LEU B 1 275 ? 9.867 12.758 -14.789 1 98.12 275 LEU B N 1
ATOM 6606 C CA . LEU B 1 275 ? 9.414 12.352 -13.461 1 98.12 275 LEU B CA 1
ATOM 6607 C C . LEU B 1 275 ? 8 11.781 -13.516 1 98.12 275 LEU B C 1
ATOM 6609 O O . LEU B 1 275 ? 7.652 10.891 -12.742 1 98.12 275 LEU B O 1
ATOM 6613 N N . LYS B 1 276 ? 7.168 12.273 -14.43 1 97.5 276 LYS B N 1
ATOM 6614 C CA . LYS B 1 276 ? 5.805 11.773 -14.586 1 97.5 276 LYS B CA 1
ATOM 6615 C C . LYS B 1 276 ? 5.797 10.312 -15.023 1 97.5 276 LYS B C 1
ATOM 6617 O O . LYS B 1 276 ? 4.801 9.609 -14.844 1 97.5 276 LYS B O 1
ATOM 6622 N N . THR B 1 277 ? 6.93 9.867 -15.594 1 95.19 277 THR B N 1
ATOM 6623 C CA . THR B 1 277 ? 6.957 8.508 -16.125 1 95.19 277 THR B CA 1
ATOM 6624 C C . THR B 1 277 ? 7.531 7.539 -15.102 1 95.19 277 THR B C 1
ATOM 6626 O O . THR B 1 277 ? 7.457 6.32 -15.281 1 95.19 277 THR B O 1
ATOM 6629 N N . ARG B 1 278 ? 8.148 8.062 -14.023 1 96.88 278 ARG B N 1
ATOM 6630 C CA . ARG B 1 278 ? 8.719 7.18 -13 1 96.88 278 ARG B CA 1
ATOM 6631 C C . ARG B 1 278 ? 7.629 6.652 -12.07 1 96.88 278 ARG B C 1
ATOM 6633 O O . ARG B 1 278 ? 6.73 7.395 -11.672 1 96.88 278 ARG B O 1
ATOM 6640 N N . PRO B 1 279 ? 7.703 5.348 -11.719 1 96 279 PRO B N 1
ATOM 6641 C CA . PRO B 1 279 ? 6.727 4.836 -10.758 1 96 279 PRO B CA 1
ATOM 6642 C C . PRO B 1 279 ? 6.785 5.555 -9.414 1 96 279 PRO B C 1
ATOM 6644 O O . PRO B 1 279 ? 7.867 5.898 -8.945 1 96 279 PRO B O 1
ATOM 6647 N N . ALA B 1 280 ? 5.613 5.684 -8.805 1 95.69 280 ALA B N 1
ATOM 6648 C CA . ALA B 1 280 ? 5.527 6.352 -7.508 1 95.69 280 ALA B CA 1
ATOM 6649 C C . ALA B 1 280 ? 6.465 5.707 -6.492 1 95.69 280 ALA B C 1
ATOM 6651 O O . ALA B 1 280 ? 7.098 6.402 -5.691 1 95.69 280 ALA B O 1
ATOM 6652 N N . ASN B 1 281 ? 6.551 4.387 -6.543 1 93.31 281 ASN B N 1
ATOM 6653 C CA . ASN B 1 281 ? 7.391 3.676 -5.582 1 93.31 281 ASN B CA 1
ATOM 6654 C C . ASN B 1 281 ? 8.859 4.055 -5.734 1 93.31 281 ASN B C 1
ATOM 6656 O O . ASN B 1 281 ? 9.602 4.094 -4.75 1 93.31 281 ASN B O 1
ATOM 6660 N N . VAL B 1 282 ? 9.289 4.254 -6.922 1 94.56 282 VAL B N 1
ATOM 6661 C CA . VAL B 1 282 ? 10.672 4.656 -7.156 1 94.56 282 VAL B CA 1
ATOM 6662 C C . VAL B 1 282 ? 10.898 6.059 -6.605 1 94.56 282 VAL B C 1
ATOM 6664 O O . VAL B 1 282 ? 11.883 6.305 -5.906 1 94.56 282 VAL B O 1
ATOM 6667 N N . LEU B 1 283 ? 9.969 6.898 -6.895 1 96.12 283 LEU B N 1
ATOM 6668 C CA . LEU B 1 283 ? 10.086 8.273 -6.414 1 96.12 283 LEU B CA 1
ATOM 6669 C C . LEU B 1 283 ? 10.141 8.305 -4.887 1 96.12 283 LEU B C 1
ATOM 6671 O O . LEU B 1 283 ? 10.945 9.039 -4.312 1 96.12 283 LEU B O 1
ATOM 6675 N N . LEU B 1 284 ? 9.375 7.527 -4.258 1 93.69 284 LEU B N 1
ATOM 6676 C CA . LEU B 1 284 ? 9.297 7.523 -2.799 1 93.69 284 LEU B CA 1
ATOM 6677 C C . LEU B 1 284 ? 10.477 6.766 -2.197 1 93.69 284 LEU B C 1
ATOM 6679 O O . LEU B 1 284 ? 10.906 7.062 -1.077 1 93.69 284 LEU B O 1
ATOM 6683 N N . SER B 1 285 ? 11.055 5.844 -2.906 1 89.94 285 SER B N 1
ATOM 6684 C CA . SER B 1 285 ? 12.148 5.031 -2.383 1 89.94 285 SER B CA 1
ATOM 6685 C C . SER B 1 285 ? 13.414 5.859 -2.201 1 89.94 285 SER B C 1
ATOM 6687 O O . SER B 1 285 ? 14.289 5.508 -1.401 1 89.94 285 SER B O 1
ATOM 6689 N N . VAL B 1 286 ? 13.531 6.965 -2.947 1 89.69 286 VAL B N 1
ATOM 6690 C CA . VAL B 1 286 ? 14.758 7.754 -2.885 1 89.69 286 VAL B CA 1
ATOM 6691 C C . VAL B 1 286 ? 14.594 8.883 -1.868 1 89.69 286 VAL B C 1
ATOM 6693 O O . VAL B 1 286 ? 15.516 9.688 -1.673 1 89.69 286 VAL B O 1
ATOM 6696 N N . TYR B 1 287 ? 13.461 8.945 -1.217 1 85.56 287 TYR B N 1
ATOM 6697 C CA . TYR B 1 287 ? 13.141 10.016 -0.284 1 85.56 287 TYR B CA 1
ATOM 6698 C C . TYR B 1 287 ? 14.195 10.133 0.807 1 85.56 287 TYR B C 1
ATOM 6700 O O . TYR B 1 287 ? 14.539 11.234 1.235 1 85.56 287 TYR B O 1
ATOM 6708 N N . ARG B 1 288 ? 14.805 9.07 1.234 1 80.75 288 ARG B N 1
ATOM 6709 C CA . ARG B 1 288 ? 15.789 9.039 2.316 1 80.75 288 ARG B CA 1
ATOM 6710 C C . ARG B 1 288 ? 17.047 9.82 1.943 1 80.75 288 ARG B C 1
ATOM 6712 O O . ARG B 1 288 ? 17.766 10.289 2.82 1 80.75 288 ARG B O 1
ATOM 6719 N N . ARG B 1 289 ? 17.234 10.016 0.721 1 84.81 289 ARG B N 1
ATOM 6720 C CA . ARG B 1 289 ? 18.438 10.688 0.236 1 84.81 289 ARG B CA 1
ATOM 6721 C C . ARG B 1 289 ? 18.359 12.188 0.489 1 84.81 289 ARG B C 1
ATOM 6723 O O . ARG B 1 289 ? 19.359 12.898 0.335 1 84.81 289 ARG B O 1
ATOM 6730 N N . PHE B 1 290 ? 17.266 12.609 0.931 1 87.38 290 PHE B N 1
ATOM 6731 C CA . PHE B 1 290 ? 17.078 14.047 1.081 1 87.38 290 PHE B CA 1
ATOM 6732 C C . PHE B 1 290 ? 17.219 14.461 2.539 1 87.38 290 PHE B C 1
ATOM 6734 O O . PHE B 1 290 ? 17.219 15.656 2.854 1 87.38 290 PHE B O 1
ATOM 6741 N N . TYR B 1 291 ? 17.453 13.484 3.348 1 79.88 291 TYR B N 1
ATOM 6742 C CA . TYR B 1 291 ? 17.641 13.805 4.762 1 79.88 291 TYR B CA 1
ATOM 6743 C C . TYR B 1 291 ? 19.109 13.891 5.117 1 79.88 291 TYR B C 1
ATOM 6745 O O . TYR B 1 291 ? 19.953 13.242 4.484 1 79.88 291 TYR B O 1
ATOM 6753 N N . GLY B 1 292 ? 19.5 14.805 5.984 1 70.56 292 GLY B N 1
ATOM 6754 C CA . GLY B 1 292 ? 20.875 14.938 6.438 1 70.56 292 GLY B CA 1
ATOM 6755 C C . GLY B 1 292 ? 21.203 14.031 7.609 1 70.56 292 GLY B C 1
ATOM 6756 O O . GLY B 1 292 ? 22.219 13.352 7.602 1 70.56 292 GLY B O 1
ATOM 6757 N N . TYR B 1 293 ? 20.578 14.141 8.547 1 67.25 293 TYR B N 1
ATOM 6758 C CA . TYR B 1 293 ? 20.781 13.305 9.727 1 67.25 293 TYR B CA 1
ATOM 6759 C C . TYR B 1 293 ? 19.531 12.523 10.07 1 67.25 293 TYR B C 1
ATOM 6761 O O . TYR B 1 293 ? 18.469 13.109 10.305 1 67.25 293 TYR B O 1
ATOM 6769 N N . GLY B 1 294 ? 19.797 11.273 10.047 1 60.66 294 GLY B N 1
ATOM 6770 C CA . GLY B 1 294 ? 18.641 10.445 10.297 1 60.66 294 GLY B CA 1
ATOM 6771 C C . GLY B 1 294 ? 17.484 10.719 9.344 1 60.66 294 GLY B C 1
ATOM 6772 O O . GLY B 1 294 ? 17.719 11.078 8.18 1 60.66 294 GLY B O 1
ATOM 6773 N N . GLN B 1 295 ? 16.562 10.227 9.469 1 57.59 295 GLN B N 1
ATOM 6774 C CA . GLN B 1 295 ? 15.375 10.5 8.68 1 57.59 295 GLN B CA 1
ATOM 6775 C C . GLN B 1 295 ? 14.562 11.641 9.289 1 57.59 295 GLN B C 1
ATOM 6777 O O . GLN B 1 295 ? 13.344 11.523 9.445 1 57.59 295 GLN B O 1
ATOM 6782 N N . MET B 1 296 ? 15.406 12.586 9.852 1 59.34 296 MET B N 1
ATOM 6783 C CA . MET B 1 296 ? 14.711 13.344 10.891 1 59.34 296 MET B CA 1
ATOM 6784 C C . MET B 1 296 ? 14.312 14.727 10.375 1 59.34 296 MET B C 1
ATOM 6786 O O . MET B 1 296 ? 14.875 15.219 9.398 1 59.34 296 MET B O 1
ATOM 6790 N N . PRO B 1 297 ? 13.164 15.508 11.086 1 61.78 297 PRO B N 1
ATOM 6791 C CA . PRO B 1 297 ? 11.773 15.555 11.531 1 61.78 297 PRO B CA 1
ATOM 6792 C C . PRO B 1 297 ? 10.844 16.203 10.508 1 61.78 297 PRO B C 1
ATOM 6794 O O . PRO B 1 297 ? 9.625 16.031 10.57 1 61.78 297 PRO B O 1
ATOM 6797 N N . PHE B 1 298 ? 11.469 16.812 9.539 1 79.25 298 PHE B N 1
ATOM 6798 C CA . PHE B 1 298 ? 10.531 17.547 8.695 1 79.25 298 PHE B CA 1
ATOM 6799 C C . PHE B 1 298 ? 10.781 17.25 7.223 1 79.25 298 PHE B C 1
ATOM 6801 O O . PHE B 1 298 ? 11.875 16.828 6.844 1 79.25 298 PHE B O 1
ATOM 6808 N N . SER B 1 299 ? 9.82 17.438 6.449 1 83.44 299 SER B N 1
ATOM 6809 C CA . SER B 1 299 ? 9.766 17.016 5.051 1 83.44 299 SER B CA 1
ATOM 6810 C C . SER B 1 299 ? 10.805 17.75 4.211 1 83.44 299 SER B C 1
ATOM 6812 O O . SER B 1 299 ? 10.961 18.969 4.332 1 83.44 299 SER B O 1
ATOM 6814 N N . PRO B 1 300 ? 11.516 17.062 3.389 1 89.88 300 PRO B N 1
ATOM 6815 C CA . PRO B 1 300 ? 12.383 17.734 2.408 1 89.88 300 PRO B CA 1
ATOM 6816 C C . PRO B 1 300 ? 11.594 18.516 1.358 1 89.88 300 PRO B C 1
ATOM 6818 O O . PRO B 1 300 ? 12.164 19.359 0.668 1 89.88 300 PRO B O 1
ATOM 6821 N N . PHE B 1 301 ? 10.391 18.203 1.229 1 94.75 301 PHE B N 1
ATOM 6822 C CA . PHE B 1 301 ? 9.484 18.891 0.325 1 94.75 301 PHE B CA 1
ATOM 6823 C C . PHE B 1 301 ? 8.336 19.547 1.097 1 94.75 301 PHE B C 1
ATOM 6825 O O . PHE B 1 301 ? 7.543 18.844 1.736 1 94.75 301 PHE B O 1
ATOM 6832 N N . ALA B 1 302 ? 8.266 20.812 1.008 1 96.31 302 ALA B N 1
ATOM 6833 C CA . ALA B 1 302 ? 7.27 21.562 1.762 1 96.31 302 ALA B CA 1
ATOM 6834 C C . ALA B 1 302 ? 6.816 22.797 0.987 1 96.31 302 ALA B C 1
ATOM 6836 O O . ALA B 1 302 ? 7.074 22.922 -0.214 1 96.31 302 ALA B O 1
ATOM 6837 N N . VAL B 1 303 ? 6.059 23.672 1.654 1 97.94 303 VAL B N 1
ATOM 6838 C CA . VAL B 1 303 ? 5.449 24.844 1.028 1 97.94 303 VAL B CA 1
ATOM 6839 C C . VAL B 1 303 ? 6.539 25.766 0.511 1 97.94 303 VAL B C 1
ATOM 6841 O O . VAL B 1 303 ? 7.59 25.922 1.14 1 97.94 303 VAL B O 1
ATOM 6844 N N . VAL B 1 304 ? 6.289 26.422 -0.633 1 96.88 304 VAL B N 1
ATOM 6845 C CA . VAL B 1 304 ? 7.262 27.344 -1.214 1 96.88 304 VAL B CA 1
ATOM 6846 C C . VAL B 1 304 ? 6.586 28.672 -1.538 1 96.88 304 VAL B C 1
ATOM 6848 O O . VAL B 1 304 ? 5.359 28.734 -1.677 1 96.88 304 VAL B O 1
ATOM 6851 N N . VAL B 1 305 ? 7.367 29.719 -1.5 1 95.44 305 VAL B N 1
ATOM 6852 C CA . VAL B 1 305 ? 6.922 30.953 -2.113 1 95.44 305 VAL B CA 1
ATOM 6853 C C . VAL B 1 305 ? 7.027 30.859 -3.635 1 95.44 305 VAL B C 1
ATOM 6855 O O . VAL B 1 305 ? 8.117 30.656 -4.176 1 95.44 305 VAL B O 1
ATOM 6858 N N . GLU B 1 306 ? 5.922 30.906 -4.277 1 95.75 306 GLU B N 1
ATOM 6859 C CA . GLU B 1 306 ? 5.902 30.75 -5.73 1 95.75 306 GLU B CA 1
ATOM 6860 C C . GLU B 1 306 ? 6.367 32.031 -6.43 1 95.75 306 GLU B C 1
ATOM 6862 O O . GLU B 1 306 ? 5.793 33.094 -6.23 1 95.75 306 GLU B O 1
ATOM 6867 N N . LYS B 1 307 ? 7.371 31.906 -7.227 1 87.06 307 LYS B N 1
ATOM 6868 C CA . LYS B 1 307 ? 7.988 33.031 -7.91 1 87.06 307 LYS B CA 1
ATOM 6869 C C . LYS B 1 307 ? 7.32 33.312 -9.258 1 87.06 307 LYS B C 1
ATOM 6871 O O . LYS B 1 307 ? 7.32 34.438 -9.75 1 87.06 307 LYS B O 1
ATOM 6876 N N . ASN B 1 308 ? 6.832 32.25 -9.797 1 80.06 308 ASN B N 1
ATOM 6877 C CA . ASN B 1 308 ? 6.199 32.281 -11.109 1 80.06 308 ASN B CA 1
ATOM 6878 C C . ASN B 1 308 ? 4.805 31.656 -11.086 1 80.06 308 ASN B C 1
ATOM 6880 O O . ASN B 1 308 ? 4.395 31.094 -10.07 1 80.06 308 ASN B O 1
ATOM 6884 N N . GLY B 1 309 ? 4.082 31.984 -12.039 1 73.56 309 GLY B N 1
ATOM 6885 C CA . GLY B 1 309 ? 2.752 31.406 -12.18 1 73.56 309 GLY B CA 1
ATOM 6886 C C . GLY B 1 309 ? 1.649 32.438 -12.164 1 73.56 309 GLY B C 1
ATOM 6887 O O . GLY B 1 309 ? 1.832 33.531 -11.641 1 73.56 309 GLY B O 1
ATOM 6888 N N . THR B 1 310 ? 0.602 32.094 -12.781 1 77.5 310 THR B N 1
ATOM 6889 C CA . THR B 1 310 ? -0.504 33.031 -12.969 1 77.5 310 THR B CA 1
ATOM 6890 C C . THR B 1 310 ? -1.385 33.062 -11.719 1 77.5 310 THR B C 1
ATOM 6892 O O . THR B 1 310 ? -2.033 34.094 -11.453 1 77.5 310 THR B O 1
ATOM 6895 N N . ASN B 1 311 ? -1.318 32.031 -10.93 1 85.81 311 ASN B N 1
ATOM 6896 C CA . ASN B 1 311 ? -2.186 31.953 -9.758 1 85.81 311 ASN B CA 1
ATOM 6897 C C . ASN B 1 311 ? -1.485 31.281 -8.578 1 85.81 311 ASN B C 1
ATOM 6899 O O . ASN B 1 311 ? -1.868 30.188 -8.172 1 85.81 311 ASN B O 1
ATOM 6903 N N . PRO B 1 312 ? -0.53 32.062 -7.969 1 94.44 312 PRO B N 1
ATOM 6904 C CA . PRO B 1 312 ? 0.226 31.438 -6.879 1 94.44 312 PRO B CA 1
ATOM 6905 C C . PRO B 1 312 ? -0.599 31.281 -5.605 1 94.44 312 PRO B C 1
ATOM 6907 O O . PRO B 1 312 ? -1.418 32.125 -5.281 1 94.44 312 PRO B O 1
ATOM 6910 N N . PHE B 1 313 ? -0.454 30.188 -4.941 1 97.44 313 PHE B N 1
ATOM 6911 C CA . PHE B 1 313 ? -1.048 30.016 -3.621 1 97.44 313 PHE B CA 1
ATOM 6912 C C . PHE B 1 313 ? -0.428 30.969 -2.611 1 97.44 313 PHE B C 1
ATOM 6914 O O . PHE B 1 313 ? -1.139 31.578 -1.808 1 97.44 313 PHE B O 1
ATOM 6921 N N . LEU B 1 314 ? 0.843 31.031 -2.66 1 96.06 314 LEU B N 1
ATOM 6922 C CA . LEU B 1 314 ? 1.631 31.906 -1.795 1 96.06 314 LEU B CA 1
ATOM 6923 C C . LEU B 1 314 ? 2.639 32.719 -2.609 1 96.06 314 LEU B C 1
ATOM 6925 O O . LEU B 1 314 ? 3.586 32.156 -3.164 1 96.06 314 LEU B O 1
ATOM 6929 N N . SER B 1 315 ? 2.529 34.031 -2.596 1 93 315 SER B N 1
ATOM 6930 C CA . SER B 1 315 ? 3.363 34.875 -3.451 1 93 315 SER B CA 1
ATOM 6931 C C . SER B 1 315 ? 4.488 35.531 -2.656 1 93 315 SER B C 1
ATOM 6933 O O . SER B 1 315 ? 5.449 36.062 -3.234 1 93 315 SER B O 1
ATOM 6935 N N . LYS B 1 316 ? 4.336 35.562 -1.353 1 93 316 LYS B N 1
ATOM 6936 C CA . LYS B 1 316 ? 5.328 36.125 -0.436 1 93 316 LYS B CA 1
ATOM 6937 C C . LYS B 1 316 ? 5.469 35.25 0.812 1 93 316 LYS B C 1
ATOM 6939 O O . LYS B 1 316 ? 4.656 34.375 1.049 1 93 316 LYS B O 1
ATOM 6944 N N . LEU B 1 317 ? 6.477 35.594 1.547 1 94.56 317 LEU B N 1
ATOM 6945 C CA . LEU B 1 317 ? 6.637 34.906 2.828 1 94.56 317 LEU B CA 1
ATOM 6946 C C . LEU B 1 317 ? 5.469 35.219 3.756 1 94.56 317 LEU B C 1
ATOM 6948 O O . LEU B 1 317 ? 4.965 36.344 3.771 1 94.56 317 LEU B O 1
ATOM 6952 N N . PRO B 1 318 ? 5.062 34.281 4.598 1 96.38 318 PRO B N 1
ATOM 6953 C CA . PRO B 1 318 ? 3.918 34.469 5.492 1 96.38 318 PRO B CA 1
ATOM 6954 C C . PRO B 1 318 ? 4.062 35.688 6.383 1 96.38 318 PRO B C 1
ATOM 6956 O O . PRO B 1 318 ? 3.107 36.469 6.543 1 96.38 318 PRO B O 1
ATOM 6959 N N . TYR B 1 319 ? 5.211 35.844 6.906 1 93 319 TYR B N 1
ATOM 6960 C CA . TYR B 1 319 ? 5.449 37 7.785 1 93 319 TYR B CA 1
ATOM 6961 C C . TYR B 1 319 ? 5.195 38.312 7.059 1 93 319 TYR B C 1
ATOM 6963 O O . TYR B 1 319 ? 4.574 39.219 7.609 1 93 319 TYR B O 1
ATOM 6971 N N . GLU B 1 320 ? 5.617 38.375 5.824 1 92.62 320 GLU B N 1
ATOM 6972 C CA . GLU B 1 320 ? 5.418 39.594 5.016 1 92.62 320 GLU B CA 1
ATOM 6973 C C . GLU B 1 320 ? 3.938 39.812 4.727 1 92.62 320 GLU B C 1
ATOM 6975 O O . GLU B 1 320 ? 3.465 40.938 4.77 1 92.62 320 GLU B O 1
ATOM 6980 N N . LEU B 1 321 ? 3.289 38.781 4.461 1 94.44 321 LEU B N 1
ATOM 6981 C CA . LEU B 1 321 ? 1.863 38.875 4.172 1 94.44 321 LEU B CA 1
ATOM 6982 C C . LEU B 1 321 ? 1.099 39.406 5.379 1 94.44 321 LEU B C 1
ATOM 6984 O O . LEU B 1 321 ? 0.236 40.281 5.238 1 94.44 321 LEU B O 1
ATOM 6988 N N . VAL B 1 322 ? 1.415 38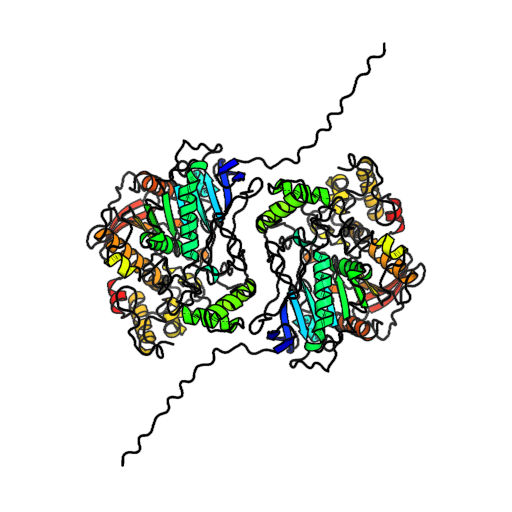.938 6.535 1 93.38 322 VAL B N 1
ATOM 6989 C CA . VAL B 1 322 ? 0.727 39.375 7.746 1 93.38 322 VAL B CA 1
ATOM 6990 C C . VAL B 1 322 ? 1.076 40.812 8.055 1 93.38 322 VAL B C 1
ATOM 6992 O O . VAL B 1 322 ? 0.195 41.625 8.375 1 93.38 322 VAL B O 1
ATOM 6995 N N . LYS B 1 323 ? 2.309 41.156 7.926 1 89.19 323 LYS B N 1
ATOM 6996 C CA . LYS B 1 323 ? 2.76 42.531 8.195 1 89.19 323 LYS B CA 1
ATOM 6997 C C . LYS B 1 323 ? 2.078 43.531 7.262 1 89.19 323 LYS B C 1
ATOM 6999 O O . LYS B 1 323 ? 1.794 44.656 7.656 1 89.19 323 LYS B O 1
ATOM 7004 N N . GLU B 1 324 ? 1.855 43.031 6.086 1 92.12 324 GLU B N 1
ATOM 7005 C CA . GLU B 1 324 ? 1.251 43.906 5.082 1 92.12 324 GLU B CA 1
ATOM 7006 C C . GLU B 1 324 ? -0.272 43.875 5.168 1 92.12 324 GLU B C 1
ATOM 7008 O O . GLU B 1 324 ? -0.957 44.562 4.398 1 92.12 324 GLU B O 1
ATOM 7013 N N . GLY B 1 325 ? -0.779 43.094 6.027 1 91.81 325 GLY B N 1
ATOM 7014 C CA . GLY B 1 325 ? -2.211 43.062 6.277 1 91.81 325 GLY B CA 1
ATOM 7015 C C . GLY B 1 325 ? -2.971 42.188 5.309 1 91.81 325 GLY B C 1
ATOM 7016 O O . GLY B 1 325 ? -4.172 42.375 5.094 1 91.81 325 GLY B O 1
ATOM 7017 N N . HIS B 1 326 ? -2.244 41.312 4.66 1 92.75 326 HIS B N 1
ATOM 7018 C CA . HIS B 1 326 ? -2.873 40.438 3.695 1 92.75 326 HIS B CA 1
ATOM 7019 C C . HIS B 1 326 ? -3.305 39.125 4.352 1 92.75 326 HIS B C 1
ATOM 7021 O O . HIS B 1 326 ? -2.727 38.062 4.082 1 92.75 326 HIS B O 1
ATOM 7027 N N . MET B 1 327 ? -4.254 39.156 5.207 1 94.19 327 MET B N 1
ATOM 7028 C CA . MET B 1 327 ? -4.797 37.969 5.848 1 94.19 327 MET B CA 1
ATOM 7029 C C . MET B 1 327 ? -6.312 38.062 5.988 1 94.19 327 MET B C 1
ATOM 7031 O O . MET B 1 327 ? -6.871 39.188 5.961 1 94.19 327 MET B O 1
ATOM 7035 N N . ALA B 1 328 ? -6.922 37 6.055 1 96.12 328 ALA B N 1
ATOM 7036 C CA . ALA B 1 328 ? -8.359 36.969 6.305 1 96.12 328 ALA B CA 1
ATOM 7037 C C . ALA B 1 328 ? -8.688 37.562 7.676 1 96.12 328 ALA B C 1
ATOM 7039 O O . ALA B 1 328 ? -7.961 37.312 8.641 1 96.12 328 ALA B O 1
ATOM 7040 N N . ASP B 1 329 ? -9.711 38.375 7.754 1 97.31 329 ASP B N 1
ATOM 7041 C CA . ASP B 1 329 ? -10.203 38.906 9.008 1 97.31 329 ASP B CA 1
ATOM 7042 C C . ASP B 1 329 ? -11.336 38.062 9.578 1 97.31 329 ASP B C 1
ATOM 7044 O O . ASP B 1 329 ? -12.508 38.406 9.438 1 97.31 329 ASP B O 1
ATOM 7048 N N . ILE B 1 330 ? -10.977 37 10.227 1 98.19 330 ILE B N 1
ATOM 7049 C CA . ILE B 1 330 ? -11.914 36.031 10.797 1 98.19 330 ILE B CA 1
ATOM 7050 C C . ILE B 1 330 ? -11.469 35.656 12.203 1 98.19 330 ILE B C 1
ATOM 7052 O O . ILE B 1 330 ? -10.297 35.812 12.555 1 98.19 330 ILE B O 1
ATOM 7056 N N . PRO B 1 331 ? -12.391 35.125 13.031 1 98.56 331 PRO B N 1
ATOM 7057 C CA . PRO B 1 331 ? -11.977 34.625 14.344 1 98.56 331 PRO B CA 1
ATOM 7058 C C . PRO B 1 331 ? -10.992 33.469 14.25 1 98.56 331 PRO B C 1
ATOM 7060 O O . PRO B 1 331 ? -11.172 32.562 13.406 1 98.56 331 PRO B O 1
ATOM 7063 N N . LEU B 1 332 ? -9.977 33.531 15.125 1 98.62 332 LEU B N 1
ATOM 7064 C CA . LEU B 1 332 ? -8.945 32.5 15.117 1 98.62 332 LEU B CA 1
ATOM 7065 C C . LEU B 1 332 ? -8.758 31.922 16.516 1 98.62 332 LEU B C 1
ATOM 7067 O O . LEU B 1 332 ? -8.914 32.625 17.516 1 98.62 332 LEU B O 1
ATOM 7071 N N . ILE B 1 333 ? -8.469 30.641 16.547 1 98.75 333 ILE B N 1
ATOM 7072 C CA . ILE B 1 333 ? -7.879 30 17.719 1 98.75 333 ILE B CA 1
ATOM 7073 C C . ILE B 1 333 ? -6.484 29.484 17.391 1 98.75 333 ILE B C 1
ATOM 7075 O O . ILE B 1 333 ? -6.309 28.734 16.406 1 98.75 333 ILE B O 1
ATOM 7079 N N . PHE B 1 334 ? -5.488 29.906 18.141 1 98.44 334 PHE B N 1
ATOM 7080 C CA . PHE B 1 334 ? -4.176 29.266 18.125 1 98.44 334 PHE B CA 1
ATOM 7081 C C . PHE B 1 334 ? -4.004 28.359 19.344 1 98.44 334 PHE B C 1
ATOM 7083 O O . PHE B 1 334 ? -4.527 28.656 20.422 1 98.44 334 PHE B O 1
ATOM 7090 N N . SER B 1 335 ? -3.262 27.281 19.156 1 98.38 335 SER B N 1
ATOM 7091 C CA . SER B 1 335 ? -3.041 26.422 20.328 1 98.38 335 SER B CA 1
ATOM 7092 C C . SER B 1 335 ? -1.654 25.797 20.281 1 98.38 335 SER B C 1
ATOM 7094 O O . SER B 1 335 ? -1.087 25.594 19.219 1 98.38 335 SER B O 1
ATOM 7096 N N . ILE B 1 336 ? -1.089 25.531 21.484 1 97.94 336 ILE B N 1
ATOM 7097 C CA . ILE B 1 336 ? 0.14 24.766 21.688 1 97.94 336 ILE B CA 1
ATOM 7098 C C . ILE B 1 336 ? -0.042 23.797 22.844 1 97.94 336 ILE B C 1
ATOM 7100 O O . ILE B 1 336 ? -0.989 23.922 23.625 1 97.94 336 ILE B O 1
ATOM 7104 N N . VAL B 1 337 ? 0.819 22.844 22.844 1 97.5 337 VAL B N 1
ATOM 7105 C CA . VAL B 1 337 ? 0.864 21.891 23.953 1 97.5 337 VAL B CA 1
ATOM 7106 C C . VAL B 1 337 ? 2.191 22.031 24.688 1 97.5 337 VAL B C 1
ATOM 7108 O O . VAL B 1 337 ? 3.191 22.469 24.125 1 97.5 337 VAL B O 1
ATOM 7111 N N . LYS B 1 338 ? 2.217 21.703 25.859 1 96.44 338 LYS B N 1
ATOM 7112 C CA . LYS B 1 338 ? 3.32 22 26.766 1 96.44 338 LYS B CA 1
ATOM 7113 C C . LYS B 1 338 ? 4.633 21.438 26.25 1 96.44 338 LYS B C 1
ATOM 7115 O O . LYS B 1 338 ? 5.641 22.141 26.172 1 96.44 338 LYS B O 1
ATOM 7120 N N . ASP B 1 339 ? 4.676 20.172 25.938 1 97.12 339 ASP B N 1
ATOM 7121 C CA . ASP B 1 339 ? 5.902 19.484 25.531 1 97.12 339 ASP B CA 1
ATOM 7122 C C . ASP B 1 339 ? 5.891 19.172 24.047 1 97.12 339 ASP B C 1
ATOM 7124 O O . ASP B 1 339 ? 6.148 18.031 23.641 1 97.12 339 ASP B O 1
ATOM 7128 N N . GLU B 1 340 ? 5.605 20.203 23.234 1 96.69 340 GLU B N 1
ATOM 7129 C CA . GLU B 1 340 ? 5.586 20.094 21.781 1 96.69 340 GLU B CA 1
ATOM 7130 C C . GLU B 1 340 ? 6.836 19.375 21.266 1 96.69 340 GLU B C 1
ATOM 7132 O O . GLU B 1 340 ? 6.758 18.578 20.328 1 96.69 340 GLU B O 1
ATOM 7137 N N . GLY B 1 341 ? 7.879 19.625 21.969 1 95.88 341 GLY B N 1
ATOM 7138 C CA . GLY B 1 341 ? 9.195 19.234 21.5 1 95.88 341 GLY B CA 1
ATOM 7139 C C . GLY B 1 341 ? 9.453 17.75 21.641 1 95.88 341 GLY B C 1
ATOM 7140 O O . GLY B 1 341 ? 10.477 17.234 21.172 1 95.88 341 GLY B O 1
ATOM 7141 N N . LEU B 1 342 ? 8.523 17.062 22.234 1 93.69 342 LEU B N 1
ATOM 7142 C CA . LEU B 1 342 ? 8.664 15.609 22.219 1 93.69 342 LEU B CA 1
ATOM 7143 C C . LEU B 1 342 ? 8.625 15.062 20.797 1 93.69 342 LEU B C 1
ATOM 7145 O O . LEU B 1 342 ? 9.094 13.953 20.547 1 93.69 342 LEU B O 1
ATOM 7149 N N . TYR B 1 343 ? 8.055 15.891 20.031 1 88.69 343 TYR B N 1
ATOM 7150 C CA . TYR B 1 343 ? 8.375 15.773 18.609 1 88.69 343 TYR B CA 1
ATOM 7151 C C . TYR B 1 343 ? 9.383 16.828 18.188 1 88.69 343 TYR B C 1
ATOM 7153 O O . TYR B 1 343 ? 9.055 18.016 18.109 1 88.69 343 TYR B O 1
ATOM 7161 N N . PRO B 1 344 ? 10.633 16.484 18.078 1 88.06 344 PRO B N 1
ATOM 7162 C CA . PRO B 1 344 ? 11.117 15.141 17.734 1 88.06 344 PRO B CA 1
ATOM 7163 C C . PRO B 1 344 ? 12 14.539 18.828 1 88.06 344 PRO B C 1
ATOM 7165 O O . PRO B 1 344 ? 12.586 13.477 18.641 1 88.06 344 PRO B O 1
ATOM 7168 N N . SER B 1 345 ? 12.164 15.219 19.922 1 91 345 SER B N 1
ATOM 7169 C CA . SER B 1 345 ? 13.141 14.758 20.906 1 91 345 SER B CA 1
ATOM 7170 C C . SER B 1 345 ? 12.828 13.336 21.375 1 91 345 SER B C 1
ATOM 7172 O O . SER B 1 345 ? 13.727 12.586 21.75 1 91 345 SER B O 1
ATOM 7174 N N . GLY B 1 346 ? 11.531 13.016 21.312 1 89.62 346 GLY B N 1
ATOM 7175 C CA . GLY B 1 346 ? 11.109 11.68 21.734 1 89.62 346 GLY B CA 1
ATOM 7176 C C . GLY B 1 346 ? 11.836 10.57 21 1 89.62 346 GLY B C 1
ATOM 7177 O O . GLY B 1 346 ? 12.039 9.484 21.547 1 89.62 346 GLY B O 1
ATOM 7178 N N . TYR B 1 347 ? 12.258 10.789 19.828 1 85.56 347 TYR B N 1
ATOM 7179 C CA . TYR B 1 347 ? 12.953 9.781 19.047 1 85.56 347 TYR B CA 1
ATOM 7180 C C . TYR B 1 347 ? 14.289 9.414 19.672 1 85.56 347 TYR B C 1
ATOM 7182 O O . TYR B 1 347 ? 14.875 8.375 19.344 1 85.56 347 TYR B O 1
ATOM 7190 N N . TYR B 1 348 ? 14.719 10.234 20.547 1 88.12 348 TYR B N 1
ATOM 7191 C CA . TYR B 1 348 ? 16.016 10.016 21.156 1 88.12 348 TYR B CA 1
ATOM 7192 C C . TYR B 1 348 ? 15.875 9.664 22.641 1 88.12 348 TYR B C 1
ATOM 7194 O O . TYR B 1 348 ? 16.844 9.734 23.391 1 88.12 348 TYR B O 1
ATOM 7202 N N . CYS B 1 349 ? 14.734 9.305 23.031 1 90.06 349 CYS B N 1
ATOM 7203 C CA . CYS B 1 349 ? 14.445 9.102 24.453 1 90.06 349 CYS B CA 1
ATOM 7204 C C . CYS B 1 349 ? 15.25 7.93 25 1 90.06 349 CYS B C 1
ATOM 7206 O O . CYS B 1 349 ? 15.57 7.902 26.203 1 90.06 349 CYS B O 1
ATOM 7208 N N . LYS B 1 350 ? 15.539 6.934 24.203 1 90.19 350 LYS B N 1
ATOM 7209 C CA . LYS B 1 350 ? 16.234 5.723 24.656 1 90.19 350 LYS B CA 1
ATOM 7210 C C . LYS B 1 350 ? 17.703 6.004 24.953 1 90.19 350 LYS B C 1
ATOM 7212 O O . LYS B 1 350 ? 18.266 5.461 25.906 1 90.19 350 LYS B O 1
ATOM 7217 N N . GLU B 1 351 ? 18.328 6.805 24.078 1 90.75 351 GLU B N 1
ATOM 7218 C CA . GLU B 1 351 ? 19.75 7.098 24.203 1 90.75 351 GLU B CA 1
ATOM 7219 C C . GLU B 1 351 ? 20.047 8.57 23.906 1 90.75 351 GLU B C 1
ATOM 7221 O O . GLU B 1 351 ? 20.797 8.883 22.984 1 90.75 351 GLU B O 1
ATOM 7226 N N . PRO B 1 352 ? 19.562 9.422 24.828 1 92.88 352 PRO B N 1
ATOM 7227 C CA . PRO B 1 352 ? 19.766 10.844 24.578 1 92.88 352 PRO B CA 1
ATOM 7228 C C . PRO B 1 352 ? 21.234 11.242 24.547 1 92.88 352 PRO B C 1
ATOM 7230 O O . PRO B 1 352 ? 21.594 12.234 23.906 1 92.88 352 PRO B O 1
ATOM 7233 N N . GLU B 1 353 ? 22.109 10.422 25.141 1 93.75 353 GLU B N 1
ATOM 7234 C CA . GLU B 1 353 ? 23.547 10.703 25.188 1 93.75 353 GLU B CA 1
ATOM 7235 C C . GLU B 1 353 ? 24.156 10.664 23.797 1 93.75 353 GLU B C 1
ATOM 7237 O O . GLU B 1 353 ? 25.172 11.312 23.531 1 93.75 353 GLU B O 1
ATOM 7242 N N . LYS B 1 354 ? 23.547 9.953 22.953 1 90.94 354 LYS B N 1
ATOM 7243 C CA . LYS B 1 354 ? 24.047 9.875 21.594 1 90.94 354 LYS B CA 1
ATOM 7244 C C . LYS B 1 354 ? 23.953 11.227 20.891 1 90.94 354 LYS B C 1
ATOM 7246 O O . LYS B 1 354 ? 24.812 11.562 20.062 1 90.94 354 LYS B O 1
ATOM 7251 N N . ILE B 1 355 ? 22.969 11.953 21.25 1 91.88 355 ILE B N 1
ATOM 7252 C CA . ILE B 1 355 ? 22.812 13.281 20.656 1 91.88 355 ILE B CA 1
ATOM 7253 C C . ILE B 1 355 ? 23.812 14.242 21.281 1 91.88 355 ILE B C 1
ATOM 7255 O O . ILE B 1 355 ? 24.328 15.141 20.609 1 91.88 355 ILE B O 1
ATOM 7259 N N . GLU B 1 356 ? 24.016 14.016 22.562 1 93.5 356 GLU B N 1
ATOM 7260 C CA . GLU B 1 356 ? 25 14.852 23.266 1 93.5 356 GLU B CA 1
ATOM 7261 C C . GLU B 1 356 ? 26.344 14.852 22.531 1 93.5 356 GLU B C 1
ATOM 7263 O O . GLU B 1 356 ? 26.938 15.906 22.328 1 93.5 356 GLU B O 1
ATOM 7268 N N . ASN B 1 357 ? 26.703 13.688 22.047 1 91.56 357 ASN B N 1
ATOM 7269 C CA . ASN B 1 357 ? 28.031 13.492 21.453 1 91.56 357 ASN B CA 1
ATOM 7270 C C . ASN B 1 357 ? 28.109 14.141 20.078 1 91.56 357 ASN B C 1
ATOM 7272 O O . ASN B 1 357 ? 29.203 14.445 19.594 1 91.56 357 ASN B O 1
ATOM 7276 N N . VAL B 1 358 ? 26.938 14.414 19.469 1 92.56 358 VAL B N 1
ATOM 7277 C CA . VAL B 1 358 ? 26.984 14.906 18.094 1 92.56 358 VAL B CA 1
ATOM 7278 C C . VAL B 1 358 ? 26.141 16.172 17.969 1 92.56 358 VAL B C 1
ATOM 7280 O O . VAL B 1 358 ? 25.781 16.578 16.875 1 92.56 358 VAL B O 1
ATOM 7283 N N . TRP B 1 359 ? 25.781 16.797 19.016 1 94.25 359 TRP B N 1
ATOM 7284 C CA . TRP B 1 359 ? 24.844 17.906 19.031 1 94.25 359 TRP B CA 1
ATOM 7285 C C . TRP B 1 359 ? 25.281 19.016 18.062 1 94.25 359 TRP B C 1
ATOM 7287 O O . TRP B 1 359 ? 24.516 19.438 17.219 1 94.25 359 TRP B O 1
ATOM 7297 N N . THR B 1 360 ? 26.516 19.453 18.125 1 94.38 360 THR B N 1
ATOM 7298 C CA . THR B 1 360 ? 27 20.578 17.328 1 94.38 360 THR B CA 1
ATOM 7299 C C . THR B 1 360 ? 27 20.219 15.836 1 94.38 360 THR B C 1
ATOM 7301 O O . THR B 1 360 ? 26.922 21.109 14.984 1 94.38 360 THR B O 1
ATOM 7304 N N . ASP B 1 361 ? 26.984 18.891 15.578 1 91.19 361 ASP B N 1
ATOM 7305 C CA . ASP B 1 361 ? 27.016 18.438 14.188 1 91.19 361 ASP B CA 1
ATOM 7306 C C . ASP B 1 361 ? 25.609 18.297 13.625 1 91.19 361 ASP B C 1
ATOM 7308 O O . ASP B 1 361 ? 25.406 18.344 12.406 1 91.19 361 ASP B O 1
ATOM 7312 N N . VAL B 1 362 ? 24.609 18.172 14.516 1 90.88 362 VAL B N 1
ATOM 7313 C CA . VAL B 1 362 ? 23.312 17.75 13.977 1 90.88 362 VAL B CA 1
ATOM 7314 C C . VAL B 1 362 ? 22.25 18.797 14.305 1 90.88 362 VAL B C 1
ATOM 7316 O O . VAL B 1 362 ? 21.156 18.766 13.75 1 90.88 362 VAL B O 1
ATOM 7319 N N . ALA B 1 363 ? 22.516 19.781 15.164 1 93.19 363 ALA B N 1
ATOM 7320 C CA . ALA B 1 363 ? 21.516 20.734 15.648 1 93.19 363 ALA B CA 1
ATOM 7321 C C . ALA B 1 363 ? 20.891 21.5 14.492 1 93.19 363 ALA B C 1
ATOM 7323 O O . ALA B 1 363 ? 19.688 21.797 14.516 1 93.19 363 ALA B O 1
ATOM 7324 N N . HIS B 1 364 ? 21.688 21.875 13.492 1 90.75 364 HIS B N 1
ATOM 7325 C CA . HIS B 1 364 ? 21.172 22.672 12.383 1 90.75 364 HIS B CA 1
ATOM 7326 C C . HIS B 1 364 ? 20.156 21.875 11.555 1 90.75 364 HIS B C 1
ATOM 7328 O O . HIS B 1 364 ? 19.25 22.453 10.953 1 90.75 364 HIS B O 1
ATOM 7334 N N . TYR B 1 365 ? 20.281 20.531 11.555 1 88 365 TYR B N 1
ATOM 7335 C CA . TYR B 1 365 ? 19.281 19.703 10.914 1 88 365 TYR B CA 1
ATOM 7336 C C . TYR B 1 365 ? 18.031 19.578 11.773 1 88 365 TYR B C 1
ATOM 7338 O O . TYR B 1 365 ? 16.906 19.734 11.281 1 88 365 TYR B O 1
ATOM 7346 N N . LEU B 1 366 ? 18.234 19.375 13.047 1 88.88 366 LEU B N 1
ATOM 7347 C CA . LEU B 1 366 ? 17.141 19.078 13.969 1 88.88 366 LEU B CA 1
ATOM 7348 C C . LEU B 1 366 ? 16.281 20.328 14.195 1 88.88 366 LEU B C 1
ATOM 7350 O O . LEU B 1 366 ? 15.078 20.219 14.422 1 88.88 366 LEU B O 1
ATOM 7354 N N . LEU B 1 367 ? 16.938 21.453 14.125 1 92.94 367 LEU B N 1
ATOM 7355 C CA . LEU B 1 367 ? 16.25 22.703 14.438 1 92.94 367 LEU B CA 1
ATOM 7356 C C . LEU B 1 367 ? 15.992 23.5 13.172 1 92.94 367 LEU B C 1
ATOM 7358 O O . LEU B 1 367 ? 15.594 24.672 13.242 1 92.94 367 LEU B O 1
ATOM 7362 N N . ASP B 1 368 ? 16.297 22.953 12.039 1 90.25 368 ASP B N 1
ATOM 7363 C CA . ASP B 1 368 ? 15.93 23.406 10.711 1 90.25 368 ASP B CA 1
ATOM 7364 C C . ASP B 1 368 ? 16.531 24.781 10.422 1 90.25 368 ASP B C 1
ATOM 7366 O O . ASP B 1 368 ? 15.82 25.703 9.992 1 90.25 368 ASP B O 1
ATOM 7370 N N . TYR B 1 369 ? 17.797 24.984 10.695 1 90.56 369 TYR B N 1
ATOM 7371 C CA . TYR B 1 369 ? 18.422 26.234 10.305 1 90.56 369 TYR B CA 1
ATOM 7372 C C . TYR B 1 369 ? 19.625 25.984 9.391 1 90.56 369 TYR B C 1
ATOM 7374 O O . TYR B 1 369 ? 20.562 26.781 9.344 1 90.56 369 TYR B O 1
ATOM 7382 N N . ASN B 1 370 ? 19.609 24.812 8.727 1 86.69 370 ASN B N 1
ATOM 7383 C CA . ASN B 1 370 ? 20.703 24.406 7.84 1 86.69 370 ASN B CA 1
ATOM 7384 C C . ASN B 1 370 ? 20.844 25.359 6.648 1 86.69 370 ASN B C 1
ATOM 7386 O O . ASN B 1 370 ? 21.938 25.516 6.102 1 86.69 370 ASN B O 1
ATOM 7390 N N . TYR B 1 371 ? 19.797 26.031 6.309 1 88.25 371 TYR B N 1
ATOM 7391 C CA . TYR B 1 371 ? 19.859 26.891 5.133 1 88.25 371 TYR B CA 1
ATOM 7392 C C . TYR B 1 371 ? 19.656 28.359 5.512 1 88.25 371 TYR B C 1
ATOM 7394 O O . TYR B 1 371 ? 19.625 29.234 4.641 1 88.25 371 TYR B O 1
ATOM 7402 N N . THR B 1 372 ? 19.562 28.625 6.789 1 91 372 THR B N 1
ATOM 7403 C CA . THR B 1 372 ? 19.219 29.984 7.188 1 91 372 THR B CA 1
ATOM 7404 C C . THR B 1 372 ? 20.297 30.578 8.086 1 91 372 THR B C 1
ATOM 7406 O O . THR B 1 372 ? 20.141 31.672 8.625 1 91 372 THR B O 1
ATOM 7409 N N . LEU B 1 373 ? 21.281 29.844 8.25 1 92.12 373 LEU B N 1
ATOM 7410 C CA . LEU B 1 373 ? 22.453 30.281 9 1 92.12 373 LEU B CA 1
ATOM 7411 C C . LEU B 1 373 ? 23.734 29.891 8.281 1 92.12 373 LEU B C 1
ATOM 7413 O O . LEU B 1 373 ? 23.859 28.766 7.809 1 92.12 373 LEU B O 1
ATOM 7417 N N . PRO B 1 374 ? 24.734 30.812 8.273 1 91.31 374 PRO B N 1
ATOM 7418 C CA . PRO B 1 374 ? 26 30.453 7.652 1 91.31 374 PRO B CA 1
ATOM 7419 C C . PRO B 1 374 ? 26.688 29.266 8.352 1 91.31 374 PRO B C 1
ATOM 7421 O O . PRO B 1 374 ? 26.594 29.141 9.57 1 91.31 374 PRO B O 1
ATOM 7424 N N . LEU B 1 375 ? 27.422 28.531 7.547 1 91.31 375 LEU B N 1
ATOM 7425 C CA . LEU B 1 375 ? 28.078 27.312 8.016 1 91.31 375 LEU B CA 1
ATOM 7426 C C . LEU B 1 375 ? 28.984 27.609 9.211 1 91.31 375 LEU B C 1
ATOM 7428 O O . LEU B 1 375 ? 29 26.859 10.188 1 91.31 375 LEU B O 1
ATOM 7432 N N . GLU B 1 376 ? 29.641 28.672 9.172 1 93.25 376 GLU B N 1
ATOM 7433 C CA . GLU B 1 376 ? 30.672 29 10.156 1 93.25 376 GLU B CA 1
ATOM 7434 C C . GLU B 1 376 ? 30.047 29.359 11.5 1 93.25 376 GLU B C 1
ATOM 7436 O O . GLU B 1 376 ? 30.719 29.312 12.531 1 93.25 376 GLU B O 1
ATOM 7441 N N . GLU B 1 377 ? 28.766 29.641 11.469 1 95.06 377 GLU B N 1
ATOM 7442 C CA . GLU B 1 377 ? 28.094 30.078 12.695 1 95.06 377 GLU B CA 1
ATOM 7443 C C . GLU B 1 377 ? 27.344 28.938 13.367 1 95.06 377 GLU B C 1
ATOM 7445 O O . GLU B 1 377 ? 26.938 29.047 14.523 1 95.06 377 GLU B O 1
ATOM 7450 N N . ARG B 1 378 ? 27.172 27.844 12.75 1 94.81 378 ARG B N 1
ATOM 7451 C CA . ARG B 1 378 ? 26.25 26.781 13.156 1 94.81 378 ARG B CA 1
ATOM 7452 C C . ARG B 1 378 ? 26.703 26.156 14.469 1 94.81 378 ARG B C 1
ATOM 7454 O O . ARG B 1 378 ? 25.875 25.906 15.352 1 94.81 378 ARG B O 1
ATOM 7461 N N . ILE B 1 379 ? 27.984 25.938 14.594 1 95.88 379 ILE B N 1
ATOM 7462 C CA . ILE B 1 379 ? 28.5 25.297 15.805 1 95.88 379 ILE B CA 1
ATOM 7463 C C . ILE B 1 379 ? 28.281 26.219 17 1 95.88 379 ILE B C 1
ATOM 7465 O O . ILE B 1 379 ? 27.797 25.766 18.047 1 95.88 379 ILE B O 1
ATOM 7469 N N . ASN B 1 380 ? 28.609 27.453 16.812 1 96.44 380 ASN B N 1
ATOM 7470 C CA . ASN B 1 380 ? 28.469 28.422 17.891 1 96.44 380 ASN B CA 1
ATOM 7471 C C . ASN B 1 380 ? 27 28.562 18.312 1 96.44 380 ASN B C 1
ATOM 7473 O O . ASN B 1 380 ? 26.703 28.625 19.5 1 96.44 380 ASN B O 1
ATOM 7477 N N . VAL B 1 381 ? 26.172 28.656 17.375 1 97.06 381 VAL B N 1
ATOM 7478 C CA . VAL B 1 381 ? 24.734 28.812 17.656 1 97.06 381 VAL B CA 1
ATOM 7479 C C . VAL B 1 381 ? 24.203 27.562 18.344 1 97.06 381 VAL B C 1
ATOM 7481 O O . VAL B 1 381 ? 23.422 27.656 19.297 1 97.06 381 VAL B O 1
ATOM 7484 N N . ALA B 1 382 ? 24.672 26.406 17.938 1 97.12 382 ALA B N 1
ATOM 7485 C CA . ALA B 1 382 ? 24.281 25.172 18.594 1 97.12 382 ALA B CA 1
ATOM 7486 C C . ALA B 1 382 ? 24.656 25.172 20.062 1 97.12 382 ALA B C 1
ATOM 7488 O O . ALA B 1 382 ? 23.875 24.766 20.922 1 97.12 382 ALA B O 1
ATOM 7489 N N . ARG B 1 383 ? 25.812 25.641 20.359 1 97.06 383 ARG B N 1
ATOM 7490 C CA . ARG B 1 383 ? 26.297 25.703 21.734 1 97.06 383 ARG B CA 1
ATOM 7491 C C . ARG B 1 383 ? 25.469 26.703 22.547 1 97.06 383 ARG B C 1
ATOM 7493 O O . ARG B 1 383 ? 25.094 26.422 23.688 1 97.06 383 ARG B O 1
ATOM 7500 N N . LYS B 1 384 ? 25.156 27.828 21.953 1 97.44 384 LYS B N 1
ATOM 7501 C CA . LYS B 1 384 ? 24.375 28.844 22.625 1 97.44 384 LYS B CA 1
ATOM 7502 C C . LYS B 1 384 ? 22.984 28.328 23 1 97.44 384 LYS B C 1
ATOM 7504 O O . LYS B 1 384 ? 22.484 28.594 24.094 1 97.44 384 LYS B O 1
ATOM 7509 N N . ILE B 1 385 ? 22.406 27.625 22.078 1 98.12 385 ILE B N 1
ATOM 7510 C CA . ILE B 1 385 ? 21.078 27.078 22.297 1 98.12 385 ILE B CA 1
ATOM 7511 C C . ILE B 1 385 ? 21.109 26.078 23.453 1 98.12 385 ILE B C 1
ATOM 7513 O O . ILE B 1 385 ? 20.297 26.156 24.375 1 98.12 385 ILE B O 1
ATOM 7517 N N . LYS B 1 386 ? 22.047 25.188 23.359 1 97.94 386 LYS B N 1
ATOM 7518 C CA . LYS B 1 386 ? 22.156 24.203 24.422 1 97.94 386 LYS B CA 1
ATOM 7519 C C . LYS B 1 386 ? 22.406 24.859 25.766 1 97.94 386 LYS B C 1
ATOM 7521 O O . LYS B 1 386 ? 21.781 24.516 26.766 1 97.94 386 LYS B O 1
ATOM 7526 N N . ASP B 1 387 ? 23.266 25.812 25.812 1 97.19 387 ASP B N 1
ATOM 7527 C CA . ASP B 1 387 ? 23.594 26.516 27.062 1 97.19 387 ASP B CA 1
ATOM 7528 C C . ASP B 1 387 ? 22.359 27.219 27.625 1 97.19 387 ASP B C 1
ATOM 7530 O O . ASP B 1 387 ? 22.141 27.219 28.844 1 97.19 387 ASP B O 1
ATOM 7534 N N . MET B 1 388 ? 21.656 27.797 26.781 1 97.19 388 MET B N 1
ATOM 7535 C CA . MET B 1 388 ? 20.484 28.562 27.188 1 97.19 388 MET B CA 1
ATOM 7536 C C . MET B 1 388 ? 19.453 27.641 27.844 1 97.19 388 MET B C 1
ATOM 7538 O O . MET B 1 388 ? 18.844 28.016 28.859 1 97.19 388 MET B O 1
ATOM 7542 N N . TYR B 1 389 ? 19.25 26.484 27.375 1 97.69 389 TYR B N 1
ATOM 7543 C CA . TYR B 1 389 ? 18.141 25.641 27.797 1 97.69 389 TYR B CA 1
ATOM 7544 C C . TYR B 1 389 ? 18.594 24.641 28.859 1 97.69 389 TYR B C 1
ATOM 7546 O O . TYR B 1 389 ? 17.797 24.234 29.719 1 97.69 389 TYR B O 1
ATOM 7554 N N . MET B 1 390 ? 19.812 24.312 28.781 1 96.06 390 MET B N 1
ATOM 7555 C CA . MET B 1 390 ? 20.281 23.25 29.672 1 96.06 390 MET B CA 1
ATOM 7556 C C . MET B 1 390 ? 21.188 23.812 30.766 1 96.06 390 MET B C 1
ATOM 7558 O O . MET B 1 390 ? 21.344 23.203 31.812 1 96.06 390 MET B O 1
ATOM 7562 N N . GLY B 1 391 ? 21.703 24.891 30.531 1 95.5 391 GLY B N 1
ATOM 7563 C CA . GLY B 1 391 ? 22.734 25.453 31.391 1 95.5 391 GLY B CA 1
ATOM 7564 C C . GLY B 1 391 ? 24.141 25.203 30.875 1 95.5 391 GLY B C 1
ATOM 7565 O O . GLY B 1 391 ? 24.391 24.188 30.234 1 95.5 391 GLY B O 1
ATOM 7566 N N . PRO B 1 392 ? 25 26.141 31.188 1 94.25 392 PRO B N 1
ATOM 7567 C CA . PRO B 1 392 ? 26.359 25.984 30.703 1 94.25 392 PRO B CA 1
ATOM 7568 C C . PRO B 1 392 ? 27.016 24.688 31.172 1 94.25 392 PRO B C 1
ATOM 7570 O O . PRO B 1 392 ? 27.016 24.391 32.375 1 94.25 392 PRO B O 1
ATOM 7573 N N . GLY B 1 393 ? 27.453 23.953 30.297 1 91.62 393 GLY B N 1
ATOM 7574 C CA . GLY B 1 393 ? 28.188 22.734 30.594 1 91.62 393 GLY B CA 1
ATOM 7575 C C . GLY B 1 393 ? 27.281 21.547 30.844 1 91.62 393 GLY B C 1
ATOM 7576 O O . GLY B 1 393 ? 27.766 20.422 31.016 1 91.62 393 GLY B O 1
ATOM 7577 N N . ALA B 1 394 ? 26.047 21.734 30.828 1 94.75 394 ALA B N 1
ATOM 7578 C CA . ALA B 1 394 ? 25.125 20.641 31.078 1 94.75 394 ALA B CA 1
ATOM 7579 C C . ALA B 1 394 ? 25.109 19.656 29.906 1 94.75 394 ALA B C 1
ATOM 7581 O O . ALA B 1 394 ? 25.328 20.047 28.75 1 94.75 394 ALA B O 1
ATOM 7582 N N . LYS B 1 395 ? 24.844 18.406 30.234 1 96 395 LYS B N 1
ATOM 7583 C CA . LYS B 1 395 ? 24.828 17.375 29.219 1 96 395 LYS B CA 1
ATOM 7584 C C . LYS B 1 395 ? 23.406 16.891 28.938 1 96 395 LYS B C 1
ATOM 7586 O O . LYS B 1 395 ? 22.547 16.906 29.812 1 96 395 LYS B O 1
ATOM 7591 N N . ILE B 1 396 ? 23.188 16.531 27.703 1 96.56 396 ILE B N 1
ATOM 7592 C CA . ILE B 1 396 ? 21.922 15.883 27.328 1 96.56 396 ILE B CA 1
ATOM 7593 C C . ILE B 1 396 ? 21.922 14.438 27.812 1 96.56 396 ILE B C 1
ATOM 7595 O O . ILE B 1 396 ? 22.75 13.625 27.391 1 96.56 396 ILE B O 1
ATOM 7599 N N . ASN B 1 397 ? 21.047 14.094 28.656 1 95.62 397 ASN B N 1
ATOM 7600 C CA . ASN B 1 397 ? 20.844 12.75 29.188 1 95.62 397 ASN B CA 1
ATOM 7601 C C . ASN B 1 397 ? 19.422 12.547 29.688 1 95.62 397 ASN B C 1
ATOM 7603 O O . ASN B 1 397 ? 18.531 13.359 29.422 1 95.62 397 ASN B O 1
ATOM 7607 N N . GLU B 1 398 ? 19.203 11.484 30.344 1 94.25 398 GLU B N 1
ATOM 7608 C CA . GLU B 1 398 ? 17.844 11.156 30.797 1 94.25 398 GLU B CA 1
ATOM 7609 C C . GLU B 1 398 ? 17.328 12.195 31.781 1 94.25 398 GLU B C 1
ATOM 7611 O O . GLU B 1 398 ? 16.156 12.578 31.734 1 94.25 398 GLU B O 1
ATOM 7616 N N . ALA B 1 399 ? 18.188 12.688 32.625 1 94.69 399 ALA B N 1
ATOM 7617 C CA . ALA B 1 399 ? 17.797 13.617 33.688 1 94.69 399 ALA B CA 1
ATOM 7618 C C . ALA B 1 399 ? 17.438 14.984 33.125 1 94.69 399 ALA B C 1
ATOM 7620 O O . ALA B 1 399 ? 16.609 15.703 33.656 1 94.69 399 ALA B O 1
ATOM 7621 N N . THR B 1 400 ? 18.062 15.359 32.031 1 96.69 400 THR B N 1
ATOM 7622 C CA . THR B 1 400 ? 17.875 16.672 31.438 1 96.69 400 THR B CA 1
ATOM 7623 C C . THR B 1 400 ? 17.047 16.578 30.172 1 96.69 400 THR B C 1
ATOM 7625 O O . THR B 1 400 ? 17.031 17.516 29.359 1 96.69 400 THR B O 1
ATOM 7628 N N . PHE B 1 401 ? 16.422 15.477 29.969 1 96.56 401 PHE B N 1
ATOM 7629 C CA . PHE B 1 401 ? 15.766 15.18 28.688 1 96.56 401 PHE B CA 1
ATOM 7630 C C . PHE B 1 401 ? 14.688 16.203 28.391 1 96.56 401 PHE B C 1
ATOM 7632 O O . PHE B 1 401 ? 14.523 16.641 27.25 1 96.56 401 PHE B O 1
ATOM 7639 N N . PHE B 1 402 ? 13.984 16.641 29.359 1 96.62 402 PHE B N 1
ATOM 7640 C CA . PHE B 1 402 ? 12.883 17.562 29.109 1 96.62 402 PHE B CA 1
ATOM 7641 C C . PHE B 1 402 ? 13.398 18.984 28.875 1 96.62 402 PHE B C 1
ATOM 7643 O O . PHE B 1 402 ? 12.734 19.797 28.234 1 96.62 402 PHE B O 1
ATOM 7650 N N . ASN B 1 403 ? 14.602 19.328 29.406 1 97.06 403 ASN B N 1
ATOM 7651 C CA . ASN B 1 403 ? 15.25 20.562 28.984 1 97.06 403 ASN B CA 1
ATOM 7652 C C . ASN B 1 403 ? 15.617 20.531 27.516 1 97.06 403 ASN B C 1
ATOM 7654 O O . ASN B 1 403 ? 15.422 21.516 26.797 1 97.06 403 ASN B O 1
ATOM 7658 N N . PHE B 1 404 ? 16.125 19.375 27.125 1 96.88 404 PHE B N 1
ATOM 7659 C CA . PHE B 1 404 ? 16.422 19.125 25.719 1 96.88 404 PHE B CA 1
ATOM 7660 C C . PHE B 1 404 ? 15.164 19.234 24.875 1 96.88 404 PHE B C 1
ATOM 7662 O O . PHE B 1 404 ? 15.172 19.859 23.812 1 96.88 404 PHE B O 1
ATOM 7669 N N . THR B 1 405 ? 14.039 18.688 25.391 1 97.06 405 THR B N 1
ATOM 7670 C CA . THR B 1 405 ? 12.742 18.734 24.734 1 97.06 405 THR B CA 1
ATOM 7671 C C . THR B 1 405 ? 12.258 20.172 24.547 1 97.06 405 THR B C 1
ATOM 7673 O O . THR B 1 405 ? 11.68 20.5 23.516 1 97.06 405 THR B O 1
ATOM 7676 N N . LYS B 1 406 ? 12.539 20.984 25.438 1 97.75 406 LYS B N 1
ATOM 7677 C CA . LYS B 1 406 ? 12.07 22.359 25.422 1 97.75 406 LYS B CA 1
ATOM 7678 C C . LYS B 1 406 ? 12.719 23.156 24.281 1 97.75 406 LYS B C 1
ATOM 7680 O O . LYS B 1 406 ? 12.109 24.078 23.734 1 97.75 406 LYS B O 1
ATOM 7685 N N . ILE B 1 407 ? 13.945 22.781 23.906 1 97.5 407 ILE B N 1
ATOM 7686 C CA . ILE B 1 407 ? 14.594 23.406 22.75 1 97.5 407 ILE B CA 1
ATOM 7687 C C . ILE B 1 407 ? 13.688 23.297 21.531 1 97.5 407 ILE B C 1
ATOM 7689 O O . ILE B 1 407 ? 13.391 24.312 20.875 1 97.5 407 ILE B O 1
ATOM 7693 N N . PHE B 1 408 ? 13.219 22.156 21.344 1 96.19 408 PHE B N 1
ATOM 7694 C CA . PHE B 1 408 ? 12.398 21.875 20.172 1 96.19 408 PHE B CA 1
ATOM 7695 C C . PHE B 1 408 ? 11 22.469 20.328 1 96.19 408 PHE B C 1
ATOM 7697 O O . PHE B 1 408 ? 10.406 22.938 19.359 1 96.19 408 PHE B O 1
ATOM 7704 N N . SER B 1 409 ? 10.477 22.453 21.531 1 97.56 409 SER B N 1
ATOM 7705 C CA . SER B 1 409 ? 9.164 23.047 21.766 1 97.56 409 SER B CA 1
ATOM 7706 C C . SER B 1 409 ? 9.133 24.516 21.344 1 97.56 409 SER B C 1
ATOM 7708 O O . SER B 1 409 ? 8.234 24.922 20.609 1 97.56 409 SER B O 1
ATOM 7710 N N . ASP B 1 410 ? 10.141 25.219 21.797 1 97.62 410 ASP B N 1
ATOM 7711 C CA . ASP B 1 410 ? 10.188 26.641 21.5 1 97.62 410 ASP B CA 1
ATOM 7712 C C . ASP B 1 410 ? 10.508 26.891 20.031 1 97.62 410 ASP B C 1
ATOM 7714 O O . ASP B 1 410 ? 9.812 27.641 19.344 1 97.62 410 ASP B O 1
ATOM 7718 N N . ARG B 1 411 ? 11.469 26.219 19.531 1 96.06 411 ARG B N 1
ATOM 7719 C CA . ARG B 1 411 ? 12 26.484 18.203 1 96.06 411 ARG B CA 1
ATOM 7720 C C . ARG B 1 411 ? 11 26.109 17.125 1 96.06 411 ARG B C 1
ATOM 7722 O O . ARG B 1 411 ? 10.75 26.891 16.203 1 96.06 411 ARG B O 1
ATOM 7729 N N . ASP B 1 412 ? 10.445 24.953 17.281 1 94.75 412 ASP B N 1
ATOM 7730 C CA . ASP B 1 412 ? 9.711 24.391 16.156 1 94.75 412 ASP B CA 1
ATOM 7731 C C . ASP B 1 412 ? 8.234 24.766 16.234 1 94.75 412 ASP B C 1
ATOM 7733 O O . ASP B 1 412 ? 7.523 24.688 15.219 1 94.75 412 ASP B O 1
ATOM 7737 N N . PHE B 1 413 ? 7.719 25.266 17.453 1 97.06 413 PHE B N 1
ATOM 7738 C CA . PHE B 1 413 ? 6.27 25.375 17.547 1 97.06 413 PHE B CA 1
ATOM 7739 C C . PHE B 1 413 ? 5.871 26.641 18.312 1 97.06 413 PHE B C 1
ATOM 7741 O O . PHE B 1 413 ? 5.18 27.5 17.766 1 97.06 413 PHE B O 1
ATOM 7748 N N . ILE B 1 414 ? 6.383 26.828 19.484 1 97.56 414 ILE B N 1
ATOM 7749 C CA . ILE B 1 414 ? 5.797 27.781 20.406 1 97.56 414 ILE B CA 1
ATOM 7750 C C . ILE B 1 414 ? 6.098 29.203 19.953 1 97.56 414 ILE B C 1
ATOM 7752 O O . ILE B 1 414 ? 5.191 30.031 19.859 1 97.56 414 ILE B O 1
ATOM 7756 N N . VAL B 1 415 ? 7.34 29.484 19.625 1 95.81 415 VAL B N 1
ATOM 7757 C CA . VAL B 1 415 ? 7.742 30.844 19.266 1 95.81 415 VAL B CA 1
ATOM 7758 C C . VAL B 1 415 ? 6.949 31.312 18.047 1 95.81 415 VAL B C 1
ATOM 7760 O O . VAL B 1 415 ? 6.375 32.406 18.047 1 95.81 415 VAL B O 1
ATOM 7763 N N . ALA B 1 416 ? 6.906 30.469 17.047 1 95.69 416 ALA B N 1
ATOM 7764 C CA . ALA B 1 416 ? 6.23 30.797 15.805 1 95.69 416 ALA B CA 1
ATOM 7765 C C . ALA B 1 416 ? 4.734 31.016 16.031 1 95.69 416 ALA B C 1
ATOM 7767 O O . ALA B 1 416 ? 4.145 31.953 15.484 1 95.69 416 ALA B O 1
ATOM 7768 N N . THR B 1 417 ? 4.125 30.188 16.812 1 96.56 417 THR B N 1
ATOM 7769 C CA . THR B 1 417 ? 2.684 30.25 17.031 1 96.56 417 THR B CA 1
ATOM 7770 C C . THR B 1 417 ? 2.307 31.469 17.844 1 96.56 417 THR B C 1
ATOM 7772 O O . THR B 1 417 ? 1.318 32.156 17.547 1 96.56 417 THR B O 1
ATOM 7775 N N . GLU B 1 418 ? 3.078 31.734 18.859 1 95.44 418 GLU B N 1
ATOM 7776 C CA . GLU B 1 418 ? 2.809 32.906 19.672 1 95.44 418 GLU B CA 1
ATOM 7777 C C . GLU B 1 418 ? 2.957 34.188 18.859 1 95.44 418 GLU B C 1
ATOM 7779 O O . GLU B 1 418 ? 2.127 35.094 18.969 1 95.44 418 GLU B O 1
ATOM 7784 N N . GLU B 1 419 ? 3.986 34.25 18.062 1 93.19 419 GLU B N 1
ATOM 7785 C CA . GLU B 1 419 ? 4.199 35.406 17.234 1 93.19 419 GLU B CA 1
ATOM 7786 C C . GLU B 1 419 ? 3.061 35.594 16.234 1 93.19 419 GLU B C 1
ATOM 7788 O O . GLU B 1 419 ? 2.584 36.719 16.031 1 93.19 419 GLU B O 1
ATOM 7793 N N . ALA B 1 420 ? 2.646 34.531 15.648 1 95.44 420 ALA B N 1
ATOM 7794 C CA . ALA B 1 420 ? 1.542 34.594 14.695 1 95.44 420 ALA B CA 1
ATOM 7795 C C . ALA B 1 420 ? 0.27 35.094 15.359 1 95.44 420 ALA B C 1
ATOM 7797 O O . ALA B 1 420 ? -0.41 35.969 14.82 1 95.44 420 ALA B O 1
ATOM 7798 N N . ALA B 1 421 ? -0.027 34.594 16.516 1 96.5 421 ALA B N 1
ATOM 7799 C CA . ALA B 1 421 ? -1.23 35 17.234 1 96.5 421 ALA B CA 1
ATOM 7800 C C . ALA B 1 421 ? -1.205 36.5 17.547 1 96.5 421 ALA B C 1
ATOM 7802 O O . ALA B 1 421 ? -2.188 37.188 17.312 1 96.5 421 ALA B O 1
ATOM 7803 N N . LYS B 1 422 ? -0.097 36.969 18.016 1 94.75 422 LYS B N 1
ATOM 7804 C CA . LYS B 1 422 ? 0.032 38.375 18.391 1 94.75 422 LYS B CA 1
ATOM 7805 C C . LYS B 1 422 ? -0.071 39.281 17.172 1 94.75 422 LYS B C 1
ATOM 7807 O O . LYS B 1 422 ? -0.747 40.312 17.219 1 94.75 422 LYS B O 1
ATOM 7812 N N . LEU B 1 423 ? 0.6 38.875 16.125 1 93.31 423 LEU B N 1
ATOM 7813 C CA . LEU B 1 423 ? 0.579 39.719 14.93 1 93.31 423 LEU B CA 1
ATOM 7814 C C . LEU B 1 423 ? -0.821 39.75 14.328 1 93.31 423 LEU B C 1
ATOM 7816 O O . LEU B 1 423 ? -1.273 40.812 13.875 1 93.31 423 LEU B O 1
ATOM 7820 N N . HIS B 1 424 ? -1.511 38.625 14.344 1 95.19 424 HIS B N 1
ATOM 7821 C CA . HIS B 1 424 ? -2.887 38.625 13.859 1 95.19 424 HIS B CA 1
ATOM 7822 C C . HIS B 1 424 ? -3.783 39.5 14.719 1 95.19 424 HIS B C 1
ATOM 7824 O O . HIS B 1 424 ? -4.602 40.281 14.203 1 95.19 424 HIS B O 1
ATOM 7830 N N . ALA B 1 425 ? -3.639 39.344 16.016 1 95.25 425 ALA B N 1
ATOM 7831 C CA . ALA B 1 425 ? -4.465 40.125 16.938 1 95.25 425 ALA B CA 1
ATOM 7832 C C . ALA B 1 425 ? -4.273 41.625 16.734 1 95.25 425 ALA B C 1
ATOM 7834 O O . ALA B 1 425 ? -5.215 42.406 16.891 1 95.25 425 ALA B O 1
ATOM 7835 N N . ALA B 1 426 ? -3.119 42 16.359 1 92.88 426 ALA B N 1
ATOM 7836 C CA . ALA B 1 426 ? -2.799 43.406 16.156 1 92.88 426 ALA B CA 1
ATOM 7837 C C . ALA B 1 426 ? -3.309 43.906 14.805 1 92.88 426 ALA B C 1
ATOM 7839 O O . ALA B 1 426 ? -3.604 45.094 14.641 1 92.88 426 ALA B O 1
ATOM 7840 N N . ALA B 1 427 ? -3.451 43 13.922 1 91.19 427 ALA B N 1
ATOM 7841 C CA . ALA B 1 427 ? -3.666 43.438 12.539 1 91.19 427 ALA B CA 1
ATOM 7842 C C . ALA B 1 427 ? -5.137 43.281 12.148 1 91.19 427 ALA B C 1
ATOM 7844 O O . ALA B 1 427 ? -5.59 43.938 11.195 1 91.19 427 ALA B O 1
ATOM 7845 N N . THR B 1 428 ? -5.871 42.5 12.828 1 92.88 428 THR B N 1
ATOM 7846 C CA . THR B 1 428 ? -7.242 42.219 12.406 1 92.88 428 THR B CA 1
ATOM 7847 C C . THR B 1 428 ? -8.242 42.75 13.438 1 92.88 428 THR B C 1
ATOM 7849 O O . THR B 1 428 ? -7.863 43.094 14.562 1 92.88 428 THR B O 1
ATOM 7852 N N . LYS B 1 429 ? -9.531 42.844 12.977 1 95.19 429 LYS B N 1
ATOM 7853 C CA . LYS B 1 429 ? -10.617 43.219 13.867 1 95.19 429 LYS B CA 1
ATOM 7854 C C . LYS B 1 429 ? -11.195 42.031 14.586 1 95.19 429 LYS B C 1
ATOM 7856 O O . LYS B 1 429 ? -11.672 42.125 15.719 1 95.19 429 LYS B O 1
ATOM 7861 N N . SER B 1 430 ? -11.164 40.938 13.977 1 96.81 430 SER B N 1
ATOM 7862 C CA . SER B 1 430 ? -11.703 39.719 14.555 1 96.81 430 SER B CA 1
ATOM 7863 C C . SER B 1 430 ? -10.844 39.25 15.719 1 96.81 430 SER B C 1
ATOM 7865 O O . SER B 1 430 ? -9.633 39.469 15.75 1 96.81 430 SER B O 1
ATOM 7867 N N . PRO B 1 431 ? -11.438 38.562 16.672 1 97.56 431 PRO B N 1
ATOM 7868 C CA . PRO B 1 431 ? -10.703 38.125 17.859 1 97.56 431 PRO B CA 1
ATOM 7869 C C . PRO B 1 431 ? -9.75 36.969 17.578 1 97.56 431 PRO B C 1
ATOM 7871 O O . PRO B 1 431 ? -10.039 36.125 16.734 1 97.56 431 PRO B O 1
ATOM 7874 N N . VAL B 1 432 ? -8.641 36.969 18.297 1 98 432 VAL B N 1
ATOM 7875 C CA . VAL B 1 432 ? -7.672 35.906 18.266 1 98 432 VAL B CA 1
ATOM 7876 C C . VAL B 1 432 ? -7.582 35.25 19.641 1 98 432 VAL B C 1
ATOM 7878 O O . VAL B 1 432 ? -7.145 35.875 20.609 1 98 432 VAL B O 1
ATOM 7881 N N . TYR B 1 433 ? -8.008 34.031 19.703 1 98.5 433 TYR B N 1
ATOM 7882 C CA . TYR B 1 433 ? -7.941 33.281 20.938 1 98.5 433 TYR B CA 1
ATOM 7883 C C . TYR B 1 433 ? -6.727 32.344 20.953 1 98.5 433 TYR B C 1
ATOM 7885 O O . TYR B 1 433 ? -6.219 31.969 19.891 1 98.5 433 TYR B O 1
ATOM 7893 N N . PHE B 1 434 ? -6.266 32.031 22.188 1 98.38 434 PHE B N 1
ATOM 7894 C CA . PHE B 1 434 ? -5.102 31.188 22.359 1 98.38 434 PHE B CA 1
ATOM 7895 C C . PHE B 1 434 ? -5.293 30.234 23.547 1 98.38 434 PHE B C 1
ATOM 7897 O O . PHE B 1 434 ? -5.789 30.641 24.594 1 98.38 434 PHE B O 1
ATOM 7904 N N . TYR B 1 435 ? -4.988 28.938 23.312 1 98.06 435 TYR B N 1
ATOM 7905 C CA . TYR B 1 435 ? -4.949 28.094 24.5 1 98.06 435 TYR B CA 1
ATOM 7906 C C . TYR B 1 435 ? -3.656 27.297 24.562 1 98.06 435 TYR B C 1
ATOM 7908 O O . TYR B 1 435 ? -3.025 27.047 23.531 1 98.06 435 TYR B O 1
ATOM 7916 N N . TYR B 1 436 ? -3.24 27.031 25.766 1 97.94 436 TYR B N 1
ATOM 7917 C CA . TYR B 1 436 ? -2.107 26.203 26.141 1 97.94 436 TYR B CA 1
ATOM 7918 C C . TYR B 1 436 ? -2.582 24.906 26.797 1 97.94 436 TYR B C 1
ATOM 7920 O O . TYR B 1 436 ? -3.086 24.938 27.922 1 97.94 436 TYR B O 1
ATOM 7928 N N . PHE B 1 437 ? -2.475 23.812 26.047 1 98 437 PHE B N 1
ATOM 7929 C CA . PHE B 1 437 ? -2.949 22.516 26.531 1 98 437 PHE B CA 1
ATOM 7930 C C . PHE B 1 437 ? -1.915 21.859 27.438 1 98 437 PHE B C 1
ATOM 7932 O O . PHE B 1 437 ? -0.826 21.5 26.984 1 98 437 PHE B O 1
ATOM 7939 N N . ASN B 1 438 ? -2.223 21.688 28.672 1 97 438 ASN B N 1
ATOM 7940 C CA . ASN B 1 438 ? -1.339 21.203 29.734 1 97 438 ASN B CA 1
ATOM 7941 C C . ASN B 1 438 ? -1.99 20.078 30.531 1 97 438 ASN B C 1
ATOM 7943 O O . ASN B 1 438 ? -1.866 20.031 31.75 1 97 438 ASN B O 1
ATOM 7947 N N . TYR B 1 439 ? -2.75 19.281 29.812 1 95.69 439 TYR B N 1
ATOM 7948 C CA . TYR B 1 439 ? -3.443 18.172 30.453 1 95.69 439 TYR B CA 1
ATOM 7949 C C . TYR B 1 439 ? -2.713 16.859 30.188 1 95.69 439 TYR B C 1
ATOM 7951 O O . TYR B 1 439 ? -2.539 16.453 29.031 1 95.69 439 TYR B O 1
ATOM 7959 N N . GLN B 1 440 ? -2.307 16.219 31.281 1 92.19 440 GLN B N 1
ATOM 7960 C CA . GLN B 1 440 ? -1.741 14.883 31.203 1 92.19 440 GLN B CA 1
ATOM 7961 C C . GLN B 1 440 ? -2.818 13.82 31.422 1 92.19 440 GLN B C 1
ATOM 7963 O O . GLN B 1 440 ? -3.25 13.586 32.562 1 92.19 440 GLN B O 1
ATOM 7968 N N . SER B 1 441 ? -3.166 13.156 30.359 1 89.69 441 SER B N 1
ATOM 7969 C CA . SER B 1 441 ? -4.164 12.094 30.453 1 89.69 441 SER B CA 1
ATOM 7970 C C . SER B 1 441 ? -3.631 10.914 31.266 1 89.69 441 SER B C 1
ATOM 7972 O O . SER B 1 441 ? -2.469 10.531 31.109 1 89.69 441 SER B O 1
ATOM 7974 N N . PRO B 1 442 ? -4.449 10.328 32.094 1 85.25 442 PRO B N 1
ATOM 7975 C CA . PRO B 1 442 ? -4.031 9.133 32.812 1 85.25 442 PRO B CA 1
ATOM 7976 C C . PRO B 1 442 ? -3.877 7.91 31.922 1 85.25 442 PRO B C 1
ATOM 7978 O O . PRO B 1 442 ? -3.117 6.992 32.25 1 85.25 442 PRO B O 1
ATOM 7981 N N . ASN B 1 443 ? -4.582 7.887 30.781 1 84.31 443 ASN B N 1
ATOM 7982 C CA . ASN B 1 443 ? -4.652 6.652 30 1 84.31 443 ASN B CA 1
ATOM 7983 C C . ASN B 1 443 ? -4.133 6.852 28.578 1 84.31 443 ASN B C 1
ATOM 7985 O O . ASN B 1 443 ? -3.859 5.879 27.875 1 84.31 443 ASN B O 1
ATOM 7989 N N . ILE B 1 444 ? -4.074 8.047 28.156 1 81.69 444 ILE B N 1
ATOM 7990 C CA . ILE B 1 444 ? -3.596 8.336 26.812 1 81.69 444 ILE B CA 1
ATOM 7991 C C . ILE B 1 444 ? -2.17 8.883 26.875 1 81.69 444 ILE B C 1
ATOM 7993 O O . ILE B 1 444 ? -1.945 9.992 27.359 1 81.69 444 ILE B O 1
ATOM 7997 N N . SER B 1 445 ? -1.258 8.055 26.5 1 81.31 445 SER B N 1
ATOM 7998 C CA . SER B 1 445 ? 0.127 8.516 26.484 1 81.31 445 SER B CA 1
ATOM 7999 C C . SER B 1 445 ? 0.506 9.055 25.109 1 81.31 445 SER B C 1
ATOM 8001 O O . SER B 1 445 ? 0.659 8.297 24.156 1 81.31 445 SER B O 1
ATOM 8003 N N . SER B 1 446 ? 0.759 10.297 25.031 1 83.19 446 SER B N 1
ATOM 8004 C CA . SER B 1 446 ? 1.129 10.898 23.766 1 83.19 446 SER B CA 1
ATOM 8005 C C . SER B 1 446 ? 2.621 10.742 23.484 1 83.19 446 SER B C 1
ATOM 8007 O O . SER B 1 446 ? 3.045 10.711 22.328 1 83.19 446 SER B O 1
ATOM 8009 N N . SER B 1 447 ? 3.406 10.641 24.578 1 84.94 447 SER B N 1
ATOM 8010 C CA . SER B 1 447 ? 4.844 10.484 24.375 1 84.94 447 SER B CA 1
ATOM 8011 C C . SER B 1 447 ? 5.176 9.125 23.781 1 84.94 447 SER B C 1
ATOM 8013 O O . SER B 1 447 ? 6.164 8.984 23.062 1 84.94 447 SER B O 1
ATOM 8015 N N . ALA B 1 448 ? 4.332 8.172 24.047 1 84.5 448 ALA B N 1
ATOM 8016 C CA . ALA B 1 448 ? 4.559 6.809 23.562 1 84.5 448 ALA B CA 1
ATOM 8017 C C . ALA B 1 448 ? 4.477 6.75 22.031 1 84.5 448 ALA B C 1
ATOM 8019 O O . ALA B 1 448 ? 4.969 5.805 21.422 1 84.5 448 ALA B O 1
ATOM 8020 N N . VAL B 1 449 ? 3.904 7.758 21.484 1 79.56 449 VAL B N 1
ATOM 8021 C CA . VAL B 1 449 ? 3.799 7.836 20.031 1 79.56 449 VAL B CA 1
ATOM 8022 C C . VAL B 1 449 ? 5.18 8.086 19.422 1 79.56 449 VAL B C 1
ATOM 8024 O O . VAL B 1 449 ? 5.465 7.637 18.312 1 79.56 449 VAL B O 1
ATOM 8027 N N . PHE B 1 450 ? 6.047 8.734 20.141 1 84 450 PHE B N 1
ATOM 8028 C CA . PHE B 1 450 ? 7.305 9.211 19.578 1 84 450 PHE B CA 1
ATOM 8029 C C . PHE B 1 450 ? 8.492 8.492 20.219 1 84 450 PHE B C 1
ATOM 8031 O O . PHE B 1 450 ? 9.602 8.531 19.672 1 84 450 PHE B O 1
ATOM 8038 N N . CYS B 1 451 ? 8.25 7.891 21.375 1 87.44 451 CYS B N 1
ATOM 8039 C CA . CYS B 1 451 ? 9.367 7.324 22.125 1 87.44 451 CYS B CA 1
ATOM 8040 C C . CYS B 1 451 ? 9.305 5.801 22.109 1 87.44 451 CYS B C 1
ATOM 8042 O O . CYS B 1 451 ? 8.305 5.207 22.531 1 87.44 451 CYS B O 1
ATOM 8044 N N . GLU B 1 452 ? 10.359 5.223 21.781 1 82.75 452 GLU B N 1
ATOM 8045 C CA . GLU B 1 452 ? 10.445 3.766 21.719 1 82.75 452 GLU B CA 1
ATOM 8046 C C . GLU B 1 452 ? 10.352 3.145 23.109 1 82.75 452 GLU B C 1
ATOM 8048 O O . GLU B 1 452 ? 10.031 1.964 23.25 1 82.75 452 GLU B O 1
ATOM 8053 N N . LYS B 1 453 ? 10.625 3.9 24.156 1 86.75 453 LYS B N 1
ATOM 8054 C CA . LYS B 1 453 ? 10.539 3.416 25.531 1 86.75 453 LYS B CA 1
ATOM 8055 C C . LYS B 1 453 ? 9.094 3.354 26.016 1 86.75 453 LYS B C 1
ATOM 8057 O O . LYS B 1 453 ? 8.812 2.84 27.094 1 86.75 453 LYS B O 1
ATOM 8062 N N . GLY B 1 454 ? 8.281 3.844 25.141 1 86.94 454 GLY B N 1
ATOM 8063 C CA . GLY B 1 454 ? 6.895 3.967 25.578 1 86.94 454 GLY B CA 1
ATOM 8064 C C . GLY B 1 454 ? 6.594 5.293 26.234 1 86.94 454 GLY B C 1
ATOM 8065 O O . GLY B 1 454 ? 7.023 6.348 25.766 1 86.94 454 GLY B O 1
ATOM 8066 N N . ASP B 1 455 ? 5.816 5.262 27.312 1 87.69 455 ASP B N 1
ATOM 8067 C CA . ASP B 1 455 ? 5.41 6.48 28 1 87.69 455 ASP B CA 1
ATOM 8068 C C . ASP B 1 455 ? 6.523 6.992 28.906 1 87.69 455 ASP B C 1
ATOM 8070 O O . ASP B 1 455 ? 6.91 6.32 29.875 1 87.69 455 ASP B O 1
ATOM 8074 N N . ILE B 1 456 ? 6.973 8.156 28.672 1 91.12 456 ILE B N 1
ATOM 8075 C CA . ILE B 1 456 ? 8.016 8.75 29.5 1 91.12 456 ILE B CA 1
ATOM 8076 C C . ILE B 1 456 ? 7.484 10.008 30.188 1 91.12 456 ILE B C 1
ATOM 8078 O O . ILE B 1 456 ? 8.266 10.836 30.672 1 91.12 456 ILE B O 1
ATOM 8082 N N . GLY B 1 457 ? 6.168 10.164 30.078 1 91 457 GLY B N 1
ATOM 8083 C CA . GLY B 1 457 ? 5.551 11.375 30.609 1 91 457 GLY B CA 1
ATOM 8084 C C . GLY B 1 457 ? 5.586 12.531 29.625 1 91 457 GLY B C 1
ATOM 8085 O O . GLY B 1 457 ? 6.008 12.375 28.484 1 91 457 GLY B O 1
ATOM 8086 N N . GLY B 1 458 ? 5.016 13.648 30.094 1 93.56 458 GLY B N 1
ATOM 8087 C CA . GLY B 1 458 ? 4.973 14.828 29.25 1 93.56 458 GLY B CA 1
ATOM 8088 C C . GLY B 1 458 ? 3.736 14.891 28.375 1 93.56 458 GLY B C 1
ATOM 8089 O O . GLY B 1 458 ? 3.057 13.883 28.172 1 93.56 458 GLY B O 1
ATOM 8090 N N . ILE B 1 459 ? 3.432 16.016 27.969 1 95.44 459 ILE B N 1
ATOM 8091 C CA . ILE B 1 459 ? 2.312 16.281 27.078 1 95.44 459 ILE B CA 1
ATOM 8092 C C . ILE B 1 459 ? 2.836 16.578 25.672 1 95.44 459 ILE B C 1
ATOM 8094 O O . ILE B 1 459 ? 3.18 17.719 25.359 1 95.44 459 ILE B O 1
ATOM 8098 N N . ALA B 1 460 ? 2.803 15.609 24.844 1 93.44 460 ALA B N 1
ATOM 8099 C CA . ALA B 1 460 ? 3.561 15.625 23.594 1 93.44 460 ALA B CA 1
ATOM 8100 C C . ALA B 1 460 ? 2.799 16.359 22.5 1 93.44 460 ALA B C 1
ATOM 8102 O O . ALA B 1 460 ? 1.654 16.781 22.688 1 93.44 460 ALA B O 1
ATOM 8103 N N . HIS B 1 461 ? 3.488 16.484 21.406 1 91.88 461 HIS B N 1
ATOM 8104 C CA . HIS B 1 461 ? 2.996 17.141 20.203 1 91.88 461 HIS B CA 1
ATOM 8105 C C . HIS B 1 461 ? 1.639 16.594 19.781 1 91.88 461 HIS B C 1
ATOM 8107 O O . HIS B 1 461 ? 1.461 15.375 19.688 1 91.88 461 HIS B O 1
ATOM 8113 N N . ALA B 1 462 ? 0.634 17.484 19.625 1 86.44 462 ALA B N 1
ATOM 8114 C CA . ALA B 1 462 ? -0.718 17.203 19.156 1 86.44 462 ALA B CA 1
ATOM 8115 C C . ALA B 1 462 ? -1.515 16.406 20.172 1 86.44 462 ALA B C 1
ATOM 8117 O O . ALA B 1 462 ? -2.482 15.727 19.828 1 86.44 462 ALA B O 1
ATOM 8118 N N . SER B 1 463 ? -1.098 16.422 21.469 1 92.12 463 SER B N 1
ATOM 8119 C CA . SER B 1 463 ? -1.841 15.758 22.531 1 92.12 463 SER B CA 1
ATOM 8120 C C . SER B 1 463 ? -3.277 16.266 22.609 1 92.12 463 SER B C 1
ATOM 8122 O O . SER B 1 463 ? -4.191 15.516 22.938 1 92.12 463 SER B O 1
ATOM 8124 N N . ASP B 1 464 ? -3.457 17.531 22.422 1 94.12 464 ASP B N 1
ATOM 8125 C CA . ASP B 1 464 ? -4.809 18.078 22.422 1 94.12 464 ASP B CA 1
ATOM 8126 C C . ASP B 1 464 ? -5.641 17.453 21.297 1 94.12 464 ASP B C 1
ATOM 8128 O O . ASP B 1 464 ? -6.793 17.078 21.516 1 94.12 464 ASP B O 1
ATOM 8132 N N . ALA B 1 465 ? -5.07 17.297 20.141 1 92.94 465 ALA B N 1
ATOM 8133 C CA . ALA B 1 465 ? -5.785 16.641 19.047 1 92.94 465 ALA B CA 1
ATOM 8134 C C . ALA B 1 465 ? -6.195 15.227 19.422 1 92.94 465 ALA B C 1
ATOM 8136 O O . ALA B 1 465 ? -7.32 14.805 19.141 1 92.94 465 ALA B O 1
ATOM 8137 N N . ILE B 1 466 ? -5.277 14.5 20.031 1 90.62 466 ILE B N 1
ATOM 8138 C CA . ILE B 1 466 ? -5.523 13.109 20.406 1 90.62 466 ILE B CA 1
ATOM 8139 C C . ILE B 1 466 ? -6.668 13.047 21.422 1 90.62 466 ILE B C 1
ATOM 8141 O O . ILE B 1 466 ? -7.539 12.18 21.328 1 90.62 466 ILE B O 1
ATOM 8145 N N . ASN B 1 467 ? -6.68 13.93 22.281 1 91.5 467 ASN B N 1
ATOM 8146 C CA . ASN B 1 467 ? -7.711 13.945 23.312 1 91.5 467 ASN B CA 1
ATOM 8147 C C . ASN B 1 467 ? -9.047 14.43 22.75 1 91.5 467 ASN B C 1
ATOM 8149 O O . ASN B 1 467 ? -10.109 13.977 23.188 1 91.5 467 ASN B O 1
ATOM 8153 N N . CYS B 1 468 ? -9.008 15.359 21.844 1 92.5 468 CYS B N 1
ATOM 8154 C CA . CYS B 1 468 ? -10.227 15.984 21.344 1 92.5 468 CYS B CA 1
ATOM 8155 C C . CYS B 1 468 ? -10.852 15.141 20.234 1 92.5 468 CYS B C 1
ATOM 8157 O O . CYS B 1 468 ? -12.078 15.055 20.141 1 92.5 468 CYS B O 1
ATOM 8159 N N . PHE B 1 469 ? -10.008 14.492 19.422 1 92 469 PHE B N 1
ATOM 8160 C CA . PHE B 1 469 ? -10.555 13.875 18.219 1 92 469 PHE B CA 1
ATOM 8161 C C . PHE B 1 469 ? -10.281 12.375 18.203 1 92 469 PHE B C 1
ATOM 8163 O O . PHE B 1 469 ? -10.797 11.656 17.344 1 92 469 PHE B O 1
ATOM 8170 N N . GLY B 1 470 ? -9.555 11.891 19.047 1 85.69 470 GLY B N 1
ATOM 8171 C CA . GLY B 1 470 ? -9.32 10.461 19.172 1 85.69 470 GLY B CA 1
ATOM 8172 C C . GLY B 1 470 ? -8.242 9.945 18.25 1 85.69 470 GLY B C 1
ATOM 8173 O O . GLY B 1 470 ? -8.008 10.508 17.188 1 85.69 470 GLY B O 1
ATOM 8174 N N . PHE B 1 471 ? -7.555 8.867 18.812 1 75.69 471 PHE B N 1
ATOM 8175 C CA . PHE B 1 471 ? -6.523 8.164 18.062 1 75.69 471 PHE B CA 1
ATOM 8176 C C . PHE B 1 471 ? -6.754 6.656 18.109 1 75.69 471 PHE B C 1
ATOM 8178 O O . PHE B 1 471 ? -7.367 6.148 19.062 1 75.69 471 PHE B O 1
ATOM 8185 N N . SER B 1 472 ? -6.465 5.992 17.062 1 60.03 472 SER B N 1
ATOM 8186 C CA . SER B 1 472 ? -6.762 4.57 16.922 1 60.03 472 SER B CA 1
ATOM 8187 C C . SER B 1 472 ? -6.273 3.779 18.125 1 60.03 472 SER B C 1
ATOM 8189 O O . SER B 1 472 ? -6.875 2.766 18.5 1 60.03 472 SER B O 1
ATOM 8191 N N . LEU B 1 473 ? -5.387 4.246 18.766 1 59.06 473 LEU B N 1
ATOM 8192 C CA . LEU B 1 473 ? -4.82 3.48 19.875 1 59.06 473 LEU B CA 1
ATOM 8193 C C . LEU B 1 473 ? -5.586 3.738 21.156 1 59.06 473 LEU B C 1
ATOM 8195 O O . LEU B 1 473 ? -5.297 3.125 22.188 1 59.06 473 LEU B O 1
ATOM 8199 N N . THR B 1 474 ? -6.551 4.582 20.984 1 62.78 474 THR B N 1
ATOM 8200 C CA . THR B 1 474 ? -7.281 4.906 22.219 1 62.78 474 THR B CA 1
ATOM 8201 C C . THR B 1 474 ? -8.266 3.799 22.562 1 62.78 474 THR B C 1
ATOM 8203 O O . THR B 1 474 ? -9.25 3.584 21.859 1 62.78 474 THR B O 1
ATOM 8206 N N . LYS B 1 475 ? -7.906 2.898 23.453 1 61.38 475 LYS B N 1
ATOM 8207 C CA . LYS B 1 475 ? -8.75 1.754 23.781 1 61.38 475 LYS B CA 1
ATOM 8208 C C . LYS B 1 475 ? -9.703 2.088 24.922 1 61.38 475 LYS B C 1
ATOM 8210 O O . LYS B 1 475 ? -10.875 1.724 24.891 1 61.38 475 LYS B O 1
ATOM 8215 N N . TYR B 1 476 ? -9.172 2.748 25.938 1 72.12 476 TYR B N 1
ATOM 8216 C CA . TYR B 1 476 ? -9.961 3.008 27.125 1 72.12 476 TYR B CA 1
ATOM 8217 C C . TYR B 1 476 ? -9.836 4.465 27.562 1 72.12 476 TYR B C 1
ATOM 8219 O O . TYR B 1 476 ? -8.734 5.012 27.609 1 72.12 476 TYR B O 1
ATOM 8227 N N . LEU B 1 477 ? -11.055 5.113 27.781 1 85.12 477 LEU B N 1
ATOM 8228 C CA . LEU B 1 477 ? -11.086 6.492 28.266 1 85.12 477 LEU B CA 1
ATOM 8229 C C . LEU B 1 477 ? -11.398 6.543 29.75 1 85.12 477 LEU B C 1
ATOM 8231 O O . LEU B 1 477 ? -12.344 5.902 30.219 1 85.12 477 LEU B O 1
ATOM 8235 N N . SER B 1 478 ? -10.539 7.18 30.453 1 89.5 478 SER B N 1
ATOM 8236 C CA . SER B 1 478 ? -10.898 7.508 31.828 1 89.5 478 SER B CA 1
ATOM 8237 C C . SER B 1 478 ? -12.031 8.523 31.875 1 89.5 478 SER B C 1
ATOM 8239 O O . SER B 1 478 ? -12.414 9.086 30.844 1 89.5 478 SER B O 1
ATOM 8241 N N . LYS B 1 479 ? -12.555 8.688 33.062 1 92.69 479 LYS B N 1
ATOM 8242 C CA . LYS B 1 479 ? -13.578 9.711 33.25 1 92.69 479 LYS B CA 1
ATOM 8243 C C . LYS B 1 479 ? -13.047 11.086 32.875 1 92.69 479 LYS B C 1
ATOM 8245 O O . LYS B 1 479 ? -13.734 11.859 32.188 1 92.69 479 LYS B O 1
ATOM 8250 N N . SER B 1 480 ? -11.844 11.398 33.25 1 94.12 480 SER B N 1
ATOM 8251 C CA . SER B 1 480 ? -11.242 12.695 32.938 1 94.12 480 SER B CA 1
ATOM 8252 C C . SER B 1 480 ? -11.031 12.859 31.453 1 94.12 480 SER B C 1
ATOM 8254 O O . SER B 1 480 ? -11.195 13.961 30.922 1 94.12 480 SER B O 1
ATOM 8256 N N . ASP B 1 481 ? -10.695 11.781 30.859 1 92.69 481 ASP B N 1
ATOM 8257 C CA . ASP B 1 481 ? -10.508 11.82 29.406 1 92.69 481 ASP B CA 1
ATOM 8258 C C . ASP B 1 481 ? -11.828 12.086 28.688 1 92.69 481 ASP B C 1
ATOM 8260 O O . ASP B 1 481 ? -11.867 12.844 27.719 1 92.69 481 ASP B O 1
ATOM 8264 N N . LYS B 1 482 ? -12.852 11.43 29.156 1 92.75 482 LYS B N 1
ATOM 8265 C CA . LYS B 1 482 ? -14.18 11.648 28.578 1 92.75 482 LYS B CA 1
ATOM 8266 C C . LYS B 1 482 ? -14.633 13.094 28.766 1 92.75 482 LYS B C 1
ATOM 8268 O O . LYS B 1 482 ? -15.18 13.703 27.859 1 92.75 482 LYS B O 1
ATOM 8273 N N . ASP B 1 483 ? -14.367 13.586 29.969 1 95.38 483 ASP B N 1
ATOM 8274 C CA . ASP B 1 483 ? -14.727 14.977 30.266 1 95.38 483 ASP B CA 1
ATOM 8275 C C . ASP B 1 483 ? -13.953 15.938 29.375 1 95.38 483 ASP B C 1
ATOM 8277 O O . ASP B 1 483 ? -14.508 16.938 28.891 1 95.38 483 ASP B O 1
ATOM 8281 N N . MET B 1 484 ? -12.703 15.688 29.203 1 95.19 484 MET B N 1
ATOM 8282 C CA . MET B 1 484 ? -11.867 16.531 28.344 1 95.19 484 MET B CA 1
ATOM 8283 C C . MET B 1 484 ? -12.391 16.516 26.906 1 95.19 484 MET B C 1
ATOM 8285 O O . MET B 1 484 ? -12.477 17.562 26.266 1 95.19 484 MET B O 1
ATOM 8289 N N . LYS B 1 485 ? -12.703 15.336 26.406 1 93.56 485 LYS B N 1
ATOM 8290 C CA . LYS B 1 485 ? -13.297 15.203 25.078 1 93.56 485 LYS B CA 1
ATOM 8291 C C . LYS B 1 485 ? -14.539 16.078 24.938 1 93.56 485 LYS B C 1
ATOM 8293 O O . LYS B 1 485 ? -14.68 16.812 23.953 1 93.56 485 LYS B O 1
ATOM 8298 N N . GLU B 1 486 ? -15.406 16.016 25.891 1 94.75 486 GLU B N 1
ATOM 8299 C CA . GLU B 1 486 ? -16.656 16.766 25.859 1 94.75 486 GLU B CA 1
ATOM 8300 C C . GLU B 1 486 ? -16.391 18.266 25.891 1 94.75 486 GLU B C 1
ATOM 8302 O O . GLU B 1 486 ? -17.047 19.031 25.172 1 94.75 486 GLU B O 1
ATOM 8307 N N . LYS B 1 487 ? -15.453 18.672 26.688 1 96.25 487 LYS B N 1
ATOM 8308 C CA . LYS B 1 487 ? -15.102 20.078 26.766 1 96.25 487 LYS B CA 1
ATOM 8309 C C . LYS B 1 487 ? -14.508 20.578 25.453 1 96.25 487 LYS B C 1
ATOM 8311 O O . LYS B 1 487 ? -14.82 21.688 25 1 96.25 487 LYS B O 1
ATOM 8316 N N . CYS B 1 488 ? -13.656 19.797 24.906 1 95.56 488 CYS B N 1
ATOM 8317 C CA . CYS B 1 488 ? -13.078 20.141 23.609 1 95.56 488 CYS B CA 1
ATOM 8318 C C . CYS B 1 488 ? -14.172 20.312 22.562 1 95.56 488 CYS B C 1
ATOM 8320 O O . CYS B 1 488 ? -14.18 21.297 21.828 1 95.56 488 CYS B O 1
ATOM 8322 N N . HIS B 1 489 ? -15.078 19.344 22.5 1 95.38 489 HIS B N 1
ATOM 8323 C CA . HIS B 1 489 ? -16.141 19.375 21.516 1 95.38 489 HIS B CA 1
ATOM 8324 C C . HIS B 1 489 ? -17.062 20.578 21.734 1 95.38 489 HIS B C 1
ATOM 8326 O O . HIS B 1 489 ? -17.5 21.219 20.766 1 95.38 489 HIS B O 1
ATOM 8332 N N . GLN B 1 490 ? -17.266 20.875 22.953 1 95.19 490 GLN B N 1
ATOM 8333 C CA . GLN B 1 490 ? -18.047 22.062 23.266 1 95.19 490 GLN B CA 1
ATOM 8334 C C . GLN B 1 490 ? -17.344 23.328 22.797 1 95.19 490 GLN B C 1
ATOM 8336 O O . GLN B 1 490 ? -17.984 24.234 22.25 1 95.19 490 GLN B O 1
ATOM 8341 N N . MET B 1 491 ? -16.141 23.406 23.047 1 97 491 MET B N 1
ATOM 8342 C CA . MET B 1 491 ? -15.328 24.562 22.641 1 97 491 MET B CA 1
ATOM 8343 C C . MET B 1 491 ? -15.406 24.766 21.141 1 97 491 MET B C 1
ATOM 8345 O O . MET B 1 491 ? -15.695 25.875 20.672 1 97 491 MET B O 1
ATOM 8349 N N . TYR B 1 492 ? -15.195 23.734 20.391 1 96.75 492 TYR B N 1
ATOM 8350 C CA . TYR B 1 492 ? -15.188 23.844 18.938 1 96.75 492 TYR B CA 1
ATOM 8351 C C . TYR B 1 492 ? -16.578 24.125 18.406 1 96.75 492 TYR B C 1
ATOM 8353 O O . TYR B 1 492 ? -16.75 24.875 17.438 1 96.75 492 TYR B O 1
ATOM 8361 N N . SER B 1 493 ? -17.594 23.5 19.016 1 96 493 SER B N 1
ATOM 8362 C CA . SER B 1 493 ? -18.969 23.734 18.594 1 96 493 SER B CA 1
ATOM 8363 C C . SER B 1 493 ? -19.375 25.203 18.828 1 96 493 SER B C 1
ATOM 8365 O O . SER B 1 493 ? -19.953 25.828 17.938 1 96 493 SER B O 1
ATOM 8367 N N . ALA B 1 494 ? -19.062 25.75 19.984 1 97 494 ALA B N 1
ATOM 8368 C CA . ALA B 1 494 ? -19.359 27.141 20.281 1 97 494 ALA B CA 1
ATOM 8369 C C . ALA B 1 494 ? -18.625 28.078 19.344 1 97 494 ALA B C 1
ATOM 8371 O O . ALA B 1 494 ? -19.188 29.047 18.844 1 97 494 ALA B O 1
ATOM 8372 N N . PHE B 1 495 ? -17.422 27.797 19.109 1 98.12 495 PHE B N 1
ATOM 8373 C CA . PHE B 1 495 ? -16.594 28.609 18.219 1 98.12 495 PHE B CA 1
ATOM 8374 C C . PHE B 1 495 ? -17.156 28.594 16.812 1 98.12 495 PHE B C 1
ATOM 8376 O O . PHE B 1 495 ? -17.25 29.641 16.156 1 98.12 495 PHE B O 1
ATOM 8383 N N . ALA B 1 496 ? -17.484 27.391 16.328 1 97.62 496 ALA B N 1
ATOM 8384 C CA . ALA B 1 496 ? -18.031 27.25 14.984 1 97.62 496 ALA B CA 1
ATOM 8385 C C . ALA B 1 496 ? -19.344 28.031 14.844 1 97.62 496 ALA B C 1
ATOM 8387 O O . ALA B 1 496 ? -19.594 28.641 13.805 1 97.62 496 ALA B O 1
ATOM 8388 N N . LYS B 1 497 ? -20.109 28 15.859 1 96.38 497 LYS B N 1
ATOM 8389 C CA . LYS B 1 497 ? -21.438 28.609 15.82 1 96.38 497 LYS B CA 1
ATOM 8390 C C . LYS B 1 497 ? -21.344 30.125 15.93 1 96.38 497 LYS B C 1
ATOM 8392 O O . LYS B 1 497 ? -22.047 30.859 15.219 1 96.38 497 LYS B O 1
ATOM 8397 N N . THR B 1 498 ? -20.391 30.641 16.859 1 96.69 498 THR B N 1
ATOM 8398 C CA . THR B 1 498 ? -20.516 32.062 17.219 1 96.69 498 THR B CA 1
ATOM 8399 C C . THR B 1 498 ? -19.203 32.781 16.984 1 96.69 498 THR B C 1
ATOM 8401 O O . THR B 1 498 ? -19.172 34.031 17 1 96.69 498 THR B O 1
ATOM 8404 N N . GLY B 1 499 ? -18.156 32.062 16.844 1 97.31 499 GLY B N 1
ATOM 8405 C CA . GLY B 1 499 ? -16.844 32.688 16.797 1 97.31 499 GLY B CA 1
ATOM 8406 C C . GLY B 1 499 ? -16.234 32.875 18.172 1 97.31 499 GLY B C 1
ATOM 8407 O O . GLY B 1 499 ? -15.078 33.312 18.297 1 97.31 499 GLY B O 1
ATOM 8408 N N . LEU B 1 500 ? -16.969 32.531 19.219 1 97.62 500 LEU B N 1
ATOM 8409 C CA . LEU B 1 500 ? -16.484 32.594 20.594 1 97.62 500 LEU B CA 1
ATOM 8410 C C . LEU B 1 500 ? -16.359 31.203 21.188 1 97.62 500 LEU B C 1
ATOM 8412 O O . LEU B 1 500 ? -17.375 30.547 21.469 1 97.62 500 LEU B O 1
ATOM 8416 N N . PRO B 1 501 ? -15.125 30.766 21.453 1 97.81 501 PRO B N 1
ATOM 8417 C CA . PRO B 1 501 ? -14.984 29.438 22.062 1 97.81 501 PRO B CA 1
ATOM 8418 C C . PRO B 1 501 ? -15.383 29.438 23.547 1 97.81 501 PRO B C 1
ATOM 8420 O O . PRO B 1 501 ? -15.141 30.406 24.266 1 97.81 501 PRO B O 1
ATOM 8423 N N . VAL B 1 502 ? -16.031 28.359 23.922 1 97.06 502 VAL B N 1
ATOM 8424 C CA . VAL B 1 502 ? -16.422 28.141 25.328 1 97.06 502 VAL B CA 1
ATOM 8425 C C . VAL B 1 502 ? -15.898 26.797 25.797 1 97.06 502 VAL B C 1
ATOM 8427 O O . VAL B 1 502 ? -16.438 25.75 25.406 1 97.06 502 VAL B O 1
ATOM 8430 N N . PHE B 1 503 ? -14.883 26.828 26.609 1 96.75 503 PHE B N 1
ATOM 8431 C CA . PHE B 1 503 ? -14.352 25.609 27.188 1 96.75 503 PHE B CA 1
ATOM 8432 C C . PHE B 1 503 ? -15.008 25.312 28.531 1 96.75 503 PHE B C 1
ATOM 8434 O O . PHE B 1 503 ? -15.359 24.172 28.828 1 96.75 503 PHE B O 1
ATOM 8441 N N . ASP B 1 504 ? -15.109 26.25 29.281 1 94.69 504 ASP B N 1
ATOM 8442 C CA . ASP B 1 504 ? -15.781 26.281 30.578 1 94.69 504 ASP B CA 1
ATOM 8443 C C . ASP B 1 504 ? -16.672 27.516 30.703 1 94.69 504 ASP B C 1
ATOM 8445 O O . ASP B 1 504 ? -16.188 28.641 30.562 1 94.69 504 ASP B O 1
ATOM 8449 N N . ALA B 1 505 ? -17.922 27.328 31.016 1 92.88 505 ALA B N 1
ATOM 8450 C CA . ALA B 1 505 ? -18.891 28.422 31.078 1 92.88 505 ALA B CA 1
ATOM 8451 C C . ALA B 1 505 ? -18.5 29.422 32.156 1 92.88 505 ALA B C 1
ATOM 8453 O O . ALA B 1 505 ? -18.859 30.609 32.062 1 92.88 505 ALA B O 1
ATOM 8454 N N . ASN B 1 506 ? -17.75 29 33.094 1 93.75 506 ASN B N 1
ATOM 8455 C CA . ASN B 1 506 ? -17.406 29.859 34.219 1 93.75 506 ASN B CA 1
ATOM 8456 C C . ASN B 1 506 ? -16.125 30.641 33.969 1 93.75 506 ASN B C 1
ATOM 8458 O O . ASN B 1 506 ? -15.75 31.5 34.75 1 93.75 506 ASN B O 1
ATOM 8462 N N . VAL B 1 507 ? -15.461 30.406 32.906 1 96.25 507 VAL B N 1
ATOM 8463 C CA . VAL B 1 507 ? -14.219 31.109 32.594 1 96.25 507 VAL B CA 1
ATOM 8464 C C . VAL B 1 507 ? -14.336 31.75 31.203 1 96.25 507 VAL B C 1
ATOM 8466 O O . VAL B 1 507 ? -13.977 31.141 30.188 1 96.25 507 VAL B O 1
ATOM 8469 N N . PRO B 1 508 ? -14.742 32.969 31.172 1 95.12 508 PRO B N 1
ATOM 8470 C CA . PRO B 1 508 ? -14.852 33.625 29.875 1 95.12 508 PRO B CA 1
ATOM 8471 C C . PRO B 1 508 ? -13.516 33.719 29.141 1 95.12 508 PRO B C 1
ATOM 8473 O O . PRO B 1 508 ? -12.508 34.125 29.719 1 95.12 508 PRO B O 1
ATOM 8476 N N . TRP B 1 509 ? -13.477 33.375 27.922 1 96.81 509 TRP B N 1
ATOM 8477 C CA . TRP B 1 509 ? -12.258 33.344 27.125 1 96.81 509 TRP B CA 1
ATOM 8478 C C . TRP B 1 509 ? -11.945 34.719 26.531 1 96.81 509 TRP B C 1
ATOM 8480 O O . TRP B 1 509 ? -12.641 35.156 25.625 1 96.81 509 TRP B O 1
ATOM 8490 N N . LYS B 1 510 ? -10.945 35.344 27 1 96.06 510 LYS B N 1
ATOM 8491 C CA . LYS B 1 510 ? -10.531 36.656 26.516 1 96.06 510 LYS B CA 1
ATOM 8492 C C . LYS B 1 510 ? -9.547 36.531 25.344 1 96.06 510 LYS B C 1
ATOM 8494 O O . LYS B 1 510 ? -8.641 35.719 25.375 1 96.06 510 LYS B O 1
ATOM 8499 N N . PRO B 1 511 ? -9.703 37.312 24.312 1 96.88 511 PRO B N 1
ATOM 8500 C CA . PRO B 1 511 ? -8.797 37.25 23.172 1 96.88 511 PRO B CA 1
ATOM 8501 C C . PRO B 1 511 ? -7.434 37.875 23.469 1 96.88 511 PRO B C 1
ATOM 8503 O O . PRO B 1 511 ? -7.312 38.688 24.391 1 96.88 511 PRO B O 1
ATOM 8506 N N . THR B 1 512 ? -6.488 37.469 22.703 1 95.62 512 THR B N 1
ATOM 8507 C CA . THR B 1 512 ? -5.168 38.094 22.734 1 95.62 512 THR B CA 1
ATOM 8508 C C . THR B 1 512 ? -5.258 39.562 22.344 1 95.62 512 THR B C 1
ATOM 8510 O O . THR B 1 512 ? -6.012 39.906 21.453 1 95.62 512 THR B O 1
ATOM 8513 N N . SER B 1 513 ? -4.625 40.375 23.125 1 85.5 513 SER B N 1
ATOM 8514 C CA . SER B 1 513 ? -4.664 41.812 22.859 1 85.5 513 SER B CA 1
ATOM 8515 C C . SER B 1 513 ? -3.34 42.5 23.219 1 85.5 513 SER B C 1
ATOM 8517 O O . SER B 1 513 ? -2.688 42.094 24.188 1 85.5 513 SER B O 1
ATOM 8519 N N . GLY B 1 514 ? -2.977 43.406 22.422 1 77.56 514 GLY B N 1
ATOM 8520 C CA . GLY B 1 514 ? -1.79 44.188 22.719 1 77.56 514 GLY B CA 1
ATOM 8521 C C . GLY B 1 514 ? -0.498 43.406 22.516 1 77.56 514 GLY B C 1
ATOM 8522 O O . GLY B 1 514 ? -0.372 42.625 21.578 1 77.56 514 GLY B O 1
ATOM 8523 N N . ASP B 1 515 ? 0.474 43.719 23.422 1 82.06 515 ASP B N 1
ATOM 8524 C CA . ASP B 1 515 ? 1.812 43.156 23.297 1 82.06 515 ASP B CA 1
ATOM 8525 C C . ASP B 1 515 ? 1.936 41.844 24.109 1 82.06 515 ASP B C 1
ATOM 8527 O O . ASP B 1 515 ? 2.953 41.156 24.031 1 82.06 515 ASP B O 1
ATOM 8531 N N . GLU B 1 516 ? 0.851 41.5 24.781 1 90.81 516 GLU B N 1
ATOM 8532 C CA . GLU B 1 516 ? 0.889 40.281 25.578 1 90.81 516 GLU B CA 1
ATOM 8533 C C . GLU B 1 516 ? -0.008 39.188 24.984 1 90.81 516 GLU B C 1
ATOM 8535 O O . GLU B 1 516 ? -1.047 39.5 24.391 1 90.81 516 GLU B O 1
ATOM 8540 N N . LEU B 1 517 ? 0.495 38.031 25.188 1 94.94 517 LEU B N 1
ATOM 8541 C CA . LEU B 1 517 ? -0.323 36.875 24.828 1 94.94 517 LEU B CA 1
ATOM 8542 C C . LEU B 1 517 ? -1.312 36.531 25.938 1 94.94 517 LEU B C 1
ATOM 8544 O O . LEU B 1 517 ? -0.916 36.312 27.078 1 94.94 517 LEU B O 1
ATOM 8548 N N . VAL B 1 518 ? -2.541 36.625 25.688 1 96.94 518 VAL B N 1
ATOM 8549 C CA . VAL B 1 518 ? -3.592 36.188 26.594 1 96.94 518 VAL B CA 1
ATOM 8550 C C . VAL B 1 518 ? -4.066 34.781 26.188 1 96.94 518 VAL B C 1
ATOM 8552 O O . VAL B 1 518 ? -4.422 34.562 25.016 1 96.94 518 VAL B O 1
ATOM 8555 N N . TYR B 1 519 ? -3.994 33.844 27.141 1 97.06 519 TYR B N 1
ATOM 8556 C CA . TYR B 1 519 ? -4.289 32.469 26.734 1 97.06 519 TYR B CA 1
ATOM 8557 C C . TYR B 1 519 ? -5.008 31.719 27.828 1 97.06 519 TYR B C 1
ATOM 8559 O O . TYR B 1 519 ? -4.914 32.062 29.016 1 97.06 519 TYR B O 1
ATOM 8567 N N . LEU B 1 520 ? -5.809 30.75 27.406 1 98 520 LEU B N 1
ATOM 8568 C CA . LEU B 1 520 ? -6.43 29.812 28.328 1 98 520 LEU B CA 1
ATOM 8569 C C . LEU B 1 520 ? -5.477 28.656 28.641 1 98 520 LEU B C 1
ATOM 8571 O O . LEU B 1 520 ? -5.082 27.906 27.75 1 98 520 LEU B O 1
ATOM 8575 N N . ASN B 1 521 ? -5.039 28.484 29.906 1 98.12 521 ASN B N 1
ATOM 8576 C CA . ASN B 1 521 ? -4.234 27.359 30.359 1 98.12 521 ASN B CA 1
ATOM 8577 C C . ASN B 1 521 ? -5.109 26.188 30.797 1 98.12 521 ASN B C 1
ATOM 8579 O O . ASN B 1 521 ? -5.836 26.281 31.797 1 98.12 521 ASN B O 1
ATOM 8583 N N . ILE B 1 522 ? -5.074 25.078 30.047 1 98.19 522 ILE B N 1
ATOM 8584 C CA . ILE B 1 522 ? -5.93 23.922 30.297 1 98.19 522 ILE B CA 1
ATOM 8585 C C . ILE B 1 522 ? -5.125 22.828 30.984 1 98.19 522 ILE B C 1
ATOM 8587 O O . ILE B 1 522 ? -4.371 22.094 30.328 1 98.19 522 ILE B O 1
ATOM 8591 N N . THR B 1 523 ? -5.277 22.609 32.25 1 97.12 523 THR B N 1
ATOM 8592 C CA . THR B 1 523 ? -4.531 21.609 33.031 1 97.12 523 THR B CA 1
ATOM 8593 C C . THR B 1 523 ? -5.418 20.406 33.344 1 97.12 523 THR B C 1
ATOM 8595 O O . THR B 1 523 ? -4.934 19.391 33.844 1 97.12 523 THR B O 1
ATOM 8598 N N . GLY B 1 524 ? -6.68 20.547 33.031 1 96.44 524 GLY B N 1
ATOM 8599 C CA . GLY B 1 524 ? -7.691 19.516 33.219 1 96.44 524 GLY B CA 1
ATOM 8600 C C . GLY B 1 524 ? -9.07 19.938 32.719 1 96.44 524 GLY B C 1
ATOM 8601 O O . GLY B 1 524 ? -9.297 21.125 32.469 1 96.44 524 GLY B O 1
ATOM 8602 N N . PRO B 1 525 ? -9.961 18.984 32.594 1 95.81 525 PRO B N 1
ATOM 8603 C CA . PRO B 1 525 ? -11.289 19.344 32.125 1 95.81 525 PRO B CA 1
ATOM 8604 C C . PRO B 1 525 ? -12.016 20.328 33.031 1 95.81 525 PRO B C 1
ATOM 8606 O O . PRO B 1 525 ? -12.828 21.125 32.562 1 95.81 525 PRO B O 1
ATOM 8609 N N . ASP B 1 526 ? -11.703 20.234 34.312 1 94.5 526 ASP B N 1
ATOM 8610 C CA . ASP B 1 526 ? -12.344 21.141 35.281 1 94.5 526 ASP B CA 1
ATOM 8611 C C . ASP B 1 526 ? -11.336 22.125 35.875 1 94.5 526 ASP B C 1
ATOM 861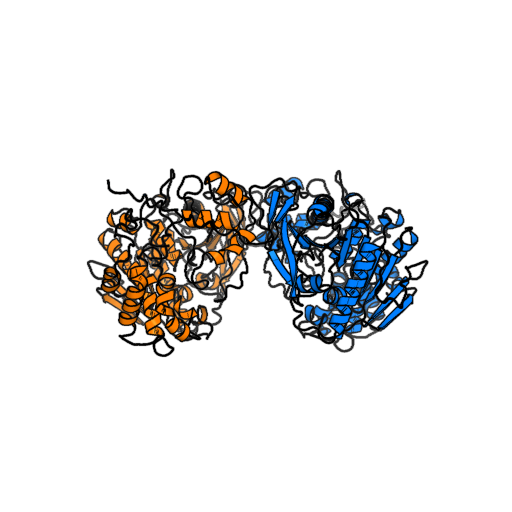3 O O . ASP B 1 526 ? -11.602 22.766 36.875 1 94.5 526 ASP B O 1
ATOM 8617 N N . ASN B 1 527 ? -10.211 22.156 35.312 1 96.38 527 ASN B N 1
ATOM 8618 C CA . ASN B 1 527 ? -9.148 23.031 35.812 1 96.38 527 ASN B CA 1
ATOM 8619 C C . ASN B 1 527 ? -8.547 23.875 34.688 1 96.38 527 ASN B C 1
ATOM 8621 O O . ASN B 1 527 ? -7.527 23.5 34.094 1 96.38 527 ASN B O 1
ATOM 8625 N N . VAL B 1 528 ? -9.148 25.062 34.438 1 97.38 528 VAL B N 1
ATOM 8626 C CA . VAL B 1 528 ? -8.68 25.984 33.406 1 97.38 528 VAL B CA 1
ATOM 8627 C C . VAL B 1 528 ? -8.617 27.406 33.969 1 97.38 528 VAL B C 1
ATOM 8629 O O . VAL B 1 528 ? -9.398 27.766 34.844 1 97.38 528 VAL B O 1
ATOM 8632 N N . LYS B 1 529 ? -7.668 28.219 33.469 1 97.44 529 LYS B N 1
ATOM 8633 C CA . LYS B 1 529 ? -7.523 29.609 33.906 1 97.44 529 LYS B CA 1
ATOM 8634 C C . LYS B 1 529 ? -6.992 30.469 32.781 1 97.44 529 LYS B C 1
ATOM 8636 O O . LYS B 1 529 ? -6.188 30.016 31.953 1 97.44 529 LYS B O 1
ATOM 8641 N N . MET B 1 530 ? -7.457 31.703 32.719 1 97.25 530 MET B N 1
ATOM 8642 C CA . MET B 1 530 ? -6.871 32.688 31.797 1 97.25 530 MET B CA 1
ATOM 8643 C C . MET B 1 530 ? -5.531 33.188 32.344 1 97.25 530 MET B C 1
ATOM 8645 O O . MET B 1 530 ? -5.406 33.5 33.5 1 97.25 530 MET B O 1
ATOM 8649 N N . GLU B 1 531 ? -4.559 33.25 31.484 1 96.75 531 GLU B N 1
ATOM 8650 C CA . GLU B 1 531 ? -3.234 33.75 31.812 1 96.75 531 GLU B CA 1
ATOM 8651 C C . GLU B 1 531 ? -2.715 34.719 30.75 1 96.75 531 GLU B C 1
ATOM 8653 O O . GLU B 1 531 ? -3.287 34.812 29.656 1 96.75 531 GLU B O 1
ATOM 8658 N N . LYS B 1 532 ? -1.734 35.531 31.125 1 95.06 532 LYS B N 1
ATOM 8659 C CA . LYS B 1 532 ? -1.081 36.406 30.188 1 95.06 532 LYS B CA 1
ATOM 8660 C C . LYS B 1 532 ? 0.436 36.375 30.344 1 95.06 532 LYS B C 1
ATOM 8662 O O . LYS B 1 532 ? 0.941 36.125 31.453 1 95.06 532 LYS B O 1
ATOM 8667 N N . THR B 1 533 ? 1.111 36.469 29.312 1 93.88 533 THR B N 1
ATOM 8668 C CA . THR B 1 533 ? 2.57 36.5 29.328 1 93.88 533 THR B CA 1
ATOM 8669 C C . THR B 1 533 ? 3.109 37.281 28.125 1 93.88 533 THR B C 1
ATOM 8671 O O . THR B 1 533 ? 2.438 37.375 27.109 1 93.88 533 THR B O 1
ATOM 8674 N N . LYS B 1 534 ? 4.254 37.812 28.344 1 89.12 534 LYS B N 1
ATOM 8675 C CA . LYS B 1 534 ? 4.926 38.469 27.219 1 89.12 534 LYS B CA 1
ATOM 8676 C C . LYS B 1 534 ? 5.531 37.438 26.266 1 89.12 534 LYS B C 1
ATOM 8678 O O . LYS B 1 534 ? 5.637 37.656 25.062 1 89.12 534 LYS B O 1
ATOM 8683 N N . SER B 1 535 ? 6 36.312 26.875 1 89.62 535 SER B N 1
ATOM 8684 C CA . SER B 1 535 ? 6.602 35.281 26.047 1 89.62 535 SER B CA 1
ATOM 8685 C C . SER B 1 535 ? 6.418 33.906 26.656 1 89.62 535 SER B C 1
ATOM 8687 O O . SER B 1 535 ? 6.801 33.656 27.797 1 89.62 535 SER B O 1
ATOM 8689 N N . LEU B 1 536 ? 5.93 33 25.828 1 91.06 536 LEU B N 1
ATOM 8690 C CA . LEU B 1 536 ? 5.809 31.578 26.219 1 91.06 536 LEU B CA 1
ATOM 8691 C C . LEU B 1 536 ? 7.055 30.797 25.812 1 91.06 536 LEU B C 1
ATOM 8693 O O . LEU B 1 536 ? 7.453 29.859 26.516 1 91.06 536 LEU B O 1
ATOM 8697 N N . GLY B 1 537 ? 7.824 31 24.625 1 89.94 537 GLY B N 1
ATOM 8698 C CA . GLY B 1 537 ? 8.875 30.203 24.031 1 89.94 537 GLY B CA 1
ATOM 8699 C C . GLY B 1 537 ? 10.211 30.922 23.969 1 89.94 537 GLY B C 1
ATOM 8700 O O . GLY B 1 537 ? 10.977 30.734 23.016 1 89.94 537 GLY B O 1
ATOM 8701 N N . ASN B 1 538 ? 10.555 31.891 24.797 1 92.88 538 ASN B N 1
ATOM 8702 C CA . ASN B 1 538 ? 11.789 32.656 24.781 1 92.88 538 ASN B CA 1
ATOM 8703 C C . ASN B 1 538 ? 12 33.344 23.438 1 92.88 538 ASN B C 1
ATOM 8705 O O . ASN B 1 538 ? 13.062 33.219 22.812 1 92.88 538 ASN B O 1
ATOM 8709 N N . VAL B 1 539 ? 11.148 34.031 22.953 1 91.69 539 VAL B N 1
ATOM 8710 C CA . VAL B 1 539 ? 11.102 34.688 21.641 1 91.69 539 VAL B CA 1
ATOM 8711 C C . VAL B 1 539 ? 12.328 35.562 21.453 1 91.69 539 VAL B C 1
ATOM 8713 O O . VAL B 1 539 ? 12.969 35.531 20.406 1 91.69 539 VAL B O 1
ATOM 8716 N N . ASP B 1 540 ? 12.695 36.25 22.469 1 90.94 540 ASP B N 1
ATOM 8717 C CA . ASP B 1 540 ? 13.805 37.219 22.375 1 90.94 540 ASP B CA 1
ATOM 8718 C C . ASP B 1 540 ? 15.125 36.5 22.109 1 90.94 540 ASP B C 1
ATOM 8720 O O . ASP B 1 540 ? 15.961 36.969 21.359 1 90.94 540 ASP B O 1
ATOM 8724 N N . PHE B 1 541 ? 15.328 35.438 22.719 1 94.75 541 PHE B N 1
ATOM 8725 C CA . PHE B 1 541 ? 16.547 34.656 22.531 1 94.75 541 PHE B CA 1
ATOM 8726 C C . PHE B 1 541 ? 16.672 34.219 21.078 1 94.75 541 PHE B C 1
ATOM 8728 O O . PHE B 1 541 ? 17.719 34.406 20.453 1 94.75 541 PHE B O 1
ATOM 8735 N N . TRP B 1 542 ? 15.656 33.594 20.547 1 94.5 542 TRP B N 1
ATOM 8736 C CA . TRP B 1 542 ? 15.695 33.031 19.203 1 94.5 542 TRP B CA 1
ATOM 8737 C C . TRP B 1 542 ? 15.852 34.125 18.156 1 94.5 542 TRP B C 1
ATOM 8739 O O . TRP B 1 542 ? 16.516 33.938 17.141 1 94.5 542 TRP B O 1
ATOM 8749 N N . ARG B 1 543 ? 15.344 35.344 18.406 1 88.44 543 ARG B N 1
ATOM 8750 C CA . ARG B 1 543 ? 15.453 36.5 17.484 1 88.44 543 ARG B CA 1
ATOM 8751 C C . ARG B 1 543 ? 16.891 37 17.406 1 88.44 543 ARG B C 1
ATOM 8753 O O . ARG B 1 543 ? 17.281 37.625 16.422 1 88.44 543 ARG B O 1
ATOM 8760 N N . LYS B 1 544 ? 17.625 36.656 18.344 1 91.62 544 LYS B N 1
ATOM 8761 C CA . LYS B 1 544 ? 18.984 37.219 18.438 1 91.62 544 LYS B CA 1
ATOM 8762 C C . LYS B 1 544 ? 20.016 36.25 17.859 1 91.62 544 LYS B C 1
ATOM 8764 O O . LYS B 1 544 ? 21.203 36.594 17.781 1 91.62 544 LYS B O 1
ATOM 8769 N N . LEU B 1 545 ? 19.594 35.156 17.391 1 93.56 545 LEU B N 1
ATOM 8770 C CA . LEU B 1 545 ? 20.531 34.156 16.953 1 93.56 545 LEU B CA 1
ATOM 8771 C C . LEU B 1 545 ? 20.969 34.406 15.508 1 93.56 545 LEU B C 1
ATOM 8773 O O . LEU B 1 545 ? 21.859 33.719 14.992 1 93.56 545 LEU B O 1
ATOM 8777 N N . GLY B 1 546 ? 20.375 35.344 14.805 1 88.75 546 GLY B N 1
ATOM 8778 C CA . GLY B 1 546 ? 20.781 35.688 13.461 1 88.75 546 GLY B CA 1
ATOM 8779 C C . GLY B 1 546 ? 20.234 34.781 12.398 1 88.75 546 GLY B C 1
ATOM 8780 O O . GLY B 1 546 ? 20.797 34.656 11.312 1 88.75 546 GLY B O 1
ATOM 8781 N N . LEU B 1 547 ? 19.188 34.062 12.672 1 90.44 547 LEU B N 1
ATOM 8782 C CA . LEU B 1 547 ? 18.562 33.156 11.695 1 90.44 547 LEU B CA 1
ATOM 8783 C C . LEU B 1 547 ? 17.828 33.969 10.617 1 90.44 547 LEU B C 1
ATOM 8785 O O . LEU B 1 547 ? 17.031 34.844 10.93 1 90.44 547 LEU B O 1
ATOM 8789 N N . ALA B 1 548 ? 18.141 33.688 9.32 1 85 548 ALA B N 1
ATOM 8790 C CA . ALA B 1 548 ? 17.531 34.375 8.195 1 85 548 ALA B CA 1
ATOM 8791 C C . ALA B 1 548 ? 16.172 33.781 7.863 1 85 548 ALA B C 1
ATOM 8793 O O . ALA B 1 548 ? 16.016 33.062 6.859 1 85 548 ALA B O 1
ATOM 8794 N N . GLU B 1 549 ? 15.234 34 8.703 1 85.94 549 GLU B N 1
ATOM 8795 C CA . GLU B 1 549 ? 13.898 33.469 8.555 1 85.94 549 GLU B CA 1
ATOM 8796 C C . GLU B 1 549 ? 12.828 34.562 8.648 1 85.94 549 GLU B C 1
ATOM 8798 O O . GLU B 1 549 ? 13.055 35.594 9.273 1 85.94 549 GLU B O 1
ATOM 8803 N N . ASN B 1 550 ? 11.672 34.438 8.031 1 73.31 550 ASN B N 1
ATOM 8804 C CA . ASN B 1 550 ? 10.5 35.312 8.086 1 73.31 550 ASN B CA 1
ATOM 8805 C C . ASN B 1 550 ? 10.812 36.719 7.613 1 73.31 550 ASN B C 1
ATOM 8807 O O . ASN B 1 550 ? 11.102 36.938 6.438 1 73.31 550 ASN B O 1
ATOM 8811 N N . GLU B 1 551 ? 11.125 37.844 8.617 1 63.69 551 GLU B N 1
ATOM 8812 C CA . GLU B 1 551 ? 11.336 39.25 8.312 1 63.69 551 GLU B CA 1
ATOM 8813 C C . GLU B 1 551 ? 12.648 39.469 7.574 1 63.69 551 GLU B C 1
ATOM 8815 O O . GLU B 1 551 ? 12.773 40.406 6.762 1 63.69 551 GLU B O 1
ATOM 8820 N N . LYS B 1 552 ? 13.703 38.906 8.18 1 54.31 552 LYS B N 1
ATOM 8821 C CA . LYS B 1 552 ? 15.07 39.25 7.789 1 54.31 552 LYS B CA 1
ATOM 8822 C C . LYS B 1 552 ? 15.375 38.75 6.379 1 54.31 552 LYS B C 1
ATOM 8824 O O . LYS B 1 552 ? 14.977 37.656 6 1 54.31 552 LYS B O 1
ATOM 8829 N N . ASP B 1 553 ? 15.117 39.688 5.48 1 45.78 553 ASP B N 1
ATOM 8830 C CA . ASP B 1 553 ? 15.492 39.469 4.09 1 45.78 553 ASP B CA 1
ATOM 8831 C C . ASP B 1 553 ? 16.531 38.344 3.98 1 45.78 553 ASP B C 1
ATOM 8833 O O . ASP B 1 553 ? 17.625 38.469 4.531 1 45.78 553 ASP B O 1
ATOM 8837 N N . VAL B 1 554 ? 15.953 37.156 3.945 1 40.03 554 VAL B N 1
ATOM 8838 C CA . VAL B 1 554 ? 16.719 35.906 3.803 1 40.03 554 VAL B CA 1
ATOM 8839 C C . VAL B 1 554 ? 18 36.188 3.012 1 40.03 554 VAL B C 1
ATOM 8841 O O . VAL B 1 554 ? 19.094 35.875 3.475 1 40.03 554 VAL B O 1
ATOM 8844 N N . PHE B 1 555 ? 18.047 35.438 1.756 1 35.78 555 PHE B N 1
ATOM 8845 C CA . PHE B 1 555 ? 19.281 35.156 1.021 1 35.78 555 PHE B CA 1
ATOM 8846 C C . PHE B 1 555 ? 19.859 36.438 0.445 1 35.78 555 PHE B C 1
ATOM 8848 O O . PHE B 1 555 ? 19.328 37.031 -0.505 1 35.78 555 PHE B O 1
ATOM 8855 N N . PRO B 1 556 ? 20.297 37.344 1.276 1 32.97 556 PRO B N 1
ATOM 8856 C CA . PRO B 1 556 ? 21.141 38.219 0.471 1 32.97 556 PRO B CA 1
ATOM 8857 C C . PRO B 1 556 ? 21.844 37.5 -0.671 1 32.97 556 PRO B C 1
ATOM 8859 O O . PRO B 1 556 ? 22.016 36.281 -0.622 1 32.97 556 PRO B O 1
ATOM 8862 N N . ASN B 1 557 ? 22.031 38.156 -1.839 1 32.09 557 ASN B N 1
ATOM 8863 C CA . ASN B 1 557 ? 22.859 37.688 -2.947 1 32.09 557 ASN B CA 1
ATOM 8864 C C . ASN B 1 557 ? 24.078 36.938 -2.451 1 32.09 557 ASN B C 1
ATOM 8866 O O . ASN B 1 557 ? 25.172 37.062 -3.02 1 32.09 557 ASN B O 1
ATOM 8870 N N . ALA B 1 558 ? 24.219 36.906 -1.204 1 32.25 558 ALA B N 1
ATOM 8871 C CA . ALA B 1 558 ? 25.531 36.312 -0.932 1 32.25 558 ALA B CA 1
ATOM 8872 C C . ALA B 1 558 ? 25.688 34.969 -1.646 1 32.25 558 ALA B C 1
ATOM 8874 O O . ALA B 1 558 ? 24.703 34.281 -1.904 1 32.25 558 ALA B O 1
ATOM 8875 N N . ASN B 1 559 ? 26.859 34.719 -2.258 1 31.78 559 ASN B N 1
ATOM 8876 C CA . ASN B 1 559 ? 27.375 33.531 -2.957 1 31.78 559 ASN B CA 1
ATOM 8877 C C . ASN B 1 559 ? 26.891 32.25 -2.297 1 31.78 559 ASN B C 1
ATOM 8879 O O . ASN B 1 559 ? 27.297 31.938 -1.172 1 31.78 559 ASN B O 1
ATOM 8883 N N . MET B 1 560 ? 25.688 31.891 -2.453 1 30.98 560 MET B N 1
ATOM 8884 C CA . MET B 1 560 ? 24.984 30.641 -2.188 1 30.98 560 MET B CA 1
ATOM 8885 C C . MET B 1 560 ? 25.984 29.484 -2.082 1 30.98 560 MET B C 1
ATOM 8887 O O . MET B 1 560 ? 25.578 28.344 -1.845 1 30.98 560 MET B O 1
ATOM 8891 N N . LYS B 1 561 ? 27.266 29.75 -2.455 1 35.59 561 LYS B N 1
ATOM 8892 C CA . LYS B 1 561 ? 28.25 28.672 -2.404 1 35.59 561 LYS B CA 1
ATOM 8893 C C . LYS B 1 561 ? 28.562 28.281 -0.962 1 35.59 561 LYS B C 1
ATOM 8895 O O . LYS B 1 561 ? 29.234 27.281 -0.717 1 35.59 561 LYS B O 1
ATOM 8900 N N . HIS B 1 562 ? 28.281 29.172 0.047 1 30.92 562 HIS B N 1
ATOM 8901 C CA . HIS B 1 562 ? 28.844 28.906 1.366 1 30.92 562 HIS B CA 1
ATOM 8902 C C . HIS B 1 562 ? 27.844 28.172 2.252 1 30.92 562 HIS B C 1
ATOM 8904 O O . HIS B 1 562 ? 28.125 27.906 3.424 1 30.92 562 HIS B O 1
ATOM 8910 N N . TYR B 1 563 ? 26.672 28.188 2.035 1 32.94 563 TYR B N 1
ATOM 8911 C CA . TYR B 1 563 ? 25.797 27.484 2.967 1 32.94 563 TYR B CA 1
ATOM 8912 C C . TYR B 1 563 ? 25.797 25.984 2.699 1 32.94 563 TYR B C 1
ATOM 8914 O O . TYR B 1 563 ? 25.109 25.219 3.387 1 32.94 563 TYR B O 1
ATOM 8922 N N . VAL B 1 564 ? 26.172 25.5 1.477 1 30.77 564 VAL B N 1
ATOM 8923 C CA . VAL B 1 564 ? 26.156 24.062 1.229 1 30.77 564 VAL B CA 1
ATOM 8924 C C . VAL B 1 564 ? 27.453 23.438 1.738 1 30.77 564 VAL B C 1
ATOM 8926 O O . VAL B 1 564 ? 28.547 23.938 1.476 1 30.77 564 VAL B O 1
#